Protein 8VVI (pdb70)

Secondary structure (DSSP, 8-state):
--S-THHHHHHHHHHHHHHHHHHHHHHHHHHSSHHHHHHHHHHHHHHHHHHHHHHHHGGGHHHH-EEE-SSS-EEE---SSSB-TTSSPBPHHHHHHHHHHHHHHHHHHTSTTTTTSEEEEEEEEE--SS-SS---SSHHHHHHHHHHHHHHHHHHHHHHH-SSS---HHHHHHHHHHEEEEE--TTS-BBTTSSB-SS---B-SSSSSEEEEEEEETHHHHHHHHHHHHHHHHHHT-/-THHHHHHHHHHHHHHHHHHHHHHHHHHTHHHHHHHHHHHHHHHHHHHHHHHHHTTTHHHH-EEE-SSSBEEE--TTSSB-TTS-PBPHHHHHHHHHHHHHHHHHHTSHHHHTTEEEEEEEEE--S--TT---TTHHHHHHHHHHHHHHHHHHHHHHT-SSS---TTHHHHHHHHEEEEE--S-S-B-TTSPBP-TT----STTTSEEEEEEEETHHHHHHHHHHHHHHHHHHT-/-HHHHHHHHHHHHHHHHHHHHHH---SSHHHHHHHHHHHHHHHHHHHHHHHHHHT--SS-HHHHHHHHHHHHHHHHHHHHHHHHHHHHHHHHHHHHHH-/--GGGHHHHHHHHHHHHHHHHHH-SSSSHHHHHHHHHHHHHHHHHHHHHHHHSTT--SS-TTTTHHHHHHHHHHHHHHHHHHHHHHHHHHHHHHHHHH-/-HHHHHHHHHHHHHHHHHHHHHH---SSHHHHHHHHHHHHHHHHHHHHHHHHTSS--SS-HHHHHHHHHHHHHHHHHHHHHHHHHHHHHHHHHHHHHT-/--TTHHHHHHHHHHHHHHHHHHTGGGSSSTTTHHHHHHHHHHHHHHHHHHHHHTT--SS--GGGHHHHHHHHHHHHHHHHHHHHHHHHHHHHHHHHHH-/-HHHHHHHHHHHHHHHHHHHHHH---SSHHHHHHHHHHHHHHHHHHHHHHHHHTT--SS-HHHHHHHHHHHSTTTHHHHHHHHHHHHHHHHHHHHHH--

Nearest PDB structures (foldseek):
  7a0g-assembly1_EEE  TM=3.380E-01  e=2.418E+00  Serratia marcescens
  8qyy-assembly1_E  TM=8.808E-01  e=2.901E-02  Escherichia coli
  8qyd-assembly1_F  TM=6.815E-01  e=8.538E-08  Escherichia coli
  7rro-assembly1_FI  TM=3.588E-01  e=9.524E-02  Bos taurus
  8qv2-assembly1_Ab  TM=3.812E-01  e=3.809E-01  Saccharomyces cerevisiae

Sequence (968 aa):
MIHNMAYFGVGLITLMFLIFVMNRRNKSIQELAPGILITTGIFFTFVGIAIGLVHFNADNVDDSLPTLLNGIKTAFWASATGVFFALIIKILDIFDLTRHHKEDYWISLSDMMTSLMMLFLLISVIYMIKVQDSVKVPQIYKETTQGLNHALKKEFDKDLMKWGAVIDKDLTVRFQQPDILFATGSSALTPRFKEILDDFFIRYLKIMMSKPFINNIEEIRIEGHTSSMWEGESDRGKAYFKNMTLSQERTRATLEYIMTSDKINLTGEQKEWLMRHFSAIGFSSGHPLTNKGTYLVDGESEDSQLSQRVEFRVRTNIERKVADIVEKENLYFQGQFMIHNMAYFGVGLITLMFLIFVMNRRNKSIQELAPGILITTGIFFTFVGIAIGLVHFNADNVDDSLPTLLNGIKTAFWASATGVFFALIIKILDIFDLTRMIHNMAYFGVGLITLMFLIFVMNRRNKSIQELAPGILITTGIFFTFVGIAIGLVHFNADNVDDSLPTLLNGIKTAFWASATGVFFALIIKILDIFDLTRMIHNMAYFGVGLITLMFLIFVMNRRNKSIQELAPGILITTGIFFTFVGIAIGLVHFNADNVDDSLPTLLNGIKTAFWASATGVFFALIIKILDIFDLTRMIHNMAYFGVGLITLMFLIFVMNRRNKSIQELAPGILITTGIFFTFVGIAIGLVHFNADNVDDSLPTLLNGIKTAFWASATGVFFALIIKILDIFDLTREDYWISLSDMMTSLMMLFLLISVIYMIKVQDSVKVPQIYKETTQGLNHALKKEFDKDLMKWGAVIDKDLTVRFQQPDILFATGSSALTPRFKEILDDFFIRYLKIMMSKPFINNIEEIRIEGHTSSMWEGESDRGKAYFKNMTLSQERTRATLEYIMTSDKINLTGEQKEWLMRHFSAIGFSSGHPLTNKGTYLVDGESEDSQLSQRVEFRVRTNIERKVADIVEKENLYFQGQF

Foldseek 3Di:
DQLCLLVVLLVVLVVVLVVCVVVVVVCVSQVVLLVVLLVSLVVLLVVLCVQLCVPQDPVDNPVSVVRNVSSVSSNVSNNCSSNVSSVVSVVVVVVVVVD/DVDDCVVVVVVVVVVVVVVVVVVVVVVVCVVPVLVVVLVVLVVCQLVVLVVLCCVPPVVPCVVQVWDDDSQQKTKGFDPCQQAPDLALHGHPSVLVVLLPVLLSVVPSCPDDSHVVFFQAWEWEFEAFQDDPDDNDRPVVQVVQQVRQLSNLVSSVVCNDPPPSNPADPVRVVSCVRHYDRGYHYNVFFACPVLDTDDPDHDGPRRSRGIIMTGTHTPSVVSVVVVVVVVVVVVVVVD/DLLVLLVVLLVVLVVVLCVLVVCVPPVVSLVCQLVVLLVSLVVSLVVQLVVLVVPQDPVCNPPSVVSSVVSNVSSVSSNVSSNVSSVVSVVVVVVVVVD/DQLCLLVVLLVVLVVVLVVLVVCVPPVVSLVCQLVVLQVSLVVLLVVLCVQLCVPDDPVCNVVSPVSVVSSVSSSVSSNCSSNVSSVVSVVVVVVVVVD/DLLVLLVCLLVVLVVVLVVLVVCVPPVVVLVCQLVVLLVSLVVSLVVSQVVLCPPCDPVCPVPSVVSNVVSVVRSVVSNVSSNVSSVVSVVVVVVVVVD/DLVVVLCVLLVVLVVLLVVLVVCVDPVVSLVCQLVVLLVSLVVQLVVQLVVLVVQADPPDNVVSVVSSCVRSVSSNSSNVSSNVSSVVSVVVVVVVVVD/DCVVVVVVVVVVVVVVVVVVVVVVVVVLCVLVVCLVVLVVCQLVVLLVLCCVPPVVPCVVQVWDDDSQQKTKGFFPCQQAPDLALHGHVNVLVVCLVPVLSVVDSCPDDSHVQFFQAKEKEFEAAQDDPPDDDSVVSWVSQLVRQLSNLVNSVCPQVPDDRHPQDPVNVVVCVRHYDSHYGTNPQFAAPVRDTDDPPGDGDGRGRGIIMTGIDTPSVVSVVVSVVVVVVVVVVVD

InterPro domains:
  IPR025713 Motility protein B-like, N-terminal domain [PF13677] (6-51)
  IPR036737 OmpA-like domain superfamily [G3DSA:3.30.1330.60] (42-236)
  IPR036737 OmpA-like domain superfamily [SSF103088] (85-224)
  IPR050330 Bacterial Outer Membrane Structural/Functional [PTHR30329] (54-225)

Solvent-accessible surface area: 39889 Å² total; per-residue (Å²): 140,83,116,69,37,0,126,118,0,39,32,56,0,42,98,20,24,104,63,6,53,142,43,25,173,58,115,51,2,5,77,61,0,6,12,5,0,0,0,3,0,3,30,2,0,2,13,0,0,0,10,1,0,57,122,6,72,34,139,62,20,69,94,5,2,79,30,0,28,20,0,1,57,0,0,0,63,0,0,11,17,0,0,82,28,0,9,45,1,15,92,66,27,41,112,63,76,76,212,61,185,88,67,28,2,4,10,0,0,1,0,0,0,0,0,0,0,0,0,2,1,0,8,3,0,0,2,11,15,28,15,55,54,9,11,88,4,4,78,55,16,85,86,0,20,80,24,0,40,107,20,0,76,149,56,1,71,131,9,26,149,133,21,27,1,60,18,36,154,46,13,0,1,12,0,37,121,15,96,72,3,0,30,118,43,47,30,58,34,30,96,104,0,75,104,3,0,13,58,0,0,77,64,0,3,125,15,0,41,29,184,82,19,52,118,24,6,36,10,0,13,0,8,4,3,8,14,15,113,48,143,57,64,91,63,134,33,128,2,12,7,96,1,3,39,26,2,1,32,21,0,20,12,0,2,67,43,0,10,76,9,131,151,1,119,19,55,52,128,42,74,115,24,1,34,91,34,5,6,2,0,0,12,1,22,18,43,25,2,2,88,149,28,74,64,60,134,128,65,61,82,62,42,35,126,56,0,25,0,4,0,0,44,6,30,2,17,0,18,105,49,0,9,74,5,9,82,86,64,54,118,69,130,122,57,106,180,157,17,75,108,55,6,145,120,0,44,39,51,0,44,96,34,22,98,74,7,41,136,60,43,198,71,121,38,4,4,80,30,0,4,12,3,0,0,0,7,0,0,34,12,0,0,26,3,0,11,27,3,14,82,107,20,80,33,140,51,9,55,72,11,2,43,74,2,4,71,1,0,30,14,2,0,84,0,0,5,22,0,0,87,26,0,8,47,0,14,83,58,39,14,110,71,64,67,213,154,111,127,78,31,4,134,111,0,43,37,56,0,43,98,16,22,89,65,6,41,143,46,28,168,63,91,31,0,5,124,63,0,22,14,4,0,5,0,1,2,2,24,0,0,0,18,0,3,0,28,0,6,60,128,10,84,6,94,66,3,57,103,2,12,73,41,7,4,13,1,2,23,0,1,0,39,0,6,9,17,0,3,75,25,0,8,43,0,37,58,54,44,21,117,63,81,80,243,166,11,70,91,42,7,146,123,0,41,34,54,0,45,101,29,25,89,93,11,39,141,64,30,183,70,101,34,15,2,121,59,0,13,26,4,0,8,3,2,0,2,24,9,1,0,22,4,0,8,69,3,0,67,132,0,61,42,130,55,30,100,102,8,1,38,53,0,9,50,0,0,58,17,2,1,83,0,2,4,21,0,0,92,30,0,7,48,0,33,77,63,33,19,114,46,62,70,184,168,16,82,118,24,5,169,128,0,41,36,56,0,46,95,18,24,86,75,4,42,137,28,50,173,53,122,27,0,5,106,72,0,3,5,2,0,2,1,4,0,4,25,14,0,0,22,0,0,1,19,6,1,54,129,1,56,5,29,59,7,34,75,15,0,5,82,6,0,44,13,0,26,23,2,0,84,2,1,5,20,0,1,87,30,0,9,48,0,18,77,56,44,17,109,69,61,62,199,110,112,24,10,36,12,2,0,5,0,4,1,2,0,0,1,0,2,8,0,1,4,2,0,7,6,16,46,4,12,30,8,11,78,3,5,73,54,20,65,116,10,19,92,26,0,27,118,26,0,66,152,48,0,67,130,10,29,141,113,9,23,2,63,8,48,151,58,12,0,0,11,1,29,100,16,95,44,6,12,40,112,51,46,28,60,21,29,107,90,0,66,109,4,0,18,66,0,0,66,36,0,5,134,18,0,40,31,181,78,20,62,106,27,5,53,10,0,9,0,7,0,5,10,9,17,135,65,122,87,64,122,66,192,40,97,9,16,7,68,1,4,36,26,0,0,52,7,0,24,17,0,2,67,28,1,15,70,36,129,133,15,119,20,70,59,133,42,66,98,21,1,43,154,18,3,2,0,1,2,18,0,17,13,33,15,0,3,112,167,26,86,75,40,97,164,77,70,84,66,33,35,120,47,5,43,4,3,0,0,31,6,19,5,23,3,21,105,51,0,3,91,9,11,86,106,61,60,122,36,102,115,59,84,181

Organism: Sulfuricurvum kujiense (strain ATCC BAA-921 / DSM 16994 / JCM 11577 / YK-1) (NCBI:txid709032)

Radius of gyration: 36.76 Å; Cα contacts (8 Å, |Δi|>4): 1527; chains: 7; bounding box: 51×56×112 Å

B-factor: mean 43.19, std 20.97, range [12.17, 103.36]

Structure (mmCIF, N/CA/C/O backbone):
data_8VVI
#
_entry.id   8VVI
#
_cell.length_a   1.00
_cell.length_b   1.00
_cell.length_c   1.00
_cell.angle_alpha   90.00
_cell.angle_beta   90.00
_cell.angle_gamma   90.00
#
_symmetry.space_group_name_H-M   'P 1'
#
loop_
_entity.id
_entity.type
_entity.pdbx_description
1 polymer 'MotA/TolQ/ExbB proton channel domain-containing protein'
2 polymer 'Motility protein B-like N-terminal domain-containing protein'
#
loop_
_atom_site.group_PDB
_atom_site.id
_atom_site.type_symbol
_atom_site.label_atom_id
_atom_site.label_alt_id
_atom_site.label_comp_id
_atom_site.label_asym_id
_atom_site.label_entity_id
_atom_site.label_seq_id
_atom_site.pdbx_PDB_ins_code
_atom_site.Cartn_x
_atom_site.Cartn_y
_atom_site.Cartn_z
_atom_site.occupancy
_atom_site.B_iso_or_equiv
_atom_site.auth_seq_id
_atom_site.auth_comp_id
_atom_site.auth_asym_id
_atom_site.auth_atom_id
_atom_site.pdbx_PDB_model_num
ATOM 1 N N . MET A 1 1 ? 199.335 167.357 174.616 1.00 47.97 1 MET F N 1
ATOM 2 C CA . MET A 1 1 ? 199.298 168.191 173.420 1.00 47.97 1 MET F CA 1
ATOM 3 C C . MET A 1 1 ? 197.988 168.017 172.645 1.00 47.97 1 MET F C 1
ATOM 4 O O . MET A 1 1 ? 196.961 167.689 173.238 1.00 47.97 1 MET F O 1
ATOM 9 N N . ILE A 1 2 ? 198.018 168.243 171.330 1.00 43.13 2 ILE F N 1
ATOM 10 C CA . ILE A 1 2 ? 196.776 168.418 170.577 1.00 43.13 2 ILE F CA 1
ATOM 11 C C . ILE A 1 2 ? 196.033 167.094 170.434 1.00 43.13 2 ILE F C 1
ATOM 12 O O . ILE A 1 2 ? 194.907 166.941 170.921 1.00 43.13 2 ILE F O 1
ATOM 17 N N . HIS A 1 3 ? 196.643 166.119 169.764 1.00 41.12 3 HIS F N 1
ATOM 18 C CA . HIS A 1 3 ? 195.973 164.849 169.514 1.00 41.12 3 HIS F CA 1
ATOM 19 C C . HIS A 1 3 ? 196.137 163.850 170.652 1.00 41.12 3 HIS F C 1
ATOM 20 O O . HIS A 1 3 ? 195.542 162.769 170.597 1.00 41.12 3 HIS F O 1
ATOM 27 N N . ASN A 1 4 ? 196.919 164.183 171.676 1.00 35.81 4 ASN F N 1
ATOM 28 C CA . ASN A 1 4 ? 197.011 163.379 172.886 1.00 35.81 4 ASN F CA 1
ATOM 29 C C . ASN A 1 4 ? 196.194 163.963 174.031 1.00 35.81 4 ASN F C 1
ATOM 30 O O . ASN A 1 4 ? 196.316 163.498 175.167 1.00 35.81 4 ASN F O 1
ATOM 35 N N . MET A 1 5 ? 195.366 164.974 173.755 1.00 29.54 5 MET F N 1
ATOM 36 C CA . MET A 1 5 ? 194.596 165.618 174.813 1.00 29.54 5 MET F CA 1
ATOM 37 C C . MET A 1 5 ? 193.453 164.734 175.297 1.00 29.54 5 MET F C 1
ATOM 38 O O . MET A 1 5 ? 193.092 164.784 176.478 1.00 29.54 5 MET F O 1
ATOM 43 N N . ALA A 1 6 ? 192.868 163.931 174.405 1.00 24.30 6 ALA F N 1
ATOM 44 C CA . ALA A 1 6 ? 191.790 163.036 174.814 1.00 24.30 6 ALA F CA 1
ATOM 45 C C . ALA A 1 6 ? 192.287 161.994 175.807 1.00 24.30 6 ALA F C 1
ATOM 46 O O . ALA A 1 6 ? 191.603 161.686 176.790 1.00 24.30 6 ALA F O 1
ATOM 48 N N . TYR A 1 7 ? 193.476 161.438 175.567 1.00 23.07 7 TYR F N 1
ATOM 49 C CA . TYR A 1 7 ? 194.046 160.481 176.508 1.00 23.07 7 TYR F CA 1
ATOM 50 C C . TYR A 1 7 ? 194.511 161.172 177.782 1.00 23.07 7 TYR F C 1
ATOM 51 O O . TYR A 1 7 ? 194.397 160.610 178.877 1.00 23.07 7 TYR F O 1
ATOM 60 N N . PHE A 1 8 ? 195.048 162.388 177.658 1.00 21.72 8 PHE F N 1
ATOM 61 C CA . PHE A 1 8 ? 195.425 163.154 178.841 1.00 21.72 8 PHE F CA 1
ATOM 62 C C . PHE A 1 8 ? 194.203 163.513 179.676 1.00 21.72 8 PHE F C 1
ATOM 63 O O . PHE A 1 8 ? 194.245 163.452 180.910 1.00 21.72 8 PHE F O 1
ATOM 71 N N . GLY A 1 9 ? 193.107 163.899 179.020 1.00 17.72 9 GLY F N 1
ATOM 72 C CA . GLY A 1 9 ? 191.885 164.188 179.751 1.00 17.72 9 GLY F CA 1
ATOM 73 C C . GLY A 1 9 ? 191.330 162.969 180.460 1.00 17.72 9 GLY F C 1
ATOM 74 O O . GLY A 1 9 ? 190.885 163.054 181.607 1.00 17.72 9 GLY F O 1
ATOM 75 N N . VAL A 1 10 ? 191.342 161.819 179.785 1.00 15.64 10 VAL F N 1
ATOM 76 C CA . VAL A 1 10 ? 190.900 160.580 180.416 1.00 15.64 10 VAL F CA 1
ATOM 77 C C . VAL A 1 10 ? 191.857 160.182 181.533 1.00 15.64 10 VAL F C 1
ATOM 78 O O . VAL A 1 10 ? 191.433 159.850 182.645 1.00 15.64 10 VAL F O 1
ATOM 82 N N . GLY A 1 11 ? 193.163 160.231 181.260 1.00 15.32 11 GLY F N 1
ATOM 83 C CA . GLY A 1 11 ? 194.140 159.802 182.247 1.00 15.32 11 GLY F CA 1
ATOM 84 C C . GLY A 1 11 ? 194.163 160.662 183.494 1.00 15.32 11 GLY F C 1
ATOM 85 O O . GLY A 1 11 ? 194.413 160.160 184.593 1.00 15.32 11 GLY F O 1
ATOM 86 N N . LEU A 1 12 ? 193.923 161.966 183.346 1.00 16.12 12 LEU F N 1
ATOM 87 C CA . LEU A 1 12 ? 193.896 162.850 184.507 1.00 16.12 12 LEU F CA 1
ATOM 88 C C . LEU A 1 12 ? 192.731 162.517 185.431 1.00 16.12 12 LEU F C 1
ATOM 89 O O . LEU A 1 12 ? 192.879 162.541 186.658 1.00 16.12 12 LEU F O 1
ATOM 94 N N . ILE A 1 13 ? 191.563 162.213 184.862 1.00 14.48 13 ILE F N 1
ATOM 95 C CA . ILE A 1 13 ? 190.395 161.902 185.680 1.00 14.48 13 ILE F CA 1
ATOM 96 C C . ILE A 1 13 ? 190.566 160.559 186.381 1.00 14.48 13 ILE F C 1
ATOM 97 O O . ILE A 1 13 ? 190.143 160.389 187.531 1.00 14.48 13 ILE F O 1
ATOM 102 N N . THR A 1 14 ? 191.178 159.583 185.706 1.00 15.89 14 THR F N 1
ATOM 103 C CA . THR A 1 14 ? 191.480 158.318 186.370 1.00 15.89 14 THR F CA 1
ATOM 104 C C . THR A 1 14 ? 192.458 158.513 187.520 1.00 15.89 14 THR F C 1
ATOM 105 O O . THR A 1 14 ? 192.330 157.858 188.560 1.00 15.89 14 THR F O 1
ATOM 109 N N . LEU A 1 15 ? 193.443 159.398 187.350 1.00 16.59 15 LEU F N 1
ATOM 110 C CA . LEU A 1 15 ? 194.398 159.659 188.423 1.00 16.59 15 LEU F CA 1
ATOM 111 C C . LEU A 1 15 ? 193.722 160.310 189.624 1.00 16.59 15 LEU F C 1
ATOM 112 O O . LEU A 1 15 ? 194.011 159.954 190.772 1.00 16.59 15 LEU F O 1
ATOM 117 N N . MET A 1 16 ? 192.824 161.268 189.383 1.00 16.84 16 MET F N 1
ATOM 118 C CA . MET A 1 16 ? 192.104 161.893 190.488 1.00 16.84 16 MET F CA 1
ATOM 119 C C . MET A 1 16 ? 191.162 160.905 191.161 1.00 16.84 16 MET F C 1
ATOM 120 O O . MET A 1 16 ? 190.996 160.934 192.386 1.00 16.84 16 MET F O 1
ATOM 125 N N . PHE A 1 17 ? 190.532 160.028 190.377 1.00 16.28 17 PHE F N 1
ATOM 126 C CA . PHE A 1 17 ? 189.671 159.002 190.955 1.00 16.28 17 PHE F CA 1
ATOM 127 C C . PHE A 1 17 ? 190.466 158.062 191.852 1.00 16.28 17 PHE F C 1
ATOM 128 O O . PHE A 1 17 ? 189.995 157.671 192.926 1.00 16.28 17 PHE F O 1
ATOM 136 N N . LEU A 1 18 ? 191.674 157.687 191.426 1.00 17.39 18 LEU F N 1
ATOM 137 C CA . LEU A 1 18 ? 192.525 156.848 192.263 1.00 17.39 18 LEU F CA 1
ATOM 138 C C . LEU A 1 18 ? 192.938 157.570 193.538 1.00 17.39 18 LEU F C 1
ATOM 139 O O . LEU A 1 18 ? 193.143 156.931 194.575 1.00 17.39 18 LEU F O 1
ATOM 144 N N . ILE A 1 19 ? 193.079 158.894 193.478 1.00 19.14 19 ILE F N 1
ATOM 145 C CA . ILE A 1 19 ? 193.344 159.668 194.686 1.00 19.14 19 ILE F CA 1
ATOM 146 C C . ILE A 1 19 ? 192.118 159.678 195.590 1.00 19.14 19 ILE F C 1
ATOM 147 O O . ILE A 1 19 ? 192.232 159.605 196.819 1.00 19.14 19 ILE F O 1
ATOM 152 N N . PHE A 1 20 ? 190.925 159.767 194.998 1.00 20.26 20 PHE F N 1
ATOM 153 C CA . PHE A 1 20 ? 189.701 159.816 195.790 1.00 20.26 20 PHE F CA 1
ATOM 154 C C . PHE A 1 20 ? 189.447 158.501 196.518 1.00 20.26 20 PHE F C 1
ATOM 155 O O . PHE A 1 20 ? 189.010 158.502 197.674 1.00 20.26 20 PHE F O 1
ATOM 163 N N . VAL A 1 21 ? 189.709 157.368 195.860 1.00 22.54 21 VAL F N 1
ATOM 164 C CA . VAL A 1 21 ? 189.421 156.077 196.476 1.00 22.54 21 VAL F CA 1
ATOM 165 C C . VAL A 1 21 ? 190.408 155.737 197.585 1.00 22.54 21 VAL F C 1
ATOM 166 O O . VAL A 1 21 ? 190.053 155.006 198.517 1.00 22.54 21 VAL F O 1
ATOM 170 N N . MET A 1 22 ? 191.641 156.241 197.518 1.00 28.27 22 MET F N 1
ATOM 171 C CA . MET A 1 22 ? 192.579 156.034 198.613 1.00 28.27 22 MET F CA 1
ATOM 172 C C . MET A 1 22 ? 192.333 156.986 199.775 1.00 28.27 22 MET F C 1
ATOM 173 O O . MET A 1 22 ? 192.955 156.828 200.830 1.00 28.27 22 MET F O 1
ATOM 178 N N . ASN A 1 23 ? 191.443 157.963 199.602 1.00 28.83 23 ASN F N 1
ATOM 179 C CA . ASN A 1 23 ? 190.983 158.837 200.674 1.00 28.83 23 ASN F CA 1
ATOM 180 C C . ASN A 1 23 ? 189.508 158.590 200.971 1.00 28.83 23 ASN F C 1
ATOM 181 O O . ASN A 1 23 ? 188.774 159.513 201.329 1.00 28.83 23 ASN F O 1
ATOM 186 N N . ARG A 1 24 ? 189.065 157.340 200.816 1.00 30.32 24 ARG F N 1
ATOM 187 C CA . ARG A 1 24 ? 187.644 157.026 200.921 1.00 30.32 24 ARG F CA 1
ATOM 188 C C . ARG A 1 24 ? 187.131 157.152 202.350 1.00 30.32 24 ARG F C 1
ATOM 189 O O . ARG A 1 24 ? 185.969 157.522 202.558 1.00 30.32 24 ARG F O 1
ATOM 197 N N . ARG A 1 25 ? 187.971 156.862 203.342 1.00 36.56 25 ARG F N 1
ATOM 198 C CA . ARG A 1 25 ? 187.534 156.882 204.732 1.00 36.56 25 ARG F CA 1
ATOM 199 C C . ARG A 1 25 ? 187.368 158.290 205.288 1.00 36.56 25 ARG F C 1
ATOM 200 O O . ARG A 1 25 ? 186.843 158.438 206.397 1.00 36.56 25 ARG F O 1
ATOM 208 N N . ASN A 1 26 ? 187.802 159.320 204.557 1.00 36.33 26 ASN F N 1
ATOM 209 C CA . ASN A 1 26 ? 187.661 160.687 205.048 1.00 36.33 26 ASN F CA 1
ATOM 210 C C . ASN A 1 26 ? 186.195 161.092 205.150 1.00 36.33 26 ASN F C 1
ATOM 211 O O . ASN A 1 26 ? 185.780 161.690 206.150 1.00 36.33 26 ASN F O 1
ATOM 216 N N . LYS A 1 27 ? 185.402 160.786 204.122 1.00 35.32 27 LYS F N 1
ATOM 217 C CA . LYS A 1 27 ? 183.983 161.113 203.995 1.00 35.32 27 LYS F CA 1
ATOM 218 C C . LYS A 1 27 ? 183.731 162.612 203.884 1.00 35.32 27 LYS F C 1
ATOM 219 O O . LYS A 1 27 ? 182.574 163.020 203.728 1.00 35.32 27 LYS F O 1
ATOM 225 N N . SER A 1 28 ? 184.767 163.444 203.957 1.00 33.47 28 SER F N 1
ATOM 226 C CA . SER A 1 28 ? 184.671 164.867 203.656 1.00 33.47 28 SER F CA 1
ATOM 227 C C . SER A 1 28 ? 185.245 165.201 202.288 1.00 33.47 28 SER F C 1
ATOM 228 O O . SER A 1 28 ? 184.691 166.041 201.574 1.00 33.47 28 SER F O 1
ATOM 231 N N . ILE A 1 29 ? 186.354 164.557 201.916 1.00 30.07 29 ILE F N 1
ATOM 232 C CA . ILE A 1 29 ? 186.815 164.602 200.532 1.00 30.07 29 ILE F CA 1
ATOM 233 C C . ILE A 1 29 ? 185.764 163.987 199.619 1.00 30.07 29 ILE F C 1
ATOM 234 O O . ILE A 1 29 ? 185.481 164.504 198.531 1.00 30.07 29 ILE F O 1
ATOM 239 N N . GLN A 1 30 ? 185.162 162.883 200.054 1.00 30.24 30 GLN F N 1
ATOM 240 C CA . GLN A 1 30 ? 184.002 162.335 199.373 1.00 30.24 30 GLN F CA 1
ATOM 241 C C . GLN A 1 30 ? 182.836 163.314 199.474 1.00 30.24 30 GLN F C 1
ATOM 242 O O . GLN A 1 30 ? 182.837 164.238 200.293 1.00 30.24 30 GLN F O 1
ATOM 248 N N . GLU A 1 31 ? 181.847 163.118 198.596 1.00 35.52 31 GLU F N 1
ATOM 249 C CA . GLU A 1 31 ? 180.682 163.991 198.452 1.00 35.52 31 GLU F CA 1
ATOM 250 C C . GLU A 1 31 ? 181.084 165.315 197.810 1.00 35.52 31 GLU F C 1
ATOM 251 O O . GLU A 1 31 ? 180.228 166.143 197.482 1.00 35.52 31 GLU F O 1
ATOM 257 N N . LEU A 1 32 ? 182.391 165.515 197.626 1.00 26.98 32 LEU F N 1
ATOM 258 C CA . LEU A 1 32 ? 182.927 166.568 196.778 1.00 26.98 32 LEU F CA 1
ATOM 259 C C . LEU A 1 32 ? 183.631 166.020 195.549 1.00 26.98 32 LEU F C 1
ATOM 260 O O . LEU A 1 32 ? 183.779 166.748 194.563 1.00 26.98 32 LEU F O 1
ATOM 265 N N . ALA A 1 33 ? 184.069 164.763 195.595 1.00 20.33 33 ALA F N 1
ATOM 266 C CA . ALA A 1 33 ? 184.701 164.135 194.437 1.00 20.33 33 ALA F CA 1
ATOM 267 C C . ALA A 1 33 ? 183.779 164.037 193.227 1.00 20.33 33 ALA F C 1
ATOM 268 O O . ALA A 1 33 ? 184.229 164.366 192.115 1.00 20.33 33 ALA F O 1
ATOM 270 N N . PRO A 1 34 ? 182.521 163.586 193.341 1.00 19.76 34 PRO F N 1
ATOM 271 C CA . PRO A 1 34 ? 181.670 163.531 192.140 1.00 19.76 34 PRO F CA 1
ATOM 272 C C . PRO A 1 34 ? 181.482 164.878 191.468 1.00 19.76 34 PRO F C 1
ATOM 273 O O . PRO A 1 34 ? 181.430 164.942 190.235 1.00 19.76 34 PRO F O 1
ATOM 277 N N . GLY A 1 35 ? 181.386 165.960 192.241 1.00 17.58 35 GLY F N 1
ATOM 278 C CA . GLY A 1 35 ? 181.239 167.277 191.650 1.00 17.58 35 GLY F CA 1
ATOM 279 C C . GLY A 1 35 ? 182.502 167.808 191.010 1.00 17.58 35 GLY F C 1
ATOM 280 O O . GLY A 1 35 ? 182.430 168.738 190.201 1.00 17.58 35 GLY F O 1
ATOM 281 N N . ILE A 1 36 ? 183.654 167.242 191.354 1.00 16.98 36 ILE F N 1
ATOM 282 C CA . ILE A 1 36 ? 184.934 167.686 190.822 1.00 16.98 36 ILE F CA 1
ATOM 283 C C . ILE A 1 36 ? 185.387 166.823 189.651 1.00 16.98 36 ILE F C 1
ATOM 284 O O . ILE A 1 36 ? 185.989 167.327 188.702 1.00 16.98 36 ILE F O 1
ATOM 289 N N . LEU A 1 37 ? 185.087 165.522 189.693 1.00 14.40 37 LEU F N 1
ATOM 290 C CA . LEU A 1 37 ? 185.385 164.661 188.553 1.00 14.40 37 LEU F CA 1
ATOM 291 C C . LEU A 1 37 ? 184.599 165.089 187.320 1.00 14.40 37 LEU F C 1
ATOM 292 O O . LEU A 1 37 ? 185.135 165.102 186.206 1.00 14.40 37 LEU F O 1
ATOM 297 N N . ILE A 1 38 ? 183.323 165.436 187.499 1.00 13.80 38 ILE F N 1
ATOM 298 C CA . ILE A 1 38 ? 182.524 165.925 186.380 1.00 13.80 38 ILE F CA 1
ATOM 299 C C . ILE A 1 38 ? 182.998 167.307 185.948 1.00 13.80 38 ILE F C 1
ATOM 300 O O . ILE A 1 38 ? 183.017 167.625 184.754 1.00 13.80 38 ILE F O 1
ATOM 305 N N . THR A 1 39 ? 183.388 168.149 186.910 1.00 14.34 39 THR F N 1
ATOM 306 C CA . THR A 1 39 ? 183.849 169.494 186.578 1.00 14.34 39 THR F CA 1
ATOM 307 C C . THR A 1 39 ? 185.104 169.452 185.715 1.00 14.34 39 THR F C 1
ATOM 308 O O . THR A 1 39 ? 185.257 170.259 184.791 1.00 14.34 39 THR F O 1
ATOM 312 N N . THR A 1 40 ? 186.016 168.521 186.002 1.00 12.17 40 THR F N 1
ATOM 313 C CA . THR A 1 40 ? 187.185 168.354 185.145 1.00 12.17 40 THR F CA 1
ATOM 314 C C . THR A 1 40 ? 186.777 167.891 183.753 1.00 12.17 40 THR F C 1
ATOM 315 O O . THR A 1 40 ? 187.398 168.275 182.755 1.00 12.17 40 THR F O 1
ATOM 319 N N . GLY A 1 41 ? 185.738 167.059 183.667 1.00 12.56 41 GLY F N 1
ATOM 320 C CA . GLY A 1 41 ? 185.194 166.710 182.366 1.00 12.56 41 GLY F CA 1
ATOM 321 C C . GLY A 1 41 ? 184.640 167.914 181.631 1.00 12.56 41 GLY F C 1
ATOM 322 O O . GLY A 1 41 ? 184.809 168.043 180.418 1.00 12.56 41 GLY F O 1
ATOM 323 N N . ILE A 1 42 ? 183.973 168.814 182.359 1.00 13.32 42 ILE F N 1
ATOM 324 C CA . ILE A 1 42 ? 183.497 170.058 181.759 1.00 13.32 42 ILE F CA 1
ATOM 325 C C . ILE A 1 42 ? 184.672 170.902 181.286 1.00 13.32 42 ILE F C 1
ATOM 326 O O . ILE A 1 42 ? 184.600 171.568 180.245 1.00 13.32 42 ILE F O 1
ATOM 331 N N . PHE A 1 43 ? 185.769 170.894 182.045 1.00 13.18 43 PHE F N 1
ATOM 332 C CA . PHE A 1 43 ? 186.953 171.648 181.647 1.00 13.18 43 PHE F CA 1
ATOM 333 C C . PHE A 1 43 ? 187.514 171.138 180.327 1.00 13.18 43 PHE F C 1
ATOM 334 O O . PHE A 1 43 ? 187.915 171.930 179.467 1.00 13.18 43 PHE F O 1
ATOM 342 N N . PHE A 1 44 ? 187.546 169.817 180.144 1.00 14.55 44 PHE F N 1
ATOM 343 C CA . PHE A 1 44 ? 188.080 169.246 178.916 1.00 14.55 44 PHE F CA 1
ATOM 344 C C . PHE A 1 44 ? 187.101 169.322 177.753 1.00 14.55 44 PHE F C 1
ATOM 345 O O . PHE A 1 44 ? 187.522 169.182 176.600 1.00 14.55 44 PHE F O 1
ATOM 353 N N . THR A 1 45 ? 185.810 169.533 178.019 1.00 15.67 45 THR F N 1
ATOM 354 C CA . THR A 1 45 ? 184.884 169.836 176.933 1.00 15.67 45 THR F CA 1
ATOM 355 C C . THR A 1 45 ? 185.147 171.228 176.376 1.00 15.67 45 THR F C 1
ATOM 356 O O . THR A 1 45 ? 185.198 171.420 175.157 1.00 15.67 45 THR F O 1
ATOM 360 N N . PHE A 1 46 ? 185.327 172.212 177.260 1.00 16.08 46 PHE F N 1
ATOM 361 C CA . PHE A 1 46 ? 185.655 173.561 176.814 1.00 16.08 46 PHE F CA 1
ATOM 362 C C . PHE A 1 46 ? 187.001 173.591 176.102 1.00 16.08 46 PHE F C 1
ATOM 363 O O . PHE A 1 46 ? 187.174 174.315 175.115 1.00 16.08 46 PHE F O 1
ATOM 371 N N . VAL A 1 47 ? 187.969 172.818 176.597 1.00 16.25 47 VAL F N 1
ATOM 372 C CA . VAL A 1 47 ? 189.248 172.693 175.904 1.00 16.25 47 VAL F CA 1
ATOM 373 C C . VAL A 1 47 ? 189.045 172.063 174.532 1.00 16.25 47 VAL F C 1
ATOM 374 O O . VAL A 1 47 ? 189.671 172.472 173.547 1.00 16.25 47 VAL F O 1
ATOM 378 N N . GLY A 1 48 ? 188.159 171.068 174.444 1.00 17.50 48 GLY F N 1
ATOM 379 C CA . GLY A 1 48 ? 187.893 170.437 173.162 1.00 17.50 48 GLY F CA 1
ATOM 380 C C . GLY A 1 48 ? 187.346 171.404 172.129 1.00 17.50 48 GLY F C 1
ATOM 381 O O . GLY A 1 48 ? 187.778 171.402 170.975 1.00 17.50 48 GLY F O 1
ATOM 382 N N . ILE A 1 49 ? 186.386 172.242 172.527 1.00 20.69 49 ILE F N 1
ATOM 383 C CA . ILE A 1 49 ? 185.883 173.266 171.617 1.00 20.69 49 ILE F CA 1
ATOM 384 C C . ILE A 1 49 ? 186.978 174.273 171.294 1.00 20.69 49 ILE F C 1
ATOM 385 O O . ILE A 1 49 ? 187.107 174.726 170.151 1.00 20.69 49 ILE F O 1
ATOM 390 N N . ALA A 1 50 ? 187.776 174.647 172.297 1.00 21.23 50 ALA F N 1
ATOM 391 C CA . ALA A 1 50 ? 188.842 175.618 172.076 1.00 21.23 50 ALA F CA 1
ATOM 392 C C . ALA A 1 50 ? 189.894 175.083 171.111 1.00 21.23 50 ALA F C 1
ATOM 393 O O . ALA A 1 50 ? 190.333 175.799 170.204 1.00 21.23 50 ALA F O 1
ATOM 395 N N . ILE A 1 51 ? 190.310 173.827 171.286 1.00 21.93 51 ILE F N 1
ATOM 396 C CA . ILE A 1 51 ? 191.306 173.252 170.386 1.00 21.93 51 ILE F CA 1
ATOM 397 C C . ILE A 1 51 ? 190.680 172.710 169.109 1.00 21.93 51 ILE F C 1
ATOM 398 O O . ILE A 1 51 ? 191.391 172.517 168.115 1.00 21.93 51 ILE F O 1
ATOM 403 N N . GLY A 1 52 ? 189.370 172.452 169.105 1.00 26.16 52 GLY F N 1
ATOM 404 C CA . GLY A 1 52 ? 188.706 172.026 167.887 1.00 26.16 52 GLY F CA 1
ATOM 405 C C . GLY A 1 52 ? 188.390 173.148 166.924 1.00 26.16 52 GLY F C 1
ATOM 406 O O . GLY A 1 52 ? 188.148 172.886 165.742 1.00 26.16 52 GLY F O 1
ATOM 407 N N . LEU A 1 53 ? 188.390 174.391 167.401 1.00 28.93 53 LEU F N 1
ATOM 408 C CA . LEU A 1 53 ? 188.101 175.551 166.572 1.00 28.93 53 LEU F CA 1
ATOM 409 C C . LEU A 1 53 ? 189.298 176.475 166.402 1.00 28.93 53 LEU F C 1
ATOM 410 O O . LEU A 1 53 ? 189.191 177.474 165.684 1.00 28.93 53 LEU F O 1
ATOM 415 N N . VAL A 1 54 ? 190.432 176.169 167.036 1.00 31.32 54 VAL F N 1
ATOM 416 C CA . VAL A 1 54 ? 191.586 177.061 166.962 1.00 31.32 54 VAL F CA 1
ATOM 417 C C . VAL A 1 54 ? 192.141 177.119 165.544 1.00 31.32 54 VAL F C 1
ATOM 418 O O . VAL A 1 54 ? 192.606 178.174 165.095 1.00 31.32 54 VAL F O 1
ATOM 422 N N . HIS A 1 55 ? 192.097 176.006 164.811 1.00 38.73 55 HIS F N 1
ATOM 423 C CA . HIS A 1 55 ? 192.605 175.943 163.447 1.00 38.73 55 HIS F CA 1
ATOM 424 C C . HIS A 1 55 ? 191.484 175.928 162.415 1.00 38.73 55 HIS F C 1
ATOM 425 O O . HIS A 1 55 ? 191.702 175.512 161.273 1.00 38.73 55 HIS F O 1
ATOM 432 N N . PHE A 1 56 ? 190.288 176.370 162.794 1.00 43.74 56 PHE F N 1
ATOM 433 C CA . PHE A 1 56 ? 189.177 176.419 161.855 1.00 43.74 56 PHE F CA 1
ATOM 434 C C . PHE A 1 56 ? 189.387 177.549 160.855 1.00 43.74 56 PHE F C 1
ATOM 435 O O . PHE A 1 56 ? 189.716 178.677 161.234 1.00 43.74 56 PHE F O 1
ATOM 443 N N . ASN A 1 57 ? 189.195 177.243 159.575 1.00 52.31 57 ASN F N 1
ATOM 444 C CA . ASN A 1 57 ? 189.326 178.215 158.500 1.00 52.31 57 ASN F CA 1
ATOM 445 C C . ASN A 1 57 ? 187.993 178.336 157.777 1.00 52.31 57 ASN F C 1
ATOM 446 O O . ASN A 1 57 ? 187.417 177.327 157.358 1.00 52.31 57 ASN F O 1
ATOM 451 N N . ALA A 1 58 ? 187.504 179.571 157.642 1.00 51.99 58 ALA F N 1
ATOM 452 C CA . ALA A 1 58 ? 186.245 179.791 156.937 1.00 51.99 58 ALA F CA 1
ATOM 453 C C . ALA A 1 58 ? 186.363 179.410 155.467 1.00 51.99 58 ALA F C 1
ATOM 454 O O . ALA A 1 58 ? 185.444 178.812 154.896 1.00 51.99 58 ALA F O 1
ATOM 456 N N . ASP A 1 59 ? 187.487 179.756 154.836 1.00 56.34 59 ASP F N 1
ATOM 457 C CA . ASP A 1 59 ? 187.686 179.417 153.430 1.00 56.34 59 ASP F CA 1
ATOM 458 C C . ASP A 1 59 ? 187.777 177.909 153.227 1.00 56.34 59 ASP F C 1
ATOM 459 O O . ASP A 1 59 ? 187.226 177.374 152.259 1.00 56.34 59 ASP F O 1
ATOM 464 N N . ASN A 1 60 ? 188.467 177.209 154.125 1.00 55.64 60 ASN F N 1
ATOM 465 C CA . ASN A 1 60 ? 188.679 175.767 154.014 1.00 55.64 60 ASN F CA 1
ATOM 466 C C . ASN A 1 60 ? 188.056 175.084 155.227 1.00 55.64 60 ASN F C 1
ATOM 467 O O . ASN A 1 60 ? 188.689 174.977 156.282 1.00 55.64 60 ASN F O 1
ATOM 472 N N . VAL A 1 61 ? 186.816 174.620 155.073 1.00 50.51 61 VAL F N 1
ATOM 473 C CA . VAL A 1 61 ? 186.157 173.859 156.129 1.00 50.51 61 VAL F CA 1
ATOM 474 C C . VAL A 1 61 ? 186.431 172.363 156.011 1.00 50.51 61 VAL F C 1
ATOM 475 O O . VAL A 1 61 ? 186.322 171.640 157.012 1.00 50.51 61 VAL F O 1
ATOM 479 N N . ASP A 1 62 ? 186.796 171.881 154.820 1.00 51.45 62 ASP F N 1
ATOM 480 C CA . ASP A 1 62 ? 187.081 170.461 154.641 1.00 51.45 62 ASP F CA 1
ATOM 481 C C . ASP A 1 62 ? 188.282 170.022 155.469 1.00 51.45 62 ASP F C 1
ATOM 482 O O . ASP A 1 62 ? 188.273 168.937 156.064 1.00 51.45 62 ASP F O 1
ATOM 487 N N . ASP A 1 63 ? 189.327 170.848 155.520 1.00 51.40 63 ASP F N 1
ATOM 488 C CA . ASP A 1 63 ? 190.545 170.487 156.232 1.00 51.40 63 ASP F CA 1
ATOM 489 C C . ASP A 1 63 ? 190.452 170.718 157.734 1.00 51.40 63 ASP F C 1
ATOM 490 O O . ASP A 1 63 ? 191.353 170.291 158.465 1.00 51.40 63 ASP F O 1
ATOM 495 N N . SER A 1 64 ? 189.398 171.373 158.212 1.00 43.62 64 SER F N 1
ATOM 496 C CA . SER A 1 64 ? 189.221 171.624 159.635 1.00 43.62 64 SER F CA 1
ATOM 497 C C . SER A 1 64 ? 188.488 170.497 160.351 1.00 43.62 64 SER F C 1
ATOM 498 O O . SER A 1 64 ? 188.395 170.525 161.582 1.00 43.62 64 SER F O 1
ATOM 501 N N . LEU A 1 65 ? 187.959 169.515 159.612 1.00 37.16 65 LEU F N 1
ATOM 502 C CA . LEU A 1 65 ? 187.247 168.414 160.261 1.00 37.16 65 LEU F CA 1
ATOM 503 C C . LEU A 1 65 ? 188.150 167.574 161.156 1.00 37.16 65 LEU F C 1
ATOM 504 O O . LEU A 1 65 ? 187.752 167.292 162.300 1.00 37.16 65 LEU F O 1
ATOM 509 N N . PRO A 1 66 ? 189.340 167.125 160.723 1.00 34.57 66 PRO F N 1
ATOM 510 C CA . PRO A 1 66 ? 190.175 166.326 161.639 1.00 34.57 66 PRO F CA 1
ATOM 511 C C . PRO A 1 66 ? 190.542 167.053 162.921 1.00 34.57 66 PRO F C 1
ATOM 512 O O . PRO A 1 66 ? 190.604 166.428 163.986 1.00 34.57 66 PRO F O 1
ATOM 516 N N . THR A 1 67 ? 190.792 168.362 162.848 1.00 31.56 67 THR F N 1
ATOM 517 C CA . THR A 1 67 ? 191.083 169.123 164.058 1.00 31.56 67 THR F CA 1
ATOM 518 C C . THR A 1 67 ? 189.841 169.266 164.929 1.00 31.56 67 THR F C 1
ATOM 519 O O . THR A 1 67 ? 189.925 169.182 166.159 1.00 31.56 67 THR F O 1
ATOM 523 N N . LEU A 1 68 ? 188.680 169.483 164.307 1.00 29.01 68 LEU F N 1
ATOM 524 C CA . LEU A 1 68 ? 187.443 169.602 165.069 1.00 29.01 68 LEU F CA 1
ATOM 525 C C . LEU A 1 68 ? 186.988 168.251 165.608 1.00 29.01 68 LEU F C 1
ATOM 526 O O . LEU A 1 68 ? 186.375 168.188 166.679 1.00 29.01 68 LEU F O 1
ATOM 531 N N . LEU A 1 69 ? 187.273 167.166 164.883 1.00 28.37 69 LEU F N 1
ATOM 532 C CA . LEU A 1 69 ? 186.985 165.833 165.403 1.00 28.37 69 LEU F CA 1
ATOM 533 C C . LEU A 1 69 ? 187.874 165.492 166.591 1.00 28.37 69 LEU F C 1
ATOM 534 O O . LEU A 1 69 ? 187.492 164.676 167.437 1.00 28.37 69 LEU F O 1
ATOM 539 N N . ASN A 1 70 ? 189.065 166.086 166.660 1.00 27.18 70 ASN F N 1
ATOM 540 C CA . ASN A 1 70 ? 189.914 165.909 167.832 1.00 27.18 70 ASN F CA 1
ATOM 541 C C . ASN A 1 70 ? 189.269 166.522 169.069 1.00 27.18 70 ASN F C 1
ATOM 542 O O . ASN A 1 70 ? 189.308 165.933 170.155 1.00 27.18 70 ASN F O 1
ATOM 547 N N . GLY A 1 71 ? 188.670 167.705 168.922 1.00 21.58 71 GLY F N 1
ATOM 548 C CA . GLY A 1 71 ? 188.029 168.349 170.056 1.00 21.58 71 GLY F CA 1
ATOM 549 C C . GLY A 1 71 ? 186.803 167.604 170.549 1.00 21.58 71 GLY F C 1
ATOM 550 O O . GLY A 1 71 ? 186.583 167.488 171.757 1.00 21.58 71 GLY F O 1
ATOM 551 N N . ILE A 1 72 ? 185.981 167.100 169.625 1.00 21.41 72 ILE F N 1
ATOM 552 C CA . ILE A 1 72 ? 184.800 166.343 170.031 1.00 21.41 72 ILE F CA 1
ATOM 553 C C . ILE A 1 72 ? 185.205 165.034 170.699 1.00 21.41 72 ILE F C 1
ATOM 554 O O . ILE A 1 72 ? 184.531 164.569 171.625 1.00 21.41 72 ILE F O 1
ATOM 559 N N . LYS A 1 73 ? 186.300 164.418 170.246 1.00 18.12 73 LYS F N 1
ATOM 560 C CA . LYS A 1 73 ? 186.809 163.225 170.914 1.00 18.12 73 LYS F CA 1
ATOM 561 C C . LYS A 1 73 ? 187.294 163.547 172.321 1.00 18.12 73 LYS F C 1
ATOM 562 O O . LYS A 1 73 ? 187.015 162.801 173.266 1.00 18.12 73 LYS F O 1
ATOM 568 N N . THR A 1 74 ? 188.023 164.654 172.477 1.00 19.03 74 THR F N 1
ATOM 569 C CA . THR A 1 74 ? 188.481 165.064 173.800 1.00 19.03 74 THR F CA 1
ATOM 570 C C . THR A 1 74 ? 187.307 165.401 174.710 1.00 19.03 74 THR F C 1
ATOM 571 O O . THR A 1 74 ? 187.294 165.024 175.887 1.00 19.03 74 THR F O 1
ATOM 575 N N . ALA A 1 75 ? 186.312 166.114 174.180 1.00 16.40 75 ALA F N 1
ATOM 576 C CA . ALA A 1 75 ? 185.173 166.522 174.993 1.00 16.40 75 ALA F CA 1
ATOM 577 C C . ALA A 1 75 ? 184.364 165.323 175.468 1.00 16.40 75 ALA F C 1
ATOM 578 O O . ALA A 1 75 ? 183.929 165.283 176.623 1.00 16.40 75 ALA F O 1
ATOM 580 N N . PHE A 1 76 ? 184.154 164.336 174.597 1.00 15.99 76 PHE F N 1
ATOM 581 C CA . PHE A 1 76 ? 183.257 163.237 174.937 1.00 15.99 76 PHE F CA 1
ATOM 582 C C . PHE A 1 76 ? 183.959 162.150 175.742 1.00 15.99 76 PHE F C 1
ATOM 583 O O . PHE A 1 76 ? 183.348 161.546 176.629 1.00 15.99 76 PHE F O 1
ATOM 591 N N . TRP A 1 77 ? 185.234 161.879 175.450 1.00 14.76 77 TRP F N 1
ATOM 592 C CA . TRP A 1 77 ? 185.957 160.862 176.208 1.00 14.76 77 TRP F CA 1
ATOM 593 C C . TRP A 1 77 ? 186.203 161.305 177.644 1.00 14.76 77 TRP F C 1
ATOM 594 O O . TRP A 1 77 ? 186.070 160.505 178.577 1.00 14.76 77 TRP F O 1
ATOM 605 N N . ALA A 1 78 ? 186.572 162.572 177.841 1.00 13.24 78 ALA F N 1
ATOM 606 C CA . ALA A 1 78 ? 186.856 163.053 179.189 1.00 13.24 78 ALA F CA 1
ATOM 607 C C . ALA A 1 78 ? 185.576 163.248 179.991 1.00 13.24 78 ALA F C 1
ATOM 608 O O . ALA A 1 78 ? 185.527 162.915 181.180 1.00 13.24 78 ALA F O 1
ATOM 610 N N . SER A 1 79 ? 184.531 163.788 179.360 1.00 14.08 79 SER F N 1
ATOM 611 C CA . SER A 1 79 ? 183.265 163.974 180.060 1.00 14.08 79 SER F CA 1
ATOM 612 C C . SER A 1 79 ? 182.651 162.638 180.458 1.00 14.08 79 SER F C 1
ATOM 613 O O . SER A 1 79 ? 182.085 162.510 181.549 1.00 14.08 79 SER F O 1
ATOM 616 N N . ALA A 1 80 ? 182.744 161.633 179.584 1.00 13.42 80 ALA F N 1
ATOM 617 C CA . ALA A 1 80 ? 182.281 160.298 179.949 1.00 13.42 80 ALA F CA 1
ATOM 618 C C . ALA A 1 80 ? 183.117 159.717 181.081 1.00 13.42 80 ALA F C 1
ATOM 619 O O . ALA A 1 80 ? 182.583 159.052 181.975 1.00 13.42 80 ALA F O 1
ATOM 621 N N . THR A 1 81 ? 184.431 159.952 181.055 1.00 12.94 81 THR F N 1
ATOM 622 C CA . THR A 1 81 ? 185.298 159.457 182.118 1.00 12.94 81 THR F CA 1
ATOM 623 C C . THR A 1 81 ? 184.959 160.100 183.457 1.00 12.94 81 THR F C 1
ATOM 624 O O . THR A 1 81 ? 184.916 159.419 184.488 1.00 12.94 81 THR F O 1
ATOM 628 N N . GLY A 1 82 ? 184.722 161.413 183.464 1.00 12.22 82 GLY F N 1
ATOM 629 C CA . GLY A 1 82 ? 184.365 162.081 184.704 1.00 12.22 82 GLY F CA 1
ATOM 630 C C . GLY A 1 82 ? 183.011 161.653 185.231 1.00 12.22 82 GLY F C 1
ATOM 631 O O . GLY A 1 82 ? 182.824 161.503 186.442 1.00 12.22 82 GLY F O 1
ATOM 632 N N . VAL A 1 83 ? 182.045 161.458 184.333 1.00 13.11 83 VAL F N 1
ATOM 633 C CA . VAL A 1 83 ? 180.716 161.018 184.745 1.00 13.11 83 VAL F CA 1
ATOM 634 C C . VAL A 1 83 ? 180.754 159.572 185.227 1.00 13.11 83 VAL F C 1
ATOM 635 O O . VAL A 1 83 ? 180.090 159.213 186.207 1.00 13.11 83 VAL F O 1
ATOM 639 N N . PHE A 1 84 ? 181.533 158.722 184.554 1.00 13.48 84 PHE F N 1
ATOM 640 C CA . PHE A 1 84 ? 181.619 157.317 184.945 1.00 13.48 84 PHE F CA 1
ATOM 641 C C . PHE A 1 84 ? 182.209 157.164 186.341 1.00 13.48 84 PHE F C 1
ATOM 642 O O . PHE A 1 84 ? 181.699 156.394 187.162 1.00 13.48 84 PHE F O 1
ATOM 650 N N . PHE A 1 85 ? 183.293 157.885 186.625 1.00 13.23 85 PHE F N 1
ATOM 651 C CA . PHE A 1 85 ? 183.943 157.758 187.923 1.00 13.23 85 PHE F CA 1
ATOM 652 C C . PHE A 1 85 ? 183.166 158.465 189.024 1.00 13.23 85 PHE F C 1
ATOM 653 O O . PHE A 1 85 ? 183.258 158.070 190.191 1.00 13.23 85 PHE F O 1
ATOM 661 N N . ALA A 1 86 ? 182.407 159.507 188.680 1.00 14.39 86 ALA F N 1
ATOM 662 C CA . ALA A 1 86 ? 181.469 160.074 189.640 1.00 14.39 86 ALA F CA 1
ATOM 663 C C . ALA A 1 86 ? 180.351 159.093 189.959 1.00 14.39 86 ALA F C 1
ATOM 664 O O . ALA A 1 86 ? 179.864 159.055 191.095 1.00 14.39 86 ALA F O 1
ATOM 666 N N . LEU A 1 87 ? 179.932 158.298 188.971 1.00 15.87 87 LEU F N 1
ATOM 667 C CA . LEU A 1 87 ? 178.934 157.262 189.214 1.00 15.87 87 LEU F CA 1
ATOM 668 C C . LEU A 1 87 ? 179.452 156.214 190.189 1.00 15.87 87 LEU F C 1
ATOM 669 O O . LEU A 1 87 ? 178.719 155.767 191.078 1.00 15.87 87 LEU F O 1
ATOM 674 N N . ILE A 1 88 ? 180.714 155.805 190.033 1.00 17.08 88 ILE F N 1
ATOM 675 C CA . ILE A 1 88 ? 181.282 154.776 190.901 1.00 17.08 88 ILE F CA 1
ATOM 676 C C . ILE A 1 88 ? 181.303 155.250 192.348 1.00 17.08 88 ILE F C 1
ATOM 677 O O . ILE A 1 88 ? 180.954 154.501 193.268 1.00 17.08 88 ILE F O 1
ATOM 682 N N . ILE A 1 89 ? 181.709 156.500 192.572 1.00 19.24 89 ILE F N 1
ATOM 683 C CA . ILE A 1 89 ? 181.725 157.042 193.927 1.00 19.24 89 ILE F CA 1
ATOM 684 C C . ILE A 1 89 ? 180.306 157.167 194.468 1.00 19.24 89 ILE F C 1
ATOM 685 O O . ILE A 1 89 ? 180.050 156.890 195.646 1.00 19.24 89 ILE F O 1
ATOM 690 N N . LYS A 1 90 ? 179.361 157.578 193.619 1.00 19.18 90 LYS F N 1
ATOM 691 C CA . LYS A 1 90 ? 177.960 157.612 194.030 1.00 19.18 90 LYS F CA 1
ATOM 692 C C . LYS A 1 90 ? 177.447 156.213 194.350 1.00 19.18 90 LYS F C 1
ATOM 693 O O . LYS A 1 90 ? 176.704 156.023 195.320 1.00 19.18 90 LYS F O 1
ATOM 699 N N . ILE A 1 91 ? 177.825 155.223 193.538 1.00 21.82 91 ILE F N 1
ATOM 700 C CA . ILE A 1 91 ? 177.417 153.845 193.797 1.00 21.82 91 ILE F CA 1
ATOM 701 C C . ILE A 1 91 ? 178.026 153.344 195.100 1.00 21.82 91 ILE F C 1
ATOM 702 O O . ILE A 1 91 ? 177.360 152.672 195.897 1.00 21.82 91 ILE F O 1
ATOM 707 N N . LEU A 1 92 ? 179.301 153.664 195.340 1.00 24.01 92 LEU F N 1
ATOM 708 C CA . LEU A 1 92 ? 179.937 153.263 196.591 1.00 24.01 92 LEU F CA 1
ATOM 709 C C . LEU A 1 92 ? 179.296 153.948 197.791 1.00 24.01 92 LEU F C 1
ATOM 710 O O . LEU A 1 92 ? 179.324 153.405 198.901 1.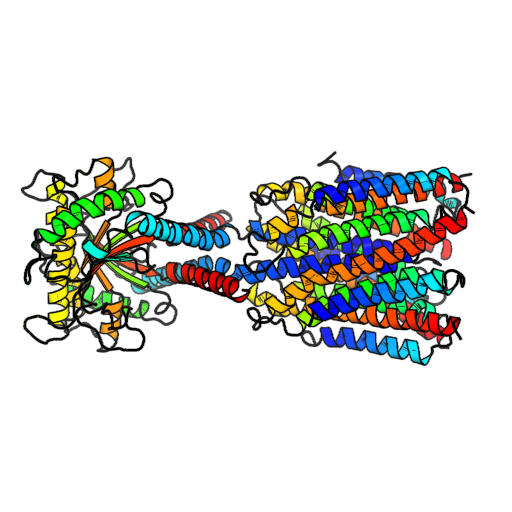00 24.01 92 LEU F O 1
ATOM 715 N N . ASP A 1 93 ? 178.724 155.138 197.595 1.00 27.95 93 ASP F N 1
ATOM 716 C CA . ASP A 1 93 ? 177.985 155.785 198.674 1.00 27.95 93 ASP F CA 1
ATOM 717 C C . ASP A 1 93 ? 176.724 155.009 199.027 1.00 27.95 93 ASP F C 1
ATOM 718 O O . ASP A 1 93 ? 176.319 154.985 200.195 1.00 27.95 93 ASP F O 1
ATOM 723 N N . ILE A 1 94 ? 176.086 154.382 198.035 1.00 30.34 94 ILE F N 1
ATOM 724 C CA . ILE A 1 94 ? 174.937 153.524 198.310 1.00 30.34 94 ILE F CA 1
ATOM 725 C C . ILE A 1 94 ? 175.357 152.334 199.163 1.00 30.34 94 ILE F C 1
ATOM 726 O O . ILE A 1 94 ? 174.662 151.957 200.114 1.00 30.34 94 ILE F O 1
ATOM 731 N N . PHE A 1 95 ? 176.504 151.731 198.841 1.00 35.64 95 PHE F N 1
ATOM 732 C CA . PHE A 1 95 ? 176.967 150.566 199.587 1.00 35.64 95 PHE F CA 1
ATOM 733 C C . PHE A 1 95 ? 177.196 150.903 201.055 1.00 35.64 95 PHE F C 1
ATOM 734 O O . PHE A 1 95 ? 176.893 150.094 201.938 1.00 35.64 95 PHE F O 1
ATOM 742 N N . ASP A 1 96 ? 177.733 152.092 201.335 1.00 36.72 96 ASP F N 1
ATOM 743 C CA . ASP A 1 96 ? 177.906 152.515 202.721 1.00 36.72 96 ASP F CA 1
ATOM 744 C C . ASP A 1 96 ? 176.562 152.662 203.423 1.00 36.72 96 ASP F C 1
ATOM 745 O O . ASP A 1 96 ? 176.419 152.286 204.593 1.00 36.72 96 ASP F O 1
ATOM 750 N N . LEU A 1 97 ? 175.566 153.214 202.727 1.00 35.59 97 LEU F N 1
ATOM 751 C CA . LEU A 1 97 ? 174.247 153.385 203.330 1.00 35.59 97 LEU F CA 1
ATOM 752 C C . LEU A 1 97 ? 173.560 152.043 203.559 1.00 35.59 97 LEU F C 1
ATOM 753 O O . LEU A 1 97 ? 172.903 151.845 204.587 1.00 35.59 97 LEU F O 1
ATOM 758 N N . THR A 1 98 ? 173.698 151.111 202.616 1.00 37.52 98 THR F N 1
ATOM 759 C CA . THR A 1 98 ? 173.061 149.806 202.742 1.00 37.52 98 THR F CA 1
ATOM 760 C C . THR A 1 98 ? 173.840 148.841 203.627 1.00 37.52 98 THR F C 1
ATOM 761 O O . THR A 1 98 ? 173.306 147.782 203.975 1.00 37.52 98 THR F O 1
ATOM 765 N N . ARG A 1 99 ? 175.073 149.170 203.995 1.00 41.98 99 ARG F N 1
ATOM 766 C CA . ARG A 1 99 ? 175.861 148.313 204.873 1.00 41.98 99 ARG F CA 1
ATOM 767 C C . ARG A 1 99 ? 176.244 149.052 206.151 1.00 41.98 99 ARG F C 1
ATOM 768 O O . ARG A 1 99 ? 175.514 149.929 206.614 1.00 41.98 99 ARG F O 1
ATOM 776 N N . HIS B 2 10 ? 173.100 164.442 197.779 1.00 52.00 10 HIS A N 1
ATOM 777 C CA . HIS B 2 10 ? 172.641 164.658 199.146 1.00 52.00 10 HIS A CA 1
ATOM 778 C C . HIS B 2 10 ? 172.064 166.062 199.326 1.00 52.00 10 HIS A C 1
ATOM 779 O O . HIS B 2 10 ? 171.081 166.420 198.676 1.00 52.00 10 HIS A O 1
ATOM 786 N N . HIS B 2 11 ? 172.670 166.847 200.220 1.00 56.24 11 HIS A N 1
ATOM 787 C CA . HIS B 2 11 ? 172.217 168.218 200.429 1.00 56.24 11 HIS A CA 1
ATOM 788 C C . HIS B 2 11 ? 172.358 169.044 199.157 1.00 56.24 11 HIS A C 1
ATOM 789 O O . HIS B 2 11 ? 171.460 169.820 198.809 1.00 56.24 11 HIS A O 1
ATOM 796 N N . LYS B 2 12 ? 173.473 168.890 198.452 1.00 48.14 12 LYS A N 1
ATOM 797 C CA . LYS B 2 12 ? 173.703 169.556 197.178 1.00 48.14 12 LYS A CA 1
ATOM 798 C C . LYS B 2 12 ? 173.551 168.542 196.053 1.00 48.14 12 LYS A C 1
ATOM 799 O O . LYS B 2 12 ? 174.144 167.459 196.103 1.00 48.14 12 LYS A O 1
ATOM 805 N N . GLU B 2 13 ? 172.752 168.890 195.050 1.00 33.62 13 GLU A N 1
ATOM 806 C CA . GLU B 2 13 ? 172.520 168.020 193.903 1.00 33.62 13 GLU A CA 1
ATOM 807 C C . GLU B 2 13 ? 173.568 168.333 192.842 1.00 33.62 13 GLU A C 1
ATOM 808 O O . GLU B 2 13 ? 173.508 169.379 192.188 1.00 33.62 13 GLU A O 1
ATOM 814 N N . ASP B 2 14 ? 174.527 167.427 192.671 1.00 25.84 14 ASP A N 1
ATOM 815 C CA . ASP B 2 14 ? 175.619 167.620 191.729 1.00 25.84 14 ASP A CA 1
ATOM 816 C C . ASP B 2 14 ? 175.304 167.076 190.341 1.00 25.84 14 ASP A C 1
ATOM 817 O O . ASP B 2 14 ? 176.183 167.085 189.474 1.00 25.84 14 ASP A O 1
ATOM 822 N N . TYR B 2 15 ? 174.079 166.599 190.111 1.00 20.36 15 TYR A N 1
ATOM 823 C CA . TYR B 2 15 ? 173.694 166.187 188.767 1.00 20.36 15 TYR A CA 1
ATOM 824 C C . TYR B 2 15 ? 173.508 167.372 187.831 1.00 20.36 15 TYR A C 1
ATOM 825 O O . TYR B 2 15 ? 173.466 167.176 186.612 1.00 20.36 15 TYR A O 1
ATOM 834 N N . TRP B 2 16 ? 173.387 168.589 188.368 1.00 18.64 16 TRP A N 1
ATOM 835 C CA . TRP B 2 16 ? 173.378 169.774 187.520 1.00 18.64 16 TRP A CA 1
ATOM 836 C C . TRP B 2 16 ? 174.732 169.992 186.861 1.00 18.64 16 TRP A C 1
ATOM 837 O O . TRP B 2 16 ? 174.804 170.560 185.765 1.00 18.64 16 TRP A O 1
ATOM 848 N N . ILE B 2 17 ? 175.810 169.562 187.518 1.00 18.38 17 ILE A N 1
ATOM 849 C CA . ILE B 2 17 ? 177.131 169.619 186.905 1.00 18.38 17 ILE A CA 1
ATOM 850 C C . ILE B 2 17 ? 177.203 168.672 185.714 1.00 18.38 17 ILE A C 1
ATOM 851 O O . ILE B 2 17 ? 177.762 169.012 184.665 1.00 18.38 17 ILE A O 1
ATOM 856 N N . SER B 2 18 ? 176.639 167.470 185.855 1.00 17.55 18 SER A N 1
ATOM 857 C CA . SER B 2 18 ? 176.599 166.537 184.734 1.00 17.55 18 SER A CA 1
ATOM 858 C C . SER B 2 18 ? 175.635 167.004 183.651 1.00 17.55 18 SER A C 1
ATOM 859 O O . SER B 2 18 ? 175.878 166.762 182.464 1.00 17.55 18 SER A O 1
ATOM 862 N N . LEU B 2 19 ? 174.538 167.661 184.036 1.00 19.00 19 LEU A N 1
ATOM 863 C CA . LEU B 2 19 ? 173.629 168.225 183.044 1.00 19.00 19 LEU A CA 1
ATOM 864 C C . LEU B 2 19 ? 174.312 169.322 182.238 1.00 19.00 19 LEU A C 1
ATOM 865 O O . LEU B 2 19 ? 174.140 169.403 181.017 1.00 19.00 19 LEU A O 1
ATOM 870 N N . SER B 2 20 ? 175.088 170.178 182.906 1.00 19.35 20 SER A N 1
ATOM 871 C CA . SER B 2 20 ? 175.860 171.189 182.192 1.00 19.35 20 SER A CA 1
ATOM 872 C C . SER B 2 20 ? 176.916 170.543 181.305 1.00 19.35 20 SER A C 1
ATOM 873 O O . SER B 2 20 ? 177.192 171.026 180.201 1.00 19.35 20 SER A O 1
ATOM 876 N N . ASP B 2 21 ? 177.526 169.455 181.780 1.00 16.91 21 ASP A N 1
ATOM 877 C CA . ASP B 2 21 ? 178.492 168.724 180.967 1.00 16.91 21 ASP A CA 1
ATOM 878 C C . ASP B 2 21 ? 177.837 168.146 179.719 1.00 16.91 21 ASP A C 1
ATOM 879 O O . ASP B 2 21 ? 178.397 168.228 178.620 1.00 16.91 21 ASP A O 1
ATOM 884 N N . MET B 2 22 ? 176.652 167.549 179.871 1.00 20.44 22 MET A N 1
ATOM 885 C CA . MET B 2 22 ? 175.947 166.997 178.720 1.00 20.44 22 MET A CA 1
ATOM 886 C C . MET B 2 22 ? 175.534 168.091 177.746 1.00 20.44 22 MET A C 1
ATOM 887 O O . MET B 2 22 ? 175.679 167.935 176.528 1.00 20.44 22 MET A O 1
ATOM 892 N N . MET B 2 23 ? 175.016 169.207 178.264 1.00 21.89 23 MET A N 1
ATOM 893 C CA . MET B 2 23 ? 174.565 170.288 177.394 1.00 21.89 23 MET A CA 1
ATOM 894 C C . MET B 2 23 ? 175.729 170.896 176.620 1.00 21.89 23 MET A C 1
ATOM 895 O O . MET B 2 23 ? 175.596 171.217 175.434 1.00 21.89 23 MET A O 1
ATOM 900 N N . THR B 2 24 ? 176.875 171.073 177.281 1.00 19.82 24 THR A N 1
ATOM 901 C CA . THR B 2 24 ? 178.045 171.630 176.609 1.00 19.82 24 THR A CA 1
ATOM 902 C C . THR B 2 24 ? 178.574 170.688 175.535 1.00 19.82 24 THR A C 1
ATOM 903 O O . THR B 2 24 ? 178.946 171.131 174.442 1.00 19.82 24 THR A O 1
ATOM 907 N N . SER B 2 25 ? 178.629 169.387 175.830 1.00 20.61 25 SER A N 1
ATOM 908 C CA . SER B 2 25 ? 179.124 168.427 174.849 1.00 20.61 25 SER A CA 1
ATOM 909 C C . SER B 2 25 ? 178.193 168.329 173.648 1.00 20.61 25 SER A C 1
ATOM 910 O O . SER B 2 25 ? 178.654 168.253 172.504 1.00 20.61 25 SER A O 1
ATOM 913 N N . LEU B 2 26 ? 176.881 168.318 173.886 1.00 20.64 26 LEU A N 1
ATOM 914 C CA . LEU B 2 26 ? 175.929 168.323 172.783 1.00 20.64 26 LEU A CA 1
ATOM 915 C C . LEU B 2 26 ? 175.927 169.650 172.038 1.00 20.64 26 LEU A C 1
ATOM 916 O O . LEU B 2 26 ? 175.544 169.687 170.865 1.00 20.64 26 LEU A O 1
ATOM 921 N N . MET B 2 27 ? 176.341 170.734 172.696 1.00 25.22 27 MET A N 1
ATOM 922 C CA . MET B 2 27 ? 176.409 172.031 172.030 1.00 25.22 27 MET A CA 1
ATOM 923 C C . MET B 2 27 ? 177.407 172.006 170.880 1.00 25.22 27 MET A C 1
ATOM 924 O O . MET B 2 27 ? 177.140 172.557 169.806 1.00 25.22 27 MET A O 1
ATOM 929 N N . MET B 2 28 ? 178.562 171.374 171.084 1.00 23.35 28 MET A N 1
ATOM 930 C CA . MET B 2 28 ? 179.544 171.244 170.016 1.00 23.35 28 MET A CA 1
ATOM 931 C C . MET B 2 28 ? 179.300 170.031 169.132 1.00 23.35 28 MET A C 1
ATOM 932 O O . MET B 2 28 ? 179.846 169.971 168.024 1.00 23.35 28 MET A O 1
ATOM 937 N N . LEU B 2 29 ? 178.509 169.060 169.594 1.00 23.91 29 LEU A N 1
ATOM 938 C CA . LEU B 2 29 ? 178.128 167.949 168.729 1.00 23.91 29 LEU A CA 1
ATOM 939 C C . LEU B 2 29 ? 177.257 168.430 167.575 1.00 23.91 29 LEU A C 1
ATOM 940 O O . LEU B 2 29 ? 177.446 168.008 166.429 1.00 23.91 29 LEU A O 1
ATOM 945 N N . PHE B 2 30 ? 176.296 169.311 167.861 1.00 25.74 30 PHE A N 1
ATOM 946 C CA . PHE B 2 30 ? 175.503 169.907 166.793 1.00 25.74 30 PHE A CA 1
ATOM 947 C C . PHE B 2 30 ? 176.330 170.886 165.973 1.00 25.74 30 PHE A C 1
ATOM 948 O O . PHE B 2 30 ? 176.089 171.046 164.771 1.00 25.74 30 PHE A O 1
ATOM 956 N N . LEU B 2 31 ? 177.300 171.552 166.603 1.00 27.16 31 LEU A N 1
ATOM 957 C CA . LEU B 2 31 ? 178.258 172.355 165.851 1.00 27.16 31 LEU A CA 1
ATOM 958 C C . LEU B 2 31 ? 179.081 171.478 164.917 1.00 27.16 31 LEU A C 1
ATOM 959 O O . LEU B 2 31 ? 179.352 171.857 163.772 1.00 27.16 31 LEU A O 1
ATOM 964 N N . LEU B 2 32 ? 179.494 170.301 165.395 1.00 28.39 32 LEU A N 1
ATOM 965 C CA . LEU B 2 32 ? 180.183 169.345 164.533 1.00 28.39 32 LEU A CA 1
ATOM 966 C C . LEU B 2 32 ? 179.280 168.871 163.402 1.00 28.39 32 LEU A C 1
ATOM 967 O O . LEU B 2 32 ? 179.724 168.745 162.256 1.00 28.39 32 LEU A O 1
ATOM 972 N N . ILE B 2 33 ? 178.009 168.603 163.708 1.00 29.69 33 ILE A N 1
ATOM 973 C CA . ILE B 2 33 ? 177.081 168.102 162.696 1.00 29.69 33 ILE A CA 1
ATOM 974 C C . ILE B 2 33 ? 176.897 169.128 161.586 1.00 29.69 33 ILE A C 1
ATOM 975 O O . ILE B 2 33 ? 176.858 168.780 160.399 1.00 29.69 33 ILE A O 1
ATOM 980 N N . SER B 2 34 ? 176.785 170.407 161.950 1.00 31.90 34 SER A N 1
ATOM 981 C CA . SER B 2 34 ? 176.673 171.456 160.942 1.00 31.90 34 SER A CA 1
ATOM 982 C C . SER B 2 34 ? 177.922 171.520 160.072 1.00 31.90 34 SER A C 1
ATOM 983 O O . SER B 2 34 ? 177.829 171.690 158.851 1.00 31.90 34 SER A O 1
ATOM 986 N N . VAL B 2 35 ? 179.102 171.391 160.684 1.00 32.65 35 VAL A N 1
ATOM 987 C CA . VAL B 2 35 ? 180.346 171.394 159.919 1.00 32.65 35 VAL A CA 1
ATOM 988 C C . VAL B 2 35 ? 180.412 170.180 159.001 1.00 32.65 35 VAL A C 1
ATOM 989 O O . VAL B 2 35 ? 180.810 170.286 157.834 1.00 32.65 35 VAL A O 1
ATOM 993 N N . ILE B 2 36 ? 180.024 169.009 159.511 1.00 34.73 36 ILE A N 1
ATOM 994 C CA . ILE B 2 36 ? 180.033 167.799 158.692 1.00 34.73 36 ILE A CA 1
ATOM 995 C C . ILE B 2 36 ? 179.051 167.932 157.535 1.00 34.73 36 ILE A C 1
ATOM 996 O O . ILE B 2 36 ? 179.320 167.474 156.417 1.00 34.73 36 ILE A O 1
ATOM 1001 N N . TYR B 2 37 ? 177.900 168.564 157.780 1.00 38.29 37 TYR A N 1
ATOM 1002 C CA . TYR B 2 37 ? 176.912 168.729 156.719 1.00 38.29 37 TYR A CA 1
ATOM 1003 C C . TYR B 2 37 ? 177.441 169.622 155.604 1.00 38.29 37 TYR A C 1
ATOM 1004 O O . TYR B 2 37 ? 177.093 169.433 154.433 1.00 38.29 37 TYR A O 1
ATOM 1013 N N . MET B 2 38 ? 178.276 170.608 155.946 1.00 39.44 38 MET A N 1
ATOM 1014 C CA . MET B 2 38 ? 178.908 171.423 154.913 1.00 39.44 38 MET A CA 1
ATOM 1015 C C . MET B 2 38 ? 179.760 170.567 153.988 1.00 39.44 38 MET A C 1
ATOM 1016 O O . MET B 2 38 ? 179.694 170.706 152.763 1.00 39.44 38 MET A O 1
ATOM 1021 N N . ILE B 2 39 ? 180.565 169.671 154.560 1.00 41.71 39 ILE A N 1
ATOM 1022 C CA . ILE B 2 39 ? 181.436 168.825 153.753 1.00 41.71 39 ILE A CA 1
ATOM 1023 C C . ILE B 2 39 ? 180.615 167.828 152.945 1.00 41.71 39 ILE A C 1
ATOM 1024 O O . ILE B 2 39 ? 180.949 167.517 151.795 1.00 41.71 39 ILE A O 1
ATOM 1029 N N . LYS B 2 40 ? 179.532 167.311 153.529 1.00 43.56 40 LYS A N 1
ATOM 1030 C CA . LYS B 2 40 ? 178.698 166.347 152.819 1.00 43.56 40 LYS A CA 1
ATOM 1031 C C . LYS B 2 40 ? 178.082 166.963 151.570 1.00 43.56 40 LYS A C 1
ATOM 1032 O O . LYS B 2 40 ? 178.060 166.335 150.505 1.00 43.56 40 LYS A O 1
ATOM 1038 N N . VAL B 2 41 ? 177.581 168.187 151.677 1.00 41.87 41 VAL A N 1
ATOM 1039 C CA . VAL B 2 41 ? 177.005 168.907 150.542 1.00 41.87 41 VAL A CA 1
ATOM 1040 C C . VAL B 2 41 ? 177.743 170.239 150.424 1.00 41.87 41 VAL A C 1
ATOM 1041 O O . VAL B 2 41 ? 177.386 171.253 151.032 1.00 41.87 41 VAL A O 1
ATOM 1045 N N . GLN B 2 42 ? 178.806 170.244 149.638 1.00 44.17 42 GLN A N 1
ATOM 1046 C CA . GLN B 2 42 ? 179.538 171.469 149.338 1.00 44.17 42 GLN A CA 1
ATOM 1047 C C . GLN B 2 42 ? 179.682 171.710 147.845 1.00 44.17 42 GLN A C 1
ATOM 1048 O O . GLN B 2 42 ? 179.605 172.859 147.406 1.00 44.17 42 GLN A O 1
ATOM 1054 N N . ASP B 2 43 ? 179.886 170.655 147.053 1.00 47.20 43 ASP A N 1
ATOM 1055 C CA . ASP B 2 43 ? 179.895 170.813 145.603 1.00 47.20 43 ASP A CA 1
ATOM 1056 C C . ASP B 2 43 ? 178.521 171.221 145.089 1.00 47.20 43 ASP A C 1
ATOM 1057 O O . ASP B 2 43 ? 178.415 172.034 144.164 1.00 47.20 43 ASP A O 1
ATOM 1062 N N . SER B 2 44 ? 177.459 170.662 145.674 1.00 46.06 44 SER A N 1
ATOM 1063 C CA . SER B 2 44 ? 176.108 171.074 145.310 1.00 46.06 44 SER A CA 1
ATOM 1064 C C . SER B 2 44 ? 175.869 172.538 145.653 1.00 46.06 44 SER A C 1
ATOM 1065 O O . SER B 2 44 ? 175.238 173.270 144.883 1.00 46.06 44 SER A O 1
ATOM 1068 N N . VAL B 2 45 ? 176.359 172.980 146.813 1.00 45.74 45 VAL A N 1
ATOM 1069 C CA . VAL B 2 45 ? 176.211 174.378 147.205 1.00 45.74 45 VAL A CA 1
ATOM 1070 C C . VAL B 2 45 ? 177.068 175.283 146.327 1.00 45.74 45 VAL A C 1
ATOM 1071 O O . VAL B 2 45 ? 176.696 176.431 146.056 1.00 45.74 45 VAL A O 1
ATOM 1075 N N . LYS B 2 46 ? 178.222 174.793 145.869 1.00 46.86 46 LYS A N 1
ATOM 1076 C CA . LYS B 2 46 ? 179.110 175.614 145.053 1.00 46.86 46 LYS A CA 1
ATOM 1077 C C . LYS B 2 46 ? 178.567 175.864 143.651 1.00 46.86 46 LYS A C 1
ATOM 1078 O O . LYS B 2 46 ? 179.005 176.815 142.996 1.00 46.86 46 LYS A O 1
ATOM 1084 N N . VAL B 2 47 ? 177.645 175.029 143.167 1.00 46.13 47 VAL A N 1
ATOM 1085 C CA . VAL B 2 47 ? 177.121 175.216 141.812 1.00 46.13 47 VAL A CA 1
ATOM 1086 C C . VAL B 2 47 ? 176.370 176.536 141.656 1.00 46.13 47 VAL A C 1
ATOM 1087 O O . VAL B 2 47 ? 176.658 177.273 140.699 1.00 46.13 47 VAL A O 1
ATOM 1091 N N . PRO B 2 48 ? 175.411 176.895 142.524 1.00 47.32 48 PRO A N 1
ATOM 1092 C CA . PRO B 2 48 ? 174.731 178.190 142.337 1.00 47.32 48 PRO A CA 1
ATOM 1093 C C . PRO B 2 48 ? 175.652 179.396 142.410 1.00 47.32 48 PRO A C 1
ATOM 1094 O O . PRO B 2 48 ? 175.437 180.366 141.673 1.00 47.32 48 PRO A O 1
ATOM 1098 N N . GLN B 2 49 ? 176.671 179.376 143.273 1.00 48.69 49 GLN A N 1
ATOM 1099 C CA . GLN B 2 49 ? 177.564 180.528 143.356 1.00 48.69 49 GLN A CA 1
ATOM 1100 C C . GLN B 2 49 ? 178.528 180.581 142.180 1.00 48.69 49 GLN A C 1
ATOM 1101 O O . GLN B 2 49 ? 178.893 181.675 141.735 1.00 48.69 49 GLN A O 1
ATOM 1107 N N . ILE B 2 50 ? 178.956 179.422 141.672 1.00 48.31 50 ILE A N 1
ATOM 1108 C CA . ILE B 2 50 ? 179.789 179.400 140.473 1.00 48.31 50 ILE A CA 1
ATOM 1109 C C . ILE B 2 50 ? 179.019 179.969 139.290 1.00 48.31 50 ILE A C 1
ATOM 1110 O O . ILE B 2 50 ? 179.545 180.777 138.516 1.00 48.31 50 ILE A O 1
ATOM 1115 N N . TYR B 2 51 ? 177.756 179.564 139.139 1.00 48.88 51 TYR A N 1
ATOM 1116 C CA . TYR B 2 51 ? 176.903 180.155 138.114 1.00 48.88 51 TYR A CA 1
ATOM 1117 C C . TYR B 2 51 ? 176.678 181.638 138.378 1.00 48.88 51 TYR A C 1
ATOM 1118 O O . TYR B 2 51 ? 176.671 182.449 137.445 1.00 48.88 51 TYR A O 1
ATOM 1127 N N . LYS B 2 52 ? 176.489 182.009 139.647 1.00 49.86 52 LYS A N 1
ATOM 1128 C CA . LYS B 2 52 ? 176.220 183.404 139.980 1.00 49.86 52 LYS A CA 1
ATOM 1129 C C . LYS B 2 52 ? 177.400 184.299 139.620 1.00 49.86 52 LYS A C 1
ATOM 1130 O O . LYS B 2 52 ? 177.213 185.392 139.074 1.00 49.86 52 LYS A O 1
ATOM 1136 N N . GLU B 2 53 ? 178.624 183.856 139.914 1.00 50.36 53 GLU A N 1
ATOM 1137 C CA . GLU B 2 53 ? 179.785 184.704 139.671 1.00 50.36 53 GLU A CA 1
ATOM 1138 C C . GLU B 2 53 ? 180.147 184.785 138.192 1.00 50.36 53 GLU A C 1
ATOM 1139 O O . GLU B 2 53 ? 180.602 185.838 137.731 1.00 50.36 53 GLU A O 1
ATOM 1145 N N . THR B 2 54 ? 179.959 183.702 137.434 1.00 50.48 54 THR A N 1
ATOM 1146 C CA . THR B 2 54 ? 180.332 183.723 136.023 1.00 50.48 54 THR A CA 1
ATOM 1147 C C . THR B 2 54 ? 179.315 184.469 135.165 1.00 50.48 54 THR A C 1
ATOM 1148 O O . THR B 2 54 ? 179.697 185.092 134.169 1.00 50.48 54 THR A O 1
ATOM 1152 N N . THR B 2 55 ? 178.029 184.422 135.523 1.00 50.51 55 THR A N 1
ATOM 1153 C CA . THR B 2 55 ? 177.025 185.129 134.733 1.00 50.51 55 THR A CA 1
ATOM 1154 C C . THR B 2 55 ? 177.121 186.634 134.938 1.00 50.51 55 THR A C 1
ATOM 1155 O O . THR B 2 55 ? 177.069 187.401 133.970 1.00 50.51 55 THR A O 1
ATOM 1159 N N . GLN B 2 56 ? 177.260 187.079 136.190 1.00 53.90 56 GLN A N 1
ATOM 1160 C CA . GLN B 2 56 ? 177.469 188.500 136.438 1.00 53.90 56 GLN A CA 1
ATOM 1161 C C . GLN B 2 56 ? 178.856 188.945 135.996 1.00 53.90 56 GLN A C 1
ATOM 1162 O O . GLN B 2 56 ? 179.036 190.103 135.603 1.00 53.90 56 GLN A O 1
ATOM 1168 N N . GLY B 2 57 ? 179.844 188.050 136.057 1.00 52.59 57 GLY A N 1
ATOM 1169 C CA . GLY B 2 57 ? 181.168 188.394 135.564 1.00 52.59 57 GLY A CA 1
ATOM 1170 C C . GLY B 2 57 ? 181.169 188.691 134.077 1.00 52.59 57 GLY A C 1
ATOM 1171 O O . GLY B 2 57 ? 181.753 189.679 133.627 1.00 52.59 57 GLY A O 1
ATOM 1172 N N . LEU B 2 58 ? 180.513 187.833 133.291 1.00 52.40 58 LEU A N 1
ATOM 1173 C CA . LEU B 2 58 ? 180.340 188.119 131.871 1.00 52.40 58 LEU A CA 1
ATOM 1174 C C . LEU B 2 58 ? 179.434 189.324 131.656 1.00 52.40 58 LEU A C 1
ATOM 1175 O O . LEU B 2 58 ? 179.687 190.144 130.766 1.00 52.40 58 LEU A O 1
ATOM 1180 N N . ASN B 2 59 ? 178.371 189.445 132.455 1.00 56.55 59 ASN A N 1
ATOM 1181 C CA . ASN B 2 59 ? 177.482 190.595 132.325 1.00 56.55 59 ASN A CA 1
ATOM 1182 C C . ASN B 2 59 ? 178.212 191.894 132.638 1.00 56.55 59 ASN A C 1
ATOM 1183 O O . ASN B 2 59 ? 178.072 192.884 131.911 1.00 56.55 59 ASN A O 1
ATOM 1188 N N . HIS B 2 60 ? 178.997 191.910 133.718 1.00 61.13 60 HIS A N 1
ATOM 1189 C CA . HIS B 2 60 ? 179.772 193.101 134.049 1.00 61.13 60 HIS A CA 1
ATOM 1190 C C . HIS B 2 60 ? 180.834 193.380 132.994 1.00 61.13 60 HIS A C 1
ATOM 1191 O O . HIS B 2 60 ? 181.034 194.535 132.599 1.00 61.13 60 HIS A O 1
ATOM 1198 N N . ALA B 2 61 ? 181.524 192.337 132.526 1.00 57.42 61 ALA A N 1
ATOM 1199 C CA . ALA B 2 61 ? 182.552 192.526 131.507 1.00 57.42 61 ALA A CA 1
ATOM 1200 C C . ALA B 2 61 ? 181.952 193.021 130.197 1.00 57.42 61 ALA A C 1
ATOM 1201 O O . ALA B 2 61 ? 182.537 193.880 129.527 1.00 57.42 61 ALA A O 1
ATOM 1203 N N . LEU B 2 62 ? 180.793 192.482 129.809 1.00 58.21 62 LEU A N 1
ATOM 1204 C CA . LEU B 2 62 ? 180.126 192.960 128.602 1.00 58.21 62 LEU A CA 1
ATOM 1205 C C . LEU B 2 62 ? 179.719 194.421 128.743 1.00 58.21 62 LEU A C 1
ATOM 1206 O O . LEU B 2 62 ? 179.873 195.210 127.803 1.00 58.21 62 LEU A O 1
ATOM 1211 N N . LYS B 2 63 ? 179.190 194.799 129.908 1.00 61.73 63 LYS A N 1
ATOM 1212 C CA . LYS B 2 63 ? 178.868 196.200 130.153 1.00 61.73 63 LYS A CA 1
ATOM 1213 C C . LYS B 2 63 ? 180.133 197.050 130.207 1.00 61.73 63 LYS A C 1
ATOM 1214 O O . LYS B 2 63 ? 180.191 198.134 129.616 1.00 61.73 63 LYS A O 1
ATOM 1220 N N . LYS B 2 64 ? 181.170 196.560 130.891 1.00 64.24 64 LYS A N 1
ATOM 1221 C CA . LYS B 2 64 ? 182.414 197.313 131.000 1.00 64.24 64 LYS A CA 1
ATOM 1222 C C . LYS B 2 64 ? 183.077 197.542 129.649 1.00 64.24 64 LYS A C 1
ATOM 1223 O O . LYS B 2 64 ? 183.937 198.422 129.535 1.00 64.24 64 LYS A O 1
ATOM 1229 N N . GLU B 2 65 ? 182.700 196.773 128.626 1.00 61.15 65 GLU A N 1
ATOM 1230 C CA . GLU B 2 65 ? 183.363 196.835 127.334 1.00 61.15 65 GLU A CA 1
ATOM 1231 C C . GLU B 2 65 ? 182.506 197.409 126.216 1.00 61.15 65 GLU A C 1
ATOM 1232 O O . GLU B 2 65 ? 183.062 197.833 125.199 1.00 61.15 65 GLU A O 1
ATOM 1238 N N . PHE B 2 66 ? 181.178 197.442 126.365 1.00 60.81 66 PHE A N 1
ATOM 1239 C CA . PHE B 2 66 ? 180.316 197.757 125.232 1.00 60.81 66 PHE A CA 1
ATOM 1240 C C . PHE B 2 66 ? 179.236 198.796 125.521 1.00 60.81 66 PHE A C 1
ATOM 1241 O O . PHE B 2 66 ? 178.376 199.014 124.662 1.00 60.81 66 PHE A O 1
ATOM 1249 N N . ASP B 2 67 ? 179.250 199.450 126.686 1.00 66.13 67 ASP A N 1
ATOM 1250 C CA . ASP B 2 67 ? 178.240 200.475 126.949 1.00 66.13 67 ASP A CA 1
ATOM 1251 C C . ASP B 2 67 ? 178.347 201.630 125.961 1.00 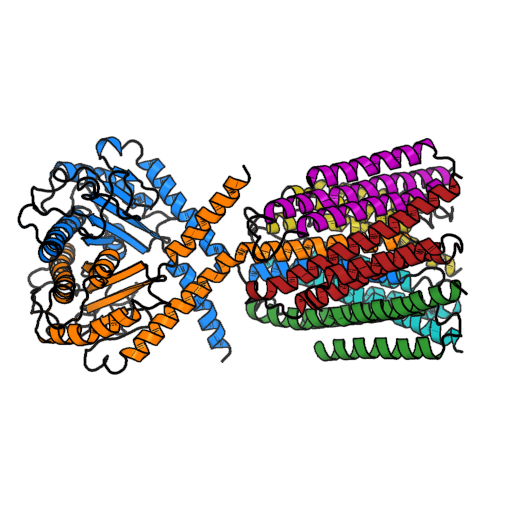66.13 67 ASP A C 1
ATOM 1252 O O . ASP B 2 67 ? 177.329 202.150 125.489 1.00 66.13 67 ASP A O 1
ATOM 1257 N N . LYS B 2 68 ? 179.571 202.047 125.637 1.00 68.70 68 LYS A N 1
ATOM 1258 C CA . LYS B 2 68 ? 179.771 203.178 124.741 1.00 68.70 68 LYS A CA 1
ATOM 1259 C C . LYS B 2 68 ? 179.496 202.843 123.282 1.00 68.70 68 LYS A C 1
ATOM 1260 O O . LYS B 2 68 ? 179.448 203.761 122.456 1.00 68.70 68 LYS A O 1
ATOM 1266 N N . ASP B 2 69 ? 179.314 201.568 122.942 1.00 66.56 69 ASP A N 1
ATOM 1267 C CA . ASP B 2 69 ? 179.172 201.148 121.555 1.00 66.56 69 ASP A CA 1
ATOM 1268 C C . ASP B 2 69 ? 177.790 200.604 121.217 1.00 66.56 69 ASP A C 1
ATOM 1269 O O . ASP B 2 69 ? 177.532 200.305 120.047 1.00 66.56 69 ASP A O 1
ATOM 1274 N N . LEU B 2 70 ? 176.898 200.462 122.200 1.00 64.39 70 LEU A N 1
ATOM 1275 C CA . LEU B 2 70 ? 175.568 199.933 121.907 1.00 64.39 70 LEU A CA 1
ATOM 1276 C C . LEU B 2 70 ? 174.764 200.896 121.043 1.00 64.39 70 LEU A C 1
ATOM 1277 O O . LEU B 2 70 ? 174.000 200.464 120.173 1.00 64.39 70 LEU A O 1
ATOM 1282 N N . MET B 2 71 ? 174.913 202.203 121.275 1.00 71.74 71 MET A N 1
ATOM 1283 C CA . MET B 2 71 ? 174.138 203.181 120.518 1.00 71.74 71 MET A CA 1
ATOM 1284 C C . MET B 2 71 ? 174.475 203.131 119.032 1.00 71.74 71 MET A C 1
ATOM 1285 O O . MET B 2 71 ? 173.578 203.196 118.183 1.00 71.74 71 MET A O 1
ATOM 1290 N N . LYS B 2 72 ? 175.762 203.018 118.698 1.00 70.59 72 LYS A N 1
ATOM 1291 C CA . LYS B 2 72 ? 176.159 202.962 117.295 1.00 70.59 72 LYS A CA 1
ATOM 1292 C C . LYS B 2 72 ? 175.699 201.663 116.644 1.00 70.59 72 LYS A C 1
ATOM 1293 O O . LYS B 2 72 ? 175.156 201.671 115.533 1.00 70.59 72 LYS A O 1
ATOM 1299 N N . TRP B 2 73 ? 175.910 200.535 117.323 1.00 63.77 73 TRP A N 1
ATOM 1300 C CA . TRP B 2 73 ? 175.546 199.240 116.759 1.00 63.77 73 TRP A CA 1
ATOM 1301 C C . TRP B 2 73 ? 174.049 198.975 116.835 1.00 63.77 73 TRP A C 1
ATOM 1302 O O . TRP B 2 73 ? 173.505 198.275 115.973 1.00 63.77 73 TRP A O 1
ATOM 1313 N N . GLY B 2 74 ? 173.371 199.516 117.844 1.00 61.35 74 GLY A N 1
ATOM 1314 C CA . GLY B 2 74 ? 171.986 199.187 118.097 1.00 61.35 74 GLY A CA 1
ATOM 1315 C C . GLY B 2 74 ? 171.779 197.966 118.964 1.00 61.35 74 GLY A C 1
ATOM 1316 O O . GLY B 2 74 ? 170.626 197.616 119.249 1.00 61.35 74 GLY A O 1
ATOM 1317 N N . ALA B 2 75 ? 172.853 197.308 119.391 1.00 58.96 75 ALA A N 1
ATOM 1318 C CA . ALA B 2 75 ? 172.743 196.115 120.211 1.00 58.96 75 ALA A CA 1
ATOM 1319 C C . ALA B 2 75 ? 172.381 196.474 121.649 1.00 58.96 75 ALA A C 1
ATOM 1320 O O . ALA B 2 75 ? 172.548 197.611 122.098 1.00 58.96 75 ALA A O 1
ATOM 1322 N N . VAL B 2 76 ? 171.862 195.482 122.370 1.00 56.25 76 VAL A N 1
ATOM 1323 C CA . VAL B 2 76 ? 171.560 195.607 123.792 1.00 56.25 76 VAL A CA 1
ATOM 1324 C C . VAL B 2 76 ? 171.907 194.295 124.481 1.00 56.25 76 VAL A C 1
ATOM 1325 O O . VAL B 2 76 ? 171.636 193.212 123.952 1.00 56.25 76 VAL A O 1
ATOM 1329 N N . ILE B 2 77 ? 172.515 194.391 125.659 1.00 54.46 77 ILE A N 1
ATOM 1330 C CA . ILE B 2 77 ? 172.710 193.234 126.525 1.00 54.46 77 ILE A CA 1
ATOM 1331 C C . ILE B 2 77 ? 171.456 193.060 127.369 1.00 54.46 77 ILE A C 1
ATOM 1332 O O . ILE B 2 77 ? 171.012 194.001 128.039 1.00 54.46 77 ILE A O 1
ATOM 1337 N N . ASP B 2 78 ? 170.882 191.860 127.340 1.00 55.16 78 ASP A N 1
ATOM 1338 C CA . ASP B 2 78 ? 169.593 191.583 127.964 1.00 55.16 78 ASP A CA 1
ATOM 1339 C C . ASP B 2 78 ? 169.727 190.621 129.140 1.00 55.16 78 ASP A C 1
ATOM 1340 O O . ASP B 2 78 ? 168.942 189.681 129.280 1.00 55.16 78 ASP A O 1
ATOM 1345 N N . LYS B 2 79 ? 170.756 190.827 129.968 1.00 57.25 79 LYS A N 1
ATOM 1346 C CA . LYS B 2 79 ? 170.996 190.101 131.226 1.00 57.25 79 LYS A CA 1
ATOM 1347 C C . LYS B 2 79 ? 170.944 188.582 131.050 1.00 57.25 79 LYS A C 1
ATOM 1348 O O . LYS B 2 79 ? 170.861 187.838 132.033 1.00 57.25 79 LYS A O 1
ATOM 1354 N N . ASP B 2 80 ? 171.022 188.105 129.809 1.00 53.57 80 ASP A N 1
ATOM 1355 C CA . ASP B 2 80 ? 171.026 186.681 129.499 1.00 53.57 80 ASP A CA 1
ATOM 1356 C C . ASP B 2 80 ? 172.312 186.284 128.784 1.00 53.57 80 ASP A C 1
ATOM 1357 O O . ASP B 2 80 ? 172.337 185.307 128.031 1.00 53.57 80 ASP A O 1
ATOM 1362 N N . LEU B 2 81 ? 173.382 187.049 129.007 1.00 47.50 81 LEU A N 1
ATOM 1363 C CA . LEU B 2 81 ? 174.684 186.834 128.380 1.00 47.50 81 LEU A CA 1
ATOM 1364 C C . LEU B 2 81 ? 174.613 186.931 126.861 1.00 47.50 81 LEU A C 1
ATOM 1365 O O . LEU B 2 81 ? 175.437 186.338 126.158 1.00 47.50 81 LEU A O 1
ATOM 1370 N N . THR B 2 82 ? 173.643 187.678 126.341 1.00 45.83 82 THR A N 1
ATOM 1371 C CA . THR B 2 82 ? 173.424 187.802 124.910 1.00 45.83 82 THR A CA 1
ATOM 1372 C C . THR B 2 82 ? 173.611 189.247 124.469 1.00 45.83 82 THR A C 1
ATOM 1373 O O . THR B 2 82 ? 173.356 190.186 125.230 1.00 45.83 82 THR A O 1
ATOM 1377 N N . VAL B 2 83 ? 174.073 189.413 123.236 1.00 46.31 83 VAL A N 1
ATOM 1378 C CA . VAL B 2 83 ? 174.215 190.718 122.603 1.00 46.31 83 VAL A CA 1
ATOM 1379 C C . VAL B 2 83 ? 173.246 190.735 121.429 1.00 46.31 83 VAL A C 1
ATOM 1380 O O . VAL B 2 83 ? 173.548 190.216 120.348 1.00 46.31 83 VAL A O 1
ATOM 1384 N N . ARG B 2 84 ? 172.076 191.333 121.636 1.00 51.42 84 ARG A N 1
ATOM 1385 C CA . ARG B 2 84 ? 170.981 191.293 120.673 1.00 51.42 84 ARG A CA 1
ATOM 1386 C C . ARG B 2 84 ? 171.071 192.513 119.764 1.00 51.42 84 ARG A C 1
ATOM 1387 O O . ARG B 2 84 ? 170.830 193.641 120.204 1.00 51.42 84 ARG A O 1
ATOM 1395 N N . PHE B 2 85 ? 171.400 192.284 118.495 1.00 51.60 85 PHE A N 1
ATOM 1396 C CA . PHE B 2 85 ? 171.548 193.358 117.518 1.00 51.60 85 PHE A CA 1
ATOM 1397 C C . PHE B 2 85 ? 170.192 193.649 116.884 1.00 51.60 85 PHE A C 1
ATOM 1398 O O . PHE B 2 85 ? 169.652 192.818 116.147 1.00 51.60 85 PHE A O 1
ATOM 1406 N N . GLN B 2 86 ? 169.644 194.829 117.167 1.00 60.38 86 GLN A N 1
ATOM 1407 C CA . GLN B 2 86 ? 168.379 195.243 116.582 1.00 60.38 86 GLN A CA 1
ATOM 1408 C C . GLN B 2 86 ? 168.589 195.770 115.164 1.00 60.38 86 GLN A C 1
ATOM 1409 O O . GLN B 2 86 ? 169.707 195.816 114.642 1.00 60.38 86 GLN A O 1
ATOM 1415 N N . GLN B 2 87 ? 167.484 196.175 114.539 1.00 69.17 87 GLN A N 1
ATOM 1416 C CA . GLN B 2 87 ? 167.440 196.811 113.226 1.00 69.17 87 GLN A CA 1
ATOM 1417 C C . GLN B 2 87 ? 168.135 195.984 112.150 1.00 69.17 87 GLN A C 1
ATOM 1418 O O . GLN B 2 87 ? 169.191 196.388 111.646 1.00 69.17 87 GLN A O 1
ATOM 1424 N N . PRO B 2 88 ? 167.587 194.825 111.770 1.00 71.00 88 PRO A N 1
ATOM 1425 C CA . PRO B 2 88 ? 168.124 194.105 110.608 1.00 71.00 88 PRO A CA 1
ATOM 1426 C C . PRO B 2 88 ? 167.717 194.757 109.296 1.00 71.00 88 PRO A C 1
ATOM 1427 O O . PRO B 2 88 ? 167.179 195.869 109.294 1.00 71.00 88 PRO A O 1
ATOM 1431 N N . ASP B 2 89 ? 168.010 194.078 108.181 1.00 74.00 89 ASP A N 1
ATOM 1432 C CA . ASP B 2 89 ? 167.793 194.560 106.817 1.00 74.00 89 ASP A CA 1
ATOM 1433 C C . ASP B 2 89 ? 168.812 195.639 106.469 1.00 74.00 89 ASP A C 1
ATOM 1434 O O . ASP B 2 89 ? 168.888 196.091 105.322 1.00 74.00 89 ASP A O 1
ATOM 1439 N N . ILE B 2 90 ? 169.599 196.052 107.459 1.00 72.25 90 ILE A N 1
ATOM 1440 C CA . ILE B 2 90 ? 170.803 196.833 107.220 1.00 72.25 90 ILE A CA 1
ATOM 1441 C C . ILE B 2 90 ? 172.060 196.053 107.576 1.00 72.25 90 ILE A C 1
ATOM 1442 O O . ILE B 2 90 ? 173.159 196.463 107.172 1.00 72.25 90 ILE A O 1
ATOM 1447 N N . LEU B 2 91 ? 171.937 194.950 108.315 1.00 67.77 91 LEU A N 1
ATOM 1448 C CA . LEU B 2 91 ? 173.051 194.057 108.594 1.00 67.77 91 LEU A CA 1
ATOM 1449 C C . LEU B 2 91 ? 173.150 192.916 107.593 1.00 67.77 91 LEU A C 1
ATOM 1450 O O . LEU B 2 91 ? 174.222 192.315 107.460 1.00 67.77 91 LEU A O 1
ATOM 1455 N N . PHE B 2 92 ? 172.062 192.612 106.889 1.00 67.15 92 PHE A N 1
ATOM 1456 C CA . PHE B 2 92 ? 172.030 191.550 105.896 1.00 67.15 92 PHE A CA 1
ATOM 1457 C C . PHE B 2 92 ? 171.318 192.058 104.652 1.00 67.15 92 PHE A C 1
ATOM 1458 O O . PHE B 2 92 ? 170.564 193.034 104.698 1.00 67.15 92 PHE A O 1
ATOM 1466 N N . ALA B 2 93 ? 171.570 191.386 103.532 1.00 75.09 93 ALA A N 1
ATOM 1467 C CA . ALA B 2 93 ? 170.997 191.798 102.261 1.00 75.09 93 ALA A CA 1
ATOM 1468 C C . ALA B 2 93 ? 169.479 191.614 102.269 1.00 75.09 93 ALA A C 1
ATOM 1469 O O . ALA B 2 93 ? 168.906 190.942 103.131 1.00 75.09 93 ALA A O 1
ATOM 1471 N N . THR B 2 94 ? 168.828 192.226 101.284 1.00 78.87 94 THR A N 1
ATOM 1472 C CA . THR B 2 94 ? 167.371 192.186 101.170 1.00 78.87 94 THR A CA 1
ATOM 1473 C C . THR B 2 94 ? 166.944 190.783 100.762 1.00 78.87 94 THR A C 1
ATOM 1474 O O . THR B 2 94 ? 167.036 190.406 99.592 1.00 78.87 94 THR A O 1
ATOM 1478 N N . GLY B 2 95 ? 166.469 190.006 101.729 1.00 77.45 95 GLY A N 1
ATOM 1479 C CA . GLY B 2 95 ? 166.061 188.636 101.467 1.00 77.45 95 GLY A CA 1
ATOM 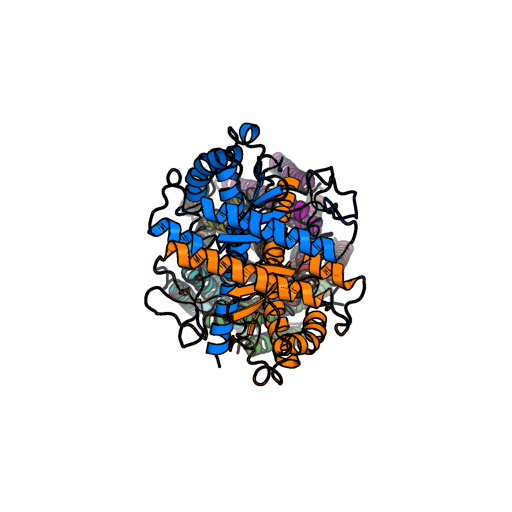1480 C C . GLY B 2 95 ? 167.196 187.732 101.040 1.00 77.45 95 GLY A C 1
ATOM 1481 O O . GLY B 2 95 ? 166.991 186.832 100.215 1.00 77.45 95 GLY A O 1
ATOM 1482 N N . SER B 2 96 ? 168.392 187.946 101.585 1.00 75.48 96 SER A N 1
ATOM 1483 C CA . SER B 2 96 ? 169.552 187.146 101.228 1.00 75.48 96 SER A CA 1
ATOM 1484 C C . SER B 2 96 ? 170.503 187.098 102.414 1.00 75.48 96 SER A C 1
ATOM 1485 O O . SER B 2 96 ? 170.451 187.940 103.313 1.00 75.48 96 SER A O 1
ATOM 1488 N N . SER B 2 97 ? 171.377 186.094 102.404 1.00 70.79 97 SER A N 1
ATOM 1489 C CA . SER B 2 97 ? 172.351 185.908 103.471 1.00 70.79 97 SER A CA 1
ATOM 1490 C C . SER B 2 97 ? 173.597 186.764 103.298 1.00 70.79 97 SER A C 1
ATOM 1491 O O . SER B 2 97 ? 174.447 186.774 104.196 1.00 70.79 97 SER A O 1
ATOM 1494 N N . ALA B 2 98 ? 173.730 187.472 102.178 1.00 74.90 98 ALA A N 1
ATOM 1495 C CA . ALA B 2 98 ? 174.911 188.292 101.944 1.00 74.90 98 ALA A CA 1
ATOM 1496 C C . ALA B 2 98 ? 175.017 189.392 102.993 1.00 74.90 98 ALA A C 1
ATOM 1497 O O . ALA B 2 98 ? 174.036 190.077 103.296 1.00 74.90 98 ALA A O 1
ATOM 1499 N N . LEU B 2 99 ? 176.215 189.557 103.546 1.00 70.89 99 LEU A N 1
ATOM 1500 C CA . LEU B 2 99 ? 176.443 190.550 104.586 1.00 70.89 99 LEU A CA 1
ATOM 1501 C C . LEU B 2 99 ? 176.585 191.935 103.971 1.00 70.89 99 LEU A C 1
ATOM 1502 O O . LEU B 2 99 ? 177.387 192.139 103.054 1.00 70.89 99 LEU A O 1
ATOM 1507 N N . THR B 2 100 ? 175.805 192.887 104.477 1.00 73.19 100 THR A N 1
ATOM 1508 C CA . THR B 2 100 ? 175.955 194.267 104.060 1.00 73.19 100 THR A CA 1
ATOM 1509 C C . THR B 2 100 ? 177.245 194.844 104.637 1.00 73.19 100 THR A C 1
ATOM 1510 O O . THR B 2 100 ? 177.760 194.352 105.644 1.00 73.19 100 THR A O 1
ATOM 1514 N N . PRO B 2 101 ? 177.797 195.882 104.001 1.00 73.97 101 PRO A N 1
ATOM 1515 C CA . PRO B 2 101 ? 179.016 196.499 104.552 1.00 73.97 101 PRO A CA 1
ATOM 1516 C C . PRO B 2 101 ? 178.855 196.983 105.983 1.00 73.97 101 PRO A C 1
ATOM 1517 O O . PRO B 2 101 ? 179.807 196.892 106.767 1.00 73.97 101 PRO A O 1
ATOM 1521 N N . ARG B 2 102 ? 177.669 197.479 106.349 1.00 71.93 102 ARG A N 1
ATOM 1522 C CA . ARG B 2 102 ? 177.488 198.109 107.654 1.00 71.93 102 ARG A CA 1
ATOM 1523 C C . ARG B 2 102 ? 177.751 197.126 108.790 1.00 71.93 102 ARG A C 1
ATOM 1524 O O . ARG B 2 102 ? 178.398 197.469 109.786 1.00 71.93 102 ARG A O 1
ATOM 1532 N N . PHE B 2 103 ? 177.251 195.894 108.660 1.00 67.07 103 PHE A N 1
ATOM 1533 C CA . PHE B 2 103 ? 177.469 194.895 109.699 1.00 67.07 103 PHE A CA 1
ATOM 1534 C C . PHE B 2 103 ? 178.912 194.417 109.751 1.00 67.07 103 PHE A C 1
ATOM 1535 O O . PHE B 2 103 ? 179.335 193.878 110.780 1.00 67.07 103 PHE A O 1
ATOM 1543 N N . LYS B 2 104 ? 179.673 194.591 108.670 1.00 69.19 104 LYS A N 1
ATOM 1544 C CA . LYS B 2 104 ? 181.058 194.137 108.670 1.00 69.19 104 LYS A CA 1
ATOM 1545 C C . LYS B 2 104 ? 181.903 194.943 109.651 1.00 69.19 104 LYS A C 1
ATOM 1546 O O . LYS B 2 104 ? 182.617 194.369 110.481 1.00 69.19 104 LYS A O 1
ATOM 1552 N N . GLU B 2 105 ? 181.819 196.278 109.590 1.00 70.35 105 GLU A N 1
ATOM 1553 C CA . GLU B 2 105 ? 182.581 197.096 110.530 1.00 70.35 105 GLU A CA 1
ATOM 1554 C C . GLU B 2 105 ? 182.138 196.854 111.967 1.00 70.35 105 GLU A C 1
ATOM 1555 O O . GLU B 2 105 ? 182.934 197.029 112.897 1.00 70.35 105 GLU A O 1
ATOM 1561 N N . ILE B 2 106 ? 180.878 196.465 112.169 1.00 66.71 106 ILE A N 1
ATOM 1562 C CA . ILE B 2 106 ? 180.452 195.997 113.483 1.00 66.71 106 ILE A CA 1
ATOM 1563 C C . ILE B 2 106 ? 181.206 194.726 113.851 1.00 66.71 106 ILE A C 1
ATOM 1564 O O . ILE B 2 106 ? 181.732 194.591 114.961 1.00 66.71 106 ILE A O 1
ATOM 1569 N N . LEU B 2 107 ? 181.281 193.780 112.912 1.00 63.99 107 LEU A N 1
ATOM 1570 C CA . LEU B 2 107 ? 181.948 192.511 113.182 1.00 63.99 107 LEU A CA 1
ATOM 1571 C C . LEU B 2 107 ? 183.443 192.691 113.408 1.00 63.99 107 LEU A C 1
ATOM 1572 O O . LEU B 2 107 ? 184.025 192.002 114.254 1.00 63.99 107 LEU A O 1
ATOM 1577 N N . ASP B 2 108 ? 184.083 193.595 112.661 1.00 66.97 108 ASP A N 1
ATOM 1578 C CA . ASP B 2 108 ? 185.506 193.846 112.873 1.00 66.97 108 ASP A CA 1
ATOM 1579 C C . ASP B 2 108 ? 185.762 194.447 114.248 1.00 66.97 108 ASP A C 1
ATOM 1580 O O . ASP B 2 108 ? 186.750 194.107 114.907 1.00 66.97 108 ASP A O 1
ATOM 1585 N N . ASP B 2 109 ? 184.885 195.345 114.697 1.00 63.10 109 ASP A N 1
ATOM 1586 C CA . ASP B 2 109 ? 185.112 196.050 115.953 1.00 63.10 109 ASP A CA 1
ATOM 1587 C C . ASP B 2 109 ? 184.621 195.223 117.138 1.00 63.10 109 ASP A C 1
ATOM 1588 O O . ASP B 2 109 ? 185.340 195.060 118.130 1.00 63.10 109 ASP A O 1
ATOM 1593 N N . PHE B 2 110 ? 183.405 194.684 117.045 1.00 55.09 110 PHE A N 1
ATOM 1594 C CA . PHE B 2 110 ? 182.781 194.050 118.203 1.00 55.09 110 PHE A CA 1
ATOM 1595 C C . PHE B 2 110 ? 183.466 192.736 118.566 1.00 55.09 110 PHE A C 1
ATOM 1596 O O . PHE B 2 110 ? 183.774 192.493 119.738 1.00 55.09 110 PHE A O 1
ATOM 1604 N N . PHE B 2 111 ? 183.728 191.881 117.572 1.00 54.52 111 PHE A N 1
ATOM 1605 C CA . PHE B 2 111 ? 184.113 190.503 117.871 1.00 54.52 111 PHE A CA 1
ATOM 1606 C C . PHE B 2 111 ? 185.504 190.406 118.489 1.00 54.52 111 PHE A C 1
ATOM 1607 O O . PHE B 2 111 ? 185.725 189.584 119.386 1.00 54.52 111 PHE A O 1
ATOM 1615 N N . ILE B 2 112 ? 186.458 191.212 118.015 1.00 59.29 112 ILE A N 1
ATOM 1616 C CA . ILE B 2 112 ? 187.833 191.081 118.494 1.00 59.29 112 ILE A CA 1
ATOM 1617 C C . ILE B 2 112 ? 187.898 191.328 119.995 1.00 59.29 112 ILE A C 1
ATOM 1618 O O . ILE B 2 112 ? 188.573 190.600 120.733 1.00 59.29 112 ILE A O 1
ATOM 1623 N N . ARG B 2 113 ? 187.195 192.353 120.468 1.00 58.83 113 ARG A N 1
ATOM 1624 C CA . ARG B 2 113 ? 187.102 192.650 121.889 1.00 58.83 113 ARG A CA 1
ATOM 1625 C C . ARG B 2 113 ? 185.995 191.865 122.580 1.00 58.83 113 ARG A C 1
ATOM 1626 O O . ARG B 2 113 ? 185.877 191.938 123.807 1.00 58.83 113 ARG A O 1
ATOM 1634 N N . TYR B 2 114 ? 185.186 191.120 121.821 1.00 52.36 114 TYR A N 1
ATOM 1635 C CA . TYR B 2 114 ? 184.208 190.210 122.408 1.00 52.36 114 TYR A CA 1
ATOM 1636 C C . TYR B 2 114 ? 184.829 188.856 122.726 1.00 52.36 114 TYR A C 1
ATOM 1637 O O . TYR B 2 114 ? 184.568 188.284 123.790 1.00 52.36 114 TYR A O 1
ATOM 1646 N N . LEU B 2 115 ? 185.647 188.330 121.812 1.00 51.26 115 LEU A N 1
ATOM 1647 C CA . LEU B 2 115 ? 186.300 187.046 122.045 1.00 51.26 115 LEU A CA 1
ATOM 1648 C C . LEU B 2 115 ? 187.316 187.127 123.176 1.00 51.26 115 LEU A C 1
ATOM 1649 O O . LEU B 2 115 ? 187.596 186.114 123.826 1.00 51.26 115 LEU A O 1
ATOM 1654 N N . LYS B 2 116 ? 187.881 188.312 123.419 1.00 52.99 116 LYS A N 1
ATOM 1655 C CA . LYS B 2 116 ? 188.846 188.464 124.503 1.00 52.99 116 LYS A CA 1
ATOM 1656 C C . LYS B 2 116 ? 188.205 188.172 125.853 1.00 52.99 116 LYS A C 1
ATOM 1657 O O . LYS B 2 116 ? 188.818 187.529 126.714 1.00 52.99 116 LYS A O 1
ATOM 1663 N N . ILE B 2 117 ? 186.974 188.644 126.061 1.00 49.30 117 ILE A N 1
ATOM 1664 C CA . ILE B 2 117 ? 186.250 188.315 127.284 1.00 49.30 117 ILE A CA 1
ATOM 1665 C C . ILE B 2 117 ? 185.955 186.822 127.344 1.00 49.30 117 ILE A C 1
ATOM 1666 O O . ILE B 2 117 ? 186.121 186.183 128.390 1.00 49.30 117 ILE A O 1
ATOM 1671 N N . MET B 2 118 ? 185.510 186.243 126.226 1.00 47.48 118 MET A N 1
ATOM 1672 C CA . MET B 2 118 ? 185.224 184.813 126.193 1.00 47.48 118 MET A CA 1
ATOM 1673 C C . MET B 2 118 ? 186.494 183.990 126.375 1.00 47.48 118 MET A C 1
ATOM 1674 O O . MET B 2 118 ? 186.500 183.005 127.122 1.00 47.48 118 MET A O 1
ATOM 1679 N N . MET B 2 119 ? 187.576 184.378 125.703 1.00 51.39 119 MET A N 1
ATOM 1680 C CA . MET B 2 119 ? 188.859 183.686 125.829 1.00 51.39 119 MET A CA 1
ATOM 1681 C C . MET B 2 119 ? 189.731 184.361 126.891 1.00 51.39 119 MET A C 1
ATOM 1682 O O . MET B 2 119 ? 190.817 184.874 126.624 1.00 51.39 119 MET A O 1
ATOM 1687 N N . SER B 2 120 ? 189.225 184.348 128.121 1.00 51.26 120 SER A N 1
ATOM 1688 C CA . SER B 2 120 ? 189.929 184.904 129.265 1.00 51.26 120 SER A CA 1
ATOM 1689 C C . SER B 2 120 ? 190.043 183.838 130.345 1.00 51.26 120 SER A C 1
ATOM 1690 O O . SER B 2 120 ? 189.272 182.877 130.380 1.00 51.26 120 SER A O 1
ATOM 1693 N N . LYS B 2 121 ? 191.024 184.021 131.228 1.00 54.19 121 LYS A N 1
ATOM 1694 C CA . LYS B 2 121 ? 191.299 183.039 132.277 1.00 54.19 121 LYS A CA 1
ATOM 1695 C C . LYS B 2 121 ? 190.084 182.697 133.134 1.00 54.19 121 LYS A C 1
ATOM 1696 O O . LYS B 2 121 ? 189.847 181.502 133.369 1.00 54.19 121 LYS A O 1
ATOM 1702 N N . PRO B 2 122 ? 189.284 183.652 133.627 1.00 51.36 122 PRO A N 1
ATOM 1703 C CA . PRO B 2 122 ? 188.106 183.269 134.418 1.00 51.36 122 PRO A CA 1
ATOM 1704 C C . PRO B 2 122 ? 186.921 182.797 133.591 1.00 51.36 122 PRO A C 1
ATOM 1705 O O . PRO B 2 122 ? 185.931 182.336 134.176 1.00 51.36 122 PRO A O 1
ATOM 1709 N N . PHE B 2 123 ? 186.982 182.889 132.261 1.00 50.26 123 PHE A N 1
ATOM 1710 C CA . PHE B 2 123 ? 185.837 182.565 131.421 1.00 50.26 123 PHE A CA 1
ATOM 1711 C C . PHE B 2 123 ? 186.107 181.520 130.348 1.00 50.26 123 PHE A C 1
ATOM 1712 O O . PHE B 2 123 ? 185.143 180.992 129.783 1.00 50.26 123 PHE A O 1
ATOM 1720 N N . ILE B 2 124 ? 187.368 181.205 130.041 1.00 50.12 124 ILE A N 1
ATOM 1721 C CA . ILE B 2 124 ? 187.642 180.245 128.976 1.00 50.12 124 ILE A CA 1
ATOM 1722 C C . ILE B 2 124 ? 187.164 178.848 129.359 1.00 50.12 124 ILE A C 1
ATOM 1723 O O . ILE B 2 124 ? 186.728 178.077 128.496 1.00 50.12 124 ILE A O 1
ATOM 1728 N N . ASN B 2 125 ? 187.228 178.497 130.644 1.00 52.20 125 ASN A N 1
ATOM 1729 C CA . ASN B 2 125 ? 186.837 177.175 131.117 1.00 52.20 125 ASN A CA 1
ATOM 1730 C C . ASN B 2 125 ? 185.441 177.167 131.731 1.00 52.20 125 ASN A C 1
ATOM 1731 O O . ASN B 2 125 ? 185.042 176.172 132.342 1.00 52.20 125 ASN A O 1
ATOM 1736 N N . ASN B 2 126 ? 184.692 178.260 131.582 1.00 47.27 126 ASN A N 1
ATOM 1737 C CA . ASN B 2 126 ? 183.346 178.364 132.132 1.00 47.27 126 ASN A CA 1
ATOM 1738 C C . ASN B 2 126 ? 182.275 178.445 131.050 1.00 47.27 126 ASN A C 1
ATOM 1739 O O . ASN B 2 126 ? 181.124 178.773 131.359 1.00 47.27 126 ASN A O 1
ATOM 1744 N N . ILE B 2 127 ? 182.618 178.158 129.797 1.00 44.85 127 ILE A N 1
ATOM 1745 C CA . ILE B 2 127 ? 181.712 178.323 128.668 1.00 44.85 127 ILE A CA 1
ATOM 1746 C C . ILE B 2 127 ? 181.671 177.026 127.872 1.00 44.85 127 ILE A C 1
ATOM 1747 O O . ILE B 2 127 ? 182.721 176.474 127.523 1.00 44.85 127 ILE A O 1
ATOM 1752 N N . GLU B 2 128 ? 180.461 176.541 127.592 1.00 45.26 128 GLU A N 1
ATOM 1753 C CA . GLU B 2 128 ? 180.256 175.432 126.667 1.00 45.26 128 GLU A CA 1
ATOM 1754 C C . GLU B 2 128 ? 180.008 175.888 125.239 1.00 45.26 128 GLU A C 1
ATOM 1755 O O . GLU B 2 128 ? 180.516 175.270 124.299 1.00 45.26 128 GLU A O 1
ATOM 1761 N N . GLU B 2 129 ? 179.238 176.957 125.056 1.00 39.13 129 GLU A N 1
ATOM 1762 C CA . GLU B 2 129 ? 178.716 177.286 123.740 1.00 39.13 129 GLU A CA 1
ATOM 1763 C C . GLU B 2 129 ? 178.531 178.790 123.625 1.00 39.13 129 GLU A C 1
ATOM 1764 O O . GLU B 2 129 ? 178.010 179.428 124.542 1.00 39.13 129 GLU A O 1
ATOM 1770 N N . ILE B 2 130 ? 178.964 179.345 122.497 1.00 37.08 130 ILE A N 1
ATOM 1771 C CA . ILE B 2 130 ? 178.600 180.695 122.087 1.00 37.08 130 ILE A CA 1
ATOM 1772 C C . ILE B 2 130 ? 177.610 180.549 120.944 1.00 37.08 130 ILE A C 1
ATOM 1773 O O . ILE B 2 130 ? 177.970 180.080 119.857 1.00 37.08 130 ILE A O 1
ATOM 1778 N N . ARG B 2 131 ? 176.366 180.942 121.185 1.00 38.17 131 ARG A N 1
ATOM 1779 C CA . ARG B 2 131 ? 175.270 180.684 120.260 1.00 38.17 131 ARG A CA 1
ATOM 1780 C C . ARG B 2 131 ? 174.998 181.939 119.441 1.00 38.17 131 ARG A C 1
ATOM 1781 O O . ARG B 2 131 ? 174.434 182.911 119.952 1.00 38.17 131 ARG A O 1
ATOM 1789 N N . ILE B 2 132 ? 175.402 181.917 118.176 1.00 37.69 132 ILE A N 1
ATOM 1790 C CA . ILE B 2 132 ? 174.954 182.922 117.219 1.00 37.69 132 ILE A CA 1
ATOM 1791 C C . ILE B 2 132 ? 173.572 182.503 116.736 1.00 37.69 132 ILE A C 1
ATOM 1792 O O . ILE B 2 132 ? 173.412 181.441 116.127 1.00 37.69 132 ILE A O 1
ATOM 1797 N N . GLU B 2 133 ? 172.568 183.324 117.026 1.00 38.67 133 GLU A N 1
ATOM 1798 C CA . GLU B 2 133 ? 171.176 182.969 116.797 1.00 38.67 133 GLU A CA 1
ATOM 1799 C C . GLU B 2 133 ? 170.532 183.985 115.868 1.00 38.67 133 GLU A C 1
ATOM 1800 O O . GLU B 2 133 ? 170.585 185.191 116.128 1.00 38.67 133 GLU A O 1
ATOM 1806 N N . GLY B 2 134 ? 169.926 183.494 114.792 1.00 41.12 134 GLY A N 1
ATOM 1807 C CA . GLY B 2 134 ? 169.218 184.351 113.864 1.00 41.12 134 GLY A CA 1
ATOM 1808 C C . GLY B 2 134 ? 167.720 184.149 113.927 1.00 41.12 134 GLY A C 1
ATOM 1809 O O . GLY B 2 134 ? 167.209 183.107 113.507 1.00 41.12 134 GLY A O 1
ATOM 1810 N N . HIS B 2 135 ? 167.005 185.138 114.451 1.00 44.99 135 HIS A N 1
ATOM 1811 C CA . HIS B 2 135 ? 165.561 185.066 114.598 1.00 44.99 135 HIS A CA 1
ATOM 1812 C C . HIS B 2 135 ? 164.880 185.895 113.516 1.00 44.99 135 HIS A C 1
ATOM 1813 O O . HIS B 2 135 ? 165.424 186.891 113.035 1.00 44.99 135 HIS A O 1
ATOM 1820 N N . THR B 2 136 ? 163.678 185.467 113.137 1.00 56.99 136 THR A N 1
ATOM 1821 C CA . THR B 2 136 ? 162.952 186.074 112.032 1.00 56.99 136 THR A CA 1
ATOM 1822 C C . THR B 2 136 ? 161.503 186.296 112.444 1.00 56.99 136 THR A C 1
ATOM 1823 O O . THR B 2 136 ? 160.931 185.509 113.202 1.00 56.99 136 THR A O 1
ATOM 1827 N N . SER B 2 137 ? 160.918 187.382 111.943 1.00 67.80 137 SER A N 1
ATOM 1828 C CA . SER B 2 137 ? 159.521 187.682 112.213 1.00 67.80 137 SER A CA 1
ATOM 1829 C C . SER B 2 137 ? 158.611 186.666 111.526 1.00 67.80 137 SER A C 1
ATOM 1830 O O . SER B 2 137 ? 158.997 185.986 110.571 1.00 67.80 137 SER A O 1
ATOM 1833 N N . SER B 2 138 ? 157.380 186.568 112.035 1.00 75.62 138 SER A N 1
ATOM 1834 C CA . SER B 2 138 ? 156.442 185.570 111.530 1.00 75.62 138 SER A CA 1
ATOM 1835 C C . SER B 2 138 ? 156.042 185.849 110.086 1.00 75.62 138 SER A C 1
ATOM 1836 O O . SER B 2 138 ? 155.910 184.918 109.283 1.00 75.62 138 SER A O 1
ATOM 1839 N N . MET B 2 139 ? 155.847 187.117 109.736 1.00 83.42 139 MET A N 1
ATOM 1840 C CA . MET B 2 139 ? 155.336 187.472 108.418 1.00 83.42 139 MET A CA 1
ATOM 1841 C C . MET B 2 139 ? 156.434 187.322 107.371 1.00 83.42 139 MET A C 1
ATOM 1842 O O . MET B 2 139 ? 157.375 188.122 107.328 1.00 83.42 139 MET A O 1
ATOM 1847 N N . TRP B 2 140 ? 156.312 186.299 106.529 1.00 82.78 140 TRP A N 1
ATOM 1848 C CA . TRP B 2 140 ? 157.214 186.141 105.401 1.00 82.78 140 TRP A CA 1
ATOM 1849 C C . TRP B 2 140 ? 156.889 187.173 104.323 1.00 82.78 140 TRP A C 1
ATOM 1850 O O . TRP B 2 140 ? 155.765 187.675 104.222 1.00 82.78 140 TRP A O 1
ATOM 1861 N N . GLU B 2 141 ? 157.902 187.498 103.516 1.00 88.46 141 GLU A N 1
ATOM 1862 C CA . GLU B 2 141 ? 157.739 188.510 102.479 1.00 88.46 141 GLU A CA 1
ATOM 1863 C C . GLU B 2 141 ? 156.708 188.110 101.432 1.00 88.46 141 GLU A C 1
ATOM 1864 O O . GLU B 2 141 ? 156.092 188.988 100.818 1.00 88.46 141 GLU A O 1
ATOM 1870 N N . GLY B 2 142 ? 156.505 186.814 101.215 1.00 88.10 142 GLY A N 1
ATOM 1871 C CA . GLY B 2 142 ? 155.577 186.350 100.203 1.00 88.10 142 GLY A CA 1
ATOM 1872 C C . GLY B 2 142 ? 154.345 185.665 100.759 1.00 88.10 142 GLY A C 1
ATOM 1873 O O . GLY B 2 142 ? 153.403 186.325 101.207 1.00 88.10 142 GLY A O 1
ATOM 1874 N N . GLU B 2 143 ? 154.349 184.335 100.733 1.00 88.60 143 GLU A N 1
ATOM 1875 C CA . GLU B 2 143 ? 153.186 183.554 101.132 1.00 88.60 143 GLU A CA 1
ATOM 1876 C C . GLU B 2 143 ? 152.876 183.736 102.614 1.00 88.60 143 GLU A C 1
ATOM 1877 O O . GLU B 2 143 ? 153.754 184.034 103.429 1.00 88.60 143 GLU A O 1
ATOM 1883 N N . SER B 2 144 ? 151.602 183.550 102.957 1.00 87.32 144 SER A N 1
ATOM 1884 C CA . SER B 2 144 ? 151.112 183.735 104.316 1.00 87.32 144 SER A CA 1
ATOM 1885 C C . SER B 2 144 ? 150.863 182.418 105.042 1.00 87.32 144 SER A C 1
ATOM 1886 O O . SER B 2 144 ? 150.080 182.389 105.997 1.00 87.32 144 SER A O 1
ATOM 1889 N N . ASP B 2 145 ? 151.502 181.333 104.613 1.00 87.33 145 ASP A N 1
ATOM 1890 C CA . ASP B 2 145 ? 151.323 180.052 105.278 1.00 87.33 145 ASP A CA 1
ATOM 1891 C C . ASP B 2 145 ? 151.985 180.063 106.655 1.00 87.33 145 ASP A C 1
ATOM 1892 O O . ASP B 2 145 ? 152.810 180.923 106.975 1.00 87.33 145 ASP A O 1
ATOM 1897 N N . ARG B 2 146 ? 151.599 179.091 107.482 1.00 83.94 146 ARG A N 1
ATOM 1898 C CA . ARG B 2 146 ? 152.112 178.991 108.841 1.00 83.94 146 ARG A CA 1
ATOM 1899 C C . ARG B 2 146 ? 153.185 177.925 109.013 1.00 83.94 146 ARG A C 1
ATOM 1900 O O . ARG B 2 146 ? 154.033 178.065 109.901 1.00 83.94 146 ARG A O 1
ATOM 1908 N N . GLY B 2 147 ? 153.174 176.875 108.195 1.00 74.77 147 GLY A N 1
ATOM 1909 C CA . GLY B 2 147 ? 154.144 175.808 108.342 1.00 74.77 147 GLY A CA 1
ATOM 1910 C C . GLY B 2 147 ? 155.274 175.859 107.335 1.00 74.77 147 GLY A C 1
ATOM 1911 O O . GLY B 2 147 ? 156.445 175.723 107.702 1.00 74.77 147 GLY A O 1
ATOM 1912 N N . LYS B 2 148 ? 154.938 176.061 106.060 1.00 75.65 148 LYS A N 1
ATOM 1913 C CA . LYS B 2 148 ? 155.958 176.125 105.022 1.00 75.65 148 LYS A CA 1
ATOM 1914 C C . LYS B 2 148 ? 156.726 177.440 105.045 1.00 75.65 148 LYS A C 1
ATOM 1915 O O . LYS B 2 148 ? 157.890 177.472 104.630 1.00 75.65 148 LYS A O 1
ATOM 1921 N N . ALA B 2 149 ? 156.109 178.518 105.530 1.00 72.00 149 ALA A N 1
ATOM 1922 C CA . ALA B 2 149 ? 156.819 179.775 105.726 1.00 72.00 149 ALA A CA 1
ATOM 1923 C C . ALA B 2 149 ? 157.718 179.746 106.952 1.00 72.00 149 ALA A C 1
ATOM 1924 O O . ALA B 2 149 ? 158.710 180.483 107.001 1.00 72.00 149 ALA A O 1
ATOM 1926 N N . TYR B 2 150 ? 157.387 178.917 107.947 1.00 63.17 150 TYR A N 1
ATOM 1927 C CA . TYR B 2 150 ? 158.264 178.754 109.102 1.00 63.17 150 TYR A CA 1
ATOM 1928 C C . TYR B 2 150 ? 159.609 178.171 108.692 1.00 63.17 150 TYR A C 1
ATOM 1929 O O . TYR B 2 150 ? 160.660 178.625 109.158 1.00 63.17 150 TYR A O 1
ATOM 1938 N N . PHE B 2 151 ? 159.597 177.164 107.818 1.00 65.29 151 PHE A N 1
ATOM 1939 C CA . PHE B 2 151 ? 160.838 176.556 107.358 1.00 65.29 151 PHE A CA 1
ATOM 1940 C C . PHE B 2 151 ? 161.495 177.347 106.238 1.00 65.29 151 PHE A C 1
ATOM 1941 O O . PHE B 2 151 ? 162.674 177.120 105.946 1.00 65.29 151 PHE A O 1
ATOM 1949 N N . LYS B 2 152 ? 160.763 178.264 105.603 1.00 67.00 152 LYS A N 1
ATOM 1950 C CA . LYS B 2 152 ? 161.395 179.183 104.665 1.00 67.00 152 LYS A CA 1
ATOM 1951 C C . LYS B 2 152 ? 162.199 180.241 105.408 1.00 67.00 152 LYS A C 1
ATOM 1952 O O . LYS B 2 152 ? 163.262 180.667 104.942 1.00 67.00 152 LYS A O 1
ATOM 1958 N N . ASN B 2 153 ? 161.702 180.676 106.569 1.00 63.78 153 ASN A N 1
ATOM 1959 C CA . ASN B 2 153 ? 162.480 181.564 107.425 1.00 63.78 153 ASN A CA 1
ATOM 1960 C C . ASN B 2 153 ? 163.712 180.855 107.972 1.00 63.78 153 ASN A C 1
ATOM 1961 O O . ASN B 2 153 ? 164.785 181.460 108.080 1.00 63.78 153 ASN A O 1
ATOM 1966 N N . MET B 2 154 ? 163.574 179.575 108.328 1.00 56.35 154 MET A N 1
ATOM 1967 C CA . MET B 2 154 ? 164.700 178.832 108.885 1.00 56.35 154 MET A CA 1
ATOM 1968 C C . MET B 2 154 ? 165.826 178.690 107.871 1.00 56.35 154 MET A C 1
ATOM 1969 O O . MET B 2 154 ? 167.005 178.814 108.222 1.00 56.35 154 MET A O 1
ATOM 1974 N N . THR B 2 155 ? 165.485 178.426 106.608 1.00 58.62 155 THR A N 1
ATOM 1975 C CA . THR B 2 155 ? 166.506 178.361 105.568 1.00 58.62 155 THR A CA 1
ATOM 1976 C C . THR B 2 155 ? 167.219 179.698 105.420 1.00 58.62 155 THR A C 1
ATOM 1977 O O . THR B 2 155 ? 168.445 179.745 105.274 1.00 58.62 155 THR A O 1
ATOM 1981 N N . LEU B 2 156 ? 166.464 180.797 105.453 1.00 57.95 156 LEU A N 1
ATOM 1982 C CA . LEU B 2 156 ? 167.072 182.119 105.357 1.00 57.95 156 LEU A CA 1
ATOM 1983 C C . LEU B 2 156 ? 167.876 182.446 106.609 1.00 57.95 156 LEU A C 1
ATOM 1984 O O . LEU B 2 156 ? 169.022 182.901 106.521 1.00 57.95 156 LEU A O 1
ATOM 1989 N N . SER B 2 157 ? 167.294 182.208 107.787 1.00 50.89 157 SER A N 1
ATOM 1990 C CA . SER B 2 157 ? 167.966 182.564 109.034 1.00 50.89 157 SER A CA 1
ATOM 1991 C C . SER B 2 157 ? 169.229 181.740 109.245 1.00 50.89 157 SER A C 1
ATOM 1992 O O . SER B 2 157 ? 170.235 182.253 109.749 1.00 50.89 157 SER A O 1
ATOM 1995 N N . GLN B 2 158 ? 169.193 180.455 108.881 1.00 53.84 158 GLN A N 1
ATOM 1996 C CA . GLN B 2 158 ? 170.378 179.615 109.021 1.00 53.84 158 GLN A CA 1
ATOM 1997 C C . GLN B 2 158 ? 171.519 180.126 108.152 1.00 53.84 158 GLN A C 1
ATOM 1998 O O . GLN B 2 158 ? 172.675 180.162 108.590 1.00 53.84 158 GLN A O 1
ATOM 2004 N N . GLU B 2 159 ? 171.215 180.521 106.914 1.00 58.33 159 GLU A N 1
ATOM 2005 C CA . GLU B 2 159 ? 172.246 181.059 106.035 1.00 58.33 159 GLU A CA 1
ATOM 2006 C C . GLU B 2 159 ? 172.732 182.421 106.518 1.00 58.33 159 GLU A C 1
ATOM 2007 O O . GLU B 2 159 ? 173.930 182.717 106.451 1.00 58.33 159 GLU A O 1
ATOM 2013 N N . ARG B 2 160 ? 171.815 183.263 107.004 1.00 58.63 160 ARG A N 1
ATOM 2014 C CA . ARG B 2 160 ? 172.204 184.564 107.541 1.00 58.63 160 ARG A CA 1
ATOM 2015 C C . ARG B 2 160 ? 173.085 184.413 108.775 1.00 58.63 160 ARG A C 1
ATOM 2016 O O . ARG B 2 160 ? 174.064 185.150 108.939 1.00 58.63 160 ARG A O 1
ATOM 2024 N N . THR B 2 161 ? 172.752 183.467 109.655 1.00 51.88 161 THR A N 1
ATOM 2025 C CA . THR B 2 161 ? 173.590 183.219 110.825 1.00 51.88 161 THR A CA 1
ATOM 2026 C C . THR B 2 161 ? 174.927 182.603 110.430 1.00 51.88 161 THR A C 1
ATOM 2027 O O . THR B 2 161 ? 175.969 182.953 110.996 1.00 51.88 161 THR A O 1
ATOM 2031 N N . ARG B 2 162 ? 174.917 181.681 109.466 1.00 58.26 162 ARG A N 1
ATOM 2032 C CA . ARG B 2 162 ? 176.161 181.059 109.024 1.00 58.26 162 ARG A CA 1
ATOM 2033 C C . ARG B 2 162 ? 177.048 182.055 108.287 1.00 58.26 162 ARG A C 1
ATOM 2034 O O . ARG B 2 162 ? 178.276 182.025 108.433 1.00 58.26 162 ARG A O 1
ATOM 2042 N N . ALA B 2 163 ? 176.448 182.938 107.485 1.00 58.60 163 ALA A N 1
ATOM 2043 C CA . ALA B 2 163 ? 177.229 183.959 106.796 1.00 58.60 163 ALA A CA 1
ATOM 2044 C C . ALA B 2 163 ? 177.912 184.888 107.789 1.00 58.60 163 ALA A C 1
ATOM 2045 O O . ALA B 2 163 ? 179.026 185.363 107.543 1.00 58.60 163 ALA A O 1
ATOM 2047 N N . THR B 2 164 ? 177.251 185.168 108.915 1.00 56.67 164 THR A N 1
ATOM 2048 C CA . THR B 2 164 ? 177.908 185.899 109.993 1.00 56.67 164 THR A CA 1
ATOM 2049 C C . THR B 2 164 ? 179.095 185.114 110.533 1.00 56.67 164 THR A C 1
ATOM 2050 O O . THR B 2 164 ? 180.165 185.681 110.781 1.00 56.67 164 THR A O 1
ATOM 2054 N N . LEU B 2 165 ? 178.926 183.801 110.710 1.00 57.37 165 LEU A N 1
ATOM 2055 C CA . LEU B 2 165 ? 180.020 182.962 111.186 1.00 57.37 165 LEU A CA 1
ATOM 2056 C C . LEU B 2 165 ? 181.108 182.805 110.131 1.00 57.37 165 LEU A C 1
ATOM 2057 O O . LEU B 2 165 ? 182.279 182.612 110.474 1.00 57.37 165 LEU A O 1
ATOM 2062 N N . GLU B 2 166 ? 180.744 182.869 108.849 1.00 63.48 166 GLU A N 1
ATOM 2063 C CA . GLU B 2 166 ? 181.745 182.760 107.793 1.00 63.48 166 GLU A CA 1
ATOM 2064 C C . GLU B 2 166 ? 182.709 183.939 107.825 1.00 63.48 166 GLU A C 1
ATOM 2065 O O . GLU B 2 166 ? 183.926 183.763 107.698 1.00 63.48 166 GLU A O 1
ATOM 2071 N N . TYR B 2 167 ? 182.183 185.151 108.000 1.00 64.67 167 TYR A N 1
ATOM 2072 C CA . TYR B 2 167 ? 183.018 186.345 108.012 1.00 64.67 167 TYR A CA 1
ATOM 2073 C C . TYR B 2 167 ? 183.623 186.629 109.381 1.00 64.67 167 TYR A C 1
ATOM 2074 O O . TYR B 2 167 ? 184.543 187.449 109.479 1.00 64.67 167 TYR A O 1
ATOM 2083 N N . ILE B 2 168 ? 183.151 185.959 110.435 1.00 60.33 168 ILE A N 1
ATOM 2084 C CA . ILE B 2 168 ? 183.557 186.330 111.785 1.00 60.33 168 ILE A CA 1
ATOM 2085 C C . ILE B 2 168 ? 184.996 185.920 112.075 1.00 60.33 168 ILE A C 1
ATOM 2086 O O . ILE B 2 168 ? 185.617 186.468 112.992 1.00 60.33 168 ILE A O 1
ATOM 2091 N N . MET B 2 169 ? 185.553 184.972 111.316 1.00 63.71 169 MET A N 1
ATOM 2092 C CA . MET B 2 169 ? 186.947 184.587 111.489 1.00 63.71 169 MET A CA 1
ATOM 2093 C C . MET B 2 169 ? 187.736 184.479 110.193 1.00 63.71 169 MET A C 1
ATOM 2094 O O . MET B 2 169 ? 188.966 184.374 110.256 1.00 63.71 169 MET A O 1
ATOM 2099 N N . THR B 2 170 ? 187.087 184.499 109.032 1.00 67.61 170 THR A N 1
ATOM 2100 C CA . THR B 2 170 ? 187.795 184.510 107.759 1.00 67.61 170 THR A CA 1
ATOM 2101 C C . THR B 2 170 ? 188.057 185.919 107.246 1.00 67.61 170 THR A C 1
ATOM 2102 O O . THR B 2 170 ? 188.612 186.072 106.153 1.00 67.61 170 THR A O 1
ATOM 2106 N N . SER B 2 171 ? 187.671 186.944 108.000 1.00 69.29 171 SER A N 1
ATOM 2107 C CA . SER B 2 171 ? 187.911 188.321 107.595 1.00 69.29 171 SER A CA 1
ATOM 2108 C C . SER B 2 171 ? 189.379 188.682 107.776 1.00 69.29 171 SER A C 1
ATOM 2109 O O . SER B 2 171 ? 190.020 188.272 108.747 1.00 69.29 171 SER A O 1
ATOM 2112 N N . ASP B 2 172 ? 189.911 189.452 106.824 1.00 72.76 172 ASP A N 1
ATOM 2113 C CA . ASP B 2 172 ? 191.289 189.917 106.937 1.00 72.76 172 ASP A CA 1
ATOM 2114 C C . ASP B 2 172 ? 191.459 190.851 108.128 1.00 72.76 172 ASP A C 1
ATOM 2115 O O . ASP B 2 172 ? 192.455 190.767 108.857 1.00 72.76 172 ASP A O 1
ATOM 2120 N N . LYS B 2 173 ? 190.498 191.754 108.339 1.00 71.96 173 LYS A N 1
ATOM 2121 C CA . LYS B 2 173 ? 190.584 192.681 109.463 1.00 71.96 173 LYS A CA 1
ATOM 2122 C C . LYS B 2 173 ? 190.465 191.951 110.796 1.00 71.96 173 LYS A C 1
ATOM 2123 O O . LYS B 2 173 ? 191.169 192.284 111.756 1.00 71.96 173 LYS A O 1
ATOM 2129 N N . ILE B 2 174 ? 189.581 190.958 110.877 1.00 70.29 174 ILE A N 1
ATOM 2130 C CA . ILE B 2 174 ? 189.412 190.164 112.096 1.00 70.29 174 ILE A CA 1
ATOM 2131 C C . ILE B 2 174 ? 190.426 189.027 112.001 1.00 70.29 174 ILE A C 1
ATOM 2132 O O . ILE B 2 174 ? 190.118 187.922 111.555 1.00 70.29 174 ILE A O 1
ATOM 2137 N N . ASN B 2 175 ? 191.653 189.305 112.433 1.00 69.95 175 ASN A N 1
ATOM 2138 C CA . ASN B 2 175 ? 192.758 188.360 112.292 1.00 69.95 175 ASN A CA 1
ATOM 2139 C C . ASN B 2 175 ? 192.705 187.359 113.439 1.00 69.95 175 ASN A C 1
ATOM 2140 O O . ASN B 2 175 ? 193.163 187.639 114.549 1.00 69.95 175 ASN A O 1
ATOM 2145 N N . LEU B 2 176 ? 192.143 186.184 113.171 1.00 66.19 176 LEU A N 1
ATOM 2146 C CA . LEU B 2 176 ? 192.099 185.119 114.163 1.00 66.19 176 LEU A CA 1
ATOM 2147 C C . LEU B 2 176 ? 193.352 184.258 114.073 1.00 66.19 176 LEU A C 1
ATOM 2148 O O . LEU B 2 176 ? 193.786 183.878 112.982 1.00 66.19 176 LEU A O 1
ATOM 2153 N N . THR B 2 177 ? 193.930 183.951 115.231 1.00 65.09 177 THR A N 1
ATOM 2154 C CA . THR B 2 177 ? 195.116 183.115 115.295 1.00 65.09 177 THR A CA 1
ATOM 2155 C C . THR B 2 177 ? 194.718 181.640 115.272 1.00 65.09 177 THR A C 1
ATOM 2156 O O . THR B 2 177 ? 193.537 181.285 115.288 1.00 65.09 177 THR A O 1
ATOM 2160 N N . GLY B 2 178 ? 195.724 180.765 115.226 1.00 63.76 178 GLY A N 1
ATOM 2161 C CA . GLY B 2 178 ? 195.448 179.338 115.218 1.00 63.76 178 GLY A CA 1
ATOM 2162 C C . GLY B 2 178 ? 194.796 178.859 116.501 1.00 63.76 178 GLY A C 1
ATOM 2163 O O . GLY B 2 178 ? 193.861 178.055 116.470 1.00 63.76 178 GLY A O 1
ATOM 2164 N N . GLU B 2 179 ? 195.278 179.346 117.647 1.00 65.54 179 GLU A N 1
ATOM 2165 C CA . GLU B 2 179 ? 194.704 178.959 118.929 1.00 65.54 179 GLU A CA 1
ATOM 2166 C C . GLU B 2 179 ? 193.336 179.579 119.173 1.00 65.54 179 GLU A C 1
ATOM 2167 O O . GLU B 2 179 ? 192.605 179.095 120.044 1.00 65.54 179 GLU A O 1
ATOM 2173 N N . GLN B 2 180 ? 192.974 180.626 118.435 1.00 60.62 180 GLN A N 1
ATOM 2174 C CA . GLN B 2 180 ? 191.675 181.272 118.574 1.00 60.62 180 GLN A CA 1
ATOM 2175 C C . GLN B 2 180 ? 190.621 180.691 117.643 1.00 60.62 180 GLN A C 1
ATOM 2176 O O . GLN B 2 180 ? 189.460 180.560 118.040 1.00 60.62 180 GLN A O 1
ATOM 2182 N N . LYS B 2 181 ? 190.996 180.346 116.409 1.00 59.31 181 LYS A N 1
ATOM 2183 C CA . LYS B 2 181 ? 190.039 179.741 115.490 1.00 59.31 181 LYS A CA 1
ATOM 2184 C C . LYS B 2 181 ? 189.553 178.395 116.012 1.00 59.31 181 LYS A C 1
ATOM 2185 O O . LYS B 2 181 ? 188.347 178.122 116.027 1.00 59.31 181 LYS A O 1
ATOM 2191 N N . GLU B 2 182 ? 190.479 177.545 116.464 1.00 57.12 182 GLU A N 1
ATOM 2192 C CA . GLU B 2 182 ? 190.104 176.221 116.949 1.00 57.12 182 GLU A CA 1
ATOM 2193 C C . GLU B 2 182 ? 189.186 176.294 118.161 1.00 57.12 182 GLU A C 1
ATOM 2194 O O . GLU B 2 182 ? 188.443 175.342 118.421 1.00 57.12 182 GLU A O 1
ATOM 2200 N N . TRP B 2 183 ? 189.224 177.399 118.906 1.00 49.54 183 TRP A N 1
ATOM 2201 C CA . TRP B 2 183 ? 188.262 177.598 119.982 1.00 49.54 183 TRP A CA 1
ATOM 2202 C C . TRP B 2 183 ? 186.874 177.898 119.433 1.00 49.54 183 TRP A C 1
ATOM 2203 O O . TRP B 2 183 ? 185.870 177.567 120.073 1.00 49.54 183 TRP A O 1
ATOM 2214 N N . LEU B 2 184 ? 186.796 178.521 118.254 1.00 49.78 184 LEU A N 1
ATOM 2215 C CA . LEU B 2 184 ? 185.498 178.823 117.662 1.00 49.78 184 LEU A CA 1
ATOM 2216 C C . LEU B 2 184 ? 184.824 177.570 117.117 1.00 49.78 184 LEU A C 1
ATOM 2217 O O . LEU B 2 184 ? 183.626 177.363 117.337 1.00 49.78 184 LEU A O 1
ATOM 2222 N N . MET B 2 185 ? 185.569 176.714 116.410 1.00 56.22 185 MET A N 1
ATOM 2223 C CA . MET B 2 185 ? 184.967 175.482 115.911 1.00 56.22 185 MET A CA 1
ATOM 2224 C C . MET B 2 185 ? 184.524 174.558 117.038 1.00 56.22 185 MET A C 1
ATOM 2225 O O . MET B 2 185 ? 183.717 173.654 116.802 1.00 56.22 185 MET A O 1
ATOM 2230 N N . ARG B 2 186 ? 185.029 174.764 118.252 1.00 53.73 186 ARG A N 1
ATOM 2231 C CA . ARG B 2 186 ? 184.662 173.943 119.397 1.00 53.73 186 ARG A CA 1
ATOM 2232 C C . ARG B 2 186 ? 183.563 174.559 120.253 1.00 53.73 186 ARG A C 1
ATOM 2233 O O . ARG B 2 186 ? 182.805 173.820 120.890 1.00 53.73 186 ARG A O 1
ATOM 2241 N N . HIS B 2 187 ? 183.433 175.887 120.265 1.00 44.42 187 HIS A N 1
ATOM 2242 C CA . HIS B 2 187 ? 182.529 176.563 121.186 1.00 44.42 187 HIS A CA 1
ATOM 2243 C C . HIS B 2 187 ? 181.499 177.462 120.516 1.00 44.42 187 HIS A C 1
ATOM 2244 O O . HIS B 2 187 ? 180.702 178.087 121.225 1.00 44.42 187 HIS A O 1
ATOM 2251 N N . PHE B 2 188 ? 181.481 177.552 119.190 1.00 41.37 188 PHE A N 1
ATOM 2252 C CA . PHE B 2 188 ? 180.561 178.435 118.485 1.00 41.37 188 PHE A CA 1
ATOM 2253 C C . PHE B 2 188 ? 179.559 177.615 117.686 1.00 41.37 188 PHE A C 1
ATOM 2254 O O . PHE B 2 188 ? 179.927 176.641 117.023 1.00 41.37 188 PHE A O 1
ATOM 2262 N N . SER B 2 189 ? 178.292 178.017 117.755 1.00 37.84 189 SER A N 1
ATOM 2263 C CA . SER B 2 189 ? 177.217 177.367 117.018 1.00 37.84 189 SER A CA 1
ATOM 2264 C C . SER B 2 189 ? 176.439 178.414 116.240 1.00 37.84 189 SER A C 1
ATOM 2265 O O . SER B 2 189 ? 176.056 179.448 116.796 1.00 37.84 189 SER A O 1
ATOM 2268 N N . ALA B 2 190 ? 176.205 178.145 114.960 1.00 40.70 190 ALA A N 1
ATOM 2269 C CA . ALA B 2 190 ? 175.380 178.998 114.109 1.00 40.70 190 ALA A CA 1
ATOM 2270 C C . ALA B 2 190 ? 173.987 178.382 114.058 1.00 40.70 190 ALA A C 1
ATOM 2271 O O . ALA B 2 190 ? 173.722 177.484 113.255 1.00 40.70 190 ALA A O 1
ATOM 2273 N N . ILE B 2 191 ? 173.098 178.865 114.920 1.00 37.59 191 ILE A N 1
ATOM 2274 C CA . ILE B 2 191 ? 171.750 178.324 115.050 1.00 37.59 191 ILE A CA 1
ATOM 2275 C C . ILE B 2 191 ? 170.779 179.284 114.381 1.00 37.59 191 ILE A C 1
ATOM 2276 O O . ILE B 2 191 ? 170.645 180.439 114.802 1.00 37.59 191 ILE A O 1
ATOM 2281 N N . GLY B 2 192 ? 170.101 178.810 113.341 1.00 41.73 192 GLY A N 1
ATOM 2282 C CA . GLY B 2 192 ? 169.109 179.616 112.663 1.00 41.73 192 GLY A CA 1
ATOM 2283 C C . GLY B 2 192 ? 167.709 179.374 113.183 1.00 41.73 192 GLY A C 1
ATOM 2284 O O . GLY B 2 192 ? 167.057 178.399 112.799 1.00 41.73 192 GLY A O 1
ATOM 2285 N N . PHE B 2 193 ? 167.236 180.254 114.062 1.00 42.87 193 PHE A N 1
ATOM 2286 C CA . PHE B 2 193 ? 165.891 180.141 114.599 1.00 42.87 193 PHE A CA 1
ATOM 2287 C C . PHE B 2 193 ? 164.882 180.718 113.609 1.00 42.87 193 PHE A C 1
ATOM 2288 O O . PHE B 2 193 ? 165.217 181.104 112.487 1.00 42.87 193 PHE A O 1
ATOM 2296 N N . SER B 2 194 ? 163.626 180.778 114.031 1.00 54.50 194 SER A N 1
ATOM 2297 C CA . SER B 2 194 ? 162.545 181.210 113.155 1.00 54.50 194 SER A CA 1
ATOM 2298 C C . SER B 2 194 ? 161.472 181.871 114.013 1.00 54.50 194 SER A C 1
ATOM 2299 O O . SER B 2 194 ? 161.744 182.332 115.126 1.00 54.50 194 SER A O 1
ATOM 2302 N N . SER B 2 195 ? 160.250 181.932 113.478 1.00 60.19 195 SER A N 1
ATOM 2303 C CA . SER B 2 195 ? 159.121 182.534 114.176 1.00 60.19 195 SER A CA 1
ATOM 2304 C C . SER B 2 195 ? 158.872 181.923 115.550 1.00 60.19 195 SER A C 1
ATOM 2305 O O . SER B 2 195 ? 158.136 182.508 116.352 1.00 60.19 195 SER A O 1
ATOM 2308 N N . GLY B 2 196 ? 159.459 180.759 115.840 1.00 56.73 196 GLY A N 1
ATOM 2309 C CA . GLY B 2 196 ? 159.215 180.085 117.104 1.00 56.73 196 GLY A CA 1
ATOM 2310 C C . GLY B 2 196 ? 159.688 180.848 118.323 1.00 56.73 196 GLY A C 1
ATOM 2311 O O . GLY B 2 196 ? 159.269 180.530 119.441 1.00 56.73 196 GLY A O 1
ATOM 2312 N N . HIS B 2 197 ? 160.550 181.847 118.141 1.00 56.85 197 HIS A N 1
ATOM 2313 C CA . HIS B 2 197 ? 161.074 182.660 119.239 1.00 56.85 197 HIS A CA 1
ATOM 2314 C C . HIS B 2 197 ? 160.862 184.131 118.910 1.00 56.85 197 HIS A C 1
ATOM 2315 O O . HIS B 2 197 ? 161.803 184.835 118.518 1.00 56.85 197 HIS A O 1
ATOM 2322 N N . PRO B 2 198 ? 159.638 184.631 119.055 1.00 63.05 198 PRO A N 1
ATOM 2323 C CA . PRO B 2 198 ? 159.365 186.040 118.767 1.00 63.05 198 PRO A CA 1
ATOM 2324 C C . PRO B 2 198 ? 159.505 186.920 120.002 1.00 63.05 198 PRO A C 1
ATOM 2325 O O . PRO B 2 198 ? 159.506 186.455 121.143 1.00 63.05 198 PRO A O 1
ATOM 2329 N N . LEU B 2 199 ? 159.625 188.220 119.745 1.00 68.07 199 LEU A N 1
ATOM 2330 C CA . LEU B 2 199 ? 159.711 189.229 120.790 1.00 68.07 199 LEU A CA 1
ATOM 2331 C C . LEU B 2 199 ? 158.501 190.149 120.714 1.00 68.07 199 LEU A C 1
ATOM 2332 O O . LEU B 2 199 ? 158.118 190.597 119.628 1.00 68.07 199 LEU A O 1
ATOM 2337 N N . THR B 2 200 ? 157.904 190.428 121.869 1.00 81.67 200 THR A N 1
ATOM 2338 C CA . THR B 2 200 ? 156.746 191.304 121.936 1.00 81.67 200 THR A CA 1
ATOM 2339 C C . THR B 2 200 ? 157.186 192.766 121.875 1.00 81.67 200 THR A C 1
ATOM 2340 O O . THR B 2 200 ? 158.372 193.086 121.761 1.00 81.67 200 THR A O 1
ATOM 2344 N N . ASN B 2 201 ? 156.206 193.671 121.950 1.00 84.33 201 ASN A N 1
ATOM 2345 C CA . ASN B 2 201 ? 156.510 195.098 121.917 1.00 84.33 201 ASN A CA 1
ATOM 2346 C C . ASN B 2 201 ? 157.309 195.531 123.138 1.00 84.33 201 ASN A C 1
ATOM 2347 O O . ASN B 2 201 ? 158.120 196.460 123.051 1.00 84.33 201 ASN A O 1
ATOM 2352 N N . LYS B 2 202 ? 157.093 194.877 124.283 1.00 87.38 202 LYS A N 1
ATOM 2353 C CA . LYS B 2 202 ? 157.820 195.240 125.495 1.00 87.38 202 LYS A CA 1
ATOM 2354 C C . LYS B 2 202 ? 159.305 194.916 125.383 1.00 87.38 202 LYS A C 1
ATOM 2355 O O . LYS B 2 202 ? 160.128 195.559 126.044 1.00 87.38 202 LYS A O 1
ATOM 2361 N N . GLY B 2 203 ? 159.663 193.938 124.565 1.00 81.70 203 GLY A N 1
ATOM 2362 C CA . GLY B 2 203 ? 161.038 193.535 124.392 1.00 81.70 203 GLY A CA 1
ATOM 2363 C C . GLY B 2 203 ? 161.433 192.221 125.044 1.00 81.70 203 GLY A C 1
ATOM 2364 O O . GLY B 2 203 ? 162.635 191.965 125.188 1.00 81.70 203 GLY A O 1
ATOM 2365 N N . THR B 2 204 ? 160.472 191.390 125.438 1.00 78.68 204 THR A N 1
ATOM 2366 C CA . THR B 2 204 ? 160.746 190.115 126.081 1.00 78.68 204 THR A CA 1
ATOM 2367 C C . THR B 2 204 ? 159.992 189.009 125.355 1.00 78.68 204 THR A C 1
ATOM 2368 O O . THR B 2 204 ? 159.111 189.262 124.530 1.00 78.68 204 THR A O 1
ATOM 2372 N N . TYR B 2 205 ? 160.358 187.769 125.667 1.00 73.46 205 TYR A N 1
ATOM 2373 C CA . TYR B 2 205 ? 159.729 186.619 125.035 1.00 73.46 205 TYR A CA 1
ATOM 2374 C C . TYR B 2 205 ? 158.267 186.504 125.454 1.00 73.46 205 TYR A C 1
ATOM 2375 O O . TYR B 2 205 ? 157.886 186.860 126.573 1.00 73.46 205 TYR A O 1
ATOM 2384 N N . LEU B 2 206 ? 157.445 186.005 124.533 1.00 83.36 206 LEU A N 1
ATOM 2385 C CA . LEU B 2 206 ? 156.017 185.873 124.787 1.00 83.36 206 LEU A CA 1
ATOM 2386 C C . LEU B 2 206 ? 155.766 184.865 125.903 1.00 83.36 206 LEU A C 1
ATOM 2387 O O . LEU B 2 206 ? 156.307 183.755 125.886 1.00 83.36 206 LEU A O 1
ATOM 2392 N N . VAL B 2 207 ? 154.940 185.255 126.876 1.00 89.64 207 VAL A N 1
ATOM 2393 C CA . VAL B 2 207 ? 154.581 184.397 127.994 1.00 89.64 207 VAL A CA 1
ATOM 2394 C C . VAL B 2 207 ? 153.072 184.220 128.116 1.00 89.64 207 VAL A C 1
ATOM 2395 O O . VAL B 2 207 ? 152.588 183.098 128.300 1.00 89.64 207 VAL A O 1
ATOM 2399 N N . ASP B 2 208 ? 152.310 185.308 128.018 1.00 93.45 208 ASP A N 1
ATOM 2400 C CA . ASP B 2 208 ? 150.860 185.266 128.141 1.00 93.45 208 ASP A CA 1
ATOM 2401 C C . ASP B 2 208 ? 150.149 185.265 126.794 1.00 93.45 208 ASP A C 1
ATOM 2402 O O . ASP B 2 208 ? 148.915 185.297 126.760 1.00 93.45 208 ASP A O 1
ATOM 2407 N N . GLY B 2 209 ? 150.890 185.228 125.690 1.00 92.68 209 GLY A N 1
ATOM 2408 C CA . GLY B 2 209 ? 150.281 185.281 124.376 1.00 92.68 209 GLY A CA 1
ATOM 2409 C C . GLY B 2 209 ? 150.067 186.701 123.896 1.00 92.68 209 GLY A C 1
ATOM 2410 O O . GLY B 2 209 ? 148.969 187.062 123.462 1.00 92.68 209 GLY A O 1
ATOM 2411 N N . GLU B 2 210 ? 151.115 187.517 123.971 1.00 91.73 210 GLU A N 1
ATOM 2412 C CA . GLU B 2 210 ? 151.035 188.917 123.577 1.00 91.73 210 GLU A CA 1
ATOM 2413 C C . GLU B 2 210 ? 151.136 189.028 122.056 1.00 91.73 210 GLU A C 1
ATOM 2414 O O . GLU B 2 210 ? 151.084 188.033 121.327 1.00 91.73 210 GLU A O 1
ATOM 2420 N N . SER B 2 211 ? 151.285 190.252 121.559 1.00 88.61 211 SER A N 1
ATOM 2421 C CA . SER B 2 211 ? 151.375 190.514 120.129 1.00 88.61 211 SER A CA 1
ATOM 2422 C C . SER B 2 211 ? 152.831 190.724 119.738 1.00 88.61 211 SER A C 1
ATOM 2423 O O . SER B 2 211 ? 153.523 191.562 120.326 1.00 88.61 211 SER A O 1
ATOM 2426 N N . GLU B 2 212 ? 153.290 189.959 118.752 1.00 85.66 212 GLU A N 1
ATOM 2427 C CA . GLU B 2 212 ? 154.658 190.091 118.272 1.00 85.66 212 GLU A CA 1
ATOM 2428 C C . GLU B 2 212 ? 154.855 191.430 117.572 1.00 85.66 212 GLU A C 1
ATOM 2429 O O . GLU B 2 212 ? 153.980 191.904 116.842 1.00 85.66 212 GLU A O 1
ATOM 2435 N N . ASP B 2 213 ? 156.016 192.043 117.803 1.00 79.80 213 ASP A N 1
ATOM 2436 C CA . ASP B 2 213 ? 156.325 193.326 117.185 1.00 79.80 213 ASP A CA 1
ATOM 2437 C C . ASP B 2 213 ? 156.701 193.198 115.716 1.00 79.80 213 ASP A C 1
ATOM 2438 O O . ASP B 2 213 ? 156.620 194.191 114.984 1.00 79.80 213 ASP A O 1
ATOM 2443 N N . SER B 2 214 ? 157.130 192.009 115.281 1.00 76.79 214 SER A N 1
ATOM 2444 C CA . SER B 2 214 ? 157.518 191.730 113.900 1.00 76.79 214 SER A CA 1
ATOM 2445 C C . SER B 2 214 ? 158.749 192.528 113.480 1.00 76.79 214 SER A C 1
ATOM 2446 O O . SER B 2 214 ? 159.211 192.408 112.340 1.00 76.79 214 SER A O 1
ATOM 2449 N N . GLN B 2 215 ? 159.284 193.335 114.383 1.00 75.25 215 GLN A N 1
ATOM 2450 C CA . GLN B 2 215 ? 160.527 194.067 114.169 1.00 75.25 215 GLN A CA 1
ATOM 2451 C C . GLN B 2 215 ? 161.531 193.838 115.286 1.00 75.25 215 GLN A C 1
ATOM 2452 O O . GLN B 2 215 ? 162.733 193.757 115.018 1.00 75.25 215 GLN A O 1
ATOM 2458 N N . LEU B 2 216 ? 161.070 193.735 116.534 1.00 69.95 216 LEU A N 1
ATOM 2459 C CA . LEU B 2 216 ? 161.952 193.341 117.624 1.00 69.95 216 LEU A CA 1
ATOM 2460 C C . LEU B 2 216 ? 162.256 191.851 117.587 1.00 69.95 216 LEU A C 1
ATOM 2461 O O . LEU B 2 216 ? 163.328 191.430 118.035 1.00 69.95 216 LEU A O 1
ATOM 2466 N N . SER B 2 217 ? 161.326 191.043 117.070 1.00 62.24 217 SER A N 1
ATOM 2467 C CA . SER B 2 217 ? 161.575 189.612 116.930 1.00 62.24 217 SER A CA 1
ATOM 2468 C C . SER B 2 217 ? 162.693 189.343 115.931 1.00 62.24 217 SER A C 1
ATOM 2469 O O . SER B 2 217 ? 163.548 188.481 116.165 1.00 62.24 217 SER A O 1
ATOM 2472 N N . GLN B 2 218 ? 162.701 190.066 114.814 1.00 58.51 218 GLN A N 1
ATOM 2473 C CA . GLN B 2 218 ? 163.759 189.941 113.817 1.00 58.51 218 GLN A CA 1
ATOM 2474 C C . GLN B 2 218 ? 165.055 190.489 114.402 1.00 58.51 218 GLN A C 1
ATOM 2475 O O . GLN B 2 218 ? 165.198 191.703 114.575 1.00 58.51 218 GLN A O 1
ATOM 2481 N N . ARG B 2 219 ? 165.995 189.602 114.720 1.00 51.43 219 ARG A N 1
ATOM 2482 C CA . ARG B 2 219 ? 167.207 190.007 115.419 1.00 51.43 219 ARG A CA 1
ATOM 2483 C C . ARG B 2 219 ? 168.288 188.956 115.214 1.00 51.43 219 ARG A C 1
ATOM 2484 O O . ARG B 2 219 ? 168.023 187.836 114.773 1.00 51.43 219 ARG A O 1
ATOM 2492 N N . VAL B 2 220 ? 169.519 189.343 115.542 1.00 46.55 220 VAL A N 1
ATOM 2493 C CA . VAL B 2 220 ? 170.661 188.438 115.588 1.00 46.55 220 VAL A CA 1
ATOM 2494 C C . VAL B 2 220 ? 171.318 188.587 116.953 1.00 46.55 220 VAL A C 1
ATOM 2495 O O . VAL B 2 220 ? 171.653 189.703 117.365 1.00 46.55 220 VAL A O 1
ATOM 2499 N N . GLU B 2 221 ? 171.502 187.469 117.650 1.00 44.24 221 GLU A N 1
ATOM 2500 C CA . GLU B 2 221 ? 171.996 187.474 119.017 1.00 44.24 221 GLU A CA 1
ATOM 2501 C C . GLU B 2 221 ? 173.287 186.675 119.124 1.00 44.24 221 GLU A C 1
ATOM 2502 O O . GLU B 2 221 ? 173.529 185.743 118.352 1.00 44.24 221 GLU A O 1
ATOM 2508 N N . PHE B 2 222 ? 174.116 187.057 120.093 1.00 41.25 222 PHE A N 1
ATOM 2509 C CA . PHE B 2 222 ? 175.351 186.355 120.433 1.00 41.25 222 PHE A CA 1
ATOM 2510 C C . PHE B 2 222 ? 175.212 185.894 121.880 1.00 41.25 222 PHE A C 1
ATOM 2511 O O . PHE B 2 222 ? 175.640 186.585 122.807 1.00 41.25 222 PHE A O 1
ATOM 2519 N N . ARG B 2 223 ? 174.617 184.721 122.071 1.00 39.76 223 ARG A N 1
ATOM 2520 C CA . ARG B 2 223 ? 174.324 184.214 123.403 1.00 39.76 223 ARG A CA 1
ATOM 2521 C C . ARG B 2 223 ? 175.456 183.327 123.903 1.00 39.76 223 ARG A C 1
ATOM 2522 O O . ARG B 2 223 ? 176.050 182.563 123.138 1.00 39.76 223 ARG A O 1
ATOM 2530 N N . VAL B 2 224 ? 175.750 183.436 125.196 1.00 41.10 224 VAL A N 1
ATOM 2531 C CA . VAL B 2 224 ? 176.801 182.663 125.847 1.00 41.10 224 VAL A CA 1
ATOM 2532 C C . VAL B 2 224 ? 176.148 181.636 126.758 1.00 41.10 224 VAL A C 1
ATOM 2533 O O . VAL B 2 224 ? 175.276 181.978 127.566 1.00 41.10 224 VAL A O 1
ATOM 2537 N N . ARG B 2 225 ? 176.564 180.381 126.625 1.00 41.88 225 ARG A N 1
ATOM 2538 C CA . ARG B 2 225 ? 176.104 179.314 127.498 1.00 41.88 225 ARG A CA 1
ATOM 2539 C C . ARG B 2 225 ? 177.206 178.933 128.479 1.00 41.88 225 ARG A C 1
ATOM 2540 O O . ARG B 2 225 ? 178.358 178.715 128.098 1.00 41.88 225 ARG A O 1
ATOM 2548 N N . THR B 2 226 ? 176.836 178.857 129.753 1.00 45.74 226 THR A N 1
ATOM 2549 C CA . THR B 2 226 ? 177.762 178.572 130.840 1.00 45.74 226 THR A CA 1
ATOM 2550 C C . THR B 2 226 ? 177.782 177.073 131.110 1.00 45.74 226 THR A C 1
ATOM 2551 O O . THR B 2 226 ? 176.750 176.403 131.012 1.00 45.74 226 THR A O 1
ATOM 2555 N N . ASN B 2 227 ? 178.962 176.546 131.444 1.00 45.93 227 ASN A N 1
ATOM 2556 C CA . ASN B 2 227 ? 179.098 175.122 131.724 1.00 45.93 227 ASN A CA 1
ATOM 2557 C C . ASN B 2 227 ? 178.655 174.756 133.137 1.00 45.93 227 ASN A C 1
ATOM 2558 O O . ASN B 2 227 ? 179.360 174.040 133.855 1.00 45.93 227 ASN A O 1
ATOM 2563 N N . ILE B 2 228 ? 177.457 175.196 133.525 1.00 46.20 228 ILE A N 1
ATOM 2564 C CA . ILE B 2 228 ? 176.931 174.830 134.833 1.00 46.20 228 ILE A CA 1
ATOM 2565 C C . ILE B 2 228 ? 176.257 173.466 134.808 1.00 46.20 228 ILE A C 1
ATOM 2566 O O . ILE B 2 228 ? 176.086 172.848 135.866 1.00 46.20 228 ILE A O 1
ATOM 2571 N N . GLU B 2 229 ? 175.872 172.973 133.628 1.00 47.72 229 GLU A N 1
ATOM 2572 C CA . GLU B 2 229 ? 175.329 171.622 133.536 1.00 47.72 229 GLU A CA 1
ATOM 2573 C C . GLU B 2 229 ? 176.420 170.583 133.755 1.00 47.72 229 GLU A C 1
ATOM 2574 O O . GLU B 2 229 ? 176.152 169.491 134.269 1.00 47.72 229 GLU A O 1
ATOM 2580 N N . ARG B 2 230 ? 177.656 170.902 133.364 1.00 49.41 230 ARG A N 1
ATOM 2581 C CA . ARG B 2 230 ? 178.765 169.984 133.596 1.00 49.41 230 ARG A CA 1
ATOM 2582 C C . ARG B 2 230 ? 179.114 169.904 135.077 1.00 49.41 230 ARG A C 1
ATOM 2583 O O . ARG B 2 230 ? 179.456 168.829 135.581 1.00 49.41 230 ARG A O 1
ATOM 2591 N N . LYS B 2 231 ? 179.037 171.031 135.790 1.00 46.91 231 LYS A N 1
ATOM 2592 C CA . LYS B 2 231 ? 179.313 171.019 137.223 1.00 46.91 231 LYS A CA 1
ATOM 2593 C C . LYS B 2 231 ? 178.308 170.151 137.969 1.00 46.91 231 LYS A C 1
ATOM 2594 O O . LYS B 2 231 ? 178.677 169.410 138.887 1.00 46.91 231 LYS A O 1
ATOM 2600 N N . VAL B 2 232 ? 177.031 170.234 137.592 1.00 48.11 232 VAL A N 1
ATOM 2601 C CA . VAL B 2 232 ? 176.023 169.368 138.194 1.00 48.11 232 VAL A CA 1
ATOM 2602 C C . VAL B 2 232 ? 176.267 167.916 137.803 1.00 48.11 232 VAL A C 1
ATOM 2603 O O . VAL B 2 232 ? 176.049 166.997 138.602 1.00 48.11 232 VAL A O 1
ATOM 2607 N N . ALA B 2 233 ? 176.725 167.684 136.570 1.00 51.69 233 ALA A N 1
ATOM 2608 C CA . ALA B 2 233 ? 177.017 166.325 136.129 1.00 51.69 233 ALA A CA 1
ATOM 2609 C C . ALA B 2 233 ? 178.180 165.717 136.902 1.00 51.69 233 ALA A C 1
ATOM 2610 O O . ALA B 2 233 ? 178.177 164.511 137.171 1.00 51.69 233 ALA A O 1
ATOM 2612 N N . ASP B 2 234 ? 179.182 166.526 137.260 1.00 55.32 234 ASP A N 1
ATOM 2613 C CA . ASP B 2 234 ? 180.301 166.016 138.047 1.00 55.32 234 ASP A CA 1
ATOM 2614 C C . ASP B 2 234 ? 179.838 165.521 139.412 1.00 55.32 234 ASP A C 1
ATOM 2615 O O . ASP B 2 234 ? 180.321 164.495 139.903 1.00 55.32 234 ASP A O 1
ATOM 2620 N N . ILE B 2 235 ? 178.910 166.243 140.043 1.00 54.90 235 ILE A N 1
ATOM 2621 C CA . ILE B 2 235 ? 178.368 165.798 141.325 1.00 54.90 235 ILE A CA 1
ATOM 2622 C C . ILE B 2 235 ? 177.644 164.469 141.162 1.00 54.90 235 ILE A C 1
ATOM 2623 O O . ILE B 2 235 ? 177.793 163.558 141.986 1.00 54.90 235 ILE A O 1
ATOM 2628 N N . VAL B 2 236 ? 176.843 164.338 140.104 1.00 58.47 236 VAL A N 1
ATOM 2629 C CA . VAL B 2 236 ? 176.156 163.077 139.841 1.00 58.47 236 VAL A CA 1
ATOM 2630 C C . VAL B 2 236 ? 177.161 161.981 139.508 1.00 58.47 236 VAL A C 1
ATOM 2631 O O . VAL B 2 236 ? 177.058 160.852 140.004 1.00 58.47 236 VAL A O 1
ATOM 2635 N N . GLU B 2 237 ? 178.147 162.294 138.662 1.00 61.86 237 GLU A N 1
ATOM 2636 C CA . GLU B 2 237 ? 179.131 161.292 138.264 1.00 61.86 237 GLU A CA 1
ATOM 2637 C C . GLU B 2 237 ? 179.985 160.843 139.444 1.00 61.86 237 GLU A C 1
ATOM 2638 O O . GLU B 2 237 ? 180.282 159.650 139.581 1.00 61.86 237 GLU A O 1
ATOM 2644 N N . LYS B 2 238 ? 180.394 161.780 140.304 1.00 62.89 238 LYS A N 1
ATOM 2645 C CA . LYS B 2 238 ? 181.223 161.409 141.447 1.00 62.89 238 LYS A CA 1
ATOM 2646 C C . LYS B 2 238 ? 180.455 160.545 142.439 1.00 62.89 238 LYS A C 1
ATOM 2647 O O . LYS B 2 238 ? 181.049 159.689 143.104 1.00 62.89 238 LYS A O 1
ATOM 2653 N N . GLU B 2 239 ? 179.141 160.750 142.555 1.00 68.90 239 GLU A N 1
ATOM 2654 C CA . GLU B 2 239 ? 178.333 159.900 143.422 1.00 68.90 239 GLU A CA 1
ATOM 2655 C C . GLU B 2 239 ? 178.101 158.529 142.799 1.00 68.90 239 GLU A C 1
ATOM 2656 O O . GLU B 2 239 ? 178.154 157.511 143.497 1.00 68.90 239 GLU A O 1
ATOM 2662 N N . ASN B 2 240 ? 177.840 158.486 141.489 1.00 70.49 240 ASN A N 1
ATOM 2663 C CA . ASN B 2 240 ? 177.620 157.209 140.818 1.00 70.49 240 ASN A CA 1
ATOM 2664 C C . ASN B 2 240 ? 178.876 156.347 140.837 1.00 70.49 240 ASN A C 1
ATOM 2665 O O . ASN B 2 240 ? 178.800 155.136 141.080 1.00 70.49 240 ASN A O 1
ATOM 2670 N N . LEU B 2 241 ? 180.039 156.949 140.575 1.00 72.98 241 LEU A N 1
ATOM 2671 C CA . LEU B 2 241 ? 181.288 156.197 140.633 1.00 72.98 241 LEU A CA 1
ATOM 2672 C C . LEU B 2 241 ? 181.580 155.724 142.051 1.00 72.98 241 LEU A C 1
ATOM 2673 O O . LEU B 2 241 ? 182.027 154.590 142.257 1.00 72.98 241 LEU A O 1
ATOM 2678 N N . TYR B 2 242 ? 181.340 156.585 143.044 1.00 76.40 242 TYR A N 1
ATOM 2679 C CA . TYR B 2 242 ? 181.531 156.181 144.433 1.00 76.40 242 TYR A CA 1
ATOM 2680 C C . TYR B 2 242 ? 180.545 155.088 144.829 1.00 76.40 242 TYR A C 1
ATOM 2681 O O . TYR B 2 242 ? 180.908 154.141 145.537 1.00 76.40 242 TYR A O 1
ATOM 2690 N N . PHE B 2 243 ? 179.291 155.207 144.387 1.00 82.81 243 PHE A N 1
ATOM 2691 C CA . PHE B 2 243 ? 178.296 154.183 144.691 1.00 82.81 243 PHE A CA 1
ATOM 2692 C C . PHE B 2 243 ? 178.674 152.845 144.067 1.00 82.81 243 PHE A C 1
ATOM 2693 O O . PHE B 2 243 ? 178.521 151.792 144.696 1.00 82.81 243 PHE A O 1
ATOM 2701 N N . GLN B 2 244 ? 179.170 152.867 142.827 1.00 83.13 244 GLN A N 1
ATOM 2702 C CA . GLN B 2 244 ? 179.613 151.640 142.178 1.00 83.13 244 GLN A CA 1
ATOM 2703 C C . GLN B 2 244 ? 180.889 151.087 142.800 1.00 83.13 244 GLN A C 1
ATOM 2704 O O . GLN B 2 244 ? 181.152 149.885 142.681 1.00 83.13 244 GLN A O 1
ATOM 2710 N N . GLY B 2 245 ? 181.684 151.934 143.458 1.00 85.14 245 GLY A N 1
ATOM 2711 C CA . GLY B 2 245 ? 182.904 151.460 144.088 1.00 85.14 245 GLY A CA 1
ATOM 2712 C C . GLY B 2 245 ? 182.658 150.497 145.231 1.00 85.14 245 GLY A C 1
ATOM 2713 O O . GLY B 2 245 ? 183.452 149.577 145.452 1.00 85.14 245 GLY A O 1
ATOM 2714 N N . GLN B 2 246 ? 181.565 150.687 145.970 1.00 87.55 246 GLN A N 1
ATOM 2715 C CA . GLN B 2 246 ? 181.231 149.840 147.108 1.00 87.55 246 GLN A CA 1
ATOM 2716 C C . GLN B 2 246 ? 180.504 148.560 146.706 1.00 87.55 246 GLN A C 1
ATOM 2717 O O . GLN B 2 246 ? 179.897 147.911 147.567 1.00 87.55 246 GLN A O 1
ATOM 2723 N N . PHE B 2 247 ? 180.549 148.184 145.432 1.00 90.70 247 PHE A N 1
ATOM 2724 C CA . PHE B 2 247 ? 179.900 146.963 144.970 1.00 90.70 247 PHE A CA 1
ATOM 2725 C C . PHE B 2 247 ? 180.933 145.925 144.543 1.00 90.70 247 PHE A C 1
ATOM 2726 O O . PHE B 2 247 ? 182.062 146.267 144.191 1.00 90.70 247 PHE A O 1
ATOM 2734 N N . MET C 1 1 ? 176.097 147.756 168.043 1.00 46.17 1 MET C N 1
ATOM 2735 C CA . MET C 1 1 ? 176.814 148.014 169.286 1.00 46.17 1 MET C CA 1
ATOM 2736 C C . MET C 1 1 ? 176.286 149.269 169.971 1.00 46.17 1 MET C C 1
ATOM 2737 O O . MET C 1 1 ? 176.037 149.270 171.177 1.00 46.17 1 MET C O 1
ATOM 2742 N N . ILE C 1 2 ? 176.123 150.341 169.194 1.00 42.57 2 ILE C N 1
ATOM 2743 C CA . ILE C 1 2 ? 175.599 151.585 169.749 1.00 42.57 2 ILE C CA 1
ATOM 2744 C C . ILE C 1 2 ? 174.138 151.419 170.149 1.00 42.57 2 ILE C C 1
ATOM 2745 O O . ILE C 1 2 ? 173.715 151.887 171.213 1.00 42.57 2 ILE C O 1
ATOM 2750 N N . HIS C 1 3 ? 173.344 150.760 169.302 1.00 43.69 3 HIS C N 1
ATOM 2751 C CA . HIS C 1 3 ? 171.934 150.548 169.617 1.00 43.69 3 HIS C CA 1
ATOM 2752 C C . HIS C 1 3 ? 171.768 149.653 170.839 1.00 43.69 3 HIS C C 1
ATOM 2753 O O . HIS C 1 3 ? 170.885 149.890 171.672 1.00 43.69 3 HIS C O 1
ATOM 2760 N N . ASN C 1 4 ? 172.601 148.617 170.959 1.00 41.70 4 ASN C N 1
ATOM 2761 C CA . ASN C 1 4 ? 172.537 147.750 172.131 1.00 41.70 4 ASN C CA 1
ATOM 2762 C C . ASN C 1 4 ? 172.931 148.493 173.400 1.00 41.70 4 ASN C C 1
ATOM 2763 O O . ASN C 1 4 ? 172.367 148.233 174.469 1.00 41.70 4 ASN C O 1
ATOM 2768 N N . MET C 1 5 ? 173.898 149.409 173.306 1.00 40.02 5 MET C N 1
ATOM 2769 C CA . MET C 1 5 ? 174.277 150.208 174.467 1.00 40.02 5 MET C CA 1
ATOM 2770 C C . MET C 1 5 ? 173.129 151.103 174.917 1.00 40.02 5 MET C C 1
ATOM 2771 O O . MET C 1 5 ? 172.889 151.261 176.120 1.00 40.02 5 MET C O 1
ATOM 2776 N N . ALA C 1 6 ? 172.414 151.705 173.964 1.00 37.30 6 ALA C N 1
ATOM 2777 C CA . ALA C 1 6 ? 171.276 152.551 174.311 1.00 37.30 6 ALA C CA 1
ATOM 2778 C C . ALA C 1 6 ? 170.162 151.743 174.964 1.00 37.30 6 ALA C C 1
ATOM 2779 O O . ALA C 1 6 ? 169.563 152.186 175.950 1.00 37.30 6 ALA C O 1
ATOM 2781 N N . TYR C 1 7 ? 169.864 150.559 174.424 1.00 35.13 7 TYR C N 1
ATOM 2782 C CA . TYR C 1 7 ? 168.834 149.714 175.020 1.00 35.13 7 TYR C CA 1
ATOM 2783 C C . TYR C 1 7 ? 169.255 149.221 176.399 1.00 35.13 7 TYR C C 1
ATOM 2784 O O . TYR C 1 7 ? 168.436 149.174 177.324 1.00 35.13 7 TYR C O 1
ATOM 2793 N N . PHE C 1 8 ? 170.526 148.843 176.553 1.00 31.69 8 PHE C N 1
ATOM 2794 C CA . PHE C 1 8 ? 171.019 148.430 177.863 1.00 31.69 8 PHE C CA 1
ATOM 2795 C C . PHE C 1 8 ? 170.980 149.588 178.851 1.00 31.69 8 PHE C C 1
ATOM 2796 O O . PHE C 1 8 ? 170.628 149.403 180.021 1.00 31.69 8 PHE C O 1
ATOM 2804 N N . GLY C 1 9 ? 171.346 150.789 178.400 1.00 25.68 9 GLY C N 1
ATOM 2805 C CA . GLY C 1 9 ? 171.304 151.942 179.285 1.00 25.68 9 GLY C CA 1
ATOM 2806 C C . GLY C 1 9 ? 169.895 152.281 179.731 1.00 25.68 9 GLY C C 1
ATOM 2807 O O . GLY C 1 9 ? 169.649 152.536 180.911 1.00 25.68 9 GLY C O 1
ATOM 2808 N N . VAL C 1 10 ? 168.949 152.284 178.789 1.00 23.98 10 VAL C N 1
ATOM 2809 C CA . VAL C 1 10 ? 167.554 152.552 179.131 1.00 23.98 10 VAL C CA 1
ATOM 2810 C C . VAL C 1 10 ? 167.015 151.468 180.055 1.00 23.98 10 VAL C C 1
ATOM 2811 O O . VAL C 1 10 ? 166.320 151.757 181.038 1.00 23.98 10 VAL C O 1
ATOM 2815 N N . GLY C 1 11 ? 167.324 150.206 179.757 1.00 24.58 11 GLY C N 1
ATOM 2816 C CA . GLY C 1 11 ? 166.896 149.125 180.628 1.00 24.58 11 GLY C CA 1
ATOM 2817 C C . GLY C 1 11 ? 167.546 149.182 181.997 1.00 24.58 11 GLY C C 1
ATOM 2818 O O . GLY C 1 11 ? 166.925 148.830 183.004 1.00 24.58 11 GLY C O 1
ATOM 2819 N N . LEU C 1 12 ? 168.807 149.615 182.055 1.00 22.61 12 LEU C N 1
ATOM 2820 C CA . LEU C 1 12 ? 169.493 149.721 183.339 1.00 22.61 12 LEU C CA 1
ATOM 2821 C C . LEU C 1 12 ? 168.867 150.797 184.217 1.00 22.61 12 LEU C C 1
ATOM 2822 O O . LEU C 1 12 ? 168.643 150.572 185.411 1.00 22.61 12 LEU C O 1
ATOM 2827 N N . ILE C 1 13 ? 168.567 151.965 183.644 1.00 20.99 13 ILE C N 1
ATOM 2828 C CA . ILE C 1 13 ? 167.996 153.059 184.427 1.00 20.99 13 ILE C CA 1
ATOM 2829 C C . ILE C 1 13 ? 166.645 152.655 185.002 1.00 20.99 13 ILE C C 1
ATOM 2830 O O . ILE C 1 13 ? 166.328 152.961 186.159 1.00 20.99 13 ILE C O 1
ATOM 2835 N N . THR C 1 14 ? 165.828 151.964 184.206 1.00 21.25 14 THR C N 1
ATOM 2836 C CA . THR C 1 14 ? 164.556 151.460 184.712 1.00 21.25 14 THR C CA 1
ATOM 2837 C C . THR C 1 14 ? 164.773 150.456 185.837 1.00 21.25 14 THR C C 1
ATOM 2838 O O . THR C 1 14 ? 164.012 150.431 186.811 1.00 21.25 14 THR C O 1
ATOM 2842 N N . LEU C 1 15 ? 165.806 149.618 185.718 1.00 22.43 15 LEU C N 1
ATOM 2843 C CA . LEU C 1 15 ? 166.082 148.627 186.754 1.00 22.43 15 LEU C CA 1
ATOM 2844 C C . LEU C 1 15 ? 166.464 149.286 188.074 1.00 22.43 15 LEU C C 1
ATOM 2845 O O . LEU C 1 15 ? 165.991 148.873 189.139 1.00 22.43 15 LEU C O 1
ATOM 2850 N N . MET C 1 16 ? 167.321 150.310 188.029 1.00 22.33 16 MET C N 1
ATOM 2851 C CA . MET C 1 16 ? 167.674 151.020 189.256 1.00 22.33 16 MET C CA 1
ATOM 2852 C C . MET C 1 16 ? 166.481 151.783 189.814 1.00 22.33 16 MET C C 1
ATOM 2853 O O . MET C 1 16 ? 166.315 151.874 191.036 1.00 22.33 16 MET C O 1
ATOM 2858 N N . PHE C 1 17 ? 165.647 152.346 188.937 1.00 20.53 17 PHE C N 1
ATOM 2859 C CA . PHE C 1 17 ? 164.449 153.039 189.399 1.00 20.53 17 PHE C CA 1
ATOM 2860 C C . PHE C 1 17 ? 163.522 152.090 190.146 1.00 20.53 17 PHE C C 1
ATOM 2861 O O . PHE C 1 17 ? 162.972 152.445 191.194 1.00 20.53 17 PHE C O 1
ATOM 2869 N N . LEU C 1 18 ? 163.341 150.875 189.623 1.00 23.15 18 LEU C N 1
ATOM 2870 C CA . LEU C 1 18 ? 162.543 149.877 190.328 1.00 23.15 18 LEU C CA 1
ATOM 2871 C C . LEU C 1 18 ? 163.177 149.516 191.665 1.00 23.15 18 LEU C C 1
ATOM 2872 O O . LEU C 1 18 ? 162.473 149.327 192.664 1.00 23.15 18 LEU C O 1
ATOM 2877 N N . ILE C 1 19 ? 164.505 149.405 191.701 1.00 24.53 19 ILE C N 1
ATOM 2878 C CA . ILE C 1 19 ? 165.199 149.188 192.966 1.00 24.53 19 ILE C CA 1
ATOM 2879 C C . ILE C 1 19 ? 165.045 150.404 193.870 1.00 24.53 19 ILE C C 1
ATOM 2880 O O . ILE C 1 19 ? 164.873 150.273 195.088 1.00 24.53 19 ILE C O 1
ATOM 2885 N N . PHE C 1 20 ? 165.099 151.605 193.292 1.00 24.61 20 PHE C N 1
ATOM 2886 C CA . PHE C 1 20 ? 164.964 152.818 194.090 1.00 24.61 20 PHE C CA 1
ATOM 2887 C C . PHE C 1 20 ? 163.567 152.955 194.684 1.00 24.61 20 PHE C C 1
ATOM 2888 O O . PHE C 1 20 ? 163.425 153.427 195.817 1.00 24.61 20 PHE C O 1
ATOM 2896 N N . VAL C 1 21 ? 162.530 152.547 193.952 1.00 27.16 21 VAL C N 1
ATOM 2897 C CA . VAL C 1 21 ? 161.162 152.707 194.435 1.00 27.16 21 VAL C CA 1
ATOM 2898 C C . VAL C 1 21 ? 160.669 151.525 195.263 1.00 27.16 21 VAL C C 1
ATOM 2899 O O . VAL C 1 21 ? 159.698 151.683 196.019 1.00 27.16 21 VAL C O 1
ATOM 2903 N N . MET C 1 22 ? 161.294 150.350 195.149 1.00 31.68 22 MET C N 1
ATOM 2904 C CA . MET C 1 22 ? 160.839 149.236 195.972 1.00 31.68 22 MET C CA 1
ATOM 2905 C C . MET C 1 22 ? 161.255 149.421 197.425 1.00 31.68 22 MET C C 1
ATOM 2906 O O . MET C 1 22 ? 160.602 148.887 198.328 1.00 31.68 22 MET C O 1
ATOM 2911 N N . ASN C 1 23 ? 162.333 150.168 197.671 1.00 32.37 23 ASN C N 1
ATOM 2912 C CA . ASN C 1 23 ? 162.701 150.503 199.045 1.00 32.37 23 ASN C CA 1
ATOM 2913 C C . ASN C 1 23 ? 161.881 151.693 199.534 1.00 32.37 23 ASN C C 1
ATOM 2914 O O . ASN C 1 23 ? 161.067 151.565 200.454 1.00 32.37 23 ASN C O 1
ATOM 2919 N N . ARG C 1 24 ? 162.095 152.864 198.926 1.00 33.30 24 ARG C N 1
ATOM 2920 C CA . ARG C 1 24 ? 161.230 154.032 199.077 1.00 33.30 24 ARG C CA 1
ATOM 2921 C C . ARG C 1 24 ? 161.172 154.511 200.530 1.00 33.30 24 ARG C C 1
ATOM 2922 O O . ARG C 1 24 ? 160.528 155.519 200.838 1.00 33.30 24 ARG C O 1
ATOM 2930 N N . ARG C 1 25 ? 161.890 153.829 201.425 1.00 38.14 25 ARG C N 1
ATOM 2931 C CA . ARG C 1 25 ? 161.802 154.094 202.854 1.00 38.14 25 ARG C CA 1
ATOM 2932 C C . ARG C 1 25 ? 163.138 154.398 203.513 1.00 38.14 25 ARG C C 1
ATOM 2933 O O . ARG C 1 25 ? 163.151 154.733 204.702 1.00 38.14 25 ARG C O 1
ATOM 2941 N N . ASN C 1 26 ? 164.256 154.286 202.791 1.00 38.57 26 ASN C N 1
ATOM 2942 C CA . ASN C 1 26 ? 165.558 154.548 203.395 1.00 38.57 26 ASN C CA 1
ATOM 2943 C C . ASN C 1 26 ? 165.705 156.013 203.784 1.00 38.57 26 ASN C C 1
ATOM 2944 O O . ASN C 1 26 ? 166.372 156.332 204.776 1.00 38.57 26 ASN C O 1
ATOM 2949 N N . LYS C 1 27 ? 165.110 156.916 203.003 1.00 36.61 27 LYS C N 1
ATOM 2950 C CA . LYS C 1 27 ? 165.137 158.367 203.175 1.00 36.61 27 LYS C CA 1
ATOM 2951 C C . LYS C 1 27 ? 166.520 158.956 202.932 1.00 36.61 27 LYS C C 1
ATOM 2952 O O . LYS C 1 27 ? 166.670 160.183 202.964 1.00 36.61 27 LYS C O 1
ATOM 2958 N N . SER C 1 28 ? 167.532 158.129 202.690 1.00 36.63 28 SER C N 1
ATOM 2959 C CA . SER C 1 28 ? 168.845 158.577 202.252 1.00 36.63 28 SER C CA 1
ATOM 2960 C C . SER C 1 28 ? 169.252 157.988 200.913 1.00 36.63 28 SER C C 1
ATOM 2961 O O . SER C 1 28 ? 169.962 158.650 200.154 1.00 36.63 28 SER C O 1
ATOM 2964 N N . ILE C 1 29 ? 168.822 156.763 200.608 1.00 32.51 29 ILE C N 1
ATOM 2965 C CA . ILE C 1 29 ? 168.980 156.227 199.261 1.00 32.51 29 ILE C CA 1
ATOM 2966 C C . ILE C 1 29 ? 168.127 157.016 198.277 1.00 32.51 29 ILE C C 1
ATOM 2967 O O . ILE C 1 29 ? 168.559 157.317 197.157 1.00 32.51 29 ILE C O 1
ATOM 2972 N N . GLN C 1 30 ? 166.905 157.373 198.682 1.00 31.24 30 GLN C N 1
ATOM 2973 C CA . GLN C 1 30 ? 166.018 158.133 197.808 1.00 31.24 30 GLN C CA 1
ATOM 2974 C C . GLN C 1 30 ? 166.532 159.545 197.571 1.00 31.24 30 GLN C C 1
ATOM 2975 O O . GLN C 1 30 ? 166.259 160.134 196.519 1.00 31.24 30 GLN C O 1
ATOM 2981 N N . GLU C 1 31 ? 167.264 160.107 198.533 1.00 36.14 31 GLU C N 1
ATOM 2982 C CA . GLU C 1 31 ? 167.796 161.454 198.373 1.00 36.14 31 GLU C CA 1
ATOM 2983 C C . GLU C 1 31 ? 168.900 161.510 197.325 1.00 36.14 31 GLU C C 1
ATOM 2984 O O . GLU C 1 31 ? 169.046 162.533 196.648 1.00 36.14 31 GLU C O 1
ATOM 2990 N N . LEU C 1 32 ? 169.664 160.431 197.164 1.00 30.23 32 LEU C N 1
ATOM 2991 C CA . LEU C 1 32 ? 170.687 160.344 196.131 1.00 30.23 32 LEU C CA 1
ATOM 2992 C C . LEU C 1 32 ? 170.168 159.764 194.822 1.00 30.23 32 LEU C C 1
ATOM 2993 O O . LEU C 1 32 ? 170.906 159.760 193.832 1.00 30.23 32 LEU C O 1
ATOM 2998 N N . ALA C 1 33 ? 168.932 159.268 194.797 1.00 21.20 33 ALA C N 1
ATOM 2999 C CA . ALA C 1 33 ? 168.419 158.609 193.597 1.00 21.20 33 ALA C CA 1
ATOM 3000 C C . ALA C 1 33 ? 168.297 159.544 192.397 1.00 21.20 33 ALA C C 1
ATOM 3001 O O . ALA C 1 33 ? 168.684 159.132 191.290 1.00 21.20 33 ALA C O 1
ATOM 3003 N N . PRO C 1 34 ? 167.757 160.769 192.513 1.00 19.16 34 PRO C N 1
ATOM 3004 C CA . PRO C 1 34 ? 167.710 161.637 191.321 1.00 19.16 34 PRO C CA 1
ATOM 3005 C C . PRO C 1 34 ? 169.070 161.880 190.693 1.00 19.16 34 PRO C C 1
ATOM 3006 O O . PRO C 1 34 ? 169.179 161.932 189.463 1.00 19.16 34 PRO C O 1
ATOM 3010 N N . GLY C 1 35 ? 170.113 162.038 191.508 1.00 17.14 35 GLY C N 1
ATOM 3011 C CA . GLY C 1 35 ? 171.437 162.271 190.959 1.00 17.14 35 GLY C CA 1
ATOM 3012 C C . GLY C 1 35 ? 171.988 161.066 190.221 1.00 17.14 35 GLY C C 1
ATOM 3013 O O . GLY C 1 35 ? 172.591 161.205 189.154 1.00 17.14 35 GLY C O 1
ATOM 3014 N N . ILE C 1 36 ? 171.790 159.870 190.776 1.00 16.18 36 ILE C N 1
ATOM 3015 C CA . ILE C 1 36 ? 172.337 158.663 190.165 1.00 16.18 36 ILE C CA 1
ATOM 3016 C C . ILE C 1 36 ? 171.604 158.331 188.872 1.00 16.18 36 ILE C C 1
ATOM 3017 O O . ILE C 1 36 ? 172.223 157.936 187.877 1.00 16.18 36 ILE C O 1
ATOM 3022 N N . LEU C 1 37 ? 170.277 158.484 188.862 1.00 14.53 37 LEU C N 1
ATOM 3023 C CA . LEU C 1 37 ? 169.502 158.159 187.668 1.00 14.53 37 LEU C CA 1
ATOM 3024 C C . LEU C 1 37 ? 169.865 159.070 186.502 1.00 14.53 37 LEU C C 1
ATOM 3025 O O . LEU C 1 37 ? 170.031 158.604 185.369 1.00 14.53 37 LEU C O 1
ATOM 3030 N N . ILE C 1 38 ? 169.987 160.374 186.758 1.00 14.15 38 ILE C N 1
ATOM 3031 C CA . ILE C 1 38 ? 170.328 161.313 185.692 1.00 14.15 38 ILE C CA 1
ATOM 3032 C C . ILE C 1 38 ? 171.776 161.133 185.256 1.00 14.15 38 ILE C C 1
ATOM 3033 O O . ILE C 1 38 ? 172.087 161.178 184.060 1.00 14.15 38 ILE C O 1
ATOM 3038 N N . THR C 1 39 ? 172.684 160.926 186.213 1.00 14.03 39 THR C N 1
ATOM 3039 C CA . THR C 1 39 ? 174.091 160.742 185.871 1.00 14.03 39 THR C CA 1
ATOM 3040 C C . THR C 1 39 ? 174.301 159.473 185.055 1.00 14.03 39 THR C C 1
ATOM 3041 O O . THR C 1 39 ? 175.108 159.453 184.119 1.00 14.03 39 THR C O 1
ATOM 3045 N N . THR C 1 40 ? 173.586 158.399 185.399 1.00 13.58 40 THR C N 1
ATOM 3046 C CA . THR C 1 40 ? 173.705 157.157 184.642 1.00 13.58 40 THR C CA 1
ATOM 3047 C C . THR C 1 40 ? 173.213 157.330 183.211 1.00 13.58 40 THR C C 1
ATOM 3048 O O . THR C 1 40 ? 173.842 156.839 182.267 1.00 13.58 40 THR C O 1
ATOM 3052 N N . GLY C 1 41 ? 172.086 158.021 183.030 1.00 13.15 41 GLY C N 1
ATOM 3053 C CA . GLY C 1 41 ? 171.598 158.278 181.686 1.00 13.15 41 GLY C CA 1
ATOM 3054 C C . GLY C 1 41 ? 172.520 159.187 180.900 1.00 13.15 41 GLY C C 1
ATOM 3055 O O . GLY C 1 41 ? 172.699 159.013 179.692 1.00 13.15 41 GLY C O 1
ATOM 3056 N N . ILE C 1 42 ? 173.113 160.174 181.573 1.00 14.27 42 ILE C N 1
ATOM 3057 C CA . ILE C 1 42 ? 174.092 161.040 180.926 1.00 14.27 42 ILE C CA 1
ATOM 3058 C C . ILE C 1 42 ? 175.327 160.241 180.525 1.00 14.27 42 ILE C C 1
ATOM 3059 O O . ILE C 1 42 ? 175.916 160.474 179.462 1.00 14.27 42 ILE C O 1
ATOM 3064 N N . PHE C 1 43 ? 175.728 159.278 181.358 1.00 13.59 43 PHE C N 1
ATOM 3065 C CA . PHE C 1 43 ? 176.881 158.443 181.034 1.00 13.59 43 PHE C CA 1
ATOM 3066 C C . PHE C 1 43 ? 176.639 157.620 179.775 1.00 13.59 43 PHE C C 1
ATOM 3067 O O . PHE C 1 43 ? 177.521 157.516 178.915 1.00 13.59 43 PHE C O 1
ATOM 3075 N N . PHE C 1 44 ? 175.452 157.024 179.649 1.00 16.18 44 PHE C N 1
ATOM 3076 C CA . PHE C 1 44 ? 175.171 156.190 178.485 1.00 16.18 44 PHE C CA 1
ATOM 3077 C C . PHE C 1 44 ? 174.980 157.025 177.226 1.00 16.18 44 PHE C C 1
ATOM 3078 O O . PHE C 1 44 ? 175.291 156.559 176.124 1.00 16.18 44 PHE C O 1
ATOM 3086 N N . THR C 1 45 ? 174.463 158.246 177.364 1.00 17.29 45 THR C N 1
ATOM 3087 C CA . THR C 1 45 ? 174.427 159.161 176.228 1.00 17.29 45 THR C CA 1
ATOM 3088 C C . THR C 1 45 ? 175.835 159.542 175.789 1.00 17.29 45 THR C C 1
ATOM 3089 O O . THR C 1 45 ? 176.113 159.635 174.588 1.00 17.29 45 THR C O 1
ATOM 3093 N N . PHE C 1 46 ? 176.733 159.771 176.750 1.00 16.21 46 PHE C N 1
ATOM 3094 C CA . PHE C 1 46 ? 178.120 160.083 176.419 1.00 16.21 46 PHE C CA 1
ATOM 3095 C C . PHE C 1 46 ? 178.788 158.917 175.702 1.00 16.21 46 PHE C C 1
ATOM 3096 O O . PHE C 1 46 ? 179.480 159.106 174.695 1.00 16.21 46 PHE C O 1
ATOM 3104 N N . VAL C 1 47 ? 178.590 157.699 176.209 1.00 17.05 47 VAL C N 1
ATOM 3105 C CA . VAL C 1 47 ? 179.245 156.532 175.628 1.00 17.05 47 VAL C CA 1
ATOM 3106 C C . VAL C 1 47 ? 178.676 156.225 174.249 1.00 17.05 47 VAL C C 1
ATOM 3107 O O . VAL C 1 47 ? 179.419 155.901 173.315 1.00 17.05 47 VAL C O 1
ATOM 3111 N N . GLY C 1 48 ? 177.354 156.325 174.095 1.00 17.89 48 GLY C N 1
ATOM 3112 C CA . GLY C 1 48 ? 176.745 156.023 172.809 1.00 17.89 48 GLY C CA 1
ATOM 3113 C C . GLY C 1 48 ? 177.225 156.938 171.699 1.00 17.89 48 GLY C C 1
ATOM 3114 O O . GLY C 1 48 ? 177.511 156.484 170.589 1.00 17.89 48 GLY C O 1
ATOM 3115 N N . ILE C 1 49 ? 177.318 158.238 171.981 1.00 19.19 49 ILE C N 1
ATOM 3116 C CA . ILE C 1 49 ? 177.828 159.174 170.985 1.00 19.19 49 ILE C CA 1
ATOM 3117 C C . ILE C 1 49 ? 179.323 158.972 170.774 1.00 19.19 49 ILE C C 1
ATOM 3118 O O . ILE C 1 49 ? 179.819 159.044 169.644 1.00 19.19 49 ILE C O 1
ATOM 3123 N N . ALA C 1 50 ? 180.066 158.716 171.855 1.00 19.02 50 ALA C N 1
ATOM 3124 C CA . ALA C 1 50 ? 181.505 158.503 171.733 1.00 19.02 50 ALA C CA 1
ATOM 3125 C C . ALA C 1 50 ? 181.815 157.271 170.893 1.00 19.02 50 ALA C C 1
ATOM 3126 O O . ALA C 1 50 ? 182.753 157.281 170.087 1.00 19.02 50 ALA C O 1
ATOM 3128 N N . ILE C 1 51 ? 181.044 156.196 171.074 1.00 22.10 51 ILE C N 1
ATOM 3129 C CA . ILE C 1 51 ? 181.226 155.006 170.247 1.00 22.10 51 ILE C CA 1
ATOM 3130 C C . ILE C 1 51 ? 180.882 155.314 168.795 1.00 22.10 51 ILE C C 1
ATOM 3131 O O . ILE C 1 51 ? 181.516 154.799 167.866 1.00 22.10 51 ILE C O 1
ATOM 3136 N N . GLY C 1 52 ? 179.879 156.165 168.573 1.00 23.48 52 GLY C N 1
ATOM 3137 C CA . GLY C 1 52 ? 179.569 156.596 167.223 1.00 23.48 52 GLY C CA 1
ATOM 3138 C C . GLY C 1 52 ? 180.594 157.539 166.630 1.00 23.48 52 GLY C C 1
ATOM 3139 O O . GLY C 1 52 ? 180.696 157.634 165.403 1.00 23.48 52 GLY C O 1
ATOM 3140 N N . LEU C 1 53 ? 181.354 158.239 167.474 1.00 23.30 53 LEU C N 1
ATOM 3141 C CA . LEU C 1 53 ? 182.376 159.156 166.979 1.00 23.30 53 LEU C CA 1
ATOM 3142 C C . LEU C 1 53 ? 183.618 158.415 166.498 1.00 23.30 53 LEU C C 1
ATOM 3143 O O . LEU C 1 53 ? 184.241 158.825 165.513 1.00 23.30 53 LEU C O 1
ATOM 3148 N N . VAL C 1 54 ? 183.999 157.330 167.178 1.00 26.24 54 VAL C N 1
ATOM 3149 C CA . VAL C 1 54 ? 185.191 156.594 166.776 1.00 26.24 54 VAL C CA 1
ATOM 3150 C C . VAL C 1 54 ? 184.961 155.817 165.489 1.00 26.24 54 VAL C C 1
ATOM 3151 O O . VAL C 1 54 ? 185.923 155.499 164.781 1.00 26.24 54 VAL C O 1
ATOM 3155 N N . HIS C 1 55 ? 183.709 155.499 165.165 1.00 31.49 55 HIS C N 1
ATOM 3156 C CA . HIS C 1 55 ? 183.380 154.852 163.904 1.00 31.49 55 HIS C CA 1
ATOM 3157 C C . HIS C 1 55 ? 183.200 155.843 162.762 1.00 31.49 55 HIS C C 1
ATOM 3158 O O . HIS C 1 55 ? 183.080 155.420 161.608 1.00 31.49 55 HIS C O 1
ATOM 3165 N N . PHE C 1 56 ? 183.178 157.141 163.056 1.00 36.89 56 PHE C N 1
ATOM 3166 C CA . PHE C 1 56 ? 183.046 158.148 162.013 1.00 36.89 56 PHE C CA 1
ATOM 3167 C C . PHE C 1 56 ? 184.339 158.244 161.214 1.00 36.89 56 PHE C C 1
ATOM 3168 O O . PHE C 1 56 ? 185.430 158.332 161.786 1.00 36.89 56 PHE C O 1
ATOM 3176 N N . ASN C 1 57 ? 184.216 158.227 159.890 1.00 44.95 57 ASN C N 1
ATOM 3177 C CA . ASN C 1 57 ? 185.358 158.337 158.990 1.00 44.95 57 ASN C CA 1
ATOM 3178 C C . ASN C 1 57 ? 185.371 159.742 158.400 1.00 44.95 57 ASN C C 1
ATOM 3179 O O . ASN C 1 57 ? 184.456 160.121 157.661 1.00 44.95 57 ASN C O 1
ATOM 3184 N N . ALA C 1 58 ? 186.408 160.515 158.732 1.00 48.55 58 ALA C N 1
ATOM 3185 C CA . ALA C 1 58 ? 186.512 161.875 158.214 1.00 48.55 58 ALA C CA 1
ATOM 3186 C C . ALA C 1 58 ? 186.710 161.890 156.705 1.00 48.55 58 ALA C C 1
ATOM 3187 O O . ALA C 1 58 ? 186.335 162.864 156.043 1.00 48.55 58 ALA C O 1
ATOM 3189 N N . ASP C 1 59 ? 187.303 160.834 156.146 1.00 54.91 59 ASP C N 1
ATOM 3190 C CA . ASP C 1 59 ? 187.500 160.774 154.702 1.00 54.91 59 ASP C CA 1
ATOM 3191 C C . ASP C 1 59 ? 186.178 160.564 153.974 1.00 54.91 59 ASP C C 1
ATOM 3192 O O . ASP C 1 59 ? 185.882 161.254 152.991 1.00 54.91 59 ASP C O 1
ATOM 3197 N N . ASN C 1 60 ? 185.367 159.616 154.444 1.00 55.99 60 ASN C N 1
ATOM 3198 C CA . ASN C 1 60 ? 184.089 159.290 153.813 1.00 55.99 60 ASN C CA 1
ATOM 3199 C C . ASN C 1 60 ? 182.967 159.967 154.597 1.00 55.99 60 ASN C C 1
ATOM 3200 O O . ASN C 1 60 ? 182.239 159.342 155.367 1.00 55.99 60 ASN C O 1
ATOM 3205 N N . VAL C 1 61 ? 182.832 161.277 154.382 1.00 51.26 61 VAL C N 1
ATOM 3206 C CA . VAL C 1 61 ? 181.803 162.048 155.075 1.00 51.26 61 VAL C CA 1
ATOM 3207 C C . VAL C 1 61 ? 180.407 161.634 154.624 1.00 51.26 61 VAL C C 1
ATOM 3208 O O . VAL C 1 61 ? 179.467 161.620 155.429 1.00 51.26 61 VAL C O 1
ATOM 3212 N N . ASP C 1 62 ? 180.247 161.284 153.345 1.00 52.94 62 ASP C N 1
ATOM 3213 C CA . ASP C 1 62 ? 178.915 161.051 152.792 1.00 52.94 62 ASP C CA 1
ATOM 3214 C C . ASP C 1 62 ? 178.209 159.887 153.480 1.00 52.94 62 ASP C C 1
ATOM 3215 O O . ASP C 1 62 ? 177.013 159.970 153.778 1.00 52.94 62 ASP C O 1
ATOM 3220 N N . ASP C 1 63 ? 178.927 158.793 153.737 1.00 55.21 63 ASP C N 1
ATOM 3221 C CA . ASP C 1 63 ? 178.319 157.620 154.351 1.00 55.21 63 ASP C CA 1
ATOM 3222 C C . ASP C 1 63 ? 178.510 157.550 155.860 1.00 55.21 63 ASP C C 1
ATOM 3223 O O . ASP C 1 63 ? 177.763 156.826 156.527 1.00 55.21 63 ASP C O 1
ATOM 3228 N N . SER C 1 64 ? 179.485 158.273 156.414 1.00 47.35 64 SER C N 1
ATOM 3229 C CA . SER C 1 64 ? 179.674 158.256 157.861 1.00 47.35 64 SER C CA 1
ATOM 3230 C C . SER C 1 64 ? 178.616 159.084 158.578 1.00 47.35 64 SER C C 1
ATOM 3231 O O . SER C 1 64 ? 178.254 158.768 159.716 1.00 47.35 64 SER C O 1
ATOM 3234 N N . LEU C 1 65 ? 178.122 160.144 157.939 1.00 44.93 65 LEU C N 1
ATOM 3235 C CA . LEU C 1 65 ? 177.107 160.985 158.572 1.00 44.93 65 LEU C CA 1
ATOM 3236 C C . LEU C 1 65 ? 175.821 160.230 158.888 1.00 44.93 65 LEU C C 1
ATOM 3237 O O . LEU C 1 65 ? 175.317 160.369 160.016 1.00 44.93 65 LEU C O 1
ATOM 3242 N N . PRO C 1 66 ? 175.229 159.447 157.974 1.00 46.93 66 PRO C N 1
ATOM 3243 C CA . PRO C 1 66 ? 174.048 158.660 158.373 1.00 46.93 66 PRO C CA 1
ATOM 3244 C C . PRO C 1 66 ? 174.333 157.672 159.489 1.00 46.93 66 PRO C C 1
ATOM 3245 O O . PRO C 1 66 ? 173.475 157.455 160.353 1.00 46.93 66 PRO C O 1
ATOM 3249 N N . THR C 1 67 ? 175.522 157.065 159.496 1.00 43.26 67 THR C N 1
ATOM 3250 C CA . THR C 1 67 ? 175.863 156.120 160.555 1.00 43.26 67 THR C CA 1
ATOM 3251 C C . THR C 1 67 ? 176.063 156.835 161.886 1.00 43.26 67 THR C C 1
ATOM 3252 O O . THR C 1 67 ? 175.664 156.324 162.939 1.00 43.26 67 THR C O 1
ATOM 3256 N N . LEU C 1 68 ? 176.680 158.019 161.858 1.00 37.76 68 LEU C N 1
ATOM 3257 C CA . LEU C 1 68 ? 176.879 158.781 163.086 1.00 37.76 68 LEU C CA 1
ATOM 3258 C C . LEU C 1 68 ? 175.548 159.213 163.690 1.00 37.76 68 LEU C C 1
ATOM 3259 O O . LEU C 1 68 ? 175.356 159.132 164.909 1.00 37.76 68 LEU C O 1
ATOM 3264 N N . LEU C 1 69 ? 174.613 159.670 162.853 1.00 37.31 69 LEU C N 1
ATOM 3265 C CA . LEU C 1 69 ? 173.310 160.093 163.358 1.00 37.31 69 LEU C CA 1
ATOM 3266 C C . LEU C 1 69 ? 172.468 158.913 163.821 1.00 37.31 69 LEU C C 1
ATOM 3267 O O . LEU C 1 69 ? 171.603 159.077 164.689 1.00 37.31 69 LEU C O 1
ATOM 3272 N N . ASN C 1 70 ? 172.692 157.725 163.254 1.00 38.26 70 ASN C N 1
ATOM 3273 C CA . ASN C 1 70 ? 171.945 156.550 163.689 1.00 38.26 70 ASN C CA 1
ATOM 3274 C C . ASN C 1 70 ? 172.245 156.214 165.144 1.00 38.26 70 ASN C C 1
ATOM 3275 O O . ASN C 1 70 ? 171.337 155.866 165.909 1.00 38.26 70 ASN C O 1
ATOM 3280 N N . GLY C 1 71 ? 173.514 156.308 165.546 1.00 34.85 71 GLY C N 1
ATOM 3281 C CA . GLY C 1 71 ? 173.859 156.086 166.938 1.00 34.85 71 GLY C CA 1
ATOM 3282 C C . GLY C 1 71 ? 173.606 157.285 167.823 1.00 34.85 71 GLY C C 1
ATOM 3283 O O . GLY C 1 71 ? 173.419 157.134 169.034 1.00 34.85 71 GLY C O 1
ATOM 3284 N N . ILE C 1 72 ? 173.602 158.487 167.244 1.00 32.99 72 ILE C N 1
ATOM 3285 C CA . ILE C 1 72 ? 173.324 159.689 168.022 1.00 32.99 72 ILE C CA 1
ATOM 3286 C C . ILE C 1 72 ? 171.859 159.734 168.436 1.00 32.99 72 ILE C C 1
ATOM 3287 O O . ILE C 1 72 ? 171.533 160.067 169.582 1.00 32.99 72 ILE C O 1
ATOM 3292 N N . LYS C 1 73 ? 170.952 159.390 167.516 1.00 31.78 73 LYS C N 1
ATOM 3293 C CA . LYS C 1 73 ? 169.525 159.537 167.787 1.00 31.78 73 LYS C CA 1
ATOM 3294 C C . LYS C 1 73 ? 169.058 158.618 168.909 1.00 31.78 73 LYS C C 1
ATOM 3295 O O . LYS C 1 73 ? 168.147 158.978 169.663 1.00 31.78 73 LYS C O 1
ATOM 3301 N N . THR C 1 74 ? 169.662 157.437 169.042 1.00 28.89 74 THR C N 1
ATOM 3302 C CA . THR C 1 74 ? 169.298 156.523 170.116 1.00 28.89 74 THR C CA 1
ATOM 3303 C C . THR C 1 74 ? 169.998 156.840 171.430 1.00 28.89 74 THR C C 1
ATOM 3304 O O . THR C 1 74 ? 169.599 156.305 172.469 1.00 28.89 74 THR C O 1
ATOM 3308 N N . ALA C 1 75 ? 171.025 157.692 171.411 1.00 24.58 75 ALA C N 1
ATOM 3309 C CA . ALA C 1 75 ? 171.737 158.032 172.636 1.00 24.58 75 ALA C CA 1
ATOM 3310 C C . ALA C 1 75 ? 170.943 158.986 173.517 1.00 24.58 75 ALA C C 1
ATOM 3311 O O . ALA C 1 75 ? 171.090 158.955 174.744 1.00 24.58 75 ALA C O 1
ATOM 3313 N N . PHE C 1 76 ? 170.104 159.835 172.919 1.00 21.72 76 PHE C N 1
ATOM 3314 C CA . PHE C 1 76 ? 169.312 160.779 173.697 1.00 21.72 76 PHE C CA 1
ATOM 3315 C C . PHE C 1 76 ? 168.236 160.093 174.526 1.00 21.72 76 PHE C C 1
ATOM 3316 O O . PHE C 1 76 ? 167.748 160.685 175.495 1.00 21.72 76 PHE C O 1
ATOM 3324 N N . TRP C 1 77 ? 167.851 158.867 174.168 1.00 20.05 77 TRP C N 1
ATOM 3325 C CA . TRP C 1 77 ? 166.814 158.172 174.923 1.00 20.05 77 TRP C CA 1
ATOM 3326 C C . TRP C 1 77 ? 167.304 157.760 176.305 1.00 20.05 77 TRP C C 1
ATOM 3327 O O . TRP C 1 77 ? 166.495 157.613 177.227 1.00 20.05 77 TRP C O 1
ATOM 3338 N N . ALA C 1 78 ? 168.615 157.566 176.467 1.00 17.29 78 ALA C N 1
ATOM 3339 C CA . ALA C 1 78 ? 169.149 157.213 177.778 1.00 17.29 78 ALA C CA 1
ATOM 3340 C C . ALA C 1 78 ? 169.112 158.402 178.729 1.00 17.29 78 ALA C C 1
ATOM 3341 O O . ALA C 1 78 ? 168.741 158.257 179.899 1.00 17.29 78 ALA C O 1
ATOM 3343 N N . SER C 1 79 ? 169.500 159.586 178.247 1.00 17.54 79 SER C N 1
ATOM 3344 C CA . SER C 1 79 ? 169.449 160.778 179.089 1.00 17.54 79 SER C CA 1
ATOM 3345 C C . SER C 1 79 ? 168.013 161.149 179.434 1.00 17.54 79 SER C C 1
ATOM 3346 O O . SER C 1 79 ? 167.721 161.522 180.575 1.00 17.54 79 SER C O 1
ATOM 3349 N N . ALA C 1 80 ? 167.105 161.057 178.460 1.00 16.10 80 ALA C N 1
ATOM 3350 C CA . ALA C 1 80 ? 165.702 161.358 178.723 1.00 16.10 80 ALA C CA 1
ATOM 3351 C C . ALA C 1 80 ? 165.108 160.384 179.731 1.00 16.10 80 ALA C C 1
ATOM 3352 O O . ALA C 1 80 ? 164.326 160.780 180.602 1.00 16.10 80 ALA C O 1
ATOM 3354 N N . THR C 1 81 ? 165.462 159.101 179.622 1.00 15.90 81 THR C N 1
ATOM 3355 C CA . THR C 1 81 ? 164.952 158.106 180.559 1.00 15.90 81 THR C CA 1
ATOM 3356 C C . THR C 1 81 ? 165.440 158.378 181.976 1.00 15.90 81 THR C C 1
ATOM 3357 O O . THR C 1 81 ? 164.684 158.221 182.942 1.00 15.90 81 THR C O 1
ATOM 3361 N N . GLY C 1 82 ? 166.703 158.783 182.122 1.00 13.87 82 GLY C N 1
ATOM 3362 C CA . GLY C 1 82 ? 167.227 159.073 183.447 1.00 13.87 82 GLY C CA 1
ATOM 3363 C C . GLY C 1 82 ? 166.567 160.276 184.092 1.00 13.87 82 GLY C C 1
ATOM 3364 O O . GLY C 1 82 ? 166.266 160.262 185.288 1.00 13.87 82 GLY C O 1
ATOM 3365 N N . VAL C 1 83 ? 166.340 161.337 183.314 1.00 14.75 83 VAL C N 1
ATOM 3366 C CA . VAL C 1 83 ? 165.670 162.518 183.848 1.00 14.75 83 VAL C CA 1
ATOM 3367 C C . VAL C 1 83 ? 164.207 162.215 184.148 1.00 14.75 83 VAL C C 1
ATOM 3368 O O . VAL C 1 83 ? 163.649 162.705 185.137 1.00 14.75 83 VAL C O 1
ATOM 3372 N N . PHE C 1 84 ? 163.562 161.410 183.302 1.00 14.26 84 PHE C N 1
ATOM 3373 C CA . PHE C 1 84 ? 162.156 161.079 183.513 1.00 14.26 84 PHE C CA 1
ATOM 3374 C C . PHE C 1 84 ? 161.957 160.316 184.816 1.00 14.26 84 PHE C C 1
ATOM 3375 O O . PHE C 1 84 ? 161.061 160.636 185.605 1.00 14.26 84 PHE C O 1
ATOM 3383 N N . PHE C 1 85 ? 162.786 159.299 185.059 1.00 15.35 85 PHE C N 1
ATOM 3384 C CA . PHE C 1 85 ? 162.642 158.508 186.275 1.00 15.35 85 PHE C CA 1
ATOM 3385 C C . PHE C 1 85 ? 163.075 159.286 187.509 1.00 15.35 85 PHE C C 1
ATOM 3386 O O . PHE C 1 85 ? 162.505 159.098 188.589 1.00 15.35 85 PHE C O 1
ATOM 3394 N N . ALA C 1 86 ? 164.078 160.156 187.375 1.00 15.62 86 ALA C N 1
ATOM 3395 C CA . ALA C 1 86 ? 164.466 161.009 188.492 1.00 15.62 86 ALA C CA 1
ATOM 3396 C C . ALA C 1 86 ? 163.396 162.045 188.801 1.00 15.62 86 ALA C C 1
ATOM 3397 O O . ALA C 1 86 ? 163.230 162.435 189.962 1.00 15.62 86 ALA C O 1
ATOM 3399 N N . LEU C 1 87 ? 162.673 162.510 187.780 1.00 14.77 87 LEU C N 1
ATOM 3400 C CA . LEU C 1 87 ? 161.555 163.417 188.017 1.00 14.77 87 LEU C CA 1
ATOM 3401 C C . LEU C 1 87 ? 160.455 162.732 188.817 1.00 14.77 87 LEU C C 1
ATOM 3402 O O . LEU C 1 87 ? 159.833 163.351 189.687 1.00 14.77 87 LEU C O 1
ATOM 3407 N N . ILE C 1 88 ? 160.200 161.452 188.534 1.00 15.83 88 ILE C N 1
ATOM 3408 C CA . ILE C 1 88 ? 159.207 160.699 189.295 1.00 15.83 88 ILE C CA 1
ATOM 3409 C C . ILE C 1 88 ? 159.625 160.592 190.756 1.00 15.83 88 ILE C C 1
ATOM 3410 O O . ILE C 1 88 ? 158.793 160.693 191.665 1.00 15.83 88 ILE C O 1
ATOM 3415 N N . ILE C 1 89 ? 160.919 160.378 191.004 1.00 18.87 89 ILE C N 1
ATOM 3416 C CA . ILE C 1 89 ? 161.412 160.311 192.377 1.00 18.87 89 ILE C CA 1
ATOM 3417 C C . ILE C 1 89 ? 161.205 161.646 193.081 1.00 18.87 89 ILE C C 1
ATOM 3418 O O . ILE C 1 89 ? 160.773 161.694 194.239 1.00 18.87 89 ILE C O 1
ATOM 3423 N N . LYS C 1 90 ? 161.507 162.750 192.394 1.00 19.96 90 LYS C N 1
ATOM 3424 C CA . LYS C 1 90 ? 161.295 164.067 192.985 1.00 19.96 90 LYS C CA 1
ATOM 3425 C C . LYS C 1 90 ? 159.814 164.413 193.074 1.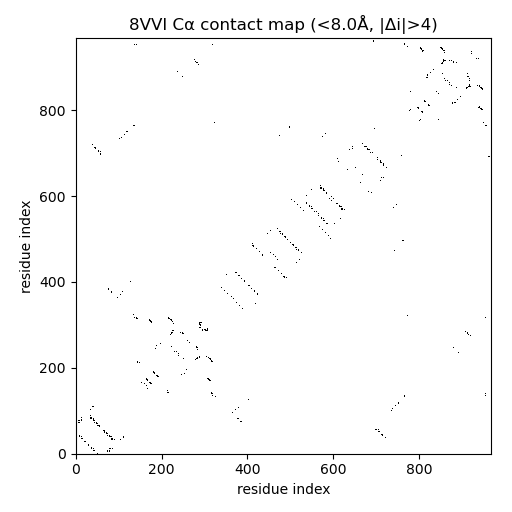00 19.96 90 LYS C C 1
ATOM 3426 O O . LYS C 1 90 ? 159.400 165.114 194.003 1.00 19.96 90 LYS C O 1
ATOM 3432 N N . ILE C 1 91 ? 159.007 163.944 192.120 1.00 20.16 91 ILE C N 1
ATOM 3433 C CA . ILE C 1 91 ? 157.560 164.118 192.216 1.00 20.16 91 ILE C CA 1
ATOM 3434 C C . ILE C 1 91 ? 157.018 163.361 193.421 1.00 20.16 91 ILE C C 1
ATOM 3435 O O . ILE C 1 91 ? 156.170 163.869 194.165 1.00 20.16 91 ILE C O 1
ATOM 3440 N N . LEU C 1 92 ? 157.503 162.135 193.636 1.00 21.86 92 LEU C N 1
ATOM 3441 C CA . LEU C 1 92 ? 157.090 161.368 194.806 1.00 21.86 92 LEU C CA 1
ATOM 3442 C C . LEU C 1 92 ? 157.548 162.040 196.094 1.00 21.86 92 LEU C C 1
ATOM 3443 O O . LEU C 1 92 ? 156.848 161.991 197.112 1.00 21.86 92 LEU C O 1
ATOM 3448 N N . ASP C 1 93 ? 158.729 162.663 196.073 1.00 23.93 93 ASP C N 1
ATOM 3449 C CA . ASP C 1 93 ? 159.198 163.397 197.243 1.00 23.93 93 ASP C CA 1
ATOM 3450 C C . ASP C 1 93 ? 158.294 164.584 197.545 1.00 23.93 93 ASP C C 1
ATOM 3451 O O . ASP C 1 93 ? 158.041 164.902 198.713 1.00 23.93 93 ASP C O 1
ATOM 3456 N N . ILE C 1 94 ? 157.805 165.260 196.502 1.00 24.80 94 ILE C N 1
ATOM 3457 C CA . ILE C 1 94 ? 156.858 166.355 196.698 1.00 24.80 94 ILE C CA 1
ATOM 3458 C C . ILE C 1 94 ? 155.555 165.831 197.288 1.00 24.80 94 ILE C C 1
ATOM 3459 O O . ILE C 1 94 ? 154.977 166.442 198.195 1.00 24.80 94 ILE C O 1
ATOM 3464 N N . PHE C 1 95 ? 155.075 164.690 196.786 1.00 26.89 95 PHE C N 1
ATOM 3465 C CA . PHE C 1 95 ? 153.833 164.116 197.294 1.00 26.89 95 PHE C CA 1
ATOM 3466 C C . PHE C 1 95 ? 153.944 163.784 198.777 1.00 26.89 95 PHE C C 1
ATOM 3467 O O . PHE C 1 95 ? 152.978 163.946 199.531 1.00 26.89 95 PHE C O 1
ATOM 3475 N N . ASP C 1 96 ? 155.113 163.309 199.212 1.00 28.87 96 ASP C N 1
ATOM 3476 C CA . ASP C 1 96 ? 155.325 163.052 200.632 1.00 28.87 96 ASP C CA 1
ATOM 3477 C C . ASP C 1 96 ? 155.275 164.336 201.449 1.00 28.87 96 ASP C C 1
ATOM 3478 O O . ASP C 1 96 ? 154.773 164.331 202.578 1.00 28.87 96 ASP C O 1
ATOM 3483 N N . LEU C 1 97 ? 155.792 165.439 200.901 1.00 26.98 97 LEU C N 1
ATOM 3484 C CA . LEU C 1 97 ? 155.793 166.702 201.630 1.00 26.98 97 LEU C CA 1
ATOM 3485 C C . LEU C 1 97 ? 154.386 167.261 201.804 1.00 26.98 97 LEU C C 1
ATOM 3486 O O . LEU C 1 97 ? 154.114 167.944 202.797 1.00 26.98 97 LEU C O 1
ATOM 3491 N N . THR C 1 98 ? 153.485 166.992 200.856 1.00 29.51 98 THR C N 1
ATOM 3492 C CA . THR C 1 98 ? 152.115 167.480 200.973 1.00 29.51 98 THR C CA 1
ATOM 3493 C C . THR C 1 98 ? 151.367 166.839 202.134 1.00 29.51 98 THR C C 1
ATOM 3494 O O . THR C 1 98 ? 150.421 167.442 202.653 1.00 29.51 98 THR C O 1
ATOM 3498 N N . ARG C 1 99 ? 151.761 165.640 202.549 1.00 32.88 99 ARG C N 1
ATOM 3499 C CA . ARG C 1 99 ? 151.123 164.971 203.676 1.00 32.88 99 ARG C CA 1
ATOM 3500 C C . ARG C 1 99 ? 151.472 165.660 204.991 1.00 32.88 99 ARG C C 1
ATOM 3501 O O . ARG C 1 99 ? 152.630 165.675 205.408 1.00 32.88 99 ARG C O 1
ATOM 3509 N N . MET D 1 1 ? 149.987 162.642 171.438 1.00 58.87 1 MET D N 1
ATOM 3510 C CA . MET D 1 1 ? 150.567 162.224 170.167 1.00 58.87 1 MET D CA 1
ATOM 3511 C C . MET D 1 1 ? 151.714 163.149 169.750 1.00 58.87 1 MET D C 1
ATOM 3512 O O . MET D 1 1 ? 151.976 164.156 170.406 1.00 58.87 1 MET D O 1
ATOM 3517 N N . ILE D 1 2 ? 152.396 162.786 168.659 1.00 55.29 2 ILE D N 1
ATOM 3518 C CA . ILE D 1 2 ? 153.683 163.399 168.333 1.00 55.29 2 ILE D CA 1
ATOM 3519 C C . ILE D 1 2 ? 153.533 164.889 168.044 1.00 55.29 2 ILE D C 1
ATOM 3520 O O . ILE D 1 2 ? 154.311 165.711 168.544 1.00 55.29 2 ILE D O 1
ATOM 3525 N N . HIS D 1 3 ? 152.545 165.265 167.227 1.00 52.35 3 HIS D N 1
ATOM 3526 C CA . HIS D 1 3 ? 152.404 166.671 166.858 1.00 52.35 3 HIS D CA 1
ATOM 3527 C C . HIS D 1 3 ? 152.048 167.529 168.067 1.00 52.35 3 HIS D C 1
ATOM 3528 O O . HIS D 1 3 ? 152.532 168.659 168.199 1.00 52.35 3 HIS D O 1
ATOM 3535 N N . ASN D 1 4 ? 151.205 167.013 168.956 1.00 48.77 4 ASN D N 1
ATOM 3536 C CA . ASN D 1 4 ? 150.847 167.722 170.184 1.00 48.77 4 ASN D CA 1
ATOM 3537 C C . ASN D 1 4 ? 151.819 167.401 171.316 1.00 48.77 4 ASN D C 1
ATOM 3538 O O . ASN D 1 4 ? 151.426 167.013 172.414 1.00 48.77 4 ASN D O 1
ATOM 3543 N N . MET D 1 5 ? 153.113 167.566 171.044 1.00 38.67 5 MET D N 1
ATOM 3544 C CA . MET D 1 5 ? 154.154 167.329 172.034 1.00 38.67 5 MET D CA 1
ATOM 3545 C C . MET D 1 5 ? 154.673 168.612 172.664 1.00 38.67 5 MET D C 1
ATOM 3546 O O . MET D 1 5 ? 155.017 168.611 173.851 1.00 38.67 5 MET D O 1
ATOM 3551 N N . ALA D 1 6 ? 154.739 169.702 171.897 1.00 30.27 6 ALA D N 1
ATOM 3552 C CA . ALA D 1 6 ? 155.140 170.985 172.464 1.00 30.27 6 ALA D CA 1
ATOM 3553 C C . ALA D 1 6 ? 154.124 171.478 173.485 1.00 30.27 6 ALA D C 1
ATOM 3554 O O . ALA D 1 6 ? 154.498 172.009 174.537 1.00 30.27 6 ALA D O 1
ATOM 3556 N N . TYR D 1 7 ? 152.833 171.311 173.192 1.00 29.75 7 TYR D N 1
ATOM 3557 C CA . TYR D 1 7 ? 151.799 171.746 174.123 1.00 29.75 7 TYR D CA 1
ATOM 3558 C C . TYR D 1 7 ? 151.743 170.855 175.355 1.00 29.75 7 TYR D C 1
ATOM 3559 O O . TYR D 1 7 ? 151.424 171.334 176.449 1.00 29.75 7 TYR D O 1
ATOM 3568 N N . PHE D 1 8 ? 152.037 169.562 175.201 1.00 28.21 8 PHE D N 1
ATOM 3569 C CA . PHE D 1 8 ? 152.094 168.677 176.360 1.00 28.21 8 PHE D CA 1
ATOM 3570 C C . PHE D 1 8 ? 153.218 169.081 177.305 1.00 28.21 8 PHE D C 1
ATOM 3571 O O . PHE D 1 8 ? 153.050 169.054 178.530 1.00 28.21 8 PHE D O 1
ATOM 3579 N N . GLY D 1 9 ? 154.376 169.450 176.755 1.00 23.46 9 GLY D N 1
ATOM 3580 C CA . GLY D 1 9 ? 155.466 169.912 177.598 1.00 23.46 9 GLY D CA 1
ATOM 3581 C C . GLY D 1 9 ? 155.137 171.203 178.320 1.00 23.46 9 GLY D C 1
ATOM 3582 O O . GLY D 1 9 ? 155.403 171.342 179.516 1.00 23.46 9 GLY D O 1
ATOM 3583 N N . VAL D 1 10 ? 154.555 172.166 177.604 1.00 22.76 10 VAL D N 1
ATOM 3584 C CA . VAL D 1 10 ? 154.138 173.416 178.232 1.00 22.76 10 VAL D CA 1
ATOM 3585 C C . VAL D 1 10 ? 153.022 173.163 179.238 1.00 22.76 10 VAL D C 1
ATOM 3586 O O . VAL D 1 10 ? 153.017 173.732 180.336 1.00 22.76 10 VAL D O 1
ATOM 3590 N N . GLY D 1 11 ? 152.063 172.307 178.882 1.00 20.05 11 GLY D N 1
ATOM 3591 C CA . GLY D 1 11 ? 150.942 172.051 179.772 1.00 20.05 11 GLY D CA 1
ATOM 3592 C C . GLY D 1 11 ? 151.344 171.350 181.056 1.00 20.05 11 GLY D C 1
ATOM 3593 O O . GLY D 1 11 ? 150.769 171.606 182.117 1.00 20.05 11 GLY D O 1
ATOM 3594 N N . LEU D 1 12 ? 152.326 170.449 180.980 1.00 20.89 12 LEU D N 1
ATOM 3595 C CA . LEU D 1 12 ? 152.751 169.727 182.176 1.00 20.89 12 LEU D CA 1
ATOM 3596 C C . LEU D 1 12 ? 153.519 170.634 183.130 1.00 20.89 12 LEU D C 1
ATOM 3597 O O . LEU D 1 12 ? 153.307 170.584 184.346 1.00 20.89 12 LEU D O 1
ATOM 3602 N N . ILE D 1 13 ? 154.420 171.464 182.600 1.00 18.31 13 ILE D N 1
ATOM 3603 C CA . ILE D 1 13 ? 155.151 172.399 183.450 1.00 18.31 13 ILE D CA 1
ATOM 3604 C C . ILE D 1 13 ? 154.205 173.441 184.031 1.00 18.31 13 ILE D C 1
ATOM 3605 O O . ILE D 1 13 ? 154.359 173.867 185.181 1.00 18.31 13 ILE D O 1
ATOM 3610 N N . THR D 1 14 ? 153.214 173.871 183.247 1.00 18.70 14 THR D N 1
ATOM 3611 C CA . THR D 1 14 ? 152.203 174.783 183.771 1.00 18.70 14 THR D CA 1
ATOM 3612 C C . THR D 1 14 ? 151.383 174.118 184.869 1.00 18.70 14 THR D C 1
ATOM 3613 O O . THR D 1 14 ? 151.035 174.758 185.868 1.00 18.70 14 THR D O 1
ATOM 3617 N N . LEU D 1 15 ? 151.059 172.834 184.699 1.00 19.36 15 LEU D N 1
ATOM 3618 C CA . LEU D 1 15 ? 150.286 172.122 185.711 1.00 19.36 15 LEU D CA 1
ATOM 3619 C C . LEU D 1 15 ? 151.070 171.969 187.008 1.00 19.36 15 LEU D C 1
ATOM 3620 O O . LEU D 1 15 ? 150.517 172.153 188.098 1.00 19.36 15 LEU D O 1
ATOM 3625 N N . MET D 1 16 ? 152.357 171.623 186.915 1.00 20.93 16 MET D N 1
ATOM 3626 C CA . MET D 1 16 ? 153.167 171.482 188.121 1.00 20.93 16 MET D CA 1
ATOM 3627 C C . MET D 1 16 ? 153.344 172.818 188.828 1.00 20.93 16 MET D C 1
ATOM 3628 O O . MET D 1 16 ? 153.362 172.874 190.063 1.00 20.93 16 MET D O 1
ATOM 3633 N N . PHE D 1 17 ? 153.488 173.903 188.064 1.00 18.14 17 PHE D N 1
ATOM 3634 C CA . PHE D 1 17 ? 153.560 175.226 188.674 1.00 18.14 17 PHE D CA 1
ATOM 3635 C C . PHE D 1 17 ? 152.279 175.545 189.432 1.00 18.14 17 PHE D C 1
ATOM 3636 O O . PHE D 1 17 ? 152.321 176.138 190.515 1.00 18.14 17 PHE D O 1
ATOM 3644 N N . LEU D 1 18 ? 151.129 175.160 188.874 1.00 18.04 18 LEU D N 1
ATOM 3645 C CA . LEU D 1 18 ? 149.867 175.337 189.584 1.00 18.04 18 LEU D CA 1
ATOM 3646 C C . LEU D 1 18 ? 149.845 174.519 190.868 1.00 18.04 18 LEU D C 1
ATOM 3647 O O . LEU D 1 18 ? 149.329 174.974 191.895 1.00 18.04 18 LEU D O 1
ATOM 3652 N N . ILE D 1 19 ? 150.394 173.304 190.829 1.00 19.29 19 ILE D N 1
ATOM 3653 C CA . ILE D 1 19 ? 150.523 172.509 192.045 1.00 19.29 19 ILE D CA 1
ATOM 3654 C C . ILE D 1 19 ? 151.516 173.158 193.001 1.00 19.29 19 ILE D C 1
ATOM 3655 O O . ILE D 1 19 ? 151.325 173.142 194.223 1.00 19.29 19 ILE D O 1
ATOM 3660 N N . PHE D 1 20 ? 152.585 173.746 192.462 1.00 19.47 20 PHE D N 1
ATOM 3661 C CA . PHE D 1 20 ? 153.597 174.369 193.308 1.00 19.47 20 PHE D CA 1
ATOM 3662 C C . PHE D 1 20 ? 153.062 175.602 194.026 1.00 19.47 20 PHE D C 1
ATOM 3663 O O . PHE D 1 20 ? 153.570 175.960 195.094 1.00 19.47 20 PHE D O 1
ATOM 3671 N N . VAL D 1 21 ? 152.046 176.265 193.465 1.00 21.70 21 VAL D N 1
ATOM 3672 C CA . VAL D 1 21 ? 151.525 177.494 194.056 1.00 21.70 21 VAL D CA 1
ATOM 3673 C C . VAL D 1 21 ? 150.268 177.277 194.888 1.00 21.70 21 VAL D C 1
ATOM 3674 O O . VAL D 1 21 ? 149.882 178.184 195.643 1.00 21.70 21 VAL D O 1
ATOM 3678 N N . MET D 1 22 ? 149.612 176.118 194.779 1.00 25.33 22 MET D N 1
ATOM 3679 C CA . MET D 1 22 ? 148.495 175.853 195.681 1.00 25.33 22 MET D CA 1
ATOM 3680 C C . MET D 1 22 ? 148.976 175.597 197.101 1.00 25.33 22 MET D C 1
ATOM 3681 O O . MET D 1 22 ? 148.225 175.823 198.056 1.00 25.33 22 MET D O 1
ATOM 3686 N N . ASN D 1 23 ? 150.212 175.124 197.267 1.00 26.91 23 ASN D N 1
ATOM 3687 C CA . ASN D 1 23 ? 150.762 174.974 198.613 1.00 26.91 23 ASN D CA 1
ATOM 3688 C C . ASN D 1 23 ? 151.298 176.311 199.118 1.00 26.91 23 ASN D C 1
ATOM 3689 O O . ASN D 1 23 ? 150.761 176.889 200.068 1.00 26.91 23 ASN D O 1
ATOM 3694 N N . ARG D 1 24 ? 152.364 176.811 198.488 1.00 27.97 24 ARG D N 1
ATOM 3695 C CA . ARG D 1 24 ? 152.852 178.176 198.668 1.00 27.97 24 ARG D CA 1
ATOM 3696 C C . ARG D 1 24 ? 153.251 178.477 200.112 1.00 27.97 24 ARG D C 1
ATOM 3697 O O . ARG D 1 24 ? 153.687 179.591 200.422 1.00 27.97 24 ARG D O 1
ATOM 3705 N N . ARG D 1 25 ? 153.134 177.490 201.002 1.00 32.92 25 ARG D N 1
ATOM 3706 C CA . ARG D 1 25 ? 153.381 177.701 202.421 1.00 32.92 25 ARG D CA 1
ATOM 3707 C C . ARG D 1 25 ? 154.240 176.626 203.067 1.00 32.92 25 ARG D C 1
ATOM 3708 O O . ARG D 1 25 ? 154.707 176.836 204.192 1.00 32.92 25 ARG D O 1
ATOM 3716 N N . ASN D 1 26 ? 154.459 175.488 202.405 1.00 33.18 26 ASN D N 1
ATOM 3717 C CA . ASN D 1 26 ? 155.275 174.434 202.996 1.00 33.18 26 ASN D CA 1
ATOM 3718 C C . ASN D 1 26 ? 156.725 174.881 203.148 1.00 33.18 26 ASN D C 1
ATOM 3719 O O . ASN D 1 26 ? 157.382 174.527 204.134 1.00 33.18 26 ASN D O 1
ATOM 3724 N N . LYS D 1 27 ? 157.232 175.655 202.188 1.00 33.52 27 LYS D N 1
ATOM 3725 C CA . LYS D 1 27 ? 158.584 176.207 202.130 1.00 33.52 27 LYS D CA 1
ATOM 3726 C C . LYS D 1 27 ? 159.645 175.142 201.891 1.00 33.52 27 LYS D C 1
ATOM 3727 O O . LYS D 1 27 ? 160.820 175.487 201.719 1.00 33.52 27 LYS D O 1
ATOM 3733 N N . SER D 1 28 ? 159.277 173.862 201.875 1.00 32.10 28 SER D N 1
ATOM 3734 C CA . SER D 1 28 ? 160.152 172.801 201.400 1.00 32.10 28 SER D CA 1
ATOM 3735 C C . SER D 1 28 ? 159.785 172.319 200.008 1.00 32.10 28 SER D C 1
ATOM 3736 O O . SER D 1 28 ? 160.662 171.870 199.269 1.00 32.10 28 SER D O 1
ATOM 3739 N N . ILE D 1 29 ? 158.504 172.395 199.644 1.00 27.08 29 ILE D N 1
ATOM 3740 C CA . ILE D 1 29 ? 158.108 172.197 198.255 1.00 27.08 29 ILE D CA 1
ATOM 3741 C C . ILE D 1 29 ? 158.562 173.377 197.406 1.00 27.08 29 ILE D C 1
ATOM 3742 O O . ILE D 1 29 ? 159.022 173.205 196.271 1.00 27.08 29 ILE D O 1
ATOM 3747 N N . GLN D 1 30 ? 158.449 174.594 197.947 1.00 26.67 30 GLN D N 1
ATOM 3748 C CA . GLN D 1 30 ? 158.819 175.786 197.193 1.00 26.67 30 GLN D CA 1
ATOM 3749 C C . GLN D 1 30 ? 160.321 175.868 196.957 1.00 26.67 30 GLN D C 1
ATOM 3750 O O . GLN D 1 30 ? 160.754 176.379 195.919 1.00 26.67 30 GLN D O 1
ATOM 3756 N N . GLU D 1 31 ? 161.129 175.386 197.903 1.00 31.16 31 GLU D N 1
ATOM 3757 C CA . GLU D 1 31 ? 162.572 175.378 197.698 1.00 31.16 31 GLU D CA 1
ATOM 3758 C C . GLU D 1 31 ? 162.994 174.364 196.644 1.00 31.16 31 GLU D C 1
ATOM 3759 O O . GLU D 1 31 ? 164.063 174.519 196.044 1.00 31.16 31 GLU D O 1
ATOM 3765 N N . LEU D 1 32 ? 162.181 173.335 196.406 1.00 25.01 32 LEU D N 1
ATOM 3766 C CA . LEU D 1 32 ? 162.435 172.361 195.355 1.00 25.01 32 LEU D CA 1
ATOM 3767 C C . LEU D 1 32 ? 161.706 172.681 194.058 1.00 25.01 32 LEU D C 1
ATOM 3768 O O . LEU D 1 32 ? 161.959 172.020 193.046 1.00 25.01 32 LEU D O 1
ATOM 3773 N N . ALA D 1 33 ? 160.809 173.668 194.066 1.00 20.61 33 ALA D N 1
ATOM 3774 C CA . ALA D 1 33 ? 160.026 173.974 192.870 1.00 20.61 33 ALA D CA 1
ATOM 3775 C C . ALA D 1 33 ? 160.873 174.459 191.699 1.00 20.61 33 ALA D C 1
ATOM 3776 O O . ALA D 1 33 ? 160.710 173.918 190.591 1.00 20.61 33 ALA D O 1
ATOM 3778 N N . PRO D 1 34 ? 161.763 175.451 191.842 1.00 18.79 34 PRO D N 1
ATOM 3779 C CA . PRO D 1 34 ? 162.540 175.888 190.668 1.00 18.79 34 PRO D CA 1
ATOM 3780 C C . PRO D 1 34 ? 163.415 174.798 190.078 1.00 18.79 34 PRO D C 1
ATOM 3781 O O . PRO D 1 34 ? 163.595 174.757 188.855 1.00 18.79 34 PRO D O 1
ATOM 3785 N N . GLY D 1 35 ? 163.971 173.915 190.908 1.00 17.65 35 GLY D N 1
ATOM 3786 C CA . GLY D 1 35 ? 164.773 172.825 190.380 1.00 17.65 35 GLY D CA 1
ATOM 3787 C C . GLY D 1 35 ? 163.951 171.814 189.603 1.00 17.65 35 GLY D C 1
ATOM 3788 O O . GLY D 1 35 ? 164.383 171.322 188.558 1.00 17.65 35 GLY D O 1
ATOM 3789 N N . ILE D 1 36 ? 162.758 171.488 190.104 1.00 16.04 36 ILE D N 1
ATOM 3790 C CA . ILE D 1 36 ? 161.907 170.512 189.431 1.00 16.04 36 ILE D CA 1
ATOM 3791 C C . ILE D 1 36 ? 161.355 171.085 188.131 1.00 16.04 36 ILE D C 1
ATOM 3792 O O . ILE D 1 36 ? 161.289 170.390 187.110 1.00 16.04 36 ILE D O 1
ATOM 3797 N N . LEU D 1 37 ? 160.948 172.356 188.146 1.00 16.06 37 LEU D N 1
ATOM 3798 C CA . LEU D 1 37 ? 160.430 172.982 186.932 1.00 16.06 37 LEU D CA 1
ATOM 3799 C C . LEU D 1 37 ? 161.505 173.075 185.857 1.00 16.06 37 LEU D C 1
ATOM 3800 O O . LEU D 1 37 ? 161.235 172.832 184.675 1.00 16.06 37 LEU D O 1
ATOM 3805 N N . ILE D 1 38 ? 162.730 173.432 186.247 1.00 15.21 38 ILE D N 1
ATOM 3806 C CA . ILE D 1 38 ? 163.823 173.525 185.286 1.00 15.21 38 ILE D CA 1
ATOM 3807 C C . ILE D 1 38 ? 164.216 172.140 184.784 1.00 15.21 38 ILE D C 1
ATOM 3808 O O . ILE D 1 38 ? 164.537 171.960 183.603 1.00 15.21 38 ILE D O 1
ATOM 3813 N N . THR D 1 39 ? 164.191 171.139 185.667 1.00 15.60 39 THR D N 1
ATOM 3814 C CA . THR D 1 39 ? 164.539 169.781 185.258 1.00 15.60 39 THR D CA 1
ATOM 3815 C C . THR D 1 39 ? 163.557 169.243 184.225 1.00 15.60 39 THR D C 1
ATOM 3816 O O . THR D 1 39 ? 163.955 168.555 183.279 1.00 15.60 39 THR D O 1
ATOM 3820 N N . THR D 1 40 ? 162.265 169.537 184.394 1.00 15.22 40 THR D N 1
ATOM 3821 C CA . THR D 1 40 ? 161.276 169.077 183.426 1.00 15.22 40 THR D CA 1
ATOM 3822 C C . THR D 1 40 ? 161.470 169.749 182.073 1.00 15.22 40 THR D C 1
ATOM 3823 O O . THR D 1 40 ? 161.277 169.118 181.027 1.00 15.22 40 THR D O 1
ATOM 3827 N N . GLY D 1 41 ? 161.837 171.032 182.070 1.00 14.07 41 GLY D N 1
ATOM 3828 C CA . GLY D 1 41 ? 162.185 171.683 180.818 1.00 14.07 41 GLY D CA 1
ATOM 3829 C C . GLY D 1 41 ? 163.390 171.044 180.158 1.00 14.07 41 GLY D C 1
ATOM 3830 O O . GLY D 1 41 ? 163.461 170.944 178.931 1.00 14.07 41 GLY D O 1
ATOM 3831 N N . ILE D 1 42 ? 164.359 170.608 180.966 1.00 15.84 42 ILE D N 1
ATOM 3832 C CA . ILE D 1 42 ? 165.480 169.836 180.442 1.00 15.84 42 ILE D CA 1
ATOM 3833 C C . ILE D 1 42 ? 165.007 168.468 179.967 1.00 15.84 42 ILE D C 1
ATOM 3834 O O . ILE D 1 42 ? 165.492 167.944 178.956 1.00 15.84 42 ILE D O 1
ATOM 3839 N N . PHE D 1 43 ? 164.053 167.869 180.683 1.00 15.88 43 PHE D N 1
ATOM 3840 C CA . PHE D 1 43 ? 163.508 166.580 180.268 1.00 15.88 43 PHE D CA 1
ATOM 3841 C C . PHE D 1 43 ? 162.840 166.677 178.903 1.00 15.88 43 PHE D C 1
ATOM 3842 O O . PHE D 1 43 ? 163.070 165.837 178.026 1.00 15.88 43 PHE D O 1
ATOM 3850 N N . PHE D 1 44 ? 162.008 167.700 178.702 1.00 16.99 44 PHE D N 1
ATOM 3851 C CA . PHE D 1 44 ? 161.354 167.871 177.411 1.00 16.99 44 PHE D CA 1
ATOM 3852 C C . PHE D 1 44 ? 162.315 168.368 176.343 1.00 16.99 44 PHE D C 1
ATOM 3853 O O . PHE D 1 44 ? 162.024 168.230 175.151 1.00 16.99 44 PHE D O 1
ATOM 3861 N N . THR D 1 45 ? 163.446 168.950 176.742 1.00 17.89 45 THR D N 1
ATOM 3862 C CA . THR D 1 45 ? 164.500 169.247 175.780 1.00 17.89 45 THR D CA 1
ATOM 3863 C C . THR D 1 45 ? 165.170 167.966 175.297 1.00 17.89 45 THR D C 1
ATOM 3864 O O . THR D 1 45 ? 165.471 167.826 174.106 1.00 17.89 45 THR D O 1
ATOM 3868 N N . PHE D 1 46 ? 165.405 167.019 176.207 1.00 19.24 46 PHE D N 1
ATOM 3869 C CA . PHE D 1 46 ? 166.030 165.756 175.826 1.00 19.24 46 PHE D CA 1
ATOM 3870 C C . PHE D 1 46 ? 165.098 164.918 174.960 1.00 19.24 46 PHE D C 1
ATOM 3871 O O . PHE D 1 46 ? 165.502 164.410 173.907 1.00 19.24 46 PHE D O 1
ATOM 3879 N N . VAL D 1 47 ? 163.844 164.755 175.389 1.00 19.44 47 VAL D N 1
ATOM 3880 C CA . VAL D 1 47 ? 162.919 163.925 174.625 1.00 19.44 47 VAL D CA 1
ATOM 3881 C C . VAL D 1 47 ? 162.480 164.643 173.356 1.00 19.44 47 VAL D C 1
ATOM 3882 O O . VAL D 1 47 ? 162.137 163.999 172.358 1.00 19.44 47 VAL D O 1
ATOM 3886 N N . GLY D 1 48 ? 162.493 165.978 173.360 1.00 19.21 48 GLY D N 1
ATOM 3887 C CA . GLY D 1 48 ? 162.166 166.713 172.150 1.00 19.21 48 GLY D CA 1
ATOM 3888 C C . GLY D 1 48 ? 163.186 166.504 171.048 1.00 19.21 48 GLY D C 1
ATOM 3889 O O . GLY D 1 48 ? 162.825 166.305 169.886 1.00 19.21 48 GLY D O 1
ATOM 3890 N N . ILE D 1 49 ? 164.473 166.552 171.395 1.00 21.10 49 ILE D N 1
ATOM 3891 C CA . ILE D 1 49 ? 165.512 166.226 170.425 1.00 21.10 49 ILE D CA 1
ATOM 3892 C C . ILE D 1 49 ? 165.446 164.752 170.049 1.00 21.10 49 ILE D C 1
ATOM 3893 O O . ILE D 1 49 ? 165.728 164.382 168.903 1.00 21.10 49 ILE D O 1
ATOM 3898 N N . ALA D 1 50 ? 165.071 163.890 170.998 1.00 20.47 50 ALA D N 1
ATOM 3899 C CA . ALA D 1 50 ? 164.975 162.463 170.712 1.00 20.47 50 ALA D CA 1
ATOM 3900 C C . ALA D 1 50 ? 163.927 162.176 169.643 1.00 20.47 50 ALA D C 1
ATOM 3901 O O . ALA D 1 50 ? 164.159 161.360 168.743 1.00 20.47 50 ALA D O 1
ATOM 3903 N N . ILE D 1 51 ? 162.767 162.833 169.721 1.00 22.26 51 ILE D N 1
ATOM 3904 C CA . ILE D 1 51 ? 161.751 162.642 168.690 1.00 22.26 51 ILE D CA 1
ATOM 3905 C C . ILE D 1 51 ? 162.049 163.462 167.443 1.00 22.26 51 ILE D C 1
ATOM 3906 O O . ILE D 1 51 ? 161.552 163.132 166.360 1.00 22.26 51 ILE D O 1
ATOM 3911 N N . GLY D 1 52 ? 162.836 164.531 167.565 1.00 25.10 52 GLY D N 1
ATOM 3912 C CA . GLY D 1 52 ? 163.222 165.289 166.387 1.00 25.10 52 GLY D CA 1
ATOM 3913 C C . GLY D 1 52 ? 164.148 164.512 165.472 1.00 25.10 52 GLY D C 1
ATOM 3914 O O . GLY D 1 52 ? 164.036 164.594 164.246 1.00 25.10 52 GLY D O 1
ATOM 3915 N N . LEU D 1 53 ? 165.075 163.752 166.050 1.00 27.20 53 LEU D N 1
ATOM 3916 C CA . LEU D 1 53 ? 166.052 162.989 165.286 1.00 27.20 53 LEU D CA 1
ATOM 3917 C C . LEU D 1 53 ? 165.658 161.532 165.088 1.00 27.20 53 LEU D C 1
ATOM 3918 O O . LEU D 1 53 ? 166.440 160.772 164.510 1.00 27.20 53 LEU D O 1
ATOM 3923 N N . VAL D 1 54 ? 164.476 161.119 165.552 1.00 28.78 54 VAL D N 1
ATOM 3924 C CA . VAL D 1 54 ? 164.088 159.718 165.414 1.00 28.78 54 VAL D CA 1
ATOM 3925 C C . VAL D 1 54 ? 163.840 159.363 163.952 1.00 28.78 54 VAL D C 1
ATOM 3926 O O . VAL D 1 54 ? 164.054 158.217 163.540 1.00 28.78 54 VAL D O 1
ATOM 3930 N N . HIS D 1 55 ? 163.397 160.325 163.147 1.00 35.76 55 HIS D N 1
ATOM 3931 C CA . HIS D 1 55 ? 163.129 160.121 161.729 1.00 35.76 55 HIS D CA 1
ATOM 3932 C C . HIS D 1 55 ? 163.931 161.102 160.884 1.00 35.76 55 HIS D C 1
ATOM 3933 O O . HIS D 1 55 ? 163.447 161.630 159.881 1.00 35.76 55 HIS D O 1
ATOM 3940 N N . PHE D 1 56 ? 165.174 161.353 161.282 1.00 38.61 56 PHE D N 1
ATOM 3941 C CA . PHE D 1 56 ? 166.033 162.322 160.617 1.00 38.61 56 PHE D CA 1
ATOM 3942 C C . PHE D 1 56 ? 166.983 161.596 159.674 1.00 38.61 56 PHE D C 1
ATOM 3943 O O . PHE D 1 56 ? 167.726 160.704 160.098 1.00 38.61 56 PHE D O 1
ATOM 3951 N N . ASN D 1 57 ? 166.957 161.979 158.400 1.00 45.17 57 ASN D N 1
ATOM 3952 C CA . ASN D 1 57 ? 167.851 161.438 157.388 1.00 45.17 57 ASN D CA 1
ATOM 3953 C C . ASN D 1 57 ? 168.695 162.568 156.820 1.00 45.17 57 ASN D C 1
ATOM 3954 O O . ASN D 1 57 ? 168.164 163.625 156.463 1.00 45.17 57 ASN D O 1
ATOM 3959 N N . ALA D 1 58 ? 170.009 162.346 156.742 1.00 48.41 58 ALA D N 1
ATOM 3960 C CA . ALA D 1 58 ? 170.903 163.356 156.190 1.00 48.41 58 ALA D CA 1
ATOM 3961 C C . ALA D 1 58 ? 170.669 163.585 154.703 1.00 48.41 58 ALA D C 1
ATOM 3962 O O . ALA D 1 58 ? 171.010 164.657 154.194 1.00 48.41 58 ALA D O 1
ATOM 3964 N N . ASP D 1 59 ? 170.099 162.606 153.999 1.00 50.24 59 ASP D N 1
ATOM 3965 C CA . ASP D 1 59 ? 169.827 162.771 152.575 1.00 50.24 59 ASP D CA 1
ATOM 3966 C C . ASP D 1 59 ? 168.494 163.473 152.344 1.00 50.24 59 ASP D C 1
ATOM 3967 O O . ASP D 1 59 ? 168.419 164.446 151.585 1.00 50.24 59 ASP D O 1
ATOM 3972 N N . ASN D 1 60 ? 167.431 162.993 152.991 1.00 48.40 60 ASN D N 1
ATOM 3973 C CA . ASN D 1 60 ? 166.093 163.562 152.833 1.00 48.40 60 ASN D CA 1
ATOM 3974 C C . ASN D 1 60 ? 165.827 164.511 153.999 1.00 48.40 60 ASN D C 1
ATOM 3975 O O . ASN D 1 60 ? 165.108 164.197 154.947 1.00 48.40 60 ASN D O 1
ATOM 3980 N N . VAL D 1 61 ? 166.430 165.697 153.916 1.00 47.19 61 VAL D N 1
ATOM 3981 C CA . VAL D 1 61 ? 166.234 166.706 154.953 1.00 47.19 61 VAL D CA 1
ATOM 3982 C C . VAL D 1 61 ? 164.808 167.244 154.917 1.00 47.19 61 VAL D C 1
ATOM 3983 O O . VAL D 1 61 ? 164.201 167.504 155.963 1.00 47.19 61 VAL D O 1
ATOM 3987 N N . ASP D 1 62 ? 164.247 167.408 153.716 1.00 50.04 62 ASP D N 1
ATOM 3988 C CA . ASP D 1 62 ? 162.918 168.000 153.588 1.00 50.04 62 ASP D CA 1
ATOM 3989 C C . ASP D 1 62 ? 161.853 167.143 154.262 1.00 50.04 62 ASP D C 1
ATOM 3990 O O . ASP D 1 62 ? 160.968 167.668 154.948 1.00 50.04 62 ASP D O 1
ATOM 3995 N N . ASP D 1 63 ? 161.917 165.824 154.080 1.00 48.83 63 ASP D N 1
ATOM 3996 C CA . ASP D 1 63 ? 160.942 164.938 154.704 1.00 48.83 63 ASP D CA 1
ATOM 3997 C C . ASP D 1 63 ? 161.207 164.724 156.188 1.00 48.83 63 ASP D C 1
ATOM 3998 O O . ASP D 1 63 ? 160.306 164.276 156.906 1.00 48.83 63 ASP D O 1
ATOM 4003 N N . SER D 1 64 ? 162.412 165.029 156.661 1.00 43.43 64 SER D N 1
ATOM 4004 C CA . SER D 1 64 ? 162.749 164.931 158.074 1.00 43.43 64 SER D CA 1
ATOM 4005 C C . SER D 1 64 ? 162.595 166.254 158.810 1.00 43.43 64 SER D C 1
ATOM 4006 O O . SER D 1 64 ? 162.901 166.323 160.004 1.00 43.43 64 SER D O 1
ATOM 4009 N N . LEU D 1 65 ? 162.130 167.298 158.130 1.00 40.38 65 LEU D N 1
ATOM 4010 C CA . LEU D 1 65 ? 162.036 168.638 158.696 1.00 40.38 65 LEU D CA 1
ATOM 4011 C C . LEU D 1 65 ? 160.820 168.826 159.605 1.00 40.38 65 LEU D C 1
ATOM 4012 O O . LEU D 1 65 ? 160.968 169.409 160.687 1.00 40.38 65 LEU D O 1
ATOM 4017 N N . PRO D 1 66 ? 159.607 168.387 159.221 1.00 38.43 66 PRO D N 1
ATOM 4018 C CA . PRO D 1 66 ? 158.455 168.616 160.116 1.00 38.43 66 PRO D CA 1
ATOM 4019 C C . PRO D 1 66 ? 158.633 168.035 161.509 1.00 38.43 66 PRO D C 1
ATOM 4020 O O . PRO D 1 66 ? 158.226 168.665 162.493 1.00 38.43 66 PRO D O 1
ATOM 4024 N N . THR D 1 67 ? 159.230 166.848 161.624 1.00 34.69 67 THR D N 1
ATOM 4025 C CA . THR D 1 67 ? 159.444 166.257 162.941 1.00 34.69 67 THR D CA 1
ATOM 4026 C C . THR D 1 67 ? 160.603 166.924 163.670 1.00 34.69 67 THR D C 1
ATOM 4027 O O . THR D 1 67 ? 160.557 167.092 164.893 1.00 34.69 67 THR D O 1
ATOM 4031 N N . LEU D 1 68 ? 161.652 167.301 162.936 1.00 31.78 68 LEU D N 1
ATOM 4032 C CA . LEU D 1 68 ? 162.801 167.951 163.557 1.00 31.78 68 LEU D CA 1
ATOM 4033 C C . LEU D 1 68 ? 162.437 169.329 164.095 1.00 31.78 68 LEU D C 1
ATOM 4034 O O . LEU D 1 68 ? 162.856 169.701 165.197 1.00 31.78 68 LEU D O 1
ATOM 4039 N N . LEU D 1 69 ? 161.663 170.104 163.331 1.00 32.83 69 LEU D N 1
ATOM 4040 C CA . LEU D 1 69 ? 161.240 171.419 163.802 1.00 32.83 69 LEU D CA 1
ATOM 4041 C C . LEU D 1 69 ? 160.292 171.303 164.989 1.00 32.83 69 LEU D C 1
ATOM 4042 O O . LEU D 1 69 ? 160.327 172.137 165.901 1.00 32.83 69 LEU D O 1
ATOM 4047 N N . ASN D 1 70 ? 159.432 170.283 164.988 1.00 32.07 70 ASN D N 1
ATOM 4048 C CA . ASN D 1 70 ? 158.544 170.062 166.124 1.00 32.07 70 ASN D CA 1
ATOM 4049 C C . ASN D 1 70 ? 159.343 169.735 167.380 1.00 32.07 70 ASN D C 1
ATOM 4050 O O . ASN D 1 70 ? 159.020 170.213 168.474 1.00 32.07 70 ASN D O 1
ATOM 4055 N N . GLY D 1 71 ? 160.393 168.924 167.240 1.00 26.61 71 GLY D N 1
ATOM 4056 C CA . GLY D 1 71 ? 161.254 168.635 168.374 1.00 26.61 71 GLY D CA 1
ATOM 4057 C C . GLY D 1 71 ? 161.993 169.854 168.888 1.00 26.61 71 GLY D C 1
ATOM 4058 O O . GLY D 1 71 ? 162.242 169.972 170.090 1.00 26.61 71 GLY D O 1
ATOM 4059 N N . ILE D 1 72 ? 162.372 170.764 167.990 1.00 25.53 72 ILE D N 1
ATOM 4060 C CA . ILE D 1 72 ? 162.993 172.011 168.421 1.00 25.53 72 ILE D CA 1
ATOM 4061 C C . ILE D 1 72 ? 161.978 172.889 169.143 1.00 25.53 72 ILE D C 1
ATOM 4062 O O . ILE D 1 72 ? 162.309 173.567 170.123 1.00 25.53 72 ILE D O 1
ATOM 4067 N N . LYS D 1 73 ? 160.728 172.889 168.674 1.00 26.12 73 LYS D N 1
ATOM 4068 C CA . LYS D 1 73 ? 159.692 173.699 169.309 1.00 26.12 73 LYS D CA 1
ATOM 4069 C C . LYS D 1 73 ? 159.436 173.247 170.742 1.00 26.12 73 LYS D C 1
ATOM 4070 O O . LYS D 1 73 ? 159.399 174.068 171.665 1.00 26.12 73 LYS D O 1
ATOM 4076 N N . THR D 1 74 ? 159.257 171.940 170.949 1.00 25.55 74 THR D N 1
ATOM 4077 C CA . THR D 1 74 ? 158.995 171.443 172.296 1.00 25.55 74 THR D CA 1
ATOM 4078 C C . THR D 1 74 ? 160.205 171.611 173.206 1.00 25.55 74 THR D C 1
ATOM 4079 O O . THR D 1 74 ? 160.050 171.696 174.429 1.00 25.55 74 THR D O 1
ATOM 4083 N N . ALA D 1 75 ? 161.409 171.659 172.636 1.00 21.91 75 ALA D N 1
ATOM 4084 C CA . ALA D 1 75 ? 162.594 171.911 173.447 1.00 21.91 75 ALA D CA 1
ATOM 4085 C C . ALA D 1 75 ? 162.653 173.365 173.899 1.00 21.91 75 ALA D C 1
ATOM 4086 O O . ALA D 1 75 ? 162.960 173.647 175.062 1.00 21.91 75 ALA D O 1
ATOM 4088 N N . PHE D 1 76 ? 162.361 174.301 172.993 1.00 21.41 76 PHE D N 1
ATOM 4089 C CA . PHE D 1 76 ? 162.407 175.718 173.338 1.00 21.41 76 PHE D CA 1
ATOM 4090 C C . PHE D 1 76 ? 161.205 176.141 174.173 1.00 21.41 76 PHE D C 1
ATOM 4091 O O . PHE D 1 76 ? 161.347 176.934 175.109 1.00 21.41 76 PHE D O 1
ATOM 4099 N N . TRP D 1 77 ? 160.015 175.634 173.841 1.00 21.58 77 TRP D N 1
ATOM 4100 C CA . TRP D 1 77 ? 158.812 176.038 174.564 1.00 21.58 77 TRP D CA 1
ATOM 4101 C C . TRP D 1 77 ? 158.842 175.557 176.008 1.00 21.58 77 TRP D C 1
ATOM 4102 O O . TRP D 1 77 ? 158.455 176.294 176.921 1.00 21.58 77 TRP D O 1
ATOM 4113 N N . ALA D 1 78 ? 159.293 174.321 176.236 1.00 18.73 78 ALA D N 1
ATOM 4114 C CA . ALA D 1 78 ? 159.354 173.798 177.596 1.00 18.73 78 ALA D CA 1
ATOM 4115 C C . ALA D 1 78 ? 160.478 174.450 178.390 1.00 18.73 78 ALA D C 1
ATOM 4116 O O . ALA D 1 78 ? 160.329 174.706 179.591 1.00 18.73 78 ALA D O 1
ATOM 4118 N N . SER D 1 79 ? 161.615 174.714 177.743 1.00 18.70 79 SER D N 1
ATOM 4119 C CA . SER D 1 79 ? 162.692 175.432 178.414 1.00 18.70 79 SER D CA 1
ATOM 4120 C C . SER D 1 79 ? 162.254 176.839 178.795 1.00 18.70 79 SER D C 1
ATOM 4121 O O . SER D 1 79 ? 162.545 177.310 179.900 1.00 18.70 79 SER D O 1
ATOM 4124 N N . ALA D 1 80 ? 161.555 177.527 177.891 1.00 17.98 80 ALA D N 1
ATOM 4125 C CA . ALA D 1 80 ? 161.011 178.839 178.224 1.00 17.98 80 ALA D CA 1
ATOM 4126 C C . ALA D 1 80 ? 159.962 178.735 179.323 1.00 17.98 80 ALA D C 1
ATOM 4127 O O . ALA D 1 80 ? 159.936 179.556 180.246 1.00 17.98 80 ALA D O 1
ATOM 4129 N N . THR D 1 81 ? 159.087 177.730 179.240 1.00 17.85 81 THR D N 1
ATOM 4130 C CA . THR D 1 81 ? 158.055 177.555 180.258 1.00 17.85 81 THR D CA 1
ATOM 4131 C C . THR D 1 81 ? 158.660 177.193 181.609 1.00 17.85 81 THR D C 1
ATOM 4132 O O . THR D 1 81 ? 158.216 177.696 182.647 1.00 17.85 81 THR D O 1
ATOM 4136 N N . GLY D 1 82 ? 159.666 176.317 181.616 1.00 15.80 82 GLY D N 1
ATOM 4137 C CA . GLY D 1 82 ? 160.278 175.921 182.873 1.00 15.80 82 GLY D CA 1
ATOM 4138 C C . GLY D 1 82 ? 161.015 177.056 183.556 1.00 15.80 82 GLY D C 1
ATOM 4139 O O . GLY D 1 82 ? 160.909 177.233 184.772 1.00 15.80 82 GLY D O 1
ATOM 4140 N N . VAL D 1 83 ? 161.775 177.839 182.787 1.00 17.17 83 VAL D N 1
ATOM 4141 C CA . VAL D 1 83 ? 162.518 178.954 183.365 1.00 17.17 83 VAL D CA 1
ATOM 4142 C C . VAL D 1 83 ? 161.570 180.065 183.800 1.00 17.17 83 VAL D C 1
ATOM 4143 O O . VAL D 1 83 ? 161.771 180.697 184.844 1.00 17.17 83 VAL D O 1
ATOM 4147 N N . PHE D 1 84 ? 160.525 180.325 183.010 1.00 15.97 84 PHE D N 1
ATOM 4148 C CA . PHE D 1 84 ? 159.582 181.386 183.352 1.00 15.97 84 PHE D CA 1
ATOM 4149 C C . PHE D 1 84 ? 158.872 181.094 184.667 1.00 15.97 84 PHE D C 1
ATOM 4150 O O . PHE D 1 84 ? 158.742 181.974 185.525 1.00 15.97 84 PHE D O 1
ATOM 4158 N N . PHE D 1 85 ? 158.406 179.857 184.845 1.00 16.46 85 PHE D N 1
ATOM 4159 C CA . PHE D 1 85 ? 157.687 179.507 186.064 1.00 16.46 85 PHE D CA 1
ATOM 4160 C C . PHE D 1 85 ? 158.626 179.318 187.247 1.00 16.46 85 PHE D C 1
ATOM 4161 O O . PHE D 1 85 ? 158.226 179.558 188.391 1.00 16.46 85 PHE D O 1
ATOM 4169 N N . ALA D 1 86 ? 159.864 178.888 187.000 1.00 17.06 86 ALA D N 1
ATOM 4170 C CA . ALA D 1 86 ? 160.858 178.869 188.067 1.00 17.06 86 ALA D CA 1
ATOM 4171 C C . ALA D 1 86 ? 161.212 180.284 188.503 1.00 17.06 86 ALA D C 1
ATOM 4172 O O . ALA D 1 86 ? 161.470 180.530 189.687 1.00 17.06 86 ALA D O 1
ATOM 4174 N N . LEU D 1 87 ? 161.229 181.225 187.558 1.00 17.39 87 LEU D N 1
ATOM 4175 C CA . LEU D 1 87 ? 161.486 182.621 187.893 1.00 17.39 87 LEU D CA 1
ATOM 4176 C C . LEU D 1 87 ? 160.347 183.224 188.704 1.00 17.39 87 LEU D C 1
ATOM 4177 O O . LEU D 1 87 ? 160.590 184.052 189.588 1.00 17.39 87 LEU D O 1
ATOM 4182 N N . ILE D 1 88 ? 159.103 182.827 188.421 1.00 17.44 88 ILE D N 1
ATOM 4183 C CA . ILE D 1 88 ? 157.967 183.320 189.197 1.00 17.44 88 ILE D CA 1
ATOM 4184 C C . ILE D 1 88 ? 158.078 182.868 190.647 1.00 17.44 88 ILE D C 1
ATOM 4185 O O . ILE D 1 88 ? 157.803 183.638 191.576 1.00 17.44 88 ILE D O 1
ATOM 4190 N N . ILE D 1 89 ? 158.478 181.613 190.864 1.00 20.17 89 ILE D N 1
ATOM 4191 C CA . ILE D 1 89 ? 158.697 181.125 192.222 1.00 20.17 89 ILE D CA 1
ATOM 4192 C C . ILE D 1 89 ? 159.798 181.929 192.902 1.00 20.17 89 ILE D C 1
ATOM 4193 O O . ILE D 1 89 ? 159.685 182.294 194.079 1.00 20.17 89 ILE D O 1
ATOM 4198 N N . LYS D 1 90 ? 160.880 182.214 192.174 1.00 20.64 90 LYS D N 1
ATOM 4199 C CA . LYS D 1 90 ? 161.960 183.024 192.728 1.00 20.64 90 LYS D CA 1
ATOM 4200 C C . LYS D 1 90 ? 161.492 184.443 193.032 1.00 20.64 90 LYS D C 1
ATOM 4201 O O . LYS D 1 90 ? 161.860 185.018 194.062 1.00 20.64 90 LYS D O 1
ATOM 4207 N N . ILE D 1 91 ? 160.692 185.029 192.138 1.00 22.74 91 ILE D N 1
ATOM 4208 C CA . ILE D 1 91 ? 160.172 186.374 192.373 1.00 22.74 91 ILE D CA 1
ATOM 4209 C C . ILE D 1 91 ? 159.267 186.389 193.598 1.00 22.74 91 ILE D C 1
ATOM 4210 O O . ILE D 1 91 ? 159.340 187.300 194.432 1.00 22.74 91 ILE D O 1
ATOM 4215 N N . LEU D 1 92 ? 158.403 185.379 193.729 1.00 25.82 92 LEU D N 1
ATOM 4216 C CA . LEU D 1 92 ? 157.546 185.278 194.903 1.00 25.82 92 LEU D CA 1
ATOM 4217 C C . LEU D 1 92 ? 158.344 185.086 196.185 1.00 25.82 92 LEU D C 1
ATOM 4218 O O . LEU D 1 92 ? 157.840 185.397 197.269 1.00 25.82 92 LEU D O 1
ATOM 4223 N N . ASP D 1 93 ? 159.574 184.574 196.088 1.00 29.92 93 ASP D N 1
ATOM 4224 C CA . ASP D 1 93 ? 160.404 184.411 197.276 1.00 29.92 93 ASP D CA 1
ATOM 4225 C C . ASP D 1 93 ? 160.819 185.759 197.853 1.00 29.92 93 ASP D C 1
ATOM 4226 O O . ASP D 1 93 ? 160.872 185.925 199.077 1.00 29.92 93 ASP D O 1
ATOM 4231 N N . ILE D 1 94 ? 161.129 186.731 196.990 1.00 33.13 94 ILE D N 1
ATOM 4232 C CA . ILE D 1 94 ? 161.445 188.073 197.474 1.00 33.13 94 ILE D CA 1
ATOM 4233 C C . ILE D 1 94 ? 160.231 188.698 198.146 1.00 33.13 94 ILE D C 1
ATOM 4234 O O . ILE D 1 94 ? 160.340 189.292 199.225 1.00 33.13 94 ILE D O 1
ATOM 4239 N N . PHE D 1 95 ? 159.056 188.570 197.525 1.00 35.60 95 PHE D N 1
ATOM 4240 C CA . PHE D 1 95 ? 157.856 189.213 198.047 1.00 35.60 95 PHE D CA 1
ATOM 4241 C C . PHE D 1 95 ? 157.506 188.729 199.446 1.00 35.60 95 PHE D C 1
ATOM 4242 O O . PHE D 1 95 ? 156.823 189.445 200.186 1.00 35.60 95 PHE D O 1
ATOM 4250 N N . ASP D 1 96 ? 157.956 187.531 199.825 1.00 37.49 96 ASP D N 1
ATOM 4251 C CA . ASP D 1 96 ? 157.808 187.091 201.206 1.00 37.49 96 ASP D CA 1
ATOM 4252 C C . ASP D 1 96 ? 158.805 187.790 202.122 1.00 37.49 96 ASP D C 1
ATOM 4253 O O . ASP D 1 96 ? 158.499 188.040 203.293 1.00 37.49 96 ASP D O 1
ATOM 4258 N N . LEU D 1 97 ? 159.996 188.110 201.610 1.00 38.45 97 LEU D N 1
ATOM 4259 C CA . LEU D 1 97 ? 161.004 188.774 202.431 1.00 38.45 97 LEU D CA 1
ATOM 4260 C C . LEU D 1 97 ? 160.659 190.240 202.662 1.00 38.45 97 LEU D C 1
ATOM 4261 O O . LEU D 1 97 ? 160.842 190.758 203.770 1.00 38.45 97 LEU D O 1
ATOM 4266 N N . THR D 1 98 ? 160.169 190.928 201.628 1.00 39.89 98 THR D N 1
ATOM 4267 C CA . THR D 1 98 ? 159.811 192.335 201.782 1.00 39.89 98 THR D CA 1
ATOM 4268 C C . THR D 1 98 ? 158.673 192.510 202.780 1.00 39.89 98 THR D C 1
ATOM 4269 O O . THR D 1 98 ? 158.695 193.433 203.602 1.00 39.89 98 THR D O 1
ATOM 4273 N N . ARG D 1 99 ? 157.674 191.635 202.726 1.00 43.71 99 ARG D N 1
ATOM 4274 C CA . ARG D 1 99 ? 156.560 191.691 203.664 1.00 43.71 99 ARG D CA 1
ATOM 4275 C C . ARG D 1 99 ? 155.881 190.331 203.785 1.00 43.71 99 ARG D C 1
ATOM 4276 O O . ARG D 1 99 ? 155.256 189.852 202.839 1.00 43.71 99 ARG D O 1
ATOM 4284 N N . MET E 1 1 ? 158.907 193.111 166.842 1.00 55.21 1 MET E N 1
ATOM 4285 C CA . MET E 1 1 ? 158.459 192.926 168.216 1.00 55.21 1 MET E CA 1
ATOM 4286 C C . MET E 1 1 ? 159.535 192.195 169.014 1.00 55.21 1 MET E C 1
ATOM 4287 O O . MET E 1 1 ? 159.786 192.515 170.174 1.00 55.21 1 MET E O 1
ATOM 4292 N N . ILE E 1 2 ? 160.181 191.218 168.376 1.00 50.92 2 ILE E N 1
ATOM 4293 C CA . ILE E 1 2 ? 161.202 190.436 169.065 1.00 50.92 2 ILE E CA 1
ATOM 4294 C C . ILE E 1 2 ? 162.404 191.306 169.412 1.00 50.92 2 ILE E C 1
ATOM 4295 O O . ILE E 1 2 ? 163.063 191.093 170.437 1.00 50.92 2 ILE E O 1
ATOM 4300 N N . HIS E 1 3 ? 162.721 192.288 168.565 1.00 50.61 3 HIS E N 1
ATOM 4301 C CA . HIS E 1 3 ? 163.732 193.269 168.948 1.00 50.61 3 HIS E CA 1
ATOM 4302 C C . HIS E 1 3 ? 163.317 194.010 170.210 1.00 50.61 3 HIS E C 1
ATOM 4303 O O . HIS E 1 3 ? 164.127 194.195 171.125 1.00 50.61 3 HIS E O 1
ATOM 4310 N N . ASN E 1 4 ? 162.051 194.428 170.284 1.00 49.11 4 ASN E N 1
ATOM 4311 C CA . ASN E 1 4 ? 161.563 195.094 171.485 1.00 49.11 4 ASN E CA 1
ATOM 4312 C C . ASN E 1 4 ? 161.464 194.129 172.657 1.00 49.11 4 ASN E C 1
ATOM 4313 O O . ASN E 1 4 ? 161.664 194.534 173.808 1.00 49.11 4 ASN E O 1
ATOM 4318 N N . MET E 1 5 ? 161.154 192.858 172.391 1.00 44.83 5 MET E N 1
ATOM 4319 C CA . MET E 1 5 ? 161.092 191.876 173.467 1.00 44.83 5 MET E CA 1
ATOM 4320 C C . MET E 1 5 ? 162.466 191.663 174.089 1.00 44.83 5 MET E C 1
ATOM 4321 O O . MET E 1 5 ? 162.596 191.573 175.315 1.00 44.83 5 MET E O 1
ATOM 4326 N N . ALA E 1 6 ? 163.506 191.583 173.255 1.00 40.94 6 ALA E N 1
ATOM 4327 C CA . ALA E 1 6 ? 164.866 191.482 173.774 1.00 40.94 6 ALA E CA 1
ATOM 4328 C C . ALA E 1 6 ? 165.297 192.779 174.447 1.00 40.94 6 ALA E C 1
ATOM 4329 O O . ALA E 1 6 ? 165.950 192.752 175.496 1.00 40.94 6 ALA E O 1
ATOM 4331 N N . TYR E 1 7 ? 164.947 193.925 173.855 1.00 39.93 7 TYR E N 1
ATOM 4332 C CA . TYR E 1 7 ? 165.259 195.205 174.484 1.00 39.93 7 TYR E CA 1
ATOM 4333 C C . TYR E 1 7 ? 164.535 195.349 175.815 1.00 39.93 7 TYR E C 1
ATOM 4334 O O . TYR E 1 7 ? 165.099 195.869 176.785 1.00 39.93 7 TYR E O 1
ATOM 4343 N N . PHE E 1 8 ? 163.277 194.905 175.877 1.00 34.41 8 PHE E N 1
ATOM 4344 C CA . PHE E 1 8 ? 162.563 194.887 177.148 1.00 34.41 8 PHE E CA 1
ATOM 4345 C C . PHE E 1 8 ? 163.243 193.958 178.143 1.00 34.41 8 PHE E C 1
ATOM 4346 O O . PHE E 1 8 ? 163.358 194.283 179.330 1.00 34.41 8 PHE E O 1
ATOM 4354 N N . GLY E 1 9 ? 163.700 192.793 177.678 1.00 28.76 9 GLY E N 1
ATOM 4355 C CA . GLY E 1 9 ? 164.394 191.877 178.567 1.00 28.76 9 GLY E CA 1
ATOM 4356 C C . GLY E 1 9 ? 165.698 192.450 179.086 1.00 28.76 9 GLY E C 1
ATOM 4357 O O . GLY E 1 9 ? 166.004 192.355 180.276 1.00 28.76 9 GLY E O 1
ATOM 4358 N N . VAL E 1 10 ? 166.488 193.052 178.194 1.00 25.74 10 VAL E N 1
ATOM 4359 C CA . VAL E 1 10 ? 167.720 193.711 178.617 1.00 25.74 10 VAL E CA 1
ATOM 4360 C C . VAL E 1 10 ? 167.404 194.903 179.510 1.00 25.74 10 VAL E C 1
ATOM 4361 O O . VAL E 1 10 ? 168.049 195.111 180.545 1.00 25.74 10 VAL E O 1
ATOM 4365 N N . GLY E 1 11 ? 166.404 195.700 179.130 1.00 24.27 11 GLY E N 1
ATOM 4366 C CA . GLY E 1 11 ? 166.039 196.852 179.937 1.00 24.27 11 GLY E CA 1
ATOM 4367 C C . GLY E 1 11 ? 165.483 196.471 181.296 1.00 24.27 11 GLY E C 1
ATOM 4368 O O . GLY E 1 11 ? 165.708 197.172 182.286 1.00 24.27 11 GLY E O 1
ATOM 4369 N N . LEU E 1 12 ? 164.737 195.365 181.361 1.00 25.35 12 LEU E N 1
ATOM 4370 C CA . LEU E 1 12 ? 164.197 194.916 182.640 1.00 25.35 12 LEU E CA 1
ATOM 4371 C C . LEU E 1 12 ? 165.305 194.471 183.586 1.00 25.35 12 LEU E C 1
ATOM 4372 O O . LEU E 1 12 ? 165.252 194.758 184.787 1.00 25.35 12 LEU E O 1
ATOM 4377 N N . ILE E 1 13 ? 166.316 193.771 183.065 1.00 21.63 13 ILE E N 1
ATOM 4378 C CA . ILE E 1 13 ? 167.399 193.279 183.913 1.00 21.63 13 ILE E CA 1
ATOM 4379 C C . ILE E 1 13 ? 168.155 194.441 184.545 1.00 21.63 13 ILE E C 1
ATOM 4380 O O . ILE E 1 13 ? 168.510 194.399 185.729 1.00 21.63 13 ILE E O 1
ATOM 4385 N N . THR E 1 14 ? 168.411 195.499 183.771 1.00 23.37 14 THR E N 1
ATOM 4386 C CA . THR E 1 14 ? 169.040 196.685 184.342 1.00 23.37 14 THR E CA 1
ATOM 4387 C C . THR E 1 14 ? 168.140 197.350 185.375 1.00 23.37 14 THR E C 1
ATOM 4388 O O . THR E 1 14 ? 168.634 198.006 186.298 1.00 23.37 14 THR E O 1
ATOM 4392 N N . LEU E 1 15 ? 166.821 197.195 185.238 1.00 24.40 15 LEU E N 1
ATOM 4393 C CA . LEU E 1 15 ? 165.902 197.807 186.192 1.00 24.40 15 LEU E CA 1
ATOM 4394 C C . LEU E 1 15 ? 165.899 197.061 187.522 1.00 24.40 15 LEU E C 1
ATOM 4395 O O . LEU E 1 15 ? 165.878 197.686 188.588 1.00 24.40 15 LEU E O 1
ATOM 4400 N N . MET E 1 16 ? 165.910 195.726 187.483 1.00 24.27 16 MET E N 1
ATOM 4401 C CA . MET E 1 16 ? 165.979 194.958 188.722 1.00 24.27 16 MET E CA 1
ATOM 4402 C C . MET E 1 16 ? 167.335 195.116 189.395 1.00 24.27 16 MET E C 1
ATOM 4403 O O . MET E 1 16 ? 167.420 195.154 190.628 1.00 24.27 16 MET E O 1
ATOM 4408 N N . PHE E 1 17 ? 168.408 195.201 188.604 1.00 22.78 17 PHE E N 1
ATOM 4409 C CA . PHE E 1 17 ? 169.735 195.392 189.178 1.00 22.78 17 PHE E CA 1
ATOM 4410 C C . PHE E 1 17 ? 169.814 196.701 189.950 1.00 22.78 17 PHE E C 1
ATOM 4411 O O . PHE E 1 17 ? 170.422 196.760 191.025 1.00 22.78 17 PHE E O 1
ATOM 4419 N N . LEU E 1 18 ? 169.209 197.764 189.415 1.00 25.20 18 LEU E N 1
ATOM 4420 C CA . LEU E 1 18 ? 169.161 199.029 190.140 1.00 25.20 18 LEU E CA 1
ATOM 4421 C C . LEU E 1 18 ? 168.411 198.875 191.457 1.00 25.20 18 LEU E C 1
ATOM 4422 O O . LEU E 1 18 ? 168.839 199.403 192.489 1.00 25.20 18 LEU E O 1
ATOM 4427 N N . ILE E 1 19 ? 167.292 198.149 191.442 1.00 28.08 19 ILE E N 1
ATOM 4428 C CA . ILE E 1 19 ? 166.559 197.885 192.677 1.00 28.08 19 ILE E CA 1
ATOM 4429 C C . ILE E 1 19 ? 167.400 197.037 193.622 1.00 28.08 19 ILE E C 1
ATOM 4430 O O . ILE E 1 19 ? 167.361 197.215 194.846 1.00 28.08 19 ILE E O 1
ATOM 4435 N N . PHE E 1 20 ? 168.184 196.109 193.070 1.00 28.01 20 PHE E N 1
ATOM 4436 C CA . PHE E 1 20 ? 169.001 195.233 193.899 1.00 28.01 20 PHE E CA 1
ATOM 4437 C C . PHE E 1 20 ? 170.187 195.955 194.526 1.00 28.01 20 PHE E C 1
ATOM 4438 O O . PHE E 1 20 ? 170.683 195.510 195.566 1.00 28.01 20 PHE E O 1
ATOM 4446 N N . VAL E 1 21 ? 170.653 197.052 193.928 1.00 31.38 21 VAL E N 1
ATOM 4447 C CA . VAL E 1 21 ? 171.798 197.776 194.472 1.00 31.38 21 VAL E CA 1
ATOM 4448 C C . VAL E 1 21 ? 171.398 198.995 195.298 1.00 31.38 21 VAL E C 1
ATOM 4449 O O . VAL E 1 21 ? 172.206 199.460 196.116 1.00 31.38 21 VAL E O 1
ATOM 4453 N N . MET E 1 22 ? 170.190 199.533 195.109 1.00 37.46 22 MET E N 1
ATOM 4454 C CA . MET E 1 22 ? 169.746 200.615 195.981 1.00 37.46 22 MET E CA 1
ATOM 4455 C C . MET E 1 22 ? 169.484 200.119 197.397 1.00 37.46 22 MET E C 1
ATOM 4456 O O . MET E 1 22 ? 169.582 200.899 198.351 1.00 37.46 22 MET E O 1
ATOM 4461 N N . ASN E 1 23 ? 169.154 198.837 197.558 1.00 39.05 23 ASN E N 1
ATOM 4462 C CA . ASN E 1 23 ? 168.996 198.283 198.902 1.00 39.05 23 ASN E CA 1
ATOM 4463 C C . ASN E 1 23 ? 170.357 197.930 199.493 1.00 39.05 23 ASN E C 1
ATOM 4464 O O . ASN E 1 23 ? 170.796 198.535 200.475 1.00 39.05 23 ASN E O 1
ATOM 4469 N N . ARG E 1 24 ? 171.035 196.942 198.900 1.00 37.59 24 ARG E N 1
ATOM 4470 C CA . ARG E 1 24 ? 172.443 196.652 199.162 1.00 37.59 24 ARG E CA 1
ATOM 4471 C C . ARG E 1 24 ? 172.704 196.293 200.625 1.00 37.59 24 ARG E C 1
ATOM 4472 O O . ARG E 1 24 ? 173.848 196.038 201.014 1.00 37.59 24 ARG E O 1
ATOM 4480 N N . ARG E 1 25 ? 171.650 196.239 201.442 1.00 42.49 25 ARG E N 1
ATOM 4481 C CA . ARG E 1 25 ? 171.797 196.058 202.878 1.00 42.49 25 ARG E CA 1
ATOM 4482 C C . ARG E 1 25 ? 170.938 194.948 203.463 1.00 42.49 25 ARG E C 1
ATOM 4483 O O . ARG E 1 25 ? 171.197 194.533 204.598 1.00 42.49 25 ARG E O 1
ATOM 4491 N N . ASN E 1 26 ? 169.929 194.463 202.736 1.00 44.53 26 ASN E N 1
ATOM 4492 C CA . ASN E 1 26 ? 169.044 193.444 203.289 1.00 44.53 26 ASN E CA 1
ATOM 4493 C C . ASN E 1 26 ? 169.796 192.147 203.564 1.00 44.53 26 ASN E C 1
ATOM 4494 O O . ASN E 1 26 ? 169.552 191.482 204.578 1.00 44.53 26 ASN E O 1
ATOM 4499 N N . LYS E 1 27 ? 170.703 191.766 202.663 1.00 42.83 27 LYS E N 1
ATOM 4500 C CA . LYS E 1 27 ? 171.541 190.570 202.728 1.00 42.83 27 LYS E CA 1
ATOM 4501 C C . LYS E 1 27 ? 170.744 189.282 202.569 1.00 42.83 27 LYS E C 1
ATOM 4502 O O . LYS E 1 27 ? 171.345 188.202 202.522 1.00 42.83 27 LYS E O 1
ATOM 4508 N N . SER E 1 28 ? 169.419 189.354 202.482 1.00 41.09 28 SER E N 1
ATOM 4509 C CA . SER E 1 28 ? 168.577 188.220 202.123 1.00 41.09 28 SER E CA 1
ATOM 4510 C C . SER E 1 28 ? 167.986 188.355 200.732 1.00 41.09 28 SER E C 1
ATOM 4511 O O . SER E 1 28 ? 167.861 187.359 200.017 1.00 41.09 28 SER E O 1
ATOM 4514 N N . ILE E 1 29 ? 167.607 189.572 200.340 1.00 36.88 29 ILE E N 1
ATOM 4515 C CA . ILE E 1 29 ? 167.278 189.840 198.946 1.00 36.88 29 ILE E CA 1
ATOM 4516 C C . ILE E 1 29 ? 168.536 189.778 198.087 1.00 36.88 29 ILE E C 1
ATOM 4517 O O . ILE E 1 29 ? 168.509 189.287 196.952 1.00 36.88 29 ILE E O 1
ATOM 4522 N N . GLN E 1 30 ? 169.662 190.258 198.625 1.00 34.26 30 GLN E N 1
ATOM 4523 C CA . GLN E 1 30 ? 170.902 190.312 197.858 1.00 34.26 30 GLN E CA 1
ATOM 4524 C C . GLN E 1 30 ? 171.418 188.925 197.496 1.00 34.26 30 GLN E C 1
ATOM 4525 O O . GLN E 1 30 ? 171.974 188.742 196.408 1.00 34.26 30 GLN E O 1
ATOM 4531 N N . GLU E 1 31 ? 171.260 187.944 198.387 1.00 37.18 31 GLU E N 1
ATOM 4532 C CA . GLU E 1 31 ? 171.745 186.602 198.082 1.00 37.18 31 GLU E CA 1
ATOM 4533 C C . GLU E 1 31 ? 170.910 185.937 196.994 1.00 37.18 31 GLU E C 1
ATOM 4534 O O . GLU E 1 31 ? 171.415 185.072 196.270 1.00 37.18 31 GLU E O 1
ATOM 4540 N N . LEU E 1 32 ? 169.642 186.322 196.864 1.00 31.18 32 LEU E N 1
ATOM 4541 C CA . LEU E 1 32 ? 168.780 185.802 195.812 1.00 31.18 32 LEU E CA 1
ATOM 4542 C C . LEU E 1 32 ? 168.850 186.618 194.529 1.00 31.18 32 LEU E C 1
ATOM 4543 O O . LEU E 1 32 ? 168.292 186.192 193.512 1.00 31.18 32 LEU E O 1
ATOM 4548 N N . ALA E 1 33 ? 169.510 187.776 194.554 1.00 24.26 33 ALA E N 1
ATOM 4549 C CA . ALA E 1 33 ? 169.601 188.610 193.357 1.00 24.26 33 ALA E CA 1
ATOM 4550 C C . ALA E 1 33 ? 170.362 187.948 192.212 1.00 24.26 33 ALA E C 1
ATOM 4551 O O . ALA E 1 33 ? 169.851 187.963 191.079 1.00 24.26 33 ALA E O 1
ATOM 4553 N N . PRO E 1 34 ? 171.562 187.381 192.406 1.00 21.46 34 PRO E N 1
ATOM 4554 C CA . PRO E 1 34 ? 172.275 186.804 191.253 1.00 21.46 34 PRO E CA 1
ATOM 4555 C C . PRO E 1 34 ? 171.524 185.681 190.563 1.00 21.46 34 PRO E C 1
ATOM 4556 O O . PRO E 1 34 ? 171.590 185.572 189.333 1.00 21.46 34 PRO E O 1
ATOM 4560 N N . GLY E 1 35 ? 170.817 184.837 191.316 1.00 19.24 35 GLY E N 1
ATOM 4561 C CA . GLY E 1 35 ? 170.065 183.763 190.690 1.00 19.24 35 GLY E CA 1
ATOM 4562 C C . GLY E 1 35 ? 168.907 184.271 189.852 1.00 19.24 35 GLY E C 1
ATOM 4563 O O . GLY E 1 35 ? 168.664 183.776 188.749 1.00 19.24 35 GLY E O 1
ATOM 4564 N N . ILE E 1 36 ? 168.177 185.261 190.366 1.00 18.05 36 ILE E N 1
ATOM 4565 C CA . ILE E 1 36 ? 167.029 185.801 189.646 1.00 18.05 36 ILE E CA 1
ATOM 4566 C C . ILE E 1 36 ? 167.478 186.603 188.431 1.00 18.05 36 ILE E C 1
ATOM 4567 O O . ILE E 1 36 ? 166.848 186.548 187.368 1.00 18.05 36 ILE E O 1
ATOM 4572 N N . LEU E 1 37 ? 168.569 187.361 188.565 1.00 15.51 37 LEU E N 1
ATOM 4573 C CA . LEU E 1 37 ? 169.078 188.125 187.430 1.00 15.51 37 LEU E CA 1
ATOM 4574 C C . LEU E 1 37 ? 169.503 187.206 186.292 1.00 15.51 37 LEU E C 1
ATOM 4575 O O . LEU E 1 37 ? 169.239 187.496 185.119 1.00 15.51 37 LEU E O 1
ATOM 4580 N N . ILE E 1 38 ? 170.163 186.094 186.617 1.00 16.10 38 ILE E N 1
ATOM 4581 C CA . ILE E 1 38 ? 170.541 185.131 185.587 1.00 16.10 38 ILE E CA 1
ATOM 4582 C C . ILE E 1 38 ? 169.309 184.419 185.043 1.00 16.10 38 ILE E C 1
ATOM 4583 O O . ILE E 1 38 ? 169.186 184.202 183.832 1.00 16.10 38 ILE E O 1
ATOM 4588 N N . THR E 1 39 ? 168.375 184.051 185.925 1.00 16.05 39 THR E N 1
ATOM 4589 C CA . THR E 1 39 ? 167.171 183.351 185.488 1.00 16.05 39 THR E CA 1
ATOM 4590 C C . THR E 1 39 ? 166.331 184.219 184.560 1.00 16.05 39 THR E C 1
ATOM 4591 O O . THR E 1 39 ? 165.760 183.723 183.582 1.00 16.05 39 THR E O 1
ATOM 4595 N N . THR E 1 40 ? 166.233 185.517 184.857 1.00 15.75 40 THR E N 1
ATOM 4596 C CA . THR E 1 40 ? 165.489 186.420 183.984 1.00 15.75 40 THR E CA 1
ATOM 4597 C C . THR E 1 40 ? 166.143 186.523 182.612 1.00 15.75 40 THR E C 1
ATOM 4598 O O . THR E 1 40 ? 165.452 186.541 181.587 1.00 15.75 40 THR E O 1
ATOM 4602 N N . GLY E 1 41 ? 167.474 186.596 182.572 1.00 15.13 41 GLY E N 1
ATOM 4603 C CA . GLY E 1 41 ? 168.163 186.616 181.292 1.00 15.13 41 GLY E CA 1
ATOM 4604 C C . GLY E 1 41 ? 168.014 185.313 180.532 1.00 15.13 41 GLY E C 1
ATOM 4605 O O . GLY E 1 41 ? 167.900 185.310 179.303 1.00 15.13 41 GLY E O 1
ATOM 4606 N N . ILE E 1 42 ? 168.020 184.188 181.250 1.00 17.17 42 ILE E N 1
ATOM 4607 C CA . ILE E 1 42 ? 167.803 182.892 180.613 1.00 17.17 42 ILE E CA 1
ATOM 4608 C C . ILE E 1 42 ? 166.403 182.819 180.018 1.00 17.17 42 ILE E C 1
ATOM 4609 O O . ILE E 1 42 ? 166.210 182.310 178.907 1.00 17.17 42 ILE E O 1
ATOM 4614 N N . PHE E 1 43 ? 165.404 183.324 180.748 1.00 17.01 43 PHE E N 1
ATOM 4615 C CA . PHE E 1 43 ? 164.030 183.283 180.256 1.00 17.01 43 PHE E CA 1
ATOM 4616 C C . PHE E 1 43 ? 163.869 184.094 178.977 1.00 17.01 43 PHE E C 1
ATOM 4617 O O . PHE E 1 43 ? 163.244 183.630 178.017 1.00 17.01 43 PHE E O 1
ATOM 4625 N N . PHE E 1 44 ? 164.427 185.305 178.942 1.00 19.23 44 PHE E N 1
ATOM 4626 C CA . PHE E 1 44 ? 164.261 186.156 177.768 1.00 19.23 44 PHE E CA 1
ATOM 4627 C C . PHE E 1 44 ? 165.014 185.608 176.564 1.00 19.23 44 PHE E C 1
ATOM 4628 O O . PHE E 1 44 ? 164.592 185.822 175.422 1.00 19.23 44 PHE E O 1
ATOM 4636 N N . THR E 1 45 ? 166.130 184.915 176.793 1.00 20.47 45 THR E N 1
ATOM 4637 C CA . THR E 1 45 ? 166.802 184.220 175.701 1.00 20.47 45 THR E CA 1
ATOM 4638 C C . THR E 1 45 ? 165.927 183.103 175.143 1.00 20.47 45 THR E C 1
ATOM 4639 O O . THR E 1 45 ? 165.828 182.934 173.921 1.00 20.47 45 THR E O 1
ATOM 4643 N N . PHE E 1 46 ? 165.276 182.339 176.022 1.00 20.73 46 PHE E N 1
ATOM 4644 C CA . PHE E 1 46 ? 164.435 181.234 175.572 1.00 20.73 46 PHE E CA 1
ATOM 4645 C C . PHE E 1 46 ? 163.172 181.741 174.887 1.00 20.73 46 PHE E C 1
ATOM 4646 O O . PHE E 1 46 ? 162.811 181.269 173.803 1.00 20.73 46 PHE E O 1
ATOM 4654 N N . VAL E 1 47 ? 162.484 182.703 175.506 1.00 22.20 47 VAL E N 1
ATOM 4655 C CA . VAL E 1 47 ? 161.204 183.156 174.968 1.00 22.20 47 VAL E CA 1
ATOM 4656 C C . VAL E 1 47 ? 161.407 183.992 173.711 1.00 22.20 47 VAL E C 1
ATOM 4657 O O . VAL E 1 47 ? 160.504 184.088 172.871 1.00 22.20 47 VAL E O 1
ATOM 4661 N N . GLY E 1 48 ? 162.580 184.608 173.554 1.00 25.05 48 GLY E N 1
ATOM 4662 C CA . GLY E 1 48 ? 162.846 185.361 172.340 1.00 25.05 48 GLY E CA 1
ATOM 4663 C C . GLY E 1 48 ? 162.879 184.480 171.106 1.00 25.05 48 GLY E C 1
ATOM 4664 O O . GLY E 1 48 ? 162.361 184.854 170.050 1.00 25.05 48 GLY E O 1
ATOM 4665 N N . ILE E 1 49 ? 163.488 183.300 171.220 1.00 26.01 49 ILE E N 1
ATOM 4666 C CA . ILE E 1 49 ? 163.514 182.366 170.102 1.00 26.01 49 ILE E CA 1
ATOM 4667 C C . ILE E 1 49 ? 162.225 181.552 170.041 1.00 26.01 49 ILE E C 1
ATOM 4668 O O . ILE E 1 49 ? 161.761 181.200 168.950 1.00 26.01 49 ILE E O 1
ATOM 4673 N N . ALA E 1 50 ? 161.626 181.248 171.195 1.00 26.21 50 ALA E N 1
ATOM 4674 C CA . ALA E 1 50 ? 160.381 180.486 171.208 1.00 26.21 50 ALA E CA 1
ATOM 4675 C C . ALA E 1 50 ? 159.258 181.249 170.518 1.00 26.21 50 ALA E C 1
ATOM 4676 O O . ALA E 1 50 ? 158.418 180.649 169.837 1.00 26.21 50 ALA E O 1
ATOM 4678 N N . ILE E 1 51 ? 159.218 182.571 170.694 1.00 29.58 51 ILE E N 1
ATOM 4679 C CA . ILE E 1 51 ? 158.216 183.383 170.008 1.00 29.58 51 ILE E CA 1
ATOM 4680 C C . ILE E 1 51 ? 158.423 183.320 168.500 1.00 29.58 51 ILE E C 1
ATOM 4681 O O . ILE E 1 51 ? 157.463 183.180 167.731 1.00 29.58 51 ILE E O 1
ATOM 4686 N N . GLY E 1 52 ? 159.677 183.408 168.053 1.00 32.61 52 GLY E N 1
ATOM 4687 C CA . GLY E 1 52 ? 159.971 183.328 166.634 1.00 32.61 52 GLY E CA 1
ATOM 4688 C C . GLY E 1 52 ? 159.750 181.957 166.032 1.00 32.61 52 GLY E C 1
ATOM 4689 O O . GLY E 1 52 ? 159.676 181.836 164.805 1.00 32.61 52 GLY E O 1
ATOM 4690 N N . LEU E 1 53 ? 159.647 180.924 166.864 1.00 32.67 53 LEU E N 1
ATOM 4691 C CA . LEU E 1 53 ? 159.410 179.564 166.399 1.00 32.67 53 LEU E CA 1
ATOM 4692 C C . LEU E 1 53 ? 157.935 179.186 166.392 1.00 32.67 53 LEU E C 1
ATOM 4693 O O . LEU E 1 53 ? 157.605 178.052 166.032 1.00 32.67 53 LEU E O 1
ATOM 4698 N N . VAL E 1 54 ? 157.043 180.098 166.784 1.00 38.95 54 VAL E N 1
ATOM 4699 C CA . VAL E 1 54 ? 155.619 179.779 166.812 1.00 38.95 54 VAL E CA 1
ATOM 4700 C C . VAL E 1 54 ? 155.083 179.603 165.396 1.00 38.95 54 VAL E C 1
ATOM 4701 O O . VAL E 1 54 ? 154.374 178.634 165.098 1.00 38.95 54 VAL E O 1
ATOM 4705 N N . HIS E 1 55 ? 155.419 180.530 164.502 1.00 48.26 55 HIS E N 1
ATOM 4706 C CA . HIS E 1 55 ? 154.945 180.503 163.126 1.00 48.26 55 HIS E CA 1
ATOM 4707 C C . HIS E 1 55 ? 155.975 179.934 162.159 1.00 48.26 55 HIS E C 1
ATOM 4708 O O . HIS E 1 55 ? 155.770 180.001 160.943 1.00 48.26 55 HIS E O 1
ATOM 4715 N N . PHE E 1 56 ? 157.074 179.381 162.667 1.00 44.25 56 PHE E N 1
ATOM 4716 C CA . PHE E 1 56 ? 158.132 178.831 161.822 1.00 44.25 56 PHE E CA 1
ATOM 4717 C C . PHE E 1 56 ? 157.814 177.367 161.543 1.00 44.25 56 PHE E C 1
ATOM 4718 O O . PHE E 1 56 ? 158.114 176.488 162.353 1.00 44.25 56 PHE E O 1
ATOM 4726 N N . ASN E 1 57 ? 157.208 177.106 160.392 1.00 51.04 57 ASN E N 1
ATOM 4727 C CA . ASN E 1 57 ? 156.847 175.762 159.965 1.00 51.04 57 ASN E CA 1
ATOM 4728 C C . ASN E 1 57 ? 157.639 175.391 158.715 1.00 51.04 57 ASN E C 1
ATOM 4729 O O . ASN E 1 57 ? 158.461 176.165 158.218 1.00 51.04 57 ASN E O 1
ATOM 4734 N N . ALA E 1 58 ? 157.382 174.183 158.208 1.00 57.47 58 ALA E N 1
ATOM 4735 C CA . ALA E 1 58 ? 158.060 173.730 156.998 1.00 57.47 58 ALA E CA 1
ATOM 4736 C C . ALA E 1 58 ? 157.605 174.510 155.772 1.00 57.47 58 ALA E C 1
ATOM 4737 O O . ALA E 1 58 ? 158.378 174.674 154.821 1.00 57.47 58 ALA E O 1
ATOM 4739 N N . ASP E 1 59 ? 156.362 174.992 155.770 1.00 62.29 59 ASP E N 1
ATOM 4740 C CA . ASP E 1 59 ? 155.849 175.771 154.651 1.00 62.29 59 ASP E CA 1
ATOM 4741 C C . ASP E 1 59 ? 156.111 177.262 154.804 1.00 62.29 59 ASP E C 1
ATOM 4742 O O . ASP E 1 59 ? 156.281 177.959 153.797 1.00 62.29 59 ASP E O 1
ATOM 4747 N N . ASN E 1 60 ? 156.147 177.766 156.034 1.00 59.60 60 ASN E N 1
ATOM 4748 C CA . ASN E 1 60 ? 156.426 179.179 156.290 1.00 59.60 60 ASN E CA 1
ATOM 4749 C C . ASN E 1 60 ? 157.919 179.424 156.481 1.00 59.60 60 ASN E C 1
ATOM 4750 O O . ASN E 1 60 ? 158.353 180.013 157.470 1.00 59.60 60 ASN E O 1
ATOM 4755 N N . VAL E 1 61 ? 158.722 178.965 155.522 1.00 59.52 61 VAL E N 1
ATOM 4756 C CA . VAL E 1 61 ? 160.168 179.132 155.623 1.00 59.52 61 VAL E CA 1
ATOM 4757 C C . VAL E 1 61 ? 160.588 180.504 155.114 1.00 59.52 61 VAL E C 1
ATOM 4758 O O . VAL E 1 61 ? 161.328 181.230 155.784 1.00 59.52 61 VAL E O 1
ATOM 4762 N N . ASP E 1 62 ? 160.114 180.887 153.928 1.00 61.68 62 ASP E N 1
ATOM 4763 C CA . ASP E 1 62 ? 160.480 182.179 153.359 1.00 61.68 62 ASP E CA 1
ATOM 4764 C C . ASP E 1 62 ? 159.856 183.353 154.101 1.00 61.68 62 ASP E C 1
ATOM 4765 O O . ASP E 1 62 ? 160.252 184.497 153.856 1.00 61.68 62 ASP E O 1
ATOM 4770 N N . ASP E 1 63 ? 158.901 183.104 154.996 1.00 60.25 63 ASP E N 1
ATOM 4771 C CA . ASP E 1 63 ? 158.207 184.157 155.724 1.00 60.25 63 ASP E CA 1
ATOM 4772 C C . ASP E 1 63 ? 158.660 184.277 157.172 1.00 60.25 63 ASP E C 1
ATOM 4773 O O . ASP E 1 63 ? 158.933 185.385 157.643 1.00 60.25 63 ASP E O 1
ATOM 4778 N N . SER E 1 64 ? 158.740 183.162 157.895 1.00 54.67 64 SER E N 1
ATOM 4779 C CA . SER E 1 64 ? 159.085 183.184 159.310 1.00 54.67 64 SER E CA 1
ATOM 4780 C C . SER E 1 64 ? 160.584 183.129 159.573 1.00 54.67 64 SER E C 1
ATOM 4781 O O . SER E 1 64 ? 160.998 183.291 160.725 1.00 54.67 64 SER E O 1
ATOM 4784 N N . LEU E 1 65 ? 161.404 182.886 158.552 1.00 51.58 65 LEU E N 1
ATOM 4785 C CA . LEU E 1 65 ? 162.852 182.921 158.752 1.00 51.58 65 LEU E CA 1
ATOM 4786 C C . LEU E 1 65 ? 163.364 184.298 159.155 1.00 51.58 65 LEU E C 1
ATOM 4787 O O . LEU E 1 65 ? 164.192 184.373 160.080 1.00 51.58 65 LEU E O 1
ATOM 4792 N N . PRO E 1 66 ? 162.959 185.407 158.516 1.00 52.24 66 PRO E N 1
ATOM 4793 C CA . PRO E 1 66 ? 163.472 186.713 158.965 1.00 52.24 66 PRO E CA 1
ATOM 4794 C C . PRO E 1 66 ? 163.188 187.011 160.426 1.00 52.24 66 PRO E C 1
ATOM 4795 O O . PRO E 1 66 ? 164.048 187.576 161.111 1.00 52.24 66 PRO E O 1
ATOM 4799 N N . THR E 1 67 ? 162.009 186.642 160.932 1.00 46.77 67 THR E N 1
ATOM 4800 C CA . THR E 1 67 ? 161.697 186.905 162.331 1.00 46.77 67 THR E CA 1
ATOM 4801 C C . THR E 1 67 ? 162.330 185.891 163.275 1.00 46.77 67 THR E C 1
ATOM 4802 O O . THR E 1 67 ? 162.462 186.178 164.469 1.00 46.77 67 THR E O 1
ATOM 4806 N N . LEU E 1 68 ? 162.722 184.717 162.774 1.00 40.48 68 LEU E N 1
ATOM 4807 C CA . LEU E 1 68 ? 163.435 183.760 163.613 1.00 40.48 68 LEU E CA 1
ATOM 4808 C C . LEU E 1 68 ? 164.884 184.183 163.819 1.00 40.48 68 LEU E C 1
ATOM 4809 O O . LEU E 1 68 ? 165.434 184.020 164.914 1.00 40.48 68 LEU E O 1
ATOM 4814 N N . LEU E 1 69 ? 165.518 184.723 162.776 1.00 40.01 69 LEU E N 1
ATOM 4815 C CA . LEU E 1 69 ? 166.898 185.177 162.903 1.00 40.01 69 LEU E CA 1
ATOM 4816 C C . LEU E 1 69 ? 167.000 186.416 163.779 1.00 40.01 69 LEU E C 1
ATOM 4817 O O . LEU E 1 69 ? 168.008 186.604 164.468 1.00 40.01 69 LEU E O 1
ATOM 4822 N N . ASN E 1 70 ? 165.975 187.270 163.760 1.00 43.70 70 ASN E N 1
ATOM 4823 C CA . ASN E 1 70 ? 165.954 188.433 164.642 1.00 43.70 70 ASN E CA 1
ATOM 4824 C C . ASN E 1 70 ? 165.981 188.010 166.104 1.00 43.70 70 ASN E C 1
ATOM 4825 O O . ASN E 1 70 ? 166.664 188.631 166.927 1.00 43.70 70 ASN E O 1
ATOM 4830 N N . GLY E 1 71 ? 165.236 186.959 166.449 1.00 37.57 71 GLY E N 1
ATOM 4831 C CA . GLY E 1 71 ? 165.301 186.432 167.801 1.00 37.57 71 GLY E CA 1
ATOM 4832 C C . GLY E 1 71 ? 166.650 185.821 168.123 1.00 37.57 71 GLY E C 1
ATOM 4833 O O . GLY E 1 71 ? 167.170 185.990 169.226 1.00 37.57 71 GLY E O 1
ATOM 4834 N N . ILE E 1 72 ? 167.233 185.101 167.162 1.00 34.12 72 ILE E N 1
ATOM 4835 C CA . ILE E 1 72 ? 168.523 184.452 167.386 1.00 34.12 72 ILE E CA 1
ATOM 4836 C C . ILE E 1 72 ? 169.612 185.489 167.626 1.00 34.12 72 ILE E C 1
ATOM 4837 O O . ILE E 1 72 ? 170.450 185.336 168.524 1.00 34.12 72 ILE E O 1
ATOM 4842 N N . LYS E 1 73 ? 169.615 186.563 166.836 1.00 35.15 73 LYS E N 1
ATOM 4843 C CA . LYS E 1 73 ? 170.662 187.572 166.927 1.00 35.15 73 LYS E CA 1
ATOM 4844 C C . LYS E 1 73 ? 170.561 188.431 168.180 1.00 35.15 73 LYS E C 1
ATOM 4845 O O . LYS E 1 73 ? 171.520 189.143 168.494 1.00 35.15 73 LYS E O 1
ATOM 4851 N N . THR E 1 74 ? 169.437 188.388 168.902 1.00 31.13 74 THR E N 1
ATOM 4852 C CA . THR E 1 74 ? 169.253 189.230 170.076 1.00 31.13 74 THR E CA 1
ATOM 4853 C C . THR E 1 74 ? 168.922 188.462 171.350 1.00 31.13 74 THR E C 1
ATOM 4854 O O . THR E 1 74 ? 168.871 189.077 172.420 1.00 31.13 74 THR E O 1
ATOM 4858 N N . ALA E 1 75 ? 168.692 187.148 171.272 1.00 26.71 75 ALA E N 1
ATOM 4859 C CA . ALA E 1 75 ? 168.297 186.398 172.462 1.00 26.71 75 ALA E CA 1
ATOM 4860 C C . ALA E 1 75 ? 169.417 186.345 173.493 1.00 26.71 75 ALA E C 1
ATOM 4861 O O . ALA E 1 75 ? 169.167 186.491 174.695 1.00 26.71 75 ALA E O 1
ATOM 4863 N N . PHE E 1 76 ? 170.654 186.141 173.048 1.00 25.55 76 PHE E N 1
ATOM 4864 C CA . PHE E 1 76 ? 171.766 185.937 173.967 1.00 25.55 76 PHE E CA 1
ATOM 4865 C C . PHE E 1 76 ? 172.309 187.234 174.549 1.00 25.55 76 PHE E C 1
ATOM 4866 O O . PHE E 1 76 ? 173.195 187.183 175.408 1.00 25.55 76 PHE E O 1
ATOM 4874 N N . TRP E 1 77 ? 171.810 188.389 174.105 1.00 23.09 77 TRP E N 1
ATOM 4875 C CA . TRP E 1 77 ? 172.198 189.642 174.741 1.00 23.09 77 TRP E CA 1
ATOM 4876 C C . TRP E 1 77 ? 171.528 189.806 176.098 1.00 23.09 77 TRP E C 1
ATOM 4877 O O . TRP E 1 77 ? 172.086 190.457 176.987 1.00 23.09 77 TRP E O 1
ATOM 4888 N N . ALA E 1 78 ? 170.338 189.228 176.274 1.00 19.72 78 ALA E N 1
ATOM 4889 C CA . ALA E 1 78 ? 169.682 189.265 177.576 1.00 19.72 78 ALA E CA 1
ATOM 4890 C C . ALA E 1 78 ? 170.346 188.306 178.555 1.00 19.72 78 ALA E C 1
ATOM 4891 O O . ALA E 1 78 ? 170.484 188.620 179.743 1.00 19.72 78 ALA E O 1
ATOM 4893 N N . SER E 1 79 ? 170.755 187.128 178.078 1.00 17.39 79 SER E N 1
ATOM 4894 C CA . SER E 1 79 ? 171.434 186.173 178.947 1.00 17.39 79 SER E CA 1
ATOM 4895 C C . SER E 1 79 ? 172.771 186.720 179.428 1.00 17.39 79 SER E C 1
ATOM 4896 O O . SER E 1 79 ? 173.132 186.556 180.599 1.00 17.39 79 SER E O 1
ATOM 4899 N N . ALA E 1 80 ? 173.522 187.369 178.536 1.00 17.50 80 ALA E N 1
ATOM 4900 C CA . ALA E 1 80 ? 174.777 187.993 178.939 1.00 17.50 80 ALA E CA 1
ATOM 4901 C C . ALA E 1 80 ? 174.532 189.169 179.876 1.00 17.50 80 ALA E C 1
ATOM 4902 O O . ALA E 1 80 ? 175.315 189.405 180.803 1.00 17.50 80 ALA E O 1
ATOM 4904 N N . THR E 1 81 ? 173.456 189.924 179.642 1.00 17.94 81 THR E N 1
ATOM 4905 C CA . THR E 1 81 ? 173.142 191.061 180.502 1.00 17.94 81 THR E CA 1
ATOM 4906 C C . THR E 1 81 ? 172.824 190.611 181.923 1.00 17.94 81 THR E C 1
ATOM 4907 O O . THR E 1 81 ? 173.279 191.228 182.894 1.00 17.94 81 THR E O 1
ATOM 4911 N N . GLY E 1 82 ? 172.044 189.538 182.066 1.00 14.39 82 GLY E N 1
ATOM 4912 C CA . GLY E 1 82 ? 171.699 189.059 183.395 1.00 14.39 82 GLY E CA 1
ATOM 4913 C C . GLY E 1 82 ? 172.901 188.550 184.166 1.00 14.39 82 GLY E C 1
ATOM 4914 O O . GLY E 1 82 ? 173.027 188.796 185.369 1.00 14.39 82 GLY E O 1
ATOM 4915 N N . VAL E 1 83 ? 173.796 187.829 183.489 1.00 15.73 83 VAL E N 1
ATOM 4916 C CA . VAL E 1 83 ? 175.002 187.328 184.139 1.00 15.73 83 VAL E CA 1
ATOM 4917 C C . VAL E 1 83 ? 175.945 188.473 184.484 1.00 15.73 83 VAL E C 1
ATOM 4918 O O . VAL E 1 83 ? 176.608 188.454 185.528 1.00 15.73 83 VAL E O 1
ATOM 4922 N N . PHE E 1 84 ? 176.024 189.484 183.617 1.00 14.45 84 PHE E N 1
ATOM 4923 C CA . PHE E 1 84 ? 176.908 190.616 183.875 1.00 14.45 84 PHE E CA 1
ATOM 4924 C C . PHE E 1 84 ? 176.523 191.331 185.163 1.00 14.45 84 PHE E C 1
ATOM 4925 O O . PHE E 1 84 ? 177.384 191.659 185.986 1.00 14.45 84 PHE E O 1
ATOM 4933 N N . PHE E 1 85 ? 175.227 191.577 185.357 1.00 15.44 85 PHE E N 1
ATOM 4934 C CA . PHE E 1 85 ? 174.773 192.245 186.569 1.00 15.44 85 PHE E CA 1
ATOM 4935 C C . PHE E 1 85 ? 174.768 191.310 187.770 1.00 15.44 85 PHE E C 1
ATOM 4936 O O . PHE E 1 85 ? 174.979 191.761 188.901 1.00 15.44 85 PHE E O 1
ATOM 4944 N N . ALA E 1 86 ? 174.522 190.017 187.551 1.00 17.14 86 ALA E N 1
ATOM 4945 C CA . ALA E 1 86 ? 174.640 189.049 188.636 1.00 17.14 86 ALA E CA 1
ATOM 4946 C C . ALA E 1 86 ? 176.083 188.925 189.105 1.00 17.14 86 ALA E C 1
ATOM 4947 O O . ALA E 1 86 ? 176.341 188.764 190.303 1.00 17.14 86 ALA E O 1
ATOM 4949 N N . LEU E 1 87 ? 177.037 188.986 188.172 1.00 16.41 87 LEU E N 1
ATOM 4950 C CA . LEU E 1 87 ? 178.447 188.950 188.546 1.00 16.41 87 LEU E CA 1
ATOM 4951 C C . LEU E 1 87 ? 178.825 190.160 189.389 1.00 16.41 87 LEU E C 1
ATOM 4952 O O . LEU E 1 87 ? 179.610 190.044 190.336 1.00 16.41 87 LEU E O 1
ATOM 4957 N N . ILE E 1 88 ? 178.281 191.333 189.054 1.00 16.90 88 ILE E N 1
ATOM 4958 C CA . ILE E 1 88 ? 178.551 192.534 189.840 1.00 16.90 88 ILE E CA 1
ATOM 4959 C C . ILE E 1 88 ? 178.034 192.365 191.263 1.00 16.90 88 ILE E C 1
ATOM 4960 O O . ILE E 1 88 ? 178.709 192.734 192.231 1.00 16.90 88 ILE E O 1
ATOM 4965 N N . ILE E 1 89 ? 176.829 191.810 191.412 1.00 20.77 89 ILE E N 1
ATOM 4966 C CA . ILE E 1 89 ? 176.281 191.569 192.744 1.00 20.77 89 ILE E CA 1
ATOM 4967 C C . ILE E 1 89 ? 177.165 190.599 193.516 1.00 20.77 89 ILE E C 1
ATOM 4968 O O . ILE E 1 89 ? 177.468 190.815 194.695 1.00 20.77 89 ILE E O 1
ATOM 4973 N N . LYS E 1 90 ? 177.595 189.516 192.864 1.00 20.03 90 LYS E N 1
ATOM 4974 C CA . LYS E 1 90 ? 178.488 188.562 193.514 1.00 20.03 90 LYS E CA 1
ATOM 4975 C C . LYS E 1 90 ? 179.842 189.189 193.824 1.00 20.03 90 LYS E C 1
ATOM 4976 O O . LYS E 1 90 ? 180.417 188.941 194.890 1.00 20.03 90 LYS E O 1
ATOM 4982 N N . ILE E 1 91 ? 180.371 189.995 192.901 1.00 21.87 91 ILE E N 1
ATOM 4983 C CA . ILE E 1 91 ? 181.642 190.675 193.142 1.00 21.87 91 ILE E CA 1
ATOM 4984 C C . ILE E 1 91 ? 181.506 191.668 194.289 1.00 21.87 91 ILE E C 1
ATOM 4985 O O . ILE E 1 91 ? 182.386 191.767 195.153 1.00 21.87 91 ILE E O 1
ATOM 4990 N N . LEU E 1 92 ? 180.401 192.419 194.318 1.00 24.76 92 LEU E N 1
ATOM 4991 C CA . LEU E 1 92 ? 180.170 193.350 195.418 1.00 24.76 92 LEU E CA 1
ATOM 4992 C C . LEU E 1 92 ? 180.029 192.623 196.748 1.00 24.76 92 LEU E C 1
ATOM 4993 O O . LEU E 1 92 ? 180.286 193.209 197.806 1.00 24.76 92 LEU E O 1
ATOM 4998 N N . ASP E 1 93 ? 179.619 191.353 196.719 1.00 28.45 93 ASP E N 1
ATOM 4999 C CA . ASP E 1 93 ? 179.569 190.566 197.946 1.00 28.45 93 ASP E CA 1
ATOM 5000 C C . ASP E 1 93 ? 180.963 190.151 198.400 1.00 28.45 93 ASP E C 1
ATOM 5001 O O . ASP E 1 93 ? 181.192 189.972 199.602 1.00 28.45 93 ASP E O 1
ATOM 5006 N N . ILE E 1 94 ? 181.898 189.985 197.462 1.00 28.91 94 ILE E N 1
ATOM 5007 C CA . ILE E 1 94 ? 183.279 189.687 197.831 1.00 28.91 94 ILE E CA 1
ATOM 5008 C C . ILE E 1 94 ? 183.898 190.871 198.560 1.00 28.91 94 ILE E C 1
ATOM 5009 O O . ILE E 1 94 ? 184.542 190.712 199.604 1.00 28.91 94 ILE E O 1
ATOM 5014 N N . PHE E 1 95 ? 183.708 192.078 198.022 1.00 32.57 95 PHE E N 1
ATOM 5015 C CA . PHE E 1 95 ? 184.289 193.271 198.625 1.00 32.57 95 PHE E CA 1
ATOM 5016 C C . PHE E 1 95 ? 183.759 193.519 200.030 1.00 32.57 95 PHE E C 1
ATOM 5017 O O . PHE E 1 95 ? 184.443 194.160 200.835 1.00 32.57 95 PHE E O 1
ATOM 5025 N N . ASP E 1 96 ? 182.558 193.027 200.343 1.00 33.80 96 ASP E N 1
ATOM 5026 C CA . ASP E 1 96 ? 182.061 193.111 201.711 1.00 33.80 96 ASP E CA 1
ATOM 5027 C C . ASP E 1 96 ? 182.760 192.109 202.620 1.00 33.80 96 ASP E C 1
ATOM 5028 O O . ASP E 1 96 ? 182.958 192.385 203.808 1.00 33.80 96 ASP E O 1
ATOM 5033 N N . LEU E 1 97 ? 183.137 190.946 202.084 1.00 31.24 97 LEU E N 1
ATOM 5034 C CA . LEU E 1 97 ? 183.796 189.931 202.898 1.00 31.24 97 LEU E CA 1
ATOM 5035 C C . LEU E 1 97 ? 185.231 190.317 203.233 1.00 31.24 97 LEU E C 1
ATOM 5036 O O . LEU E 1 97 ? 185.748 189.919 204.283 1.00 31.24 97 LEU E O 1
ATOM 5041 N N . THR E 1 98 ? 185.890 191.081 202.360 1.00 34.41 98 THR E N 1
ATOM 5042 C CA . THR E 1 98 ? 187.257 191.515 202.621 1.00 34.41 98 THR E CA 1
ATOM 5043 C C . THR E 1 98 ? 187.346 192.547 203.737 1.00 34.41 98 THR E C 1
ATOM 5044 O O . THR E 1 98 ? 188.443 192.777 204.256 1.00 34.41 98 THR E O 1
ATOM 5048 N N . ARG E 1 99 ? 186.233 193.167 204.116 1.00 39.27 99 ARG E N 1
ATOM 5049 C CA . ARG E 1 99 ? 186.237 194.169 205.174 1.00 39.27 99 ARG E CA 1
ATOM 5050 C C . ARG E 1 99 ? 185.678 193.598 206.474 1.00 39.27 99 ARG E C 1
ATOM 5051 O O . ARG E 1 99 ? 185.514 192.386 206.611 1.00 39.27 99 ARG E O 1
ATOM 5059 N N . MET F 1 1 ? 186.763 192.048 167.161 1.00 50.75 1 MET G N 1
ATOM 5060 C CA . MET F 1 1 ? 186.487 192.428 168.541 1.00 50.75 1 MET G CA 1
ATOM 5061 C C . MET F 1 1 ? 186.408 191.200 169.442 1.00 50.75 1 MET G C 1
ATOM 5062 O O . MET F 1 1 ? 186.808 191.247 170.605 1.00 50.75 1 MET G O 1
ATOM 5067 N N . ILE F 1 2 ? 185.889 190.101 168.891 1.00 43.07 2 ILE G N 1
ATOM 5068 C CA . ILE F 1 2 ? 185.741 188.874 169.670 1.00 43.07 2 ILE G CA 1
ATOM 5069 C C . ILE F 1 2 ? 187.104 188.341 170.093 1.00 43.07 2 ILE G C 1
ATOM 5070 O O . ILE F 1 2 ? 187.278 187.865 171.222 1.00 43.07 2 ILE G O 1
ATOM 5075 N N . HIS F 1 3 ? 188.086 188.396 169.190 1.00 42.39 3 HIS G N 1
ATOM 5076 C CA . HIS F 1 3 ? 189.428 187.934 169.529 1.00 42.39 3 HIS G CA 1
ATOM 5077 C C . HIS F 1 3 ? 190.041 188.774 170.644 1.00 42.39 3 HIS G C 1
ATOM 5078 O O . HIS F 1 3 ? 190.669 188.233 171.561 1.00 42.39 3 HIS G O 1
ATOM 5085 N N . ASN F 1 4 ? 189.871 190.097 170.581 1.00 40.63 4 ASN G N 1
ATOM 5086 C CA . ASN F 1 4 ? 190.469 190.969 171.588 1.00 40.63 4 ASN G CA 1
ATOM 5087 C C . ASN F 1 4 ? 189.844 190.754 172.961 1.00 40.63 4 ASN G C 1
ATOM 5088 O O . ASN F 1 4 ? 190.553 190.733 173.973 1.00 40.63 4 ASN G O 1
ATOM 5093 N N . MET F 1 5 ? 188.519 190.596 173.021 1.00 36.35 5 MET G N 1
ATOM 5094 C CA . MET F 1 5 ? 187.864 190.393 174.308 1.00 36.35 5 MET G CA 1
ATOM 5095 C C . MET F 1 5 ? 188.124 189.005 174.875 1.00 36.35 5 MET G C 1
ATOM 5096 O O . MET F 1 5 ? 187.881 188.780 176.065 1.00 36.35 5 MET G O 1
ATOM 5101 N N . ALA F 1 6 ? 188.604 188.069 174.051 1.00 31.49 6 ALA G N 1
ATOM 5102 C CA . ALA F 1 6 ? 188.999 186.764 174.567 1.00 31.49 6 ALA G CA 1
ATOM 5103 C C . ALA F 1 6 ? 190.190 186.882 175.510 1.00 31.49 6 ALA G C 1
ATOM 5104 O O . ALA F 1 6 ? 190.206 186.261 176.578 1.00 31.49 6 ALA G O 1
ATOM 5106 N N . TYR F 1 7 ? 191.197 187.674 175.131 1.00 29.46 7 TYR G N 1
ATOM 5107 C CA . TYR F 1 7 ? 192.331 187.903 176.021 1.00 29.46 7 TYR G CA 1
ATOM 5108 C C . TYR F 1 7 ? 191.902 188.650 177.277 1.00 29.46 7 TYR G C 1
ATOM 5109 O O . TYR F 1 7 ? 192.373 188.346 178.379 1.00 29.46 7 TYR G O 1
ATOM 5118 N N . PHE F 1 8 ? 191.017 189.639 177.129 1.00 24.86 8 PHE G N 1
ATOM 5119 C CA . PHE F 1 8 ? 190.517 190.361 178.295 1.00 24.86 8 PHE G CA 1
ATOM 5120 C C . PHE F 1 8 ? 189.720 189.441 179.211 1.00 24.86 8 PHE G C 1
ATOM 5121 O O . PHE F 1 8 ? 189.848 189.513 180.438 1.00 24.86 8 PHE G O 1
ATOM 5129 N N . GLY F 1 9 ? 188.886 188.576 178.633 1.00 22.33 9 GLY G N 1
ATOM 5130 C CA . GLY F 1 9 ? 188.144 187.628 179.448 1.00 22.33 9 GLY G CA 1
ATOM 5131 C C . GLY F 1 9 ? 189.052 186.637 180.150 1.00 22.33 9 GLY G C 1
ATOM 5132 O O . GLY F 1 9 ? 188.895 186.367 181.343 1.00 22.33 9 GLY G O 1
ATOM 5133 N N . VAL F 1 10 ? 190.017 186.081 179.415 1.00 19.90 10 VAL G N 1
ATOM 5134 C CA . VAL F 1 10 ? 190.994 185.186 180.025 1.00 19.90 10 VAL G CA 1
ATOM 5135 C C . VAL F 1 10 ? 191.859 185.941 181.027 1.00 19.90 10 VAL G C 1
ATOM 5136 O O . VAL F 1 10 ? 192.108 185.461 182.138 1.00 19.90 10 VAL G O 1
ATOM 5140 N N . GLY F 1 11 ? 192.320 187.137 180.655 1.00 19.60 11 GLY G N 1
ATOM 5141 C CA . GLY F 1 11 ? 193.182 187.898 181.546 1.00 19.60 11 GLY G CA 1
ATOM 5142 C C . GLY F 1 11 ? 192.488 188.315 182.827 1.00 19.60 11 GLY G C 1
ATOM 5143 O O . GLY F 1 11 ? 193.110 188.371 183.891 1.00 19.60 11 GLY G O 1
ATOM 5144 N N . LEU F 1 12 ? 191.193 188.627 182.744 1.00 18.36 12 LEU G N 1
ATOM 5145 C CA . LEU F 1 12 ? 190.447 188.991 183.944 1.00 18.36 12 LEU G CA 1
ATOM 5146 C C . LEU F 1 12 ? 190.302 187.806 184.889 1.00 18.36 12 LEU G C 1
ATOM 5147 O O . LEU F 1 12 ? 190.464 187.955 186.104 1.00 18.36 12 LEU G O 1
ATOM 5152 N N . ILE F 1 13 ? 190.016 186.618 184.349 1.00 17.05 13 ILE G N 1
ATOM 5153 C CA . ILE F 1 13 ? 189.794 185.446 185.192 1.00 17.05 13 ILE G CA 1
ATOM 5154 C C . ILE F 1 13 ? 191.060 185.089 185.963 1.00 17.05 13 ILE G C 1
ATOM 5155 O O . ILE F 1 13 ? 190.997 184.687 187.131 1.00 17.05 13 ILE G O 1
ATOM 5160 N N . THR F 1 14 ? 192.227 185.229 185.330 1.00 16.74 14 THR G N 1
ATOM 5161 C CA . THR F 1 14 ? 193.477 185.037 186.056 1.00 16.74 14 THR G CA 1
ATOM 5162 C C . THR F 1 14 ? 193.642 186.073 187.160 1.00 16.74 14 THR G C 1
ATOM 5163 O O . THR F 1 14 ? 194.183 185.761 188.227 1.00 16.74 14 THR G O 1
ATOM 5167 N N . LEU F 1 15 ? 193.193 187.308 186.921 1.00 17.90 15 LEU G N 1
ATOM 5168 C CA . LEU F 1 15 ? 193.314 188.349 187.936 1.00 17.90 15 LEU G CA 1
ATOM 5169 C C . LEU F 1 15 ? 192.414 188.069 189.134 1.00 17.90 15 LEU G C 1
ATOM 5170 O O . LEU F 1 15 ? 192.838 188.235 190.284 1.00 17.90 15 LEU G O 1
ATOM 5175 N N . MET F 1 16 ? 191.168 187.651 188.891 1.00 19.03 16 MET G N 1
ATOM 5176 C CA . MET F 1 16 ? 190.285 187.303 190.000 1.00 19.03 16 MET G CA 1
ATOM 5177 C C . MET F 1 16 ? 190.783 186.068 190.738 1.00 19.03 16 MET G C 1
ATOM 5178 O O . MET F 1 16 ? 190.663 185.983 191.966 1.00 19.03 16 MET G O 1
ATOM 5183 N N . PHE F 1 17 ? 191.338 185.097 190.009 1.00 18.20 17 PHE G N 1
ATOM 5184 C CA . PHE F 1 17 ? 191.895 183.916 190.661 1.00 18.20 17 PHE G CA 1
ATOM 5185 C C . PHE F 1 17 ? 193.047 184.293 191.581 1.00 18.20 17 PHE G C 1
ATOM 5186 O O . PHE F 1 17 ? 193.188 183.731 192.674 1.00 18.20 17 PHE G O 1
ATOM 5194 N N . LEU F 1 18 ? 193.888 185.236 191.152 1.00 19.77 18 LEU G N 1
ATOM 5195 C CA . LEU F 1 18 ? 194.968 185.706 192.012 1.00 19.77 18 LEU G CA 1
ATOM 5196 C C . LEU F 1 18 ? 194.418 186.364 193.269 1.00 19.77 18 LEU G C 1
ATOM 5197 O O . LEU F 1 18 ? 194.929 186.138 194.370 1.00 19.77 18 LEU G O 1
ATOM 5202 N N . ILE F 1 19 ? 193.365 187.172 193.128 1.00 21.8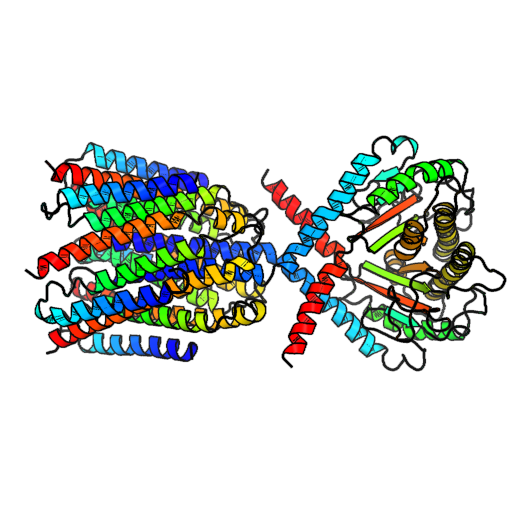4 19 ILE G N 1
ATOM 5203 C CA . ILE F 1 19 ? 192.736 187.784 194.295 1.00 21.84 19 ILE G CA 1
ATOM 5204 C C . ILE F 1 19 ? 192.140 186.712 195.199 1.00 21.84 19 ILE G C 1
ATOM 5205 O O . ILE F 1 19 ? 192.168 186.829 196.430 1.00 21.84 19 ILE G O 1
ATOM 5210 N N . PHE F 1 20 ? 191.601 185.646 194.604 1.00 21.50 20 PHE G N 1
ATOM 5211 C CA . PHE F 1 20 ? 191.024 184.566 195.397 1.00 21.50 20 PHE G CA 1
ATOM 5212 C C . PHE F 1 20 ? 192.084 183.812 196.190 1.00 21.50 20 PHE G C 1
ATOM 5213 O O . PHE F 1 20 ? 191.802 183.337 197.296 1.00 21.50 20 PHE G O 1
ATOM 5221 N N . VAL F 1 21 ? 193.302 183.685 195.652 1.00 24.28 21 VAL G N 1
ATOM 5222 C CA . VAL F 1 21 ? 194.360 182.967 196.360 1.00 24.28 21 VAL G CA 1
ATOM 5223 C C . VAL F 1 21 ? 195.201 183.873 197.248 1.00 24.28 21 VAL G C 1
ATOM 5224 O O . VAL F 1 21 ? 195.948 183.363 198.098 1.00 24.28 21 VAL G O 1
ATOM 5228 N N . MET F 1 22 ? 195.114 185.196 197.082 1.00 29.69 22 MET G N 1
ATOM 5229 C CA . MET F 1 22 ? 195.755 186.091 198.042 1.00 29.69 22 MET G CA 1
ATOM 5230 C C . MET F 1 22 ? 195.136 185.939 199.424 1.00 29.69 22 MET G C 1
ATOM 5231 O O . MET F 1 22 ? 195.840 186.007 200.439 1.00 29.69 22 MET G O 1
ATOM 5236 N N . ASN F 1 23 ? 193.821 185.733 199.488 1.00 31.89 23 ASN G N 1
ATOM 5237 C CA . ASN F 1 23 ? 193.172 185.534 200.782 1.00 31.89 23 ASN G CA 1
ATOM 5238 C C . ASN F 1 23 ? 193.364 184.096 201.256 1.00 31.89 23 ASN G C 1
ATOM 5239 O O . ASN F 1 23 ? 194.041 183.847 202.258 1.00 31.89 23 ASN G O 1
ATOM 5244 N N . ARG F 1 24 ? 192.770 183.138 200.540 1.00 29.73 24 ARG G N 1
ATOM 5245 C CA . ARG F 1 24 ? 193.032 181.711 200.715 1.00 29.73 24 ARG G CA 1
ATOM 5246 C C . ARG F 1 24 ? 192.702 181.229 202.129 1.00 29.73 24 ARG G C 1
ATOM 5247 O O . ARG F 1 24 ? 192.830 180.039 202.435 1.00 29.73 24 ARG G O 1
ATOM 5255 N N . ARG F 1 25 ? 192.236 182.135 202.989 1.00 36.31 25 ARG G N 1
ATOM 5256 C CA . ARG F 1 25 ? 191.983 181.817 204.386 1.00 36.31 25 ARG G CA 1
ATOM 5257 C C . ARG F 1 25 ? 190.654 182.339 204.906 1.00 36.31 25 ARG G C 1
ATOM 5258 O O . ARG F 1 25 ? 190.294 182.019 206.044 1.00 36.31 25 ARG G O 1
ATOM 5266 N N . ASN F 1 26 ? 189.921 183.132 204.122 1.00 34.63 26 ASN G N 1
ATOM 5267 C CA . ASN F 1 26 ? 188.650 183.669 204.593 1.00 34.63 26 ASN G CA 1
ATOM 5268 C C . ASN F 1 26 ? 187.611 182.573 204.789 1.00 34.63 26 ASN G C 1
ATOM 5269 O O . ASN F 1 26 ? 186.764 182.679 205.684 1.00 34.63 26 ASN G O 1
ATOM 5274 N N . LYS F 1 27 ? 187.652 181.528 203.960 1.00 34.42 27 LYS G N 1
ATOM 5275 C CA . LYS F 1 27 ? 186.731 180.393 203.950 1.00 34.42 27 LYS G CA 1
ATOM 5276 C C . LYS F 1 27 ? 185.324 180.787 203.520 1.00 34.42 27 LYS G C 1
ATOM 5277 O O . LYS F 1 27 ? 184.469 179.906 203.369 1.00 34.42 27 LYS G O 1
ATOM 5283 N N . SER F 1 28 ? 185.054 182.074 203.315 1.00 30.87 28 SER G N 1
ATOM 5284 C CA . SER F 1 28 ? 183.800 182.541 202.743 1.00 30.87 28 SER G CA 1
ATOM 5285 C C . SER F 1 28 ? 183.969 183.124 201.352 1.00 30.87 28 SER G C 1
ATOM 5286 O O . SER F 1 2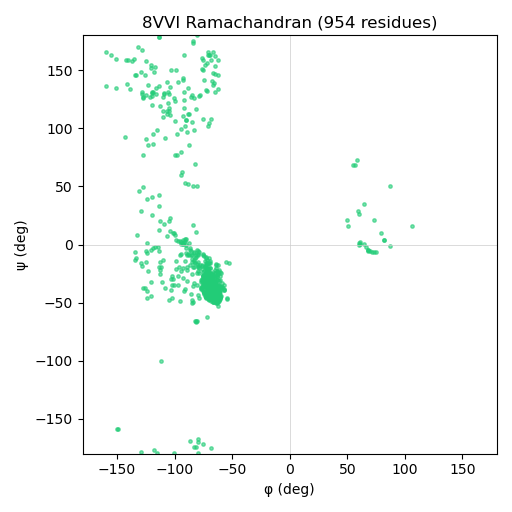8 ? 183.054 183.017 200.534 1.00 30.87 28 SER G O 1
ATOM 5289 N N . ILE F 1 29 ? 185.113 183.750 201.075 1.00 25.51 29 ILE G N 1
ATOM 5290 C CA . ILE F 1 29 ? 185.454 184.108 199.704 1.00 25.51 29 ILE G CA 1
ATOM 5291 C C . ILE F 1 29 ? 185.780 182.857 198.899 1.00 25.51 29 ILE G C 1
ATOM 5292 O O . ILE F 1 29 ? 185.404 182.737 197.727 1.00 25.51 29 ILE G O 1
ATOM 5297 N N . GLN F 1 30 ? 186.474 181.900 199.522 1.00 24.45 30 GLN G N 1
ATOM 5298 C CA . GLN F 1 30 ? 186.911 180.704 198.809 1.00 24.45 30 GLN G CA 1
ATOM 5299 C C . GLN F 1 30 ? 185.745 179.801 198.432 1.00 24.45 30 GLN G C 1
ATOM 5300 O O . GLN F 1 30 ? 185.817 179.094 197.422 1.00 24.45 30 GLN G O 1
ATOM 5306 N N . GLU F 1 31 ? 184.671 179.796 199.226 1.00 27.50 31 GLU G N 1
ATOM 5307 C CA . GLU F 1 31 ? 183.529 178.952 198.892 1.00 27.50 31 GLU G CA 1
ATOM 5308 C C . GLU F 1 31 ? 182.748 179.509 197.709 1.00 27.50 31 GLU G C 1
ATOM 5309 O O . GLU F 1 31 ? 182.106 178.746 196.978 1.00 27.50 31 GLU G O 1
ATOM 5315 N N . LEU F 1 32 ? 182.789 180.824 197.505 1.00 22.74 32 LEU G N 1
ATOM 5316 C CA . LEU F 1 32 ? 182.135 181.454 196.367 1.00 22.74 32 LEU G CA 1
ATOM 5317 C C . LEU F 1 32 ? 183.067 181.659 195.182 1.00 22.74 32 LEU G C 1
ATOM 5318 O O . LEU F 1 32 ? 182.599 182.052 194.108 1.00 22.74 32 LEU G O 1
ATOM 5323 N N . ALA F 1 33 ? 184.366 181.413 195.351 1.00 18.58 33 ALA G N 1
ATOM 5324 C CA . ALA F 1 33 ? 185.314 181.630 194.259 1.00 18.58 33 ALA G CA 1
ATOM 5325 C C . ALA F 1 33 ? 185.064 180.732 193.054 1.00 18.58 33 ALA G C 1
ATOM 5326 O O . ALA F 1 33 ? 185.030 181.254 191.926 1.00 18.58 33 ALA G O 1
ATOM 5328 N N . PRO F 1 34 ? 184.901 179.406 193.191 1.00 17.74 34 PRO G N 1
ATOM 5329 C CA . PRO F 1 34 ? 184.679 178.588 191.984 1.00 17.74 34 PRO G CA 1
ATOM 5330 C C . PRO F 1 34 ? 183.424 178.959 191.215 1.00 17.74 34 PRO G C 1
ATOM 5331 O O . PRO F 1 34 ? 183.423 178.905 189.979 1.00 17.74 34 PRO G O 1
ATOM 5335 N N . GLY F 1 35 ? 182.350 179.333 191.910 1.00 16.47 35 GLY G N 1
ATOM 5336 C CA . GLY F 1 35 ? 181.130 179.710 191.216 1.00 16.47 35 GLY G CA 1
ATOM 5337 C C . GLY F 1 35 ? 181.285 180.985 190.411 1.00 16.47 35 GLY G C 1
ATOM 5338 O O . GLY F 1 35 ? 180.807 181.077 189.278 1.00 16.47 35 GLY G O 1
ATOM 5339 N N . ILE F 1 36 ? 181.951 181.986 190.987 1.00 15.66 36 ILE G N 1
ATOM 5340 C CA . ILE F 1 36 ? 182.156 183.252 190.291 1.00 15.66 36 ILE G CA 1
ATOM 5341 C C . ILE F 1 36 ? 183.152 183.084 189.149 1.00 15.66 36 ILE G C 1
ATOM 5342 O O . ILE F 1 36 ? 182.994 183.682 188.078 1.00 15.66 36 ILE G O 1
ATOM 5347 N N . LEU F 1 37 ? 184.193 182.273 189.356 1.00 14.06 37 LEU G N 1
ATOM 5348 C CA . LEU F 1 37 ? 185.174 182.044 188.299 1.00 14.06 37 LEU G CA 1
ATOM 5349 C C . LEU F 1 37 ? 184.541 181.366 187.090 1.00 14.06 37 LEU G C 1
ATOM 5350 O O . LEU F 1 37 ? 184.810 181.747 185.945 1.00 14.06 37 LEU G O 1
ATOM 5355 N N . ILE F 1 38 ? 183.702 180.355 187.322 1.00 14.67 38 ILE G N 1
ATOM 5356 C CA . ILE F 1 38 ? 183.040 179.675 186.213 1.00 14.67 38 ILE G CA 1
ATOM 5357 C C . ILE F 1 38 ? 182.008 180.589 185.567 1.00 14.67 38 ILE G C 1
ATOM 5358 O O . ILE F 1 38 ? 181.890 180.643 184.337 1.00 14.67 38 ILE G O 1
ATOM 5363 N N . THR F 1 39 ? 181.250 181.327 186.382 1.00 15.45 39 THR G N 1
ATOM 5364 C CA . THR F 1 39 ? 180.227 182.220 185.845 1.00 15.45 39 THR G CA 1
ATOM 5365 C C . THR F 1 39 ? 180.846 183.315 184.985 1.00 15.45 39 THR G C 1
ATOM 5366 O O . THR F 1 39 ? 180.288 183.688 183.946 1.00 15.45 39 THR G O 1
ATOM 5370 N N . THR F 1 40 ? 181.996 183.846 185.405 1.00 14.22 40 THR G N 1
ATOM 5371 C CA . THR F 1 40 ? 182.686 184.851 184.603 1.00 14.22 40 THR G CA 1
ATOM 5372 C C . THR F 1 40 ? 183.131 184.280 183.262 1.00 14.22 40 THR G C 1
ATOM 5373 O O . THR F 1 40 ? 183.034 184.953 182.230 1.00 14.22 40 THR G O 1
ATOM 5377 N N . GLY F 1 41 ? 183.630 183.043 183.259 1.00 14.48 41 GLY G N 1
ATOM 5378 C CA . GLY F 1 41 ? 184.030 182.421 182.007 1.00 14.48 41 GLY G CA 1
ATOM 5379 C C . GLY F 1 41 ? 182.863 182.190 181.069 1.00 14.48 41 GLY G C 1
ATOM 5380 O O . GLY F 1 41 ? 182.974 182.402 179.859 1.00 14.48 41 GLY G O 1
ATOM 5381 N N . ILE F 1 42 ? 181.728 181.743 181.611 1.00 16.32 42 ILE G N 1
ATOM 5382 C CA . ILE F 1 42 ? 180.532 181.569 180.793 1.00 16.32 42 ILE G CA 1
ATOM 5383 C C . ILE F 1 42 ? 180.032 182.913 180.279 1.00 16.32 42 ILE G C 1
ATOM 5384 O O . ILE F 1 42 ? 179.522 183.006 179.156 1.00 16.32 42 ILE G O 1
ATOM 5389 N N . PHE F 1 43 ? 180.166 183.970 181.084 1.00 15.70 43 PHE G N 1
ATOM 5390 C CA . PHE F 1 43 ? 179.742 185.296 180.649 1.00 15.70 43 PHE G CA 1
ATOM 5391 C C . PHE F 1 43 ? 180.516 185.747 179.416 1.00 15.70 43 PHE G C 1
ATOM 5392 O O . PHE F 1 43 ? 179.925 186.206 178.432 1.00 15.70 43 PHE G O 1
ATOM 5400 N N . PHE F 1 44 ? 181.844 185.616 179.448 1.00 17.64 44 PHE G N 1
ATOM 5401 C CA . PHE F 1 44 ? 182.654 186.038 178.311 1.00 17.64 44 PHE G CA 1
ATOM 5402 C C . PHE F 1 44 ? 182.430 185.146 177.098 1.00 17.64 44 PHE G C 1
ATOM 5403 O O . PHE F 1 44 ? 182.515 185.619 175.959 1.00 17.64 44 PHE G O 1
ATOM 5411 N N . THR F 1 45 ? 182.159 183.859 177.317 1.00 19.69 45 THR G N 1
ATOM 5412 C CA . THR F 1 45 ? 181.808 182.980 176.207 1.00 19.69 45 THR G CA 1
ATOM 5413 C C . THR F 1 45 ? 180.496 183.411 175.562 1.00 19.69 45 THR G C 1
ATOM 5414 O O . THR F 1 45 ? 180.377 183.433 174.332 1.00 19.69 45 THR G O 1
ATOM 5418 N N . PHE F 1 46 ? 179.502 183.765 176.380 1.00 20.41 46 PHE G N 1
ATOM 5419 C CA . PHE F 1 46 ? 178.217 184.200 175.842 1.00 20.41 46 PHE G CA 1
ATOM 5420 C C . PHE F 1 46 ? 178.345 185.517 175.087 1.00 20.41 46 PHE G C 1
ATOM 5421 O O . PHE F 1 46 ? 177.720 185.696 174.036 1.00 20.41 46 PHE G O 1
ATOM 5429 N N . VAL F 1 47 ? 179.142 186.452 175.608 1.00 20.62 47 VAL G N 1
ATOM 5430 C CA . VAL F 1 47 ? 179.359 187.713 174.905 1.00 20.62 47 VAL G CA 1
ATOM 5431 C C . VAL F 1 47 ? 180.091 187.474 173.591 1.00 20.62 47 VAL G C 1
ATOM 5432 O O . VAL F 1 47 ? 179.775 188.092 172.568 1.00 20.62 47 VAL G O 1
ATOM 5436 N N . GLY F 1 48 ? 181.076 186.574 173.594 1.00 25.19 48 GLY G N 1
ATOM 5437 C CA . GLY F 1 48 ? 181.793 186.271 172.368 1.00 25.19 48 GLY G CA 1
ATOM 5438 C C . GLY F 1 48 ? 180.908 185.681 171.289 1.00 25.19 48 GLY G C 1
ATOM 5439 O O . GLY F 1 48 ? 181.108 185.947 170.102 1.00 25.19 48 GLY G O 1
ATOM 5440 N N . ILE F 1 49 ? 179.923 184.873 171.681 1.00 25.88 49 ILE G N 1
ATOM 5441 C CA . ILE F 1 49 ? 178.985 184.322 170.710 1.00 25.88 49 ILE G CA 1
ATOM 5442 C C . ILE F 1 49 ? 177.904 185.340 170.367 1.00 25.88 49 ILE G C 1
ATOM 5443 O O . ILE F 1 49 ? 177.442 185.408 169.223 1.00 25.88 49 ILE G O 1
ATOM 5448 N N . ALA F 1 50 ? 177.489 186.150 171.345 1.00 25.73 50 ALA G N 1
ATOM 5449 C CA . ALA F 1 50 ? 176.503 187.192 171.074 1.00 25.73 50 ALA G CA 1
ATOM 5450 C C . ALA F 1 50 ? 177.041 188.219 170.087 1.00 25.73 50 ALA G C 1
ATOM 5451 O O . ALA F 1 50 ? 176.314 188.676 169.198 1.00 25.73 50 ALA G O 1
ATOM 5453 N N . ILE F 1 51 ? 178.312 188.602 170.233 1.00 28.73 51 ILE G N 1
ATOM 5454 C CA . ILE F 1 51 ? 178.922 189.530 169.284 1.00 28.73 51 ILE G CA 1
ATOM 5455 C C . ILE F 1 51 ? 179.004 188.898 167.901 1.00 28.73 51 ILE G C 1
ATOM 5456 O O . ILE F 1 51 ? 178.743 189.552 166.885 1.00 28.73 51 ILE G O 1
ATOM 5461 N N . GLY F 1 52 ? 179.362 187.616 167.837 1.00 30.64 52 GLY G N 1
ATOM 5462 C CA . GLY F 1 52 ? 179.429 186.932 166.560 1.00 30.64 52 GLY G CA 1
ATOM 5463 C C . GLY F 1 52 ? 178.083 186.608 165.948 1.00 30.64 52 GLY G C 1
ATOM 5464 O O . GLY F 1 52 ? 178.030 186.276 164.759 1.00 30.64 52 GLY G O 1
ATOM 5465 N N . LEU F 1 53 ? 177.002 186.700 166.722 1.00 33.37 53 LEU G N 1
ATOM 5466 C CA . LEU F 1 53 ? 175.669 186.417 166.209 1.00 33.37 53 LEU G CA 1
ATOM 5467 C C . LEU F 1 53 ? 175.026 187.611 165.517 1.00 33.37 53 LEU G C 1
ATOM 5468 O O . LEU F 1 53 ? 174.158 187.414 164.659 1.00 33.37 53 LEU G O 1
ATOM 5473 N N . VAL F 1 54 ? 175.425 188.838 165.864 1.00 35.36 54 VAL G N 1
ATOM 5474 C CA . VAL F 1 54 ? 174.835 190.011 165.230 1.00 35.36 54 VAL G CA 1
ATOM 5475 C C . VAL F 1 54 ? 175.245 190.127 163.768 1.00 35.36 54 VAL G C 1
ATOM 5476 O O . VAL F 1 54 ? 174.569 190.811 162.991 1.00 35.36 54 VAL G O 1
ATOM 5480 N N . HIS F 1 55 ? 176.337 189.478 163.370 1.00 41.29 55 HIS G N 1
ATOM 5481 C CA . HIS F 1 55 ? 176.773 189.456 161.981 1.00 41.29 55 HIS G CA 1
ATOM 5482 C C . HIS F 1 55 ? 176.273 188.231 161.229 1.00 41.29 55 HIS G C 1
ATOM 5483 O O . HIS F 1 55 ? 176.607 188.064 160.052 1.00 41.29 55 HIS G O 1
ATOM 5490 N N . PHE F 1 56 ? 175.486 187.376 161.875 1.00 42.96 56 PHE G N 1
ATOM 5491 C CA . PHE F 1 56 ? 174.967 186.170 161.247 1.00 42.96 56 PHE G CA 1
ATOM 5492 C C . PHE F 1 56 ? 173.614 186.462 160.613 1.00 42.96 56 PHE G C 1
ATOM 5493 O O . PHE F 1 56 ? 172.732 187.043 161.253 1.00 42.96 56 PHE G O 1
ATOM 5501 N N . ASN F 1 57 ? 173.455 186.056 159.356 1.00 51.20 57 ASN G N 1
ATOM 5502 C CA . ASN F 1 57 ? 172.211 186.255 158.631 1.00 51.20 57 ASN G CA 1
ATOM 5503 C C . ASN F 1 57 ? 171.942 185.041 157.754 1.00 51.20 57 ASN G C 1
ATOM 5504 O O . ASN F 1 57 ? 172.850 184.276 157.419 1.00 51.20 57 ASN G O 1
ATOM 5509 N N . ALA F 1 58 ? 170.676 184.875 157.386 1.00 57.28 58 ALA G N 1
ATOM 5510 C CA . ALA F 1 58 ? 170.250 183.776 156.531 1.00 57.28 58 ALA G CA 1
ATOM 5511 C C . ALA F 1 58 ? 170.283 184.130 155.051 1.00 57.28 58 ALA G C 1
ATOM 5512 O O . ALA F 1 58 ? 169.880 183.305 154.224 1.00 57.28 58 ALA G O 1
ATOM 5514 N N . ASP F 1 59 ? 170.743 185.334 154.700 1.00 63.33 59 ASP G N 1
ATOM 5515 C CA . ASP F 1 59 ? 170.834 185.712 153.293 1.00 63.33 59 ASP G CA 1
ATOM 5516 C C . ASP F 1 59 ? 171.784 184.792 152.539 1.00 63.33 59 ASP G C 1
ATOM 5517 O O . ASP F 1 59 ? 171.494 184.372 151.413 1.00 63.33 59 ASP G O 1
ATOM 5522 N N . ASN F 1 60 ? 172.926 184.468 153.146 1.00 56.11 60 ASN G N 1
ATOM 5523 C CA . ASN F 1 60 ? 173.926 183.582 152.546 1.00 56.11 60 ASN G CA 1
ATOM 5524 C C . ASN F 1 60 ? 174.503 182.737 153.681 1.00 56.11 60 ASN G C 1
ATOM 5525 O O . ASN F 1 60 ? 175.461 183.142 154.343 1.00 56.11 60 ASN G O 1
ATOM 5530 N N . VAL F 1 61 ? 173.910 181.562 153.905 1.00 51.16 61 VAL G N 1
ATOM 5531 C CA . VAL F 1 61 ? 174.344 180.715 155.012 1.00 51.16 61 VAL G CA 1
ATOM 5532 C C . VAL F 1 61 ? 175.617 179.945 154.689 1.00 51.16 61 VAL G C 1
ATOM 5533 O O . VAL F 1 61 ? 176.304 179.486 155.609 1.00 51.16 61 VAL G O 1
ATOM 5537 N N . ASP F 1 62 ? 175.950 179.788 153.407 1.00 53.48 62 ASP G N 1
ATOM 5538 C CA . ASP F 1 62 ? 177.138 179.036 153.024 1.00 53.48 62 ASP G CA 1
ATOM 5539 C C . ASP F 1 62 ? 178.430 179.752 153.394 1.00 53.48 62 ASP G C 1
ATOM 5540 O O . ASP F 1 62 ? 179.496 179.127 153.368 1.00 53.48 62 ASP G O 1
ATOM 5545 N N . ASP F 1 63 ? 178.367 181.041 153.734 1.00 50.91 63 ASP G N 1
ATOM 5546 C CA . ASP F 1 63 ? 179.537 181.767 154.202 1.00 50.91 63 ASP G CA 1
ATOM 5547 C C . ASP F 1 63 ? 179.313 182.513 155.510 1.00 50.91 63 ASP G C 1
ATOM 5548 O O . ASP F 1 63 ? 180.297 182.871 156.167 1.00 50.91 63 ASP G O 1
ATOM 5553 N N . SER F 1 64 ? 178.063 182.759 155.907 1.00 46.62 64 SER G N 1
ATOM 5554 C CA . SER F 1 64 ? 177.810 183.401 157.193 1.00 46.62 64 SER G CA 1
ATOM 5555 C C . SER F 1 64 ? 178.089 182.457 158.355 1.00 46.62 64 SER G C 1
ATOM 5556 O O . SER F 1 64 ? 178.701 182.859 159.351 1.00 46.62 64 SER G O 1
ATOM 5559 N N . LEU F 1 65 ? 177.636 181.202 158.253 1.00 42.94 65 LEU G N 1
ATOM 5560 C CA . LEU F 1 65 ? 177.932 180.235 159.309 1.00 42.94 65 LEU G CA 1
ATOM 5561 C C . LEU F 1 65 ? 179.426 179.949 159.423 1.00 42.94 65 LEU G C 1
ATOM 5562 O O . LEU F 1 65 ? 179.942 179.936 160.554 1.00 42.94 65 LEU G O 1
ATOM 5567 N N . PRO F 1 66 ? 180.173 179.705 158.337 1.00 44.78 66 PRO G N 1
ATOM 5568 C CA . PRO F 1 66 ? 181.635 179.611 158.487 1.00 44.78 66 PRO G CA 1
ATOM 5569 C C . PRO F 1 66 ? 182.256 180.869 159.063 1.00 44.78 66 PRO G C 1
ATOM 5570 O O . PRO F 1 66 ? 183.258 180.782 159.783 1.00 44.78 66 PRO G O 1
ATOM 5574 N N . THR F 1 67 ? 181.694 182.042 158.763 1.00 43.98 67 THR G N 1
ATOM 5575 C CA . THR F 1 67 ? 182.149 183.266 159.413 1.00 43.98 67 THR G CA 1
ATOM 5576 C C . THR F 1 67 ? 181.787 183.267 160.892 1.00 43.98 67 THR G C 1
ATOM 5577 O O . THR F 1 67 ? 182.560 183.752 161.727 1.00 43.98 67 THR G O 1
ATOM 5581 N N . LEU F 1 68 ? 180.611 182.737 161.234 1.00 39.68 68 LEU G N 1
ATOM 5582 C CA . LEU F 1 68 ? 180.205 182.661 162.634 1.00 39.68 68 LEU G CA 1
ATOM 5583 C C . LEU F 1 68 ? 181.131 181.747 163.426 1.00 39.68 68 LEU G C 1
ATOM 5584 O O . LEU F 1 68 ? 181.544 182.080 164.542 1.00 39.68 68 LEU G O 1
ATOM 5589 N N . LEU F 1 69 ? 181.473 180.586 162.861 1.00 38.62 69 LEU G N 1
ATOM 5590 C CA . LEU F 1 69 ? 182.378 179.671 163.547 1.00 38.62 69 LEU G CA 1
ATOM 5591 C C . LEU F 1 69 ? 183.788 180.238 163.638 1.00 38.62 69 LEU G C 1
ATOM 5592 O O . LEU F 1 69 ? 184.484 180.005 164.632 1.00 38.62 69 LEU G O 1
ATOM 5597 N N . ASN F 1 70 ? 184.224 180.981 162.619 1.00 39.28 70 ASN G N 1
ATOM 5598 C CA . ASN F 1 70 ? 185.549 181.587 162.649 1.00 39.28 70 ASN G CA 1
ATOM 5599 C C . ASN F 1 70 ? 185.631 182.750 163.629 1.00 39.28 70 ASN G C 1
ATOM 5600 O O . ASN F 1 70 ? 186.738 183.156 163.998 1.00 39.28 70 ASN G O 1
ATOM 5605 N N . GLY F 1 71 ? 184.496 183.296 164.054 1.00 37.22 71 GLY G N 1
ATOM 5606 C CA . GLY F 1 71 ? 184.507 184.411 164.978 1.00 37.22 71 GLY G CA 1
ATOM 5607 C C . GLY F 1 71 ? 184.376 183.999 166.429 1.00 37.22 71 GLY G C 1
ATOM 5608 O O . GLY F 1 71 ? 184.790 184.735 167.328 1.00 37.22 71 GLY G O 1
ATOM 5609 N N . ILE F 1 72 ? 183.808 182.819 166.671 1.00 33.36 72 ILE G N 1
ATOM 5610 C CA . ILE F 1 72 ? 183.529 182.367 168.030 1.00 33.36 72 ILE G CA 1
ATOM 5611 C C . ILE F 1 72 ? 184.536 181.311 168.463 1.00 33.36 72 ILE G C 1
ATOM 5612 O O . ILE F 1 72 ? 184.349 180.652 169.492 1.00 33.36 72 ILE G O 1
ATOM 5617 N N . LYS F 1 73 ? 185.611 181.140 167.689 1.00 32.13 73 LYS G N 1
ATOM 5618 C CA . LYS F 1 73 ? 186.603 180.129 168.043 1.00 32.13 73 LYS G CA 1
ATOM 5619 C C . LYS F 1 73 ? 187.304 180.458 169.356 1.00 32.13 73 LYS G C 1
ATOM 5620 O O . LYS F 1 73 ? 187.659 179.546 170.111 1.00 32.13 73 LYS G O 1
ATOM 5626 N N . THR F 1 74 ? 187.511 181.740 169.646 1.00 28.43 74 THR G N 1
ATOM 5627 C CA . THR F 1 74 ? 188.190 182.164 170.862 1.00 28.43 74 THR G CA 1
ATOM 5628 C C . THR F 1 74 ? 187.231 182.454 172.008 1.00 28.43 74 THR G C 1
ATOM 5629 O O . THR F 1 74 ? 187.676 182.896 173.072 1.00 28.43 74 THR G O 1
ATOM 5633 N N . ALA F 1 75 ? 185.931 182.217 171.820 1.00 24.31 75 ALA G N 1
ATOM 5634 C CA . ALA F 1 75 ? 184.966 182.508 172.874 1.00 24.31 75 ALA G CA 1
ATOM 5635 C C . ALA F 1 75 ? 185.041 181.496 174.009 1.00 24.31 75 ALA G C 1
ATOM 5636 O O . ALA F 1 75 ? 184.683 181.817 175.148 1.00 24.31 75 ALA G O 1
ATOM 5638 N N . PHE F 1 76 ? 185.503 180.281 173.728 1.00 22.30 76 PHE G N 1
ATOM 5639 C CA . PHE F 1 76 ? 185.525 179.211 174.716 1.00 22.30 76 PHE G CA 1
ATOM 5640 C C . PHE F 1 76 ? 186.841 179.123 175.477 1.00 22.30 76 PHE G C 1
ATOM 5641 O O . PHE F 1 76 ? 186.987 178.240 176.329 1.00 22.30 76 PHE G O 1
ATOM 5649 N N . TRP F 1 77 ? 187.800 180.006 175.193 1.00 19.59 77 TRP G N 1
ATOM 5650 C CA . TRP F 1 77 ? 189.024 180.034 175.986 1.00 19.59 77 TRP G CA 1
ATOM 5651 C C . TRP F 1 77 ? 188.773 180.597 177.378 1.00 19.59 77 TRP G C 1
ATOM 5652 O O . TRP F 1 77 ? 189.416 180.170 178.343 1.00 19.59 77 TRP G O 1
ATOM 5663 N N . ALA F 1 78 ? 187.853 181.556 177.500 1.00 17.74 78 ALA G N 1
ATOM 5664 C CA . ALA F 1 78 ? 187.513 182.095 178.812 1.00 17.74 78 ALA G CA 1
ATOM 5665 C C . ALA F 1 78 ? 186.749 181.075 179.646 1.00 17.74 78 ALA G C 1
ATOM 5666 O O . ALA F 1 78 ? 186.941 180.992 180.864 1.00 17.74 78 ALA G O 1
ATOM 5668 N N . SER F 1 79 ? 185.868 180.298 179.009 1.00 16.42 79 SER G N 1
ATOM 5669 C CA . SER F 1 79 ? 185.160 179.244 179.727 1.00 16.42 79 SER G CA 1
ATOM 5670 C C . SER F 1 79 ? 186.126 178.190 180.248 1.00 16.42 79 SER G C 1
ATOM 5671 O O . SER F 1 79 ? 186.003 177.734 181.390 1.00 16.42 79 SER G O 1
ATOM 5674 N N . ALA F 1 80 ? 187.096 177.789 179.423 1.00 16.07 80 ALA G N 1
ATOM 5675 C CA . ALA F 1 80 ? 188.104 176.837 179.874 1.00 16.07 80 ALA G CA 1
ATOM 5676 C C . ALA F 1 80 ? 188.958 177.429 180.988 1.00 16.07 80 ALA G C 1
ATOM 5677 O O . ALA F 1 80 ? 189.319 176.730 181.941 1.00 16.07 80 ALA G O 1
ATOM 5679 N N . THR F 1 81 ? 189.295 178.716 180.879 1.00 15.15 81 THR G N 1
ATOM 5680 C CA . THR F 1 81 ? 190.078 179.373 181.921 1.00 15.15 81 THR G CA 1
ATOM 5681 C C . THR F 1 81 ? 189.311 179.435 183.236 1.00 15.15 81 THR G C 1
ATOM 5682 O O . THR F 1 81 ? 189.887 179.229 184.310 1.00 15.15 81 THR G O 1
ATOM 5686 N N . GLY F 1 82 ? 188.010 179.726 183.173 1.00 13.83 82 GLY G N 1
ATOM 5687 C CA . GLY F 1 82 ? 187.226 179.831 184.392 1.00 13.83 82 GLY G CA 1
ATOM 5688 C C . GLY F 1 82 ? 187.091 178.511 185.126 1.00 13.83 82 GLY G C 1
ATOM 5689 O O . GLY F 1 82 ? 187.228 178.456 186.350 1.00 13.83 82 GLY G O 1
ATOM 5690 N N . VAL F 1 83 ? 186.816 177.431 184.391 1.00 14.48 83 VAL G N 1
ATOM 5691 C CA . VAL F 1 83 ? 186.681 176.119 185.018 1.00 14.48 83 VAL G CA 1
ATOM 5692 C C . VAL F 1 83 ? 188.027 175.631 185.539 1.00 14.48 83 VAL G C 1
ATOM 5693 O O . VAL F 1 83 ? 188.104 174.995 186.597 1.00 14.48 83 VAL G O 1
ATOM 5697 N N . PHE F 1 84 ? 189.107 175.913 184.806 1.00 13.86 84 PHE G N 1
ATOM 5698 C CA . PHE F 1 84 ? 190.430 175.458 185.223 1.00 13.86 84 PHE G CA 1
ATOM 5699 C C . PHE F 1 84 ? 190.830 176.070 186.559 1.00 13.86 84 PHE G C 1
ATOM 5700 O O . PHE F 1 84 ? 191.313 175.371 187.457 1.00 13.86 84 PHE G O 1
ATOM 5708 N N . PHE F 1 85 ? 190.634 177.382 186.711 1.00 14.31 85 PHE G N 1
ATOM 5709 C CA . PHE F 1 85 ? 191.008 178.041 187.957 1.00 14.31 85 PHE G CA 1
ATOM 5710 C C . PHE F 1 85 ? 190.024 177.727 189.074 1.00 14.31 85 PHE G C 1
ATOM 5711 O O . PHE F 1 85 ? 190.406 177.719 190.249 1.00 14.31 85 PHE G O 1
ATOM 5719 N N . ALA F 1 86 ? 188.759 177.476 188.733 1.00 14.78 86 ALA G N 1
ATOM 5720 C CA . ALA F 1 86 ? 187.804 177.019 189.736 1.00 14.78 86 ALA G CA 1
ATOM 5721 C C . ALA F 1 86 ? 188.158 175.623 190.230 1.00 14.78 86 ALA G C 1
ATOM 5722 O O . ALA F 1 86 ? 187.959 175.306 191.408 1.00 14.78 86 ALA G O 1
ATOM 5724 N N . LEU F 1 87 ? 188.677 174.775 189.340 1.00 14.65 87 LEU G N 1
ATOM 5725 C CA . LEU F 1 87 ? 189.124 173.448 189.749 1.00 14.65 87 LEU G CA 1
ATOM 5726 C C . LEU F 1 87 ? 190.294 173.537 190.718 1.00 14.65 87 LEU G C 1
ATOM 5727 O O . LEU F 1 87 ? 190.377 172.759 191.675 1.00 14.65 87 LEU G O 1
ATOM 5732 N N . ILE F 1 88 ? 191.212 174.478 190.483 1.00 16.59 88 ILE G N 1
ATOM 5733 C CA . ILE F 1 88 ? 192.352 174.653 191.379 1.00 16.59 88 ILE G CA 1
ATOM 5734 C C . ILE F 1 88 ? 191.880 175.044 192.772 1.00 16.59 88 ILE G C 1
ATOM 5735 O O . ILE F 1 88 ? 192.383 174.533 193.781 1.00 16.59 88 ILE G O 1
ATOM 5740 N N . ILE F 1 89 ? 190.908 175.954 192.853 1.00 19.43 89 ILE G N 1
ATOM 5741 C CA . ILE F 1 89 ? 190.354 176.338 194.148 1.00 19.43 89 ILE G CA 1
ATOM 5742 C C . ILE F 1 89 ? 189.685 175.142 194.815 1.00 19.43 89 ILE G C 1
ATOM 5743 O O . ILE F 1 89 ? 189.852 174.908 196.018 1.00 19.43 89 ILE G O 1
ATOM 5748 N N . LYS F 1 90 ? 188.917 174.367 194.045 1.00 19.57 90 LYS G N 1
ATOM 5749 C CA . LYS F 1 90 ? 188.281 173.173 194.592 1.00 19.57 90 LYS G CA 1
ATOM 5750 C C . LYS F 1 90 ? 189.313 172.122 194.985 1.00 19.57 90 LYS G C 1
ATOM 5751 O O . LYS F 1 90 ? 189.170 171.462 196.020 1.00 19.57 90 LYS G O 1
ATOM 5757 N N . ILE F 1 91 ? 190.352 171.944 194.166 1.00 20.60 91 ILE G N 1
ATOM 5758 C CA . ILE F 1 91 ? 191.406 170.989 194.495 1.00 20.60 91 ILE G CA 1
ATOM 5759 C C . ILE F 1 91 ? 192.150 171.427 195.751 1.00 20.60 91 ILE G C 1
ATOM 5760 O O . ILE F 1 91 ? 192.481 170.603 196.612 1.00 20.60 91 ILE G O 1
ATOM 5765 N N . LEU F 1 92 ? 192.422 172.728 195.879 1.00 22.93 92 LEU G N 1
ATOM 5766 C CA . LEU F 1 92 ? 193.072 173.232 197.085 1.00 22.93 92 LEU G CA 1
ATOM 5767 C C . LEU F 1 92 ? 192.208 173.012 198.319 1.00 22.93 92 LEU G C 1
ATOM 5768 O O . LEU F 1 92 ? 192.737 172.834 199.422 1.00 22.93 92 LEU G O 1
ATOM 5773 N N . ASP F 1 93 ? 190.883 173.030 198.159 1.00 26.99 93 ASP G N 1
ATOM 5774 C CA . ASP F 1 93 ? 189.999 172.715 199.277 1.00 26.99 93 ASP G CA 1
ATOM 5775 C C . ASP F 1 93 ? 190.162 171.264 199.713 1.00 26.99 93 ASP G C 1
ATOM 5776 O O . ASP F 1 93 ? 190.141 170.963 200.912 1.00 26.99 93 ASP G O 1
ATOM 5781 N N . ILE F 1 94 ? 190.317 170.350 198.753 1.00 28.11 94 ILE G N 1
ATOM 5782 C CA . ILE F 1 94 ? 190.568 168.952 199.087 1.00 28.11 94 ILE G CA 1
ATOM 5783 C C . ILE F 1 94 ? 191.909 168.803 199.794 1.00 28.11 94 ILE G C 1
ATOM 5784 O O . ILE F 1 94 ? 192.027 168.066 200.780 1.00 28.11 94 ILE G O 1
ATOM 5789 N N . PHE F 1 95 ? 192.939 169.498 199.303 1.00 31.68 95 PHE G N 1
ATOM 5790 C CA . PHE F 1 95 ? 194.260 169.400 199.915 1.00 31.68 95 PHE G CA 1
ATOM 5791 C C . PHE F 1 95 ? 194.239 169.849 201.370 1.00 31.68 95 PHE G C 1
ATOM 5792 O O . PHE F 1 95 ? 195.017 169.342 202.186 1.00 31.68 95 PHE G O 1
ATOM 5800 N N . ASP F 1 96 ? 193.361 170.791 201.714 1.00 32.89 96 ASP G N 1
ATOM 5801 C CA . ASP F 1 96 ? 193.202 171.206 203.100 1.00 32.89 96 ASP G CA 1
ATOM 5802 C C . ASP F 1 96 ? 192.338 170.248 203.908 1.00 32.89 96 ASP G C 1
ATOM 5803 O O . ASP F 1 96 ? 192.347 170.322 205.141 1.00 32.89 96 ASP G O 1
ATOM 5808 N N . LEU F 1 97 ? 191.594 169.360 203.250 1.00 33.41 97 LEU G N 1
ATOM 5809 C CA . LEU F 1 97 ? 190.799 168.354 203.939 1.00 33.41 97 LEU G CA 1
ATOM 5810 C C . LEU F 1 97 ? 191.606 167.125 204.333 1.00 33.41 97 LEU G C 1
ATOM 5811 O O . LEU F 1 97 ? 191.135 166.332 205.155 1.00 33.41 97 LEU G O 1
ATOM 5816 N N . THR F 1 98 ? 192.802 166.946 203.771 1.00 35.92 98 THR G N 1
ATOM 5817 C CA . THR F 1 98 ? 193.653 165.821 204.135 1.00 35.92 98 THR G CA 1
ATOM 5818 C C . THR F 1 98 ? 194.407 166.049 205.438 1.00 35.92 98 THR G C 1
ATOM 5819 O O . THR F 1 98 ? 195.031 165.110 205.945 1.00 35.92 98 THR G O 1
ATOM 5823 N N . ARG F 1 99 ? 194.367 167.259 205.986 1.00 40.25 99 ARG G N 1
ATOM 5824 C CA . ARG F 1 99 ? 195.038 167.556 207.245 1.00 40.25 99 ARG G CA 1
ATOM 5825 C C . ARG F 1 99 ? 194.037 167.604 208.393 1.00 40.25 99 ARG G C 1
ATOM 5826 O O . ARG F 1 99 ? 193.072 168.366 208.356 1.00 40.25 99 ARG G O 1
ATOM 5834 N N . GLU G 2 13 ? 176.342 176.357 196.197 1.00 32.01 13 GLU B N 1
ATOM 5835 C CA . GLU G 2 13 ? 176.821 176.063 194.852 1.00 32.01 13 GLU B CA 1
ATOM 5836 C C . GLU G 2 13 ? 175.663 175.759 193.908 1.00 32.01 13 GLU B C 1
ATOM 5837 O O . GLU G 2 13 ? 175.767 174.890 193.042 1.00 32.01 13 GLU B O 1
ATOM 5843 N N . ASP G 2 14 ? 174.558 176.482 194.079 1.00 30.22 14 ASP B N 1
ATOM 5844 C CA . ASP G 2 14 ? 173.382 176.316 193.233 1.00 30.22 14 ASP B CA 1
ATOM 5845 C C . ASP G 2 14 ? 173.496 177.062 191.910 1.00 30.22 14 ASP B C 1
ATOM 5846 O O . ASP G 2 14 ? 172.499 177.173 191.189 1.00 30.22 14 ASP B O 1
ATOM 5851 N N . TYR G 2 15 ? 174.682 177.578 191.579 1.00 22.28 15 TYR B N 1
ATOM 5852 C CA . TYR G 2 15 ? 174.878 178.249 190.301 1.00 22.28 15 TYR B CA 1
ATOM 5853 C C . TYR G 2 15 ? 174.864 177.276 189.130 1.00 22.28 15 TYR B C 1
ATOM 5854 O O . TYR G 2 15 ? 174.700 177.708 187.985 1.00 22.28 15 TYR B O 1
ATOM 5863 N N . TRP G 2 16 ? 175.032 175.977 189.390 1.00 19.73 16 TRP B N 1
ATOM 5864 C CA . TRP G 2 16 ? 175.007 174.995 188.312 1.00 19.73 16 TRP B CA 1
ATOM 5865 C C . TRP G 2 16 ? 173.612 174.840 187.721 1.00 19.73 16 TRP B C 1
ATOM 5866 O O . TRP G 2 16 ? 173.475 174.441 186.560 1.00 19.73 16 TRP B O 1
ATOM 5877 N N . ILE G 2 17 ? 172.571 175.136 188.502 1.00 19.60 17 ILE B N 1
ATOM 5878 C CA . ILE G 2 17 ? 171.208 175.068 187.983 1.00 19.60 17 ILE B CA 1
ATOM 5879 C C . ILE G 2 17 ? 171.006 176.101 186.883 1.00 19.60 17 ILE B C 1
ATOM 5880 O O . ILE G 2 17 ? 170.411 175.811 185.838 1.00 19.60 17 ILE B O 1
ATOM 5885 N N . SER G 2 18 ? 171.496 177.323 187.101 1.00 21.66 18 SER B N 1
ATOM 5886 C CA . SER G 2 18 ? 171.382 178.359 186.081 1.00 21.66 18 SER B CA 1
ATOM 5887 C C . SER G 2 18 ? 172.332 178.100 184.918 1.00 21.66 18 SER B C 1
ATOM 5888 O O . SER G 2 18 ? 171.994 178.374 183.761 1.00 21.66 18 SER B O 1
ATOM 5891 N N . LEU G 2 19 ? 173.526 177.576 185.206 1.00 20.79 19 LEU B N 1
ATOM 5892 C CA . LEU G 2 19 ? 174.492 177.306 184.146 1.00 20.79 19 LEU B CA 1
ATOM 5893 C C . LEU G 2 19 ? 173.984 176.235 183.191 1.00 20.79 19 LEU B C 1
ATOM 5894 O O . LEU G 2 19 ? 174.199 176.325 181.978 1.00 20.79 19 LEU B O 1
ATOM 5899 N N . SER G 2 20 ? 173.312 175.210 183.720 1.00 21.05 20 SER B N 1
ATOM 5900 C CA . SER G 2 20 ? 172.778 174.155 182.864 1.00 21.05 20 SER B CA 1
ATOM 5901 C C . SER G 2 20 ? 171.741 174.695 181.887 1.00 21.05 20 SER B C 1
ATOM 5902 O O . SER G 2 20 ? 171.595 174.161 180.782 1.00 21.05 20 SER B O 1
ATOM 5905 N N . ASP G 2 21 ? 171.012 175.744 182.274 1.00 22.28 21 ASP B N 1
ATOM 5906 C CA . ASP G 2 21 ? 170.064 176.363 181.353 1.00 22.28 21 ASP B CA 1
ATOM 5907 C C . ASP G 2 21 ? 170.781 177.189 180.293 1.00 22.28 21 ASP B C 1
ATOM 5908 O O . ASP G 2 21 ? 170.336 177.251 179.142 1.00 22.28 21 ASP B O 1
ATOM 5913 N N . MET G 2 22 ? 171.885 177.842 180.666 1.00 21.67 22 MET B N 1
ATOM 5914 C CA . MET G 2 22 ? 172.664 178.592 179.686 1.00 21.67 22 MET B CA 1
ATOM 5915 C C . MET G 2 22 ? 173.269 177.673 178.633 1.00 21.67 22 MET B C 1
ATOM 5916 O O . MET G 2 22 ? 173.246 177.988 177.438 1.00 21.67 22 MET B O 1
ATOM 5921 N N . MET G 2 23 ? 173.826 176.537 179.056 1.00 23.13 23 MET B N 1
ATOM 5922 C CA . MET G 2 23 ? 174.362 175.588 178.088 1.00 23.13 23 MET B CA 1
ATOM 5923 C C . MET G 2 23 ? 173.252 174.914 177.295 1.00 23.13 23 MET B C 1
ATOM 5924 O O . MET G 2 23 ? 173.471 174.510 176.148 1.00 23.13 23 MET B O 1
ATOM 5929 N N . THR G 2 24 ? 172.063 174.773 177.887 1.00 23.61 24 THR B N 1
ATOM 5930 C CA . THR G 2 24 ? 170.915 174.284 177.132 1.00 23.61 24 THR B CA 1
ATOM 5931 C C . THR G 2 24 ? 170.529 175.262 176.029 1.00 23.61 24 THR B C 1
ATOM 5932 O O . THR G 2 24 ? 170.239 174.851 174.900 1.00 23.61 24 THR B O 1
ATOM 5936 N N . SER G 2 25 ? 170.516 176.560 176.340 1.00 23.56 25 SER B N 1
ATOM 5937 C CA . SER G 2 25 ? 170.253 177.564 175.315 1.00 23.56 25 SER B CA 1
ATOM 5938 C C . SER G 2 25 ? 171.354 177.573 174.265 1.00 23.56 25 SER B C 1
ATOM 5939 O O . SER G 2 25 ? 171.081 177.699 173.066 1.00 23.56 25 SER B O 1
ATOM 5942 N N . LEU G 2 26 ? 172.609 177.446 174.700 1.00 25.40 26 LEU B N 1
ATOM 5943 C CA . LEU G 2 26 ? 173.719 177.354 173.758 1.00 25.40 26 LEU B CA 1
ATOM 5944 C C . LEU G 2 26 ? 173.644 176.079 172.929 1.00 25.40 26 LEU B C 1
ATOM 5945 O O . LEU G 2 26 ? 174.049 176.077 171.762 1.00 25.40 26 LEU B O 1
ATOM 5950 N N . MET G 2 27 ? 173.136 174.992 173.513 1.00 25.89 27 MET B N 1
ATOM 5951 C CA . MET G 2 27 ? 173.008 173.736 172.779 1.00 25.89 27 MET B CA 1
ATOM 5952 C C . MET G 2 27 ? 172.060 173.877 171.596 1.00 25.89 27 MET B C 1
ATOM 5953 O O . MET G 2 27 ? 172.409 173.533 170.461 1.00 25.89 27 MET B O 1
ATOM 5958 N N . MET G 2 28 ? 170.850 174.378 171.843 1.00 27.96 28 MET B N 1
ATOM 5959 C CA . MET G 2 28 ? 169.849 174.467 170.790 1.00 27.96 28 MET B CA 1
ATOM 5960 C C . MET G 2 28 ? 170.012 175.701 169.916 1.00 27.96 28 MET B C 1
ATOM 5961 O O . MET G 2 28 ? 169.355 175.789 168.873 1.00 27.96 28 MET B O 1
ATOM 5966 N N . LEU G 2 29 ? 170.856 176.655 170.313 1.00 27.65 29 LEU B N 1
ATOM 5967 C CA . LEU G 2 29 ? 171.218 177.732 169.400 1.00 27.65 29 LEU B CA 1
ATOM 5968 C C . LEU G 2 29 ? 171.956 177.184 168.187 1.00 27.65 29 LEU B C 1
ATOM 5969 O O . LEU G 2 29 ? 171.682 177.582 167.049 1.00 27.65 29 LEU B O 1
ATOM 5974 N N . PHE G 2 30 ? 172.891 176.260 168.411 1.00 28.25 30 PHE B N 1
ATOM 5975 C CA . PHE G 2 30 ? 173.608 175.625 167.315 1.00 28.25 30 PHE B CA 1
ATOM 5976 C C . PHE G 2 30 ? 172.813 174.498 166.673 1.00 28.25 30 PHE B C 1
ATOM 5977 O O . PHE G 2 30 ? 173.152 174.074 165.563 1.00 28.25 30 PHE B O 1
ATOM 5985 N N . LEU G 2 31 ? 171.772 174.002 167.343 1.00 27.36 31 LEU B N 1
ATOM 5986 C CA . LEU G 2 31 ? 170.872 173.049 166.702 1.00 27.36 31 LEU B CA 1
ATOM 5987 C C . LEU G 2 31 ? 170.001 173.746 165.665 1.00 27.36 31 LEU B C 1
ATOM 5988 O O . LEU G 2 31 ? 169.834 173.249 164.546 1.00 27.36 31 LEU B O 1
ATOM 5993 N N . LEU G 2 32 ? 169.440 174.906 166.019 1.00 28.61 32 LEU B N 1
ATOM 5994 C CA . LEU G 2 32 ? 168.700 175.698 165.041 1.00 28.61 32 LEU B CA 1
ATOM 5995 C C . LEU G 2 32 ? 169.614 176.201 163.934 1.00 28.61 32 LEU B C 1
ATOM 5996 O O . LEU G 2 32 ? 169.228 176.218 162.760 1.00 28.61 32 LEU B O 1
ATOM 6001 N N . ILE G 2 33 ? 170.827 176.627 164.292 1.00 30.38 33 ILE B N 1
ATOM 6002 C CA . ILE G 2 33 ? 171.772 177.120 163.295 1.00 30.38 33 ILE B CA 1
ATOM 6003 C C . ILE G 2 33 ? 172.102 176.025 162.289 1.00 30.38 33 ILE B C 1
ATOM 6004 O O . ILE G 2 33 ? 172.154 176.268 161.077 1.00 30.38 33 ILE B O 1
ATOM 6009 N N . SER G 2 34 ? 172.322 174.800 162.772 1.00 31.61 34 SER B N 1
ATOM 6010 C CA . SER G 2 34 ? 172.528 173.676 161.866 1.00 31.61 34 SER B CA 1
ATOM 6011 C C . SER G 2 34 ? 171.276 173.397 161.044 1.00 31.61 34 SER B C 1
ATOM 6012 O O . SER G 2 34 ? 171.364 173.047 159.862 1.00 31.61 34 SER B O 1
ATOM 6015 N N . VAL G 2 35 ? 170.099 173.541 161.657 1.00 33.02 35 VAL B N 1
ATOM 6016 C CA . VAL G 2 35 ? 168.848 173.323 160.938 1.00 33.02 35 VAL B CA 1
ATOM 6017 C C . VAL G 2 35 ? 168.613 174.432 159.919 1.00 33.02 35 VAL B C 1
ATOM 6018 O O . VAL G 2 35 ? 168.179 174.174 158.790 1.00 33.02 35 VAL B O 1
ATOM 6022 N N . ILE G 2 36 ? 168.896 175.681 160.298 1.00 35.55 36 ILE B N 1
ATOM 6023 C CA . ILE G 2 36 ? 168.705 176.802 159.380 1.00 35.55 36 ILE B CA 1
ATOM 6024 C C . ILE G 2 36 ? 169.618 176.662 158.169 1.00 35.55 36 ILE B C 1
ATOM 6025 O O . ILE G 2 36 ? 169.200 176.891 157.027 1.00 35.55 36 ILE B O 1
ATOM 6030 N N . TYR G 2 37 ? 170.878 176.283 158.397 1.00 38.60 37 TYR B N 1
ATOM 6031 C CA . TYR G 2 37 ? 171.784 176.027 157.282 1.00 38.60 37 TYR B CA 1
ATOM 6032 C C . TYR G 2 37 ? 171.276 174.881 156.418 1.00 38.60 37 TYR B C 1
ATOM 6033 O O . TYR G 2 37 ? 171.364 174.934 155.186 1.00 38.60 37 TYR B O 1
ATOM 6042 N N . MET G 2 38 ? 170.744 173.832 157.049 1.00 40.58 38 MET B N 1
ATOM 6043 C CA . MET G 2 38 ? 170.217 172.698 156.297 1.00 40.58 38 MET B CA 1
ATOM 6044 C C . MET G 2 38 ? 169.040 173.112 155.424 1.00 40.58 38 MET B C 1
ATOM 6045 O O . MET G 2 38 ? 168.919 172.665 154.278 1.00 40.58 38 MET B O 1
ATOM 6050 N N . ILE G 2 39 ? 168.157 173.962 155.953 1.00 41.21 39 ILE B N 1
ATOM 6051 C CA . ILE G 2 39 ? 166.979 174.384 155.201 1.00 41.21 39 ILE B CA 1
ATOM 6052 C C . ILE G 2 39 ? 167.382 175.233 154.001 1.00 41.21 39 ILE B C 1
ATOM 6053 O O . ILE G 2 39 ? 166.899 175.026 152.882 1.00 41.21 39 ILE B O 1
ATOM 6058 N N . LYS G 2 40 ? 168.281 176.196 154.214 1.00 45.22 40 LYS B N 1
ATOM 6059 C CA . LYS G 2 40 ? 168.601 177.180 153.187 1.00 45.22 40 LYS B CA 1
ATOM 6060 C C . LYS G 2 40 ? 169.428 176.614 152.040 1.00 45.22 40 LYS B C 1
ATOM 6061 O O . LYS G 2 40 ? 169.570 177.290 151.016 1.00 45.22 40 LYS B O 1
ATOM 6067 N N . VAL G 2 41 ? 169.976 175.409 152.177 1.00 43.65 41 VAL B N 1
ATOM 6068 C CA . VAL G 2 41 ? 170.757 174.787 151.117 1.00 43.65 41 VAL B CA 1
ATOM 6069 C C . VAL G 2 41 ? 169.997 173.650 150.449 1.00 43.65 41 VAL B C 1
ATOM 6070 O O . VAL G 2 41 ? 170.565 172.933 149.619 1.00 43.65 41 VAL B O 1
ATOM 6074 N N . GLN G 2 42 ? 168.718 173.467 150.788 1.00 46.03 42 GLN B N 1
ATOM 6075 C CA . GLN G 2 42 ? 167.947 172.375 150.202 1.00 46.03 42 GLN B CA 1
ATOM 6076 C C . GLN G 2 42 ? 167.733 172.583 148.708 1.00 46.03 42 GLN B C 1
ATOM 6077 O O . GLN G 2 42 ? 167.745 171.618 147.935 1.00 46.03 42 GLN B O 1
ATOM 6083 N N . ASP G 2 43 ? 167.525 173.832 148.283 1.00 48.97 43 ASP B N 1
ATOM 6084 C CA . ASP G 2 43 ? 167.368 174.109 146.859 1.00 48.97 43 ASP B CA 1
ATOM 6085 C C . ASP G 2 43 ? 168.641 173.778 146.089 1.00 48.97 43 ASP B C 1
ATOM 6086 O O . ASP G 2 43 ? 168.584 173.199 144.998 1.00 48.97 43 ASP B O 1
ATOM 6091 N N . SER G 2 44 ? 169.800 174.143 146.641 1.00 46.19 44 SER B N 1
ATOM 6092 C CA . SER G 2 44 ? 171.067 173.809 146.000 1.00 46.19 44 SER B CA 1
ATOM 6093 C C . SER G 2 44 ? 171.316 172.305 146.015 1.00 46.19 44 SER B C 1
ATOM 6094 O O . SER G 2 44 ? 171.854 171.749 145.051 1.00 46.19 44 SER B O 1
ATOM 6097 N N . VAL G 2 45 ? 170.936 171.635 147.104 1.00 45.71 45 VAL B N 1
ATOM 6098 C CA . VAL G 2 45 ? 171.158 170.197 147.218 1.00 45.71 45 VAL B CA 1
ATOM 6099 C C . VAL G 2 45 ? 170.280 169.437 146.230 1.00 45.71 45 VAL B C 1
ATOM 6100 O O . VAL G 2 45 ? 170.701 168.428 145.650 1.00 45.71 45 VAL B O 1
ATOM 6104 N N . LYS G 2 46 ? 169.051 169.910 146.015 1.00 49.02 46 LYS B N 1
ATOM 6105 C CA . LYS G 2 46 ? 168.116 169.198 145.151 1.00 49.02 46 LYS B CA 1
ATOM 6106 C C . LYS G 2 46 ? 168.503 169.262 143.678 1.00 49.02 46 LYS B C 1
ATOM 6107 O O . LYS G 2 46 ? 168.047 168.419 142.899 1.00 49.02 46 LYS B O 1
ATOM 6113 N N . VAL G 2 47 ? 169.326 170.236 143.278 1.00 47.02 47 VAL B N 1
ATOM 6114 C CA . VAL G 2 47 ? 169.657 170.392 141.859 1.00 47.02 47 VAL B CA 1
ATOM 6115 C C . VAL G 2 47 ? 170.378 169.168 141.298 1.00 47.02 47 VAL B C 1
ATOM 6116 O O . VAL G 2 47 ? 169.970 168.675 140.234 1.00 47.02 47 VAL B O 1
ATOM 6120 N N . PRO G 2 48 ? 171.434 168.638 141.930 1.00 48.32 48 PRO B N 1
ATOM 6121 C CA . PRO G 2 48 ? 171.995 167.369 141.433 1.00 48.32 48 PRO B CA 1
ATOM 6122 C C . PRO G 2 48 ? 171.009 166.216 141.478 1.00 48.32 48 PRO B C 1
ATOM 6123 O O . PRO G 2 48 ? 171.084 165.316 140.632 1.00 48.32 48 PRO B O 1
ATOM 6127 N N . GLN G 2 49 ? 170.090 166.209 142.447 1.00 51.49 49 GLN B N 1
ATOM 6128 C CA . GLN G 2 49 ? 169.090 165.148 142.509 1.00 51.49 49 GLN B CA 1
ATOM 6129 C C . GLN G 2 49 ? 168.083 165.270 141.372 1.00 51.49 49 GLN B C 1
ATOM 6130 O O . GLN G 2 49 ? 167.682 164.261 140.780 1.00 51.49 49 GLN B O 1
ATOM 6136 N N . ILE G 2 50 ? 167.655 166.496 141.058 1.00 49.62 50 ILE B N 1
ATOM 6137 C CA . ILE G 2 50 ? 166.755 166.704 139.927 1.00 49.62 50 ILE B CA 1
ATOM 6138 C C . ILE G 2 50 ? 167.441 166.315 138.624 1.00 49.62 50 ILE B C 1
ATOM 6139 O O . ILE G 2 50 ? 166.842 165.665 137.758 1.00 49.62 50 ILE B O 1
ATOM 6144 N N . TYR G 2 51 ? 168.706 166.709 138.465 1.00 49.66 51 TYR B N 1
ATOM 6145 C CA . TYR G 2 51 ? 169.455 166.342 137.268 1.00 49.66 51 TYR B CA 1
ATOM 6146 C C . TYR G 2 51 ? 169.628 164.832 137.164 1.00 49.66 51 TYR B C 1
ATOM 6147 O O . TYR G 2 51 ? 169.478 164.257 136.080 1.00 49.66 51 TYR B O 1
ATOM 6156 N N . LYS G 2 52 ? 169.947 164.174 138.280 1.00 54.39 52 LYS B N 1
ATOM 6157 C CA . LYS G 2 52 ? 170.131 162.726 138.257 1.00 54.39 52 LYS B CA 1
ATOM 6158 C C . LYS G 2 52 ? 168.831 162.006 137.923 1.00 54.39 52 LYS B C 1
ATOM 6159 O O . LYS G 2 52 ? 168.826 161.056 137.132 1.00 54.39 52 LYS B O 1
ATOM 6165 N N . GLU G 2 53 ? 167.718 162.442 138.515 1.00 55.82 53 GLU B N 1
ATOM 6166 C CA . GLU G 2 53 ? 166.441 161.785 138.258 1.00 55.82 53 GLU B CA 1
ATOM 6167 C C . GLU G 2 53 ? 166.001 161.966 136.811 1.00 55.82 53 GLU B C 1
ATOM 6168 O O . GLU G 2 53 ? 165.516 161.019 136.181 1.00 55.82 53 GLU B O 1
ATOM 6174 N N . THR G 2 54 ? 166.159 163.174 136.267 1.00 51.96 54 THR B N 1
ATOM 6175 C CA . THR G 2 54 ? 165.692 163.440 134.910 1.00 51.96 54 THR B CA 1
ATOM 6176 C C . THR G 2 54 ? 166.582 162.772 133.867 1.00 51.96 54 THR B C 1
ATOM 6177 O O . THR G 2 54 ? 166.079 162.168 132.913 1.00 51.96 54 THR B O 1
ATOM 6181 N N . THR G 2 55 ? 167.903 162.873 134.027 1.00 53.86 55 THR B N 1
ATOM 6182 C CA . THR G 2 55 ? 168.813 162.324 133.026 1.00 53.86 55 THR B CA 1
ATOM 6183 C C . THR G 2 55 ? 168.734 160.803 132.979 1.00 53.86 55 THR B C 1
ATOM 6184 O O . THR G 2 55 ? 168.590 160.213 131.902 1.00 53.86 55 THR B O 1
ATOM 6188 N N . GLN G 2 56 ? 168.829 160.147 134.138 1.00 59.38 56 GLN B N 1
ATOM 6189 C CA . GLN G 2 56 ? 168.695 158.695 134.167 1.00 59.38 56 GLN B CA 1
ATOM 6190 C C . GLN G 2 56 ? 167.281 158.255 133.813 1.00 59.38 56 GLN B C 1
ATOM 6191 O O . GLN G 2 56 ? 167.101 157.218 133.166 1.00 59.38 56 GLN B O 1
ATOM 6197 N N . GLY G 2 57 ? 166.271 159.022 134.229 1.00 57.70 57 GLY B N 1
ATOM 6198 C CA . GLY G 2 57 ? 164.907 158.697 133.847 1.00 57.70 57 GLY B CA 1
ATOM 6199 C C . GLY G 2 57 ? 164.688 158.777 132.349 1.00 57.70 57 GLY B C 1
ATOM 6200 O O . GLY G 2 57 ? 164.040 157.909 131.759 1.00 57.70 57 GLY B O 1
ATOM 6201 N N . LEU G 2 58 ? 165.219 159.825 131.713 1.00 55.89 58 LEU B N 1
ATOM 6202 C CA . LEU G 2 58 ? 165.136 159.928 130.260 1.00 55.89 58 LEU B CA 1
ATOM 6203 C C . LEU G 2 58 ? 165.930 158.820 129.582 1.00 55.89 58 LEU B C 1
ATOM 6204 O O . LEU G 2 58 ? 165.471 158.231 128.597 1.00 55.89 58 LEU B O 1
ATOM 6209 N N . ASN G 2 59 ? 167.129 158.527 130.092 1.00 60.72 59 ASN B N 1
ATOM 6210 C CA . ASN G 2 59 ? 167.952 157.481 129.492 1.00 60.72 59 ASN B CA 1
ATOM 6211 C C . ASN G 2 59 ? 167.294 156.114 129.625 1.00 60.72 59 ASN B C 1
ATOM 6212 O O . ASN G 2 59 ? 167.294 155.322 128.675 1.00 60.72 59 ASN B O 1
ATOM 6217 N N . HIS G 2 60 ? 166.730 155.816 130.798 1.00 61.26 60 HIS B N 1
ATOM 6218 C CA . HIS G 2 60 ? 166.037 154.544 130.979 1.00 61.26 60 HIS B CA 1
ATOM 6219 C C . HIS G 2 60 ? 164.815 154.452 130.074 1.00 61.26 60 HIS B C 1
ATOM 6220 O O . HIS G 2 60 ? 164.546 153.397 129.487 1.00 61.26 60 HIS B O 1
ATOM 6227 N N . ALA G 2 61 ? 164.060 155.546 129.954 1.00 57.17 61 ALA B N 1
ATOM 6228 C CA . ALA G 2 61 ? 162.906 155.554 129.061 1.00 57.17 61 ALA B CA 1
ATOM 6229 C C . ALA G 2 61 ? 163.334 155.450 127.602 1.00 57.17 61 ALA B C 1
ATOM 6230 O O . ALA G 2 61 ? 162.669 154.783 126.801 1.00 57.17 61 ALA B O 1
ATOM 6232 N N . LEU G 2 62 ? 164.433 156.114 127.235 1.00 57.73 62 LEU B N 1
ATOM 6233 C CA . LEU G 2 62 ? 164.948 155.992 125.875 1.00 57.73 62 LEU B CA 1
ATOM 6234 C C . LEU G 2 62 ? 165.440 154.578 125.595 1.00 57.73 62 LEU B C 1
ATOM 6235 O O . LEU G 2 62 ? 165.218 154.042 124.503 1.00 57.73 62 LEU B O 1
ATOM 6240 N N . LYS G 2 63 ? 166.121 153.963 126.565 1.00 61.63 63 LYS B N 1
ATOM 6241 C CA . LYS G 2 63 ? 166.569 152.585 126.393 1.00 61.63 63 LYS B CA 1
ATOM 6242 C C . LYS G 2 63 ? 165.389 151.624 126.313 1.00 61.63 63 LYS B C 1
ATOM 6243 O O . LYS G 2 63 ? 165.384 150.709 125.484 1.00 61.63 63 LYS B O 1
ATOM 6249 N N . LYS G 2 64 ? 164.378 151.818 127.163 1.00 59.74 64 LYS B N 1
ATOM 6250 C CA . LYS G 2 64 ? 163.236 150.908 127.173 1.00 59.74 64 LYS B CA 1
ATOM 6251 C C . LYS G 2 64 ? 162.493 150.931 125.843 1.00 59.74 64 LYS B C 1
ATOM 6252 O O . LYS G 2 64 ? 162.095 149.880 125.327 1.00 59.74 64 LYS B O 1
ATOM 6258 N N . GLU G 2 65 ? 162.295 152.120 125.274 1.00 58.26 65 GLU B N 1
ATOM 6259 C CA . GLU G 2 65 ? 161.475 152.247 124.075 1.00 58.26 65 GLU B CA 1
ATOM 6260 C C . G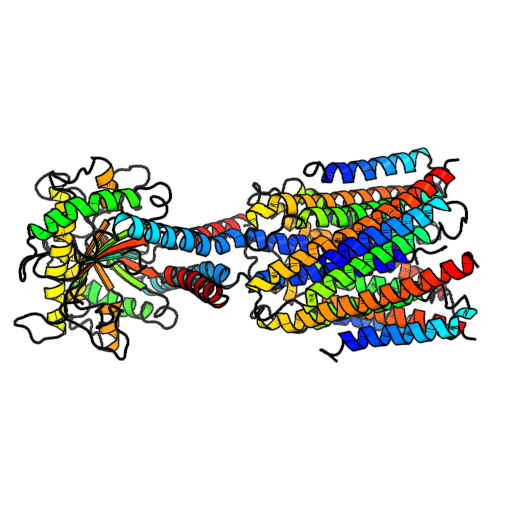LU G 2 65 ? 162.212 151.798 122.817 1.00 58.26 65 GLU B C 1
ATOM 6261 O O . GLU G 2 65 ? 161.605 151.192 121.927 1.00 58.26 65 GLU B O 1
ATOM 6267 N N . PHE G 2 66 ? 163.515 152.073 122.722 1.00 59.03 66 PHE B N 1
ATOM 6268 C CA . PHE G 2 66 ? 164.214 151.978 121.449 1.00 59.03 66 PHE B CA 1
ATOM 6269 C C . PHE G 2 66 ? 165.323 150.935 121.389 1.00 59.03 66 PHE B C 1
ATOM 6270 O O . PHE G 2 66 ? 165.922 150.774 120.320 1.00 59.03 66 PHE B O 1
ATOM 6278 N N . ASP G 2 67 ? 165.612 150.219 122.481 1.00 63.77 67 ASP B N 1
ATOM 6279 C CA . ASP G 2 67 ? 166.717 149.261 122.457 1.00 63.77 67 ASP B CA 1
ATOM 6280 C C . ASP G 2 67 ? 166.504 148.172 121.414 1.00 63.77 67 ASP B C 1
ATOM 6281 O O . ASP G 2 67 ? 167.477 147.600 120.908 1.00 63.77 67 ASP B O 1
ATOM 6286 N N . LYS G 2 68 ? 165.251 147.873 121.079 1.00 65.86 68 LYS B N 1
ATOM 6287 C CA . LYS G 2 68 ? 164.951 146.890 120.047 1.00 65.86 68 LYS B CA 1
ATOM 6288 C C . LYS G 2 68 ? 165.102 147.447 118.639 1.00 65.86 68 LYS B C 1
ATOM 6289 O O . LYS G 2 68 ? 164.966 146.688 117.674 1.00 65.86 68 LYS B O 1
ATOM 6295 N N . ASP G 2 69 ? 165.374 148.745 118.497 1.00 63.52 69 ASP B N 1
ATOM 6296 C CA . ASP G 2 69 ? 165.454 149.383 117.192 1.00 63.52 69 ASP B CA 1
ATOM 6297 C C . ASP G 2 69 ? 166.821 149.978 116.885 1.00 63.52 69 ASP B C 1
ATOM 6298 O O . ASP G 2 69 ? 167.013 150.506 115.783 1.00 63.52 69 ASP B O 1
ATOM 6303 N N . LEU G 2 70 ? 167.773 149.916 117.819 1.00 61.64 70 LEU B N 1
ATOM 6304 C CA . LEU G 2 70 ? 169.094 150.486 117.571 1.00 61.64 70 LEU B CA 1
ATOM 6305 C C . LEU G 2 70 ? 169.807 149.776 116.426 1.00 61.64 70 LEU B C 1
ATOM 6306 O O . LEU G 2 70 ? 170.431 150.423 115.577 1.00 61.64 70 LEU B O 1
ATOM 6311 N N . MET G 2 71 ? 169.729 148.444 116.384 1.00 68.01 71 MET B N 1
ATOM 6312 C CA . MET G 2 71 ? 170.494 147.694 115.392 1.00 68.01 71 MET B CA 1
ATOM 6313 C C . MET G 2 71 ? 169.906 147.843 113.992 1.00 68.01 71 MET B C 1
ATOM 6314 O O . MET G 2 71 ? 170.651 147.911 113.007 1.00 68.01 71 MET B O 1
ATOM 6319 N N . LYS G 2 72 ? 168.576 147.896 113.876 1.00 66.26 72 LYS B N 1
ATOM 6320 C CA . LYS G 2 72 ? 167.965 148.025 112.556 1.00 66.26 72 LYS B CA 1
ATOM 6321 C C . LYS G 2 72 ? 168.113 149.441 112.012 1.00 66.26 72 LYS B C 1
ATOM 6322 O O . LYS G 2 72 ? 168.414 149.628 110.828 1.00 66.26 72 LYS B O 1
ATOM 6328 N N . TRP G 2 73 ? 167.903 150.450 112.859 1.00 63.41 73 TRP B N 1
ATOM 6329 C CA . TRP G 2 73 ? 168.073 151.834 112.437 1.00 63.41 73 TRP B CA 1
ATOM 6330 C C . TRP G 2 73 ? 169.534 152.233 112.297 1.00 63.41 73 TRP B C 1
ATOM 6331 O O . TRP G 2 73 ? 169.836 153.183 111.567 1.00 63.41 73 TRP B O 1
ATOM 6342 N N . GLY G 2 74 ? 170.442 151.534 112.973 1.00 61.76 74 GLY B N 1
ATOM 6343 C CA . GLY G 2 74 ? 171.815 151.971 113.080 1.00 61.76 74 GLY B CA 1
ATOM 6344 C C . GLY G 2 74 ? 172.062 153.005 114.154 1.00 61.76 74 GLY B C 1
ATOM 6345 O O . GLY G 2 74 ? 173.191 153.499 114.269 1.00 61.76 74 GLY B O 1
ATOM 6346 N N . ALA G 2 75 ? 171.046 153.349 114.941 1.00 60.11 75 ALA B N 1
ATOM 6347 C CA . ALA G 2 75 ? 171.194 154.347 115.987 1.00 60.11 75 ALA B CA 1
ATOM 6348 C C . ALA G 2 75 ? 171.959 153.779 117.180 1.00 60.11 75 ALA B C 1
ATOM 6349 O O . ALA G 2 75 ? 172.057 152.564 117.372 1.00 60.11 75 ALA B O 1
ATOM 6351 N N . VAL G 2 76 ? 172.521 154.685 117.977 1.00 58.48 76 VAL B N 1
ATOM 6352 C CA . VAL G 2 76 ? 173.215 154.341 119.215 1.00 58.48 76 VAL B CA 1
ATOM 6353 C C . VAL G 2 76 ? 172.847 155.366 120.279 1.00 58.48 76 VAL B C 1
ATOM 6354 O O . VAL G 2 76 ? 172.858 156.572 120.016 1.00 58.48 76 VAL B O 1
ATOM 6358 N N . ILE G 2 77 ? 172.521 154.885 121.477 1.00 57.03 77 ILE B N 1
ATOM 6359 C CA . ILE G 2 77 ? 172.283 155.729 122.641 1.00 57.03 77 ILE B CA 1
ATOM 6360 C C . ILE G 2 77 ? 173.433 155.513 123.614 1.00 57.03 77 ILE B C 1
ATOM 6361 O O . ILE G 2 77 ? 173.741 154.371 123.976 1.00 57.03 77 ILE B O 1
ATOM 6366 N N . ASP G 2 78 ? 174.067 156.604 124.035 1.00 60.11 78 ASP B N 1
ATOM 6367 C CA . ASP G 2 78 ? 175.283 156.557 124.842 1.00 60.11 78 ASP B CA 1
ATOM 6368 C C . ASP G 2 78 ? 175.128 157.403 126.098 1.00 60.11 78 ASP B C 1
ATOM 6369 O O . ASP G 2 78 ? 175.961 158.257 126.409 1.00 60.11 78 ASP B O 1
ATOM 6374 N N . LYS G 2 79 ? 174.017 157.194 126.813 1.00 62.10 79 LYS B N 1
ATOM 6375 C CA . LYS G 2 79 ? 173.720 157.803 128.119 1.00 62.10 79 LYS B CA 1
ATOM 6376 C C . LYS G 2 79 ? 173.917 159.319 128.125 1.00 62.10 79 LYS B C 1
ATOM 6377 O O . LYS G 2 79 ? 174.072 159.929 129.187 1.00 62.10 79 LYS B O 1
ATOM 6383 N N . ASP G 2 80 ? 173.892 159.945 126.948 1.00 56.05 80 ASP B N 1
ATOM 6384 C CA . ASP G 2 80 ? 173.983 161.393 126.817 1.00 56.05 80 ASP B CA 1
ATOM 6385 C C . ASP G 2 80 ? 172.657 162.005 126.378 1.00 56.05 80 ASP B C 1
ATOM 6386 O O . ASP G 2 80 ? 172.630 163.143 125.896 1.00 56.05 80 ASP B O 1
ATOM 6391 N N . LEU G 2 81 ? 171.559 161.263 126.529 1.00 49.24 81 LEU B N 1
ATOM 6392 C CA . LEU G 2 81 ? 170.220 161.687 126.123 1.00 49.24 81 LEU B CA 1
ATOM 6393 C C . LEU G 2 81 ? 170.137 161.995 124.633 1.00 49.24 81 LEU B C 1
ATOM 6394 O O . LEU G 2 81 ? 169.318 162.817 124.211 1.00 49.24 81 LEU B O 1
ATOM 6399 N N . THR G 2 82 ? 170.967 161.344 123.822 1.00 47.97 82 THR B N 1
ATOM 6400 C CA . THR G 2 82 ? 171.003 161.574 122.387 1.00 47.97 82 THR B CA 1
ATOM 6401 C C . THR G 2 82 ? 170.828 160.261 121.635 1.00 47.97 82 THR B C 1
ATOM 6402 O O . THR G 2 82 ? 171.268 159.200 122.087 1.00 47.97 82 THR B O 1
ATOM 6406 N N . VAL G 2 83 ? 170.168 160.345 120.481 1.00 48.31 83 VAL B N 1
ATOM 6407 C CA . VAL G 2 83 ? 169.993 159.198 119.599 1.00 48.31 83 VAL B CA 1
ATOM 6408 C C . VAL G 2 83 ? 170.864 159.404 118.367 1.00 48.31 83 VAL B C 1
ATOM 6409 O O . VAL G 2 83 ? 170.434 160.010 117.379 1.00 48.31 83 VAL B O 1
ATOM 6413 N N . ARG G 2 84 ? 172.092 158.897 118.421 1.00 53.65 84 ARG B N 1
ATOM 6414 C CA . ARG G 2 84 ? 173.075 159.130 117.372 1.00 53.65 84 ARG B CA 1
ATOM 6415 C C . ARG G 2 84 ? 172.899 158.121 116.243 1.00 53.65 84 ARG B C 1
ATOM 6416 O O . ARG G 2 84 ? 172.867 156.911 116.484 1.00 53.65 84 ARG B O 1
ATOM 6424 N N . PHE G 2 85 ? 172.800 158.617 115.010 1.00 57.23 85 PHE B N 1
ATOM 6425 C CA . PHE G 2 85 ? 172.523 157.793 113.832 1.00 57.23 85 PHE B CA 1
ATOM 6426 C C . PHE G 2 85 ? 173.799 157.655 113.003 1.00 57.23 85 PHE B C 1
ATOM 6427 O O . PHE G 2 85 ? 174.306 158.641 112.461 1.00 57.23 85 PHE B O 1
ATOM 6435 N N . GLN G 2 86 ? 174.318 156.431 112.914 1.00 66.88 86 GLN B N 1
ATOM 6436 C CA . GLN G 2 86 ? 175.506 156.147 112.116 1.00 66.88 86 GLN B CA 1
ATOM 6437 C C . GLN G 2 86 ? 175.115 155.853 110.670 1.00 66.88 86 GLN B C 1
ATOM 6438 O O . GLN G 2 86 ? 173.973 156.054 110.247 1.00 66.88 86 GLN B O 1
ATOM 6444 N N . GLN G 2 87 ? 176.086 155.356 109.901 1.00 78.59 87 GLN B N 1
ATOM 6445 C CA . GLN G 2 87 ? 175.908 154.765 108.579 1.00 78.59 87 GLN B CA 1
ATOM 6446 C C . GLN G 2 87 ? 175.265 155.735 107.595 1.00 78.59 87 GLN B C 1
ATOM 6447 O O . GLN G 2 87 ? 174.090 155.576 107.240 1.00 78.59 87 GLN B O 1
ATOM 6453 N N . PRO G 2 88 ? 176.000 156.753 107.134 1.00 81.02 88 PRO B N 1
ATOM 6454 C CA . PRO G 2 88 ? 175.442 157.685 106.144 1.00 81.02 88 PRO B CA 1
ATOM 6455 C C . PRO G 2 88 ? 175.213 157.032 104.789 1.00 81.02 88 PRO B C 1
ATOM 6456 O O . PRO G 2 88 ? 175.390 155.819 104.636 1.00 81.02 88 PRO B O 1
ATOM 6460 N N . ASP G 2 89 ? 174.805 157.836 103.807 1.00 84.23 89 ASP B N 1
ATOM 6461 C CA . ASP G 2 89 ? 174.454 157.481 102.436 1.00 84.23 89 ASP B CA 1
ATOM 6462 C C . ASP G 2 89 ? 173.093 156.792 102.355 1.00 84.23 89 ASP B C 1
ATOM 6463 O O . ASP G 2 89 ? 172.612 156.549 101.248 1.00 84.23 89 ASP B O 1
ATOM 6468 N N . ILE G 2 90 ? 172.456 156.470 103.478 1.00 78.54 90 ILE B N 1
ATOM 6469 C CA . ILE G 2 90 ? 171.071 156.022 103.472 1.00 78.54 90 ILE B CA 1
ATOM 6470 C C . ILE G 2 90 ? 170.143 157.017 104.154 1.00 78.54 90 ILE B C 1
ATOM 6471 O O . ILE G 2 90 ? 168.925 156.959 103.925 1.00 78.54 90 ILE B O 1
ATOM 6476 N N . LEU G 2 91 ? 170.671 157.923 104.980 1.00 74.17 91 LEU B N 1
ATOM 6477 C CA . LEU G 2 91 ? 169.844 158.945 105.610 1.00 74.17 91 LEU B CA 1
ATOM 6478 C C . LEU G 2 91 ? 169.557 160.088 104.644 1.00 74.17 91 LEU B C 1
ATOM 6479 O O . LEU G 2 91 ? 168.421 160.564 104.551 1.00 74.17 91 LEU B O 1
ATOM 6484 N N . PHE G 2 92 ? 170.577 160.534 103.915 1.00 73.74 92 PHE B N 1
ATOM 6485 C CA . PHE G 2 92 ? 170.451 161.605 102.940 1.00 73.74 92 PHE B CA 1
ATOM 6486 C C . PHE G 2 92 ? 171.118 161.176 101.640 1.00 73.74 92 PHE B C 1
ATOM 6487 O O . PHE G 2 92 ? 171.806 160.153 101.575 1.00 73.74 92 PHE B O 1
ATOM 6495 N N . ALA G 2 93 ? 170.905 161.971 100.597 1.00 79.64 93 ALA B N 1
ATOM 6496 C CA . ALA G 2 93 ? 171.539 161.702 99.318 1.00 79.64 93 ALA B CA 1
ATOM 6497 C C . ALA G 2 93 ? 173.036 161.994 99.392 1.00 79.64 93 ALA B C 1
ATOM 6498 O O . ALA G 2 93 ? 173.521 162.681 100.296 1.00 79.64 93 ALA B O 1
ATOM 6500 N N . THR G 2 94 ? 173.771 161.457 98.422 1.00 83.44 94 THR B N 1
ATOM 6501 C CA . THR G 2 94 ? 175.222 161.623 98.368 1.00 83.44 94 THR B CA 1
ATOM 6502 C C . THR G 2 94 ? 175.543 163.072 98.025 1.00 83.44 94 THR B C 1
ATOM 6503 O O . THR G 2 94 ? 175.406 163.499 96.877 1.00 83.44 94 THR B O 1
ATOM 6507 N N . GLY G 2 95 ? 175.974 163.837 99.026 1.00 82.02 95 GLY B N 1
ATOM 6508 C CA . GLY G 2 95 ? 176.306 165.230 98.809 1.00 82.02 95 GLY B CA 1
ATOM 6509 C C . GLY G 2 95 ? 175.120 166.142 98.603 1.00 82.02 95 GLY B C 1
ATOM 6510 O O . GLY G 2 95 ? 175.278 167.230 98.045 1.00 82.02 95 GLY B O 1
ATOM 6511 N N . SER G 2 96 ? 173.931 165.730 99.039 1.00 80.12 96 SER B N 1
ATOM 6512 C CA . SER G 2 96 ? 172.726 166.529 98.877 1.00 80.12 96 SER B CA 1
ATOM 6513 C C . SER G 2 96 ? 171.917 166.487 100.164 1.00 80.12 96 SER B C 1
ATOM 6514 O O . SER G 2 96 ? 172.061 165.577 100.985 1.00 80.12 96 SER B O 1
ATOM 6517 N N . SER G 2 97 ? 171.060 167.490 100.331 1.00 76.14 97 SER B N 1
ATOM 6518 C CA . SER G 2 97 ? 170.213 167.606 101.509 1.00 76.14 97 SER B CA 1
ATOM 6519 C C . SER G 2 97 ? 168.867 166.913 101.347 1.00 76.14 97 SER B C 1
ATOM 6520 O O . SER G 2 97 ? 168.060 166.935 102.282 1.00 76.14 97 SER B O 1
ATOM 6523 N N . ALA G 2 98 ? 168.605 166.308 100.191 1.00 77.60 98 ALA B N 1
ATOM 6524 C CA . ALA G 2 98 ? 167.342 165.615 99.976 1.00 77.60 98 ALA B CA 1
ATOM 6525 C C . ALA G 2 98 ? 167.247 164.397 100.885 1.00 77.60 98 ALA B C 1
ATOM 6526 O O . ALA G 2 98 ? 168.220 163.655 101.051 1.00 77.60 98 ALA B O 1
ATOM 6528 N N . LEU G 2 99 ? 166.073 164.193 101.474 1.00 75.33 99 LEU B N 1
ATOM 6529 C CA . LEU G 2 99 ? 165.868 163.085 102.397 1.00 75.33 99 LEU B CA 1
ATOM 6530 C C . LEU G 2 99 ? 165.550 161.808 101.630 1.00 75.33 99 LEU B C 1
ATOM 6531 O O . LEU G 2 99 ? 164.629 161.779 100.807 1.00 75.33 99 LEU B O 1
ATOM 6536 N N . THR G 2 100 ? 166.313 160.755 101.903 1.00 76.17 100 THR B N 1
ATOM 6537 C CA . THR G 2 100 ? 166.062 159.466 101.283 1.00 76.17 100 THR B CA 1
ATOM 6538 C C . THR G 2 100 ? 164.854 158.791 101.931 1.00 76.17 100 THR B C 1
ATOM 6539 O O . THR G 2 100 ? 164.560 159.026 103.107 1.00 76.17 100 THR B O 1
ATOM 6543 N N . PRO G 2 101 ? 164.134 157.952 101.182 1.00 76.60 101 PRO B N 1
ATOM 6544 C CA . PRO G 2 101 ? 162.977 157.256 101.769 1.00 76.60 101 PRO B CA 1
ATOM 6545 C C . PRO G 2 101 ? 163.337 156.339 102.924 1.00 76.60 101 PRO B C 1
ATOM 6546 O O . PRO G 2 101 ? 162.459 156.021 103.735 1.00 76.60 101 PRO B O 1
ATOM 6550 N N . ARG G 2 102 ? 164.593 155.896 103.022 1.00 76.67 102 ARG B N 1
ATOM 6551 C CA . ARG G 2 102 ? 164.987 155.026 104.126 1.00 76.67 102 ARG B CA 1
ATOM 6552 C C . ARG G 2 102 ? 164.878 155.749 105.464 1.00 76.67 102 ARG B C 1
ATOM 6553 O O . ARG G 2 102 ? 164.312 155.216 106.424 1.00 76.67 102 ARG B O 1
ATOM 6561 N N . PHE G 2 103 ? 165.417 156.967 105.548 1.00 71.72 103 PHE B N 1
ATOM 6562 C CA . PHE G 2 103 ? 165.337 157.728 106.788 1.00 71.72 103 PHE B CA 1
ATOM 6563 C C . PHE G 2 103 ? 163.951 158.310 107.027 1.00 71.72 103 PHE B C 1
ATOM 6564 O O . PHE G 2 103 ? 163.603 158.588 108.180 1.00 71.72 103 PHE B O 1
ATOM 6572 N N . LYS G 2 104 ? 163.159 158.505 105.970 1.00 73.05 104 LYS B N 1
ATOM 6573 C CA . LYS G 2 104 ? 161.792 158.981 106.148 1.00 73.05 104 LYS B CA 1
ATOM 6574 C C . LYS G 2 104 ? 160.959 157.969 106.925 1.00 73.05 104 LYS B C 1
ATOM 6575 O O . LYS G 2 104 ? 160.201 158.335 107.830 1.00 73.05 104 LYS B O 1
ATOM 6581 N N . GLU G 2 105 ? 161.086 156.684 106.581 1.00 73.81 105 GLU B N 1
ATOM 6582 C CA . GLU G 2 105 ? 160.368 155.653 107.323 1.00 73.81 105 GLU B CA 1
ATOM 6583 C C . GLU G 2 105 ? 160.953 155.458 108.715 1.00 73.81 105 GLU B C 1
ATOM 6584 O O . GLU G 2 105 ? 160.241 155.027 109.630 1.00 73.81 105 GLU B O 1
ATOM 6590 N N . ILE G 2 106 ? 162.241 155.761 108.896 1.00 70.75 106 ILE B N 1
ATOM 6591 C CA . ILE G 2 106 ? 162.836 155.710 110.228 1.00 70.75 106 ILE B CA 1
ATOM 6592 C C . ILE G 2 106 ? 162.234 156.790 111.116 1.00 70.75 106 ILE B C 1
ATOM 6593 O O . ILE G 2 106 ? 161.876 156.537 112.273 1.00 70.75 106 ILE B O 1
ATOM 6598 N N . LEU G 2 107 ? 162.103 158.008 110.586 1.00 68.26 107 LEU B N 1
ATOM 6599 C CA . LEU G 2 107 ? 161.557 159.109 111.374 1.00 68.26 107 LEU B CA 1
ATOM 6600 C C . LEU G 2 107 ? 160.094 158.872 111.726 1.00 68.26 107 LEU B C 1
ATOM 6601 O O . LEU G 2 107 ? 159.629 159.303 112.787 1.00 68.26 107 LEU B O 1
ATOM 6606 N N . ASP G 2 108 ? 159.351 158.198 110.845 1.00 67.76 108 ASP B N 1
ATOM 6607 C CA . ASP G 2 108 ? 157.936 157.949 111.106 1.00 67.76 108 ASP B CA 1
ATOM 6608 C C . ASP G 2 108 ? 157.749 157.083 112.346 1.00 67.76 108 ASP B C 1
ATOM 6609 O O . ASP G 2 108 ? 156.934 157.397 113.221 1.00 67.76 108 ASP B O 1
ATOM 6614 N N . ASP G 2 109 ? 158.500 155.985 112.438 1.00 64.64 109 ASP B N 1
ATOM 6615 C CA . ASP G 2 109 ? 158.372 155.092 113.585 1.00 64.64 109 ASP B CA 1
ATOM 6616 C C . ASP G 2 109 ? 159.076 155.647 114.819 1.00 64.64 109 ASP B C 1
ATOM 6617 O O . ASP G 2 109 ? 158.569 155.510 115.938 1.00 64.64 109 ASP B O 1
ATOM 6622 N N . PHE G 2 110 ? 160.241 156.271 114.636 1.00 57.86 110 PHE B N 1
ATOM 6623 C CA . PHE G 2 110 ? 161.049 156.685 115.779 1.00 57.86 110 PHE B CA 1
ATOM 6624 C C . PHE G 2 110 ? 160.438 157.882 116.498 1.00 57.86 110 PHE B C 1
ATOM 6625 O O . PHE G 2 110 ? 160.338 157.890 117.730 1.00 57.86 110 PHE B O 1
ATOM 6633 N N . PHE G 2 111 ? 160.017 158.902 115.746 1.00 55.92 111 PHE B N 1
ATOM 6634 C CA . PHE G 2 111 ? 159.704 160.188 116.364 1.00 55.92 111 PHE B CA 1
ATOM 6635 C C . PHE G 2 111 ? 158.432 160.126 117.202 1.00 55.92 111 PHE B C 1
ATOM 6636 O O . PHE G 2 111 ? 158.353 160.765 118.257 1.00 55.92 111 PHE B O 1
ATOM 6644 N N . ILE G 2 112 ? 157.423 159.380 116.745 1.00 58.74 112 ILE B N 1
ATOM 6645 C CA . ILE G 2 112 ? 156.148 159.343 117.458 1.00 58.74 112 ILE B CA 1
ATOM 6646 C C . ILE G 2 112 ? 156.340 158.805 118.869 1.00 58.74 112 ILE B C 1
ATOM 6647 O O . ILE G 2 112 ? 155.808 159.358 119.839 1.00 58.74 112 ILE B O 1
ATOM 6652 N N . ARG G 2 113 ? 157.106 157.721 119.009 1.00 56.56 113 ARG B N 1
ATOM 6653 C CA . ARG G 2 113 ? 157.425 157.215 120.339 1.00 56.56 113 ARG B CA 1
ATOM 6654 C C . ARG G 2 113 ? 158.471 158.080 121.030 1.00 56.56 113 ARG B C 1
ATOM 6655 O O . ARG G 2 113 ? 158.507 158.139 122.264 1.00 56.56 113 ARG B O 1
ATOM 6663 N N . TYR G 2 114 ? 159.328 158.750 120.256 1.00 51.37 114 TYR B N 1
ATOM 6664 C CA . TYR G 2 114 ? 160.326 159.641 120.841 1.00 51.37 114 TYR B CA 1
ATOM 6665 C C . TYR G 2 114 ? 159.668 160.864 121.467 1.00 51.37 114 TYR B C 1
ATOM 6666 O O . TYR G 2 114 ? 160.001 161.254 122.592 1.00 51.37 114 TYR B O 1
ATOM 6675 N N . LEU G 2 115 ? 158.729 161.483 120.749 1.00 52.01 115 LEU B N 1
ATOM 6676 C CA . LEU G 2 115 ? 158.031 162.651 121.270 1.00 52.01 115 LEU B CA 1
ATOM 6677 C C . LEU G 2 115 ? 157.105 162.305 122.428 1.00 52.01 115 LEU B C 1
ATOM 6678 O O . LEU G 2 115 ? 156.835 163.170 123.267 1.00 52.01 115 LEU B O 1
ATOM 6683 N N . LYS G 2 116 ? 156.607 161.067 122.485 1.00 54.01 116 LYS B N 1
ATOM 6684 C CA . LYS G 2 116 ? 155.768 160.657 123.606 1.00 54.01 116 LYS B CA 1
ATOM 6685 C C . LYS G 2 116 ? 156.539 160.713 124.918 1.00 54.01 116 LYS B C 1
ATOM 6686 O O . LYS G 2 116 ? 156.013 161.171 125.939 1.00 54.01 116 LYS B O 1
ATOM 6692 N N . ILE G 2 117 ? 157.790 160.248 124.909 1.00 51.21 117 ILE B N 1
ATOM 6693 C CA . ILE G 2 117 ? 158.628 160.344 126.099 1.00 51.21 117 ILE B CA 1
ATOM 6694 C C . ILE G 2 117 ? 158.953 161.799 126.405 1.00 51.21 117 ILE B C 1
ATOM 6695 O O . ILE G 2 117 ? 159.011 162.206 127.572 1.00 51.21 117 ILE B O 1
ATOM 6700 N N . MET G 2 118 ? 159.175 162.604 125.365 1.00 49.14 118 MET B N 1
ATOM 6701 C CA . MET G 2 118 ? 159.567 163.993 125.577 1.00 49.14 118 MET B CA 1
ATOM 6702 C C . MET G 2 118 ? 158.402 164.817 126.110 1.00 49.14 118 MET B C 1
ATOM 6703 O O . MET G 2 118 ? 158.588 165.679 126.976 1.00 49.14 118 MET B O 1
ATOM 6708 N N . MET G 2 119 ? 157.198 164.565 125.607 1.00 52.09 119 MET B N 1
ATOM 6709 C CA . MET G 2 119 ? 155.992 165.240 126.086 1.00 52.09 119 MET B CA 1
ATOM 6710 C C . MET G 2 119 ? 155.299 164.398 127.157 1.00 52.09 119 MET B C 1
ATOM 6711 O O . MET G 2 119 ? 154.146 163.989 127.024 1.00 52.09 119 MET B O 1
ATOM 6716 N N . SER G 2 120 ? 156.031 164.142 128.235 1.00 50.64 120 SER B N 1
ATOM 6717 C CA . SER G 2 120 ? 155.531 163.369 129.360 1.00 50.64 120 SER B CA 1
ATOM 6718 C C . SER G 2 120 ? 155.574 164.220 130.621 1.00 50.64 120 SER B C 1
ATOM 6719 O O . SER G 2 120 ? 156.373 165.152 130.740 1.00 50.64 120 SER B O 1
ATOM 6722 N N . LYS G 2 121 ? 154.698 163.882 131.567 1.00 54.10 121 LYS B N 1
ATOM 6723 C CA . LYS G 2 121 ? 154.582 164.647 132.808 1.00 54.10 121 LYS B CA 1
ATOM 6724 C C . LYS G 2 121 ? 155.901 164.805 133.559 1.00 54.10 121 LYS B C 1
ATOM 6725 O O . LYS G 2 121 ? 156.204 165.930 133.987 1.00 54.10 121 LYS B O 1
ATOM 6731 N N . PRO G 2 122 ? 156.719 163.763 133.761 1.00 51.62 122 PRO B N 1
ATOM 6732 C CA . PRO G 2 122 ? 157.990 163.971 134.469 1.00 51.62 122 PRO B CA 1
ATOM 6733 C C . PRO G 2 122 ? 159.071 164.643 133.637 1.00 51.62 122 PRO B C 1
ATOM 6734 O O . PRO G 2 122 ? 160.119 164.998 134.195 1.00 51.62 122 PRO B O 1
ATOM 6738 N N . PHE G 2 123 ? 158.861 164.833 132.331 1.00 50.53 123 PHE B N 1
ATOM 6739 C CA . PHE G 2 123 ? 159.905 165.344 131.454 1.00 50.53 123 PHE B CA 1
ATOM 6740 C C . PHE G 2 123 ? 159.542 166.617 130.704 1.00 50.53 123 PHE B C 1
ATOM 6741 O O . PHE G 2 123 ? 160.456 167.339 130.291 1.00 50.53 123 PHE B O 1
ATOM 6749 N N . ILE G 2 124 ? 158.255 166.915 130.512 1.00 49.86 124 ILE B N 1
ATOM 6750 C CA . ILE G 2 124 ? 157.888 168.083 129.716 1.00 49.86 124 ILE B CA 1
ATOM 6751 C C . ILE G 2 124 ? 158.338 169.373 130.395 1.00 49.86 124 ILE B C 1
ATOM 6752 O O . ILE G 2 124 ? 158.722 170.335 129.720 1.00 49.86 124 ILE B O 1
ATOM 6757 N N . ASN G 2 125 ? 158.308 169.420 131.725 1.00 49.75 125 ASN B N 1
ATOM 6758 C CA . ASN G 2 125 ? 158.745 170.592 132.469 1.00 49.75 125 ASN B CA 1
ATOM 6759 C C . ASN G 2 125 ? 160.224 170.545 132.830 1.00 49.75 125 ASN B C 1
ATOM 6760 O O . ASN G 2 125 ? 160.734 171.506 133.415 1.00 49.75 125 ASN B O 1
ATOM 6765 N N . ASN G 2 126 ? 160.920 169.457 132.500 1.00 48.03 126 ASN B N 1
ATOM 6766 C CA . ASN G 2 126 ? 162.341 169.311 132.787 1.00 48.03 126 ASN B CA 1
ATOM 6767 C C . ASN G 2 126 ? 163.186 169.288 131.518 1.00 48.03 126 ASN B C 1
ATOM 6768 O O . ASN G 2 126 ? 164.321 168.802 131.541 1.00 48.03 126 ASN B O 1
ATOM 6773 N N . ILE G 2 127 ? 162.655 169.800 130.411 1.00 45.61 127 ILE B N 1
ATOM 6774 C CA . ILE G 2 127 ? 163.352 169.828 129.132 1.00 45.61 127 ILE B CA 1
ATOM 6775 C C . ILE G 2 127 ? 163.390 171.268 128.641 1.00 45.61 127 ILE B C 1
ATOM 6776 O O . ILE G 2 127 ? 162.352 171.938 128.587 1.00 45.61 127 ILE B O 1
ATOM 6781 N N . GLU G 2 128 ? 164.585 171.740 128.290 1.00 46.54 128 GLU B N 1
ATOM 6782 C CA . GLU G 2 128 ? 164.763 173.096 127.789 1.00 46.54 128 GLU B CA 1
ATOM 6783 C C . GLU G 2 128 ? 164.937 173.158 126.280 1.00 46.54 128 GLU B C 1
ATOM 6784 O O . GLU G 2 128 ? 164.462 174.109 125.651 1.00 46.54 128 GLU B O 1
ATOM 6790 N N . GLU G 2 129 ? 165.592 172.165 125.685 1.00 39.50 129 GLU B N 1
ATOM 6791 C CA . GLU G 2 129 ? 165.883 172.191 124.261 1.00 39.50 129 GLU B CA 1
ATOM 6792 C C . GLU G 2 129 ? 166.169 170.777 123.782 1.00 39.50 129 GLU B C 1
ATOM 6793 O O . GLU G 2 129 ? 166.878 170.022 124.451 1.00 39.50 129 GLU B O 1
ATOM 6799 N N . ILE G 2 130 ? 165.612 170.428 122.627 1.00 37.72 130 ILE B N 1
ATOM 6800 C CA . ILE G 2 130 ? 165.932 169.187 121.934 1.00 37.72 130 ILE B CA 1
ATOM 6801 C C . ILE G 2 130 ? 166.645 169.563 120.645 1.00 37.72 130 ILE B C 1
ATOM 6802 O O . ILE G 2 130 ? 166.075 170.254 119.792 1.00 37.72 130 ILE B O 1
ATOM 6807 N N . ARG G 2 131 ? 167.886 169.111 120.505 1.00 39.53 131 ARG B N 1
ATOM 6808 C CA . ARG G 2 131 ? 168.788 169.575 119.460 1.00 39.53 131 ARG B CA 1
ATOM 6809 C C . ARG G 2 131 ? 168.931 168.498 118.395 1.00 39.53 131 ARG B C 1
ATOM 6810 O O . ARG G 2 131 ? 169.344 167.373 118.696 1.00 39.53 131 ARG B O 1
ATOM 6818 N N . ILE G 2 132 ? 168.593 168.843 117.158 1.00 41.82 132 ILE B N 1
ATOM 6819 C CA . ILE G 2 132 ? 168.928 168.019 116.004 1.00 41.82 132 ILE B CA 1
ATOM 6820 C C . ILE G 2 132 ? 170.272 168.503 115.480 1.00 41.82 132 ILE B C 1
ATOM 6821 O O . ILE G 2 132 ? 170.405 169.659 115.066 1.00 41.82 132 ILE B O 1
ATOM 6826 N N . GLU G 2 133 ? 171.273 167.629 115.510 1.00 43.10 133 GLU B N 1
ATOM 6827 C CA . GLU G 2 133 ? 172.649 168.006 115.215 1.00 43.10 133 GLU B CA 1
ATOM 6828 C C . GLU G 2 133 ? 173.147 167.206 114.022 1.00 43.10 133 GLU B C 1
ATOM 6829 O O . GLU G 2 133 ? 173.185 165.972 114.069 1.00 43.10 133 GLU B O 1
ATOM 6835 N N . GLY G 2 134 ? 173.530 167.908 112.960 1.00 48.38 134 GLY B N 1
ATOM 6836 C CA . GLY G 2 134 ? 174.095 167.269 111.790 1.00 48.38 134 GLY B CA 1
ATOM 6837 C C . GLY G 2 134 ? 175.596 167.445 111.714 1.00 48.38 134 GLY B C 1
ATOM 6838 O O . GLY G 2 134 ? 176.087 168.555 111.492 1.00 48.38 134 GLY B O 1
ATOM 6839 N N . HIS G 2 135 ? 176.335 166.356 111.895 1.00 53.66 135 HIS B N 1
ATOM 6840 C CA . HIS G 2 135 ? 177.790 166.383 111.908 1.00 53.66 135 HIS B CA 1
ATOM 6841 C C . HIS G 2 135 ? 178.329 165.771 110.623 1.00 53.66 135 HIS B C 1
ATOM 6842 O O . HIS G 2 135 ? 177.795 164.775 110.126 1.00 53.66 135 HIS B O 1
ATOM 6849 N N . THR G 2 136 ? 179.385 166.377 110.087 1.00 64.11 136 THR B N 1
ATOM 6850 C CA . THR G 2 136 ? 179.967 165.970 108.818 1.00 64.11 136 THR B CA 1
ATOM 6851 C C . THR G 2 136 ? 181.466 165.772 108.996 1.00 64.11 136 THR B C 1
ATOM 6852 O O . THR G 2 136 ? 182.102 166.443 109.814 1.00 64.11 136 THR B O 1
ATOM 6856 N N . SER G 2 137 ? 182.024 164.833 108.232 1.00 74.90 137 SER B N 1
ATOM 6857 C CA . SER G 2 137 ? 183.451 164.558 108.293 1.00 74.90 137 SER B CA 1
ATOM 6858 C C . SER G 2 137 ? 184.255 165.784 107.865 1.00 74.90 137 SER B C 1
ATOM 6859 O O . SER G 2 137 ? 183.763 166.676 107.169 1.00 74.90 137 SER B O 1
ATOM 6862 N N . SER G 2 138 ? 185.517 165.815 108.293 1.00 78.44 138 SER B N 1
ATOM 6863 C CA . SER G 2 138 ? 186.365 166.985 108.104 1.00 78.44 138 SER B CA 1
ATOM 6864 C C . SER G 2 138 ? 186.819 167.186 106.664 1.00 78.44 138 SER B C 1
ATOM 6865 O O . SER G 2 138 ? 187.370 168.247 106.354 1.00 78.44 138 SER B O 1
ATOM 6868 N N . MET G 2 139 ? 186.610 166.213 105.782 1.00 80.19 139 MET B N 1
ATOM 6869 C CA . MET G 2 139 ? 187.071 166.307 104.404 1.00 80.19 139 MET B CA 1
ATOM 6870 C C . MET G 2 139 ? 185.899 166.611 103.478 1.00 80.19 139 MET B C 1
ATOM 6871 O O . MET G 2 139 ? 184.820 166.026 103.615 1.00 80.19 139 MET B O 1
ATOM 6876 N N . TRP G 2 140 ? 186.111 167.547 102.558 1.00 81.45 140 TRP B N 1
ATOM 6877 C CA . TRP G 2 140 ? 185.134 167.904 101.539 1.00 81.45 140 TRP B CA 1
ATOM 6878 C C . TRP G 2 140 ? 185.743 167.654 100.167 1.00 81.45 140 TRP B C 1
ATOM 6879 O O . TRP G 2 140 ? 186.871 168.080 99.899 1.00 81.45 140 TRP B O 1
ATOM 6890 N N . GLU G 2 141 ? 185.000 166.959 99.309 1.00 84.51 141 GLU B N 1
ATOM 6891 C CA . GLU G 2 141 ? 185.522 166.577 98.004 1.00 84.51 141 GLU B CA 1
ATOM 6892 C C . GLU G 2 141 ? 185.771 167.804 97.134 1.00 84.51 141 GLU B C 1
ATOM 6893 O O . GLU G 2 141 ? 184.977 168.749 97.115 1.00 84.51 141 GLU B O 1
ATOM 6899 N N . GLY G 2 142 ? 186.892 167.787 96.415 1.00 86.36 142 GLY B N 1
ATOM 6900 C CA . GLY G 2 142 ? 187.256 168.876 95.536 1.00 86.36 142 GLY B CA 1
ATOM 6901 C C . GLY G 2 142 ? 187.922 170.058 96.205 1.00 86.36 142 GLY B C 1
ATOM 6902 O O . GLY G 2 142 ? 188.193 171.057 95.527 1.00 86.36 142 GLY B O 1
ATOM 6903 N N . GLU G 2 143 ? 188.197 169.983 97.505 1.00 89.38 143 GLU B N 1
ATOM 6904 C CA . GLU G 2 143 ? 188.826 171.073 98.235 1.00 89.38 143 GLU B CA 1
ATOM 6905 C C . GLU G 2 143 ? 189.958 170.531 99.096 1.00 89.38 143 GLU B C 1
ATOM 6906 O O . GLU G 2 143 ? 189.886 169.414 99.615 1.00 89.38 143 GLU B O 1
ATOM 6912 N N . SER G 2 144 ? 191.009 171.340 99.241 1.00 91.43 144 SER B N 1
ATOM 6913 C CA . SER G 2 144 ? 192.178 170.974 100.034 1.00 91.43 144 SER B CA 1
ATOM 6914 C C . SER G 2 144 ? 192.538 172.074 101.027 1.00 91.43 144 SER B C 1
ATOM 6915 O O . SER G 2 144 ? 193.707 172.232 101.389 1.00 91.43 144 SER B O 1
ATOM 6918 N N . ASP G 2 145 ? 191.548 172.842 101.473 1.00 89.16 145 ASP B N 1
ATOM 6919 C CA . ASP G 2 145 ? 191.751 173.922 102.429 1.00 89.16 145 ASP B CA 1
ATOM 6920 C C . ASP G 2 145 ? 190.992 173.606 103.708 1.00 89.16 145 ASP B C 1
ATOM 6921 O O . ASP G 2 145 ? 189.802 173.278 103.662 1.00 89.16 145 ASP B O 1
ATOM 6926 N N . ARG G 2 146 ? 191.684 173.704 104.846 1.00 85.78 146 ARG B N 1
ATOM 6927 C CA . ARG G 2 146 ? 191.044 173.425 106.128 1.00 85.78 146 ARG B CA 1
ATOM 6928 C C . ARG G 2 146 ? 189.928 174.422 106.420 1.00 85.78 146 ARG B C 1
ATOM 6929 O O . ARG G 2 146 ? 188.867 174.042 106.928 1.00 85.78 146 ARG B O 1
ATOM 6937 N N . GLY G 2 147 ? 190.151 175.701 106.110 1.00 84.29 147 GLY B N 1
ATOM 6938 C CA . GLY G 2 147 ? 189.112 176.694 106.314 1.00 84.29 147 GLY B CA 1
ATOM 6939 C C . GLY G 2 147 ? 187.908 176.491 105.418 1.00 84.29 147 GLY B C 1
ATOM 6940 O O . GLY G 2 147 ? 186.769 176.700 105.848 1.00 84.29 147 GLY B O 1
ATOM 6941 N N . LYS G 2 148 ? 188.134 176.082 104.171 1.00 81.61 148 LYS B N 1
ATOM 6942 C CA . LYS G 2 148 ? 187.049 175.836 103.231 1.00 81.61 148 LYS B CA 1
ATOM 6943 C C . LYS G 2 148 ? 186.425 174.456 103.390 1.00 81.61 148 LYS B C 1
ATOM 6944 O O . LYS G 2 148 ? 185.418 174.169 102.736 1.00 81.61 148 LYS B O 1
ATOM 6950 N N . ALA G 2 149 ? 186.994 173.597 104.229 1.00 77.66 149 ALA B N 1
ATOM 6951 C CA . ALA G 2 149 ? 186.419 172.289 104.506 1.00 77.66 149 ALA B CA 1
ATOM 6952 C C . ALA G 2 149 ? 185.465 172.312 105.691 1.00 77.66 149 ALA B C 1
ATOM 6953 O O . ALA G 2 149 ? 184.980 171.253 106.101 1.00 77.66 149 ALA B O 1
ATOM 6955 N N . TYR G 2 150 ? 185.196 173.487 106.257 1.00 67.74 150 TYR B N 1
ATOM 6956 C CA . TYR G 2 150 ? 184.339 173.609 107.427 1.00 67.74 150 TYR B CA 1
ATOM 6957 C C . TYR G 2 150 ? 183.021 174.318 107.157 1.00 67.74 150 TYR B C 1
ATOM 6958 O O . TYR G 2 150 ? 182.049 174.072 107.873 1.00 67.74 150 TYR B O 1
ATOM 6967 N N . PHE G 2 151 ? 182.952 175.177 106.141 1.00 67.74 151 PHE B N 1
ATOM 6968 C CA . PHE G 2 151 ? 181.748 175.960 105.888 1.00 67.74 151 PHE B CA 1
ATOM 6969 C C . PHE G 2 151 ? 180.818 175.325 104.865 1.00 67.74 151 PHE B C 1
ATOM 6970 O O . PHE G 2 151 ? 179.614 175.225 105.117 1.00 67.74 151 PHE B O 1
ATOM 6978 N N . LYS G 2 152 ? 181.336 174.896 103.713 1.00 72.15 152 LYS B N 1
ATOM 6979 C CA . LYS G 2 152 ? 180.502 174.145 102.782 1.00 72.15 152 LYS B CA 1
ATOM 6980 C C . LYS G 2 152 ? 180.066 172.806 103.359 1.00 72.15 152 LYS B C 1
ATOM 6981 O O . LYS G 2 152 ? 179.062 172.246 102.904 1.00 72.15 152 LYS B O 1
ATOM 6987 N N . ASN G 2 153 ? 180.792 172.282 104.349 1.00 70.68 153 ASN B N 1
ATOM 6988 C CA . ASN G 2 153 ? 180.273 171.163 105.125 1.00 70.68 153 ASN B CA 1
ATOM 6989 C C . ASN G 2 153 ? 179.144 171.606 106.047 1.00 70.68 153 ASN B C 1
ATOM 6990 O O . ASN G 2 153 ? 178.190 170.851 106.264 1.00 70.68 153 ASN B O 1
ATOM 6995 N N . MET G 2 154 ? 179.235 172.820 106.596 1.00 63.32 154 MET B N 1
ATOM 6996 C CA . MET G 2 154 ? 178.163 173.346 107.434 1.00 63.32 154 MET B CA 1
ATOM 6997 C C . MET G 2 154 ? 176.929 173.716 106.622 1.00 63.32 154 MET B C 1
ATOM 6998 O O . MET G 2 154 ? 175.805 173.568 107.116 1.00 63.32 154 MET B O 1
ATOM 7003 N N . THR G 2 155 ? 177.110 174.197 105.390 1.00 65.58 155 THR B N 1
ATOM 7004 C CA . THR G 2 155 ? 175.962 174.483 104.536 1.00 65.58 155 THR B CA 1
ATOM 7005 C C . THR G 2 155 ? 175.156 173.218 104.277 1.00 65.58 155 THR B C 1
ATOM 7006 O O . THR G 2 155 ? 173.927 173.213 104.400 1.00 65.58 155 THR B O 1
ATOM 7010 N N . LEU G 2 156 ? 175.839 172.128 103.921 1.00 65.31 156 LEU B N 1
ATOM 7011 C CA . LEU G 2 156 ? 175.152 170.861 103.699 1.00 65.31 156 LEU B CA 1
ATOM 7012 C C . LEU G 2 156 ? 174.520 170.343 104.984 1.00 65.31 156 LEU B C 1
ATOM 7013 O O . LEU G 2 156 ? 173.377 169.873 104.978 1.00 65.31 156 LEU B O 1
ATOM 7018 N N . SER G 2 157 ? 175.248 170.429 106.099 1.00 59.25 157 SER B N 1
ATOM 7019 C CA . SER G 2 157 ? 174.746 169.892 107.360 1.00 59.25 157 SER B CA 1
ATOM 7020 C C . SER G 2 157 ? 173.535 170.670 107.860 1.00 59.25 157 SER B C 1
ATOM 7021 O O . SER G 2 157 ? 172.597 170.079 108.407 1.00 59.25 157 SER B O 1
ATOM 7024 N N . GLN G 2 158 ? 173.542 171.995 107.698 1.00 56.63 158 GLN B N 1
ATOM 7025 C CA . GLN G 2 158 ? 172.403 172.795 108.139 1.00 56.63 158 GLN B CA 1
ATOM 7026 C C . GLN G 2 158 ? 171.147 172.455 107.347 1.00 56.63 158 GLN B C 1
ATOM 7027 O O . GLN G 2 158 ? 170.054 172.358 107.916 1.00 56.63 158 GLN B O 1
ATOM 7033 N N . GLU G 2 159 ? 171.282 172.273 106.031 1.00 63.91 159 GLU B N 1
ATOM 7034 C CA . GLU G 2 159 ? 170.124 171.915 105.219 1.00 63.91 159 GLU B CA 1
ATOM 7035 C C . GLU G 2 159 ? 169.660 170.492 105.505 1.00 63.91 159 GLU B C 1
ATOM 7036 O O . GLU G 2 159 ? 168.453 170.227 105.545 1.00 63.91 159 GLU B O 1
ATOM 7042 N N . ARG G 2 160 ? 170.598 169.560 105.697 1.00 63.80 160 ARG B N 1
ATOM 7043 C CA . ARG G 2 160 ? 170.210 168.198 106.053 1.00 63.80 160 ARG B CA 1
ATOM 7044 C C . ARG G 2 160 ? 169.499 168.164 107.398 1.00 63.80 160 ARG B C 1
ATOM 7045 O O . ARG G 2 160 ? 168.491 167.468 107.560 1.00 63.80 160 ARG B O 1
ATOM 7053 N N . THR G 2 161 ? 170.014 168.909 108.379 1.00 56.71 161 THR B N 1
ATOM 7054 C CA . THR G 2 161 ? 169.363 168.971 109.683 1.00 56.71 161 THR B CA 1
ATOM 7055 C C . THR G 2 161 ? 167.990 169.625 109.585 1.00 56.71 161 THR B C 1
ATOM 7056 O O . THR G 2 161 ? 167.029 169.164 110.212 1.00 56.71 161 THR B O 1
ATOM 7060 N N . ARG G 2 162 ? 167.878 170.700 108.802 1.00 59.87 162 ARG B N 1
ATOM 7061 C CA . ARG G 2 162 ? 166.582 171.337 108.600 1.00 59.87 162 ARG B CA 1
ATOM 7062 C C . ARG G 2 162 ? 165.635 170.442 107.811 1.00 59.87 162 ARG B C 1
ATOM 7063 O O . ARG G 2 162 ? 164.417 170.499 108.015 1.00 59.87 162 ARG B O 1
ATOM 7071 N N . ALA G 2 163 ? 166.173 169.614 106.911 1.00 62.45 163 ALA B N 1
ATOM 7072 C CA . ALA G 2 163 ? 165.327 168.723 106.123 1.00 62.45 163 ALA B CA 1
ATOM 7073 C C . ALA G 2 163 ? 164.592 167.728 107.011 1.00 62.45 163 ALA B C 1
ATOM 7074 O O . ALA G 2 163 ? 163.410 167.443 106.788 1.00 62.45 163 ALA B O 1
ATOM 7076 N N . THR G 2 164 ? 165.277 167.179 108.018 1.00 60.92 164 THR B N 1
ATOM 7077 C CA . THR G 2 164 ? 164.610 166.281 108.954 1.00 60.92 164 THR B CA 1
ATOM 7078 C C . THR G 2 164 ? 163.520 167.009 109.730 1.00 60.92 164 THR B C 1
ATOM 7079 O O . THR G 2 164 ? 162.409 166.491 109.885 1.00 60.92 164 THR B O 1
ATOM 7083 N N . LEU G 2 165 ? 163.818 168.215 110.218 1.00 59.11 165 LEU B N 1
ATOM 7084 C CA . LEU G 2 165 ? 162.814 168.992 110.940 1.00 59.11 165 LEU B CA 1
ATOM 7085 C C . LEU G 2 165 ? 161.648 169.364 110.034 1.00 59.11 165 LEU B C 1
ATOM 7086 O O . LEU G 2 165 ? 160.488 169.336 110.463 1.00 59.11 165 LEU B O 1
ATOM 7091 N N . GLU G 2 166 ? 161.936 169.723 108.781 1.00 64.83 166 GLU B N 1
ATOM 7092 C CA . GLU G 2 166 ? 160.870 170.047 107.839 1.00 64.83 166 GLU B CA 1
ATOM 7093 C C . GLU G 2 166 ? 159.980 168.839 107.577 1.00 64.83 166 GLU B C 1
ATOM 7094 O O . GLU G 2 166 ? 158.751 168.964 107.524 1.00 64.83 166 GLU B O 1
ATOM 7100 N N . TYR G 2 167 ? 160.583 167.659 107.416 1.00 68.62 167 TYR B N 1
ATOM 7101 C CA . TYR G 2 167 ? 159.804 166.462 107.122 1.00 68.62 167 TYR B CA 1
ATOM 7102 C C . TYR G 2 167 ? 158.918 166.055 108.291 1.00 68.62 167 TYR B C 1
ATOM 7103 O O . TYR G 2 167 ? 157.804 165.566 108.076 1.00 68.62 167 TYR B O 1
ATOM 7112 N N . ILE G 2 168 ? 159.389 166.239 109.526 1.00 64.81 168 ILE B N 1
ATOM 7113 C CA . ILE G 2 168 ? 158.628 165.788 110.690 1.00 64.81 168 ILE B CA 1
ATOM 7114 C C . ILE G 2 168 ? 157.301 166.533 110.790 1.00 64.81 168 ILE B C 1
ATOM 7115 O O . ILE G 2 168 ? 156.241 165.924 110.980 1.00 64.81 168 ILE B O 1
ATOM 7120 N N . MET G 2 169 ? 157.335 167.856 110.655 1.00 65.33 169 MET B N 1
ATOM 7121 C CA . MET G 2 169 ? 156.148 168.678 110.843 1.00 65.33 169 MET B CA 1
ATOM 7122 C C . MET G 2 169 ? 155.388 168.950 109.552 1.00 65.33 169 MET B C 1
ATOM 7123 O O . MET G 2 169 ? 154.371 169.650 109.587 1.00 65.33 169 MET B O 1
ATOM 7128 N N . THR G 2 170 ? 155.846 168.422 108.420 1.00 69.45 170 THR B N 1
ATOM 7129 C CA . THR G 2 170 ? 155.158 168.567 107.138 1.00 69.45 170 THR B CA 1
ATOM 7130 C C . THR G 2 170 ? 155.020 167.211 106.457 1.00 69.45 170 THR B C 1
ATOM 7131 O O . THR G 2 170 ? 155.280 167.055 105.262 1.00 69.45 170 THR B O 1
ATOM 7135 N N . SER G 2 171 ? 154.606 166.206 107.220 1.00 74.36 171 SER B N 1
ATOM 7136 C CA . SER G 2 171 ? 154.415 164.855 106.715 1.00 74.36 171 SER B CA 1
ATOM 7137 C C . SER G 2 171 ? 152.937 164.481 106.765 1.00 74.36 171 SER B C 1
ATOM 7138 O O . SER G 2 171 ? 152.085 165.254 107.211 1.00 74.36 171 SER B O 1
ATOM 7141 N N . ASP G 2 172 ? 152.641 163.268 106.297 1.00 79.05 172 ASP B N 1
ATOM 7142 C CA . ASP G 2 172 ? 151.291 162.729 106.324 1.00 79.05 172 ASP B CA 1
ATOM 7143 C C . ASP G 2 172 ? 151.169 161.436 107.115 1.00 79.05 172 ASP B C 1
ATOM 7144 O O . ASP G 2 172 ? 150.050 160.938 107.279 1.00 79.05 172 ASP B O 1
ATOM 7149 N N . LYS G 2 173 ? 152.277 160.879 107.607 1.00 77.44 173 LYS B N 1
ATOM 7150 C CA . LYS G 2 173 ? 152.251 159.648 108.382 1.00 77.44 173 LYS B CA 1
ATOM 7151 C C . LYS G 2 173 ? 152.583 159.851 109.853 1.00 77.44 173 LYS B C 1
ATOM 7152 O O . LYS G 2 173 ? 152.348 158.939 110.653 1.00 77.44 173 LYS B O 1
ATOM 7158 N N . ILE G 2 174 ? 153.118 161.008 110.230 1.00 71.91 174 ILE B N 1
ATOM 7159 C CA . ILE G 2 174 ? 153.406 161.316 111.626 1.00 71.91 174 ILE B CA 1
ATOM 7160 C C . ILE G 2 174 ? 152.191 162.020 112.217 1.00 71.91 174 ILE B C 1
ATOM 7161 O O . ILE G 2 174 ? 151.744 163.048 111.696 1.00 71.91 174 ILE B O 1
ATOM 7166 N N . ASN G 2 175 ? 151.656 161.468 113.307 1.00 68.80 175 ASN B N 1
ATOM 7167 C CA . ASN G 2 175 ? 150.447 162.000 113.935 1.00 68.80 175 ASN B CA 1
ATOM 7168 C C . ASN G 2 175 ? 150.817 163.174 114.843 1.00 68.80 175 ASN B C 1
ATOM 7169 O O . ASN G 2 175 ? 150.738 163.114 116.072 1.00 68.80 175 ASN B O 1
ATOM 7174 N N . LEU G 2 176 ? 151.231 164.265 114.204 1.00 63.11 176 LEU B N 1
ATOM 7175 C CA . LEU G 2 176 ? 151.558 165.503 114.903 1.00 63.11 176 LEU B CA 1
ATOM 7176 C C . LEU G 2 176 ? 150.296 166.351 115.003 1.00 63.11 176 LEU B C 1
ATOM 7177 O O . LEU G 2 176 ? 149.842 166.921 114.006 1.00 63.11 176 LEU B O 1
ATOM 7182 N N . THR G 2 177 ? 149.732 166.435 116.204 1.00 62.28 177 THR B N 1
ATOM 7183 C CA . THR G 2 177 ? 148.527 167.220 116.408 1.00 62.28 177 THR B CA 1
ATOM 7184 C C . THR G 2 177 ? 148.843 168.711 116.302 1.00 62.28 177 THR B C 1
ATOM 7185 O O . THR G 2 177 ? 150.000 169.137 116.334 1.00 62.28 177 THR B O 1
ATOM 7189 N N . GLY G 2 178 ? 147.783 169.510 116.171 1.00 60.42 178 GLY B N 1
ATOM 7190 C CA . GLY G 2 178 ? 147.946 170.945 116.022 1.00 60.42 178 GLY B CA 1
ATOM 7191 C C . GLY G 2 178 ? 148.573 171.623 117.222 1.00 60.42 178 GLY B C 1
ATOM 7192 O O . GLY G 2 178 ? 149.099 172.732 117.088 1.00 60.42 178 GLY B O 1
ATOM 7193 N N . GLU G 2 179 ? 148.527 170.986 118.392 1.00 60.10 179 GLU B N 1
ATOM 7194 C CA . GLU G 2 179 ? 149.106 171.561 119.599 1.00 60.10 179 GLU B CA 1
ATOM 7195 C C . GLU G 2 179 ? 150.545 171.120 119.832 1.00 60.10 179 GLU B C 1
ATOM 7196 O O . GLU G 2 179 ? 151.322 171.866 120.438 1.00 60.10 179 GLU B O 1
ATOM 7202 N N . GLN G 2 180 ? 150.917 169.925 119.367 1.00 57.95 180 GLN B N 1
ATOM 7203 C CA . GLN G 2 180 ? 152.285 169.451 119.542 1.00 57.95 180 GLN B CA 1
ATOM 7204 C C . GLN G 2 180 ? 153.285 170.230 118.699 1.00 57.95 180 GLN B C 1
ATOM 7205 O O . GLN G 2 180 ? 154.465 170.287 119.060 1.00 57.95 180 GLN B O 1
ATOM 7211 N N . LYS G 2 181 ? 152.844 170.830 117.591 1.00 56.96 181 LYS B N 1
ATOM 7212 C CA . LYS G 2 181 ? 153.770 171.533 116.708 1.00 56.96 181 LYS B CA 1
ATOM 7213 C C . LYS G 2 181 ? 154.390 172.745 117.392 1.00 56.96 181 LYS B C 1
ATOM 7214 O O . LYS G 2 181 ? 155.577 173.030 117.196 1.00 56.96 181 LYS B O 1
ATOM 7220 N N . GLU G 2 182 ? 153.608 173.474 118.192 1.00 56.15 182 GLU B N 1
ATOM 7221 C CA . GLU G 2 182 ? 154.151 174.639 118.887 1.00 56.15 182 GLU B CA 1
ATOM 7222 C C . GLU G 2 182 ? 155.224 174.234 119.889 1.00 56.15 182 GLU B C 1
ATOM 7223 O O . GLU G 2 182 ? 156.168 174.992 120.138 1.00 56.15 182 GLU B O 1
ATOM 7229 N N . TRP G 2 183 ? 155.093 173.044 120.480 1.00 48.70 183 TRP B N 1
ATOM 7230 C CA . TRP G 2 183 ? 156.121 172.559 121.394 1.00 48.70 183 TRP B CA 1
ATOM 7231 C C . TRP G 2 183 ? 157.439 172.310 120.671 1.00 48.70 183 TRP B C 1
ATOM 7232 O O . TRP G 2 183 ? 158.510 172.572 121.229 1.00 48.70 183 TRP B O 1
ATOM 7243 N N . LEU G 2 184 ? 157.383 171.799 119.439 1.00 49.04 184 LEU B N 1
ATOM 7244 C CA . LEU G 2 184 ? 158.602 171.637 118.653 1.00 49.04 184 LEU B CA 1
ATOM 7245 C C . LEU G 2 184 ? 159.199 172.987 118.275 1.00 49.04 184 LEU B C 1
ATOM 7246 O O . LEU G 2 184 ? 160.424 173.146 118.258 1.00 49.04 184 LEU B O 1
ATOM 7251 N N . MET G 2 185 ? 158.351 173.970 117.968 1.00 52.82 185 MET B N 1
ATOM 7252 C CA . MET G 2 185 ? 158.858 175.292 117.616 1.00 52.82 185 MET B CA 1
ATOM 7253 C C . MET G 2 185 ? 159.611 175.923 118.782 1.00 52.82 185 MET B C 1
ATOM 7254 O O . MET G 2 185 ? 160.646 176.570 118.585 1.00 52.82 185 MET B O 1
ATOM 7259 N N . ARG G 2 186 ? 159.107 175.745 120.003 1.00 52.16 186 ARG B N 1
ATOM 7260 C CA . ARG G 2 186 ? 159.728 176.355 121.172 1.00 52.16 186 ARG B CA 1
ATOM 7261 C C . ARG G 2 186 ? 160.852 175.516 121.769 1.00 52.16 186 ARG B C 1
ATOM 7262 O O . ARG G 2 186 ? 161.557 176.006 122.659 1.00 52.16 186 ARG B O 1
ATOM 7270 N N . HIS G 2 187 ? 161.038 174.275 121.321 1.00 45.04 187 HIS B N 1
ATOM 7271 C CA . HIS G 2 187 ? 162.102 173.427 121.853 1.00 45.04 187 HIS B CA 1
ATOM 7272 C C . HIS G 2 187 ? 163.057 172.885 120.802 1.00 45.04 187 HIS B C 1
ATOM 7273 O O . HIS G 2 187 ? 164.264 172.835 121.050 1.00 45.04 187 HIS B O 1
ATOM 7280 N N . PHE G 2 188 ? 162.565 172.477 119.636 1.00 42.22 188 PHE B N 1
ATOM 7281 C CA . PHE G 2 188 ? 163.417 171.811 118.659 1.00 42.22 188 PHE B CA 1
ATOM 7282 C C . PHE G 2 188 ? 164.283 172.825 117.924 1.00 42.22 188 PHE B C 1
ATOM 7283 O O . PHE G 2 188 ? 163.777 173.817 117.388 1.00 42.22 188 PHE B O 1
ATOM 7291 N N . SER G 2 189 ? 165.588 172.569 117.895 1.00 39.67 189 SER B N 1
ATOM 7292 C CA . SER G 2 189 ? 166.552 173.415 117.206 1.00 39.67 189 SER B CA 1
ATOM 7293 C C . SER G 2 189 ? 167.253 172.601 116.131 1.00 39.67 189 SER B C 1
ATOM 7294 O O . SER G 2 189 ? 167.742 171.499 116.402 1.00 39.67 189 SER B O 1
ATOM 7297 N N . ALA G 2 190 ? 167.301 173.143 114.915 1.00 43.54 190 ALA B N 1
ATOM 7298 C CA . ALA G 2 190 ? 168.005 172.506 113.804 1.00 43.54 190 ALA B CA 1
ATOM 7299 C C . ALA G 2 190 ? 169.410 173.097 113.737 1.00 43.54 190 ALA B C 1
ATOM 7300 O O . ALA G 2 190 ? 169.713 173.978 112.933 1.00 43.54 190 ALA B O 1
ATOM 7302 N N . ILE G 2 191 ? 170.278 172.594 114.607 1.00 42.55 191 ILE B N 1
ATOM 7303 C CA . ILE G 2 191 ? 171.645 173.081 114.733 1.00 42.55 191 ILE B CA 1
ATOM 7304 C C . ILE G 2 191 ? 172.509 172.253 113.790 1.00 42.55 191 ILE B C 1
ATOM 7305 O O . ILE G 2 191 ? 172.871 171.114 114.094 1.00 42.55 191 ILE B O 1
ATOM 7310 N N . GLY G 2 192 ? 172.842 172.829 112.639 1.00 49.11 192 GLY B N 1
ATOM 7311 C CA . GLY G 2 192 ? 173.709 172.163 111.691 1.00 49.11 192 GLY B CA 1
ATOM 7312 C C . GLY G 2 192 ? 175.171 172.378 112.013 1.00 49.11 192 GLY B C 1
ATOM 7313 O O . GLY G 2 192 ? 175.713 173.463 111.784 1.00 49.11 192 GLY B O 1
ATOM 7314 N N . PHE G 2 193 ? 175.820 171.349 112.546 1.00 51.60 193 PHE B N 1
ATOM 7315 C CA . PHE G 2 193 ? 177.226 171.437 112.912 1.00 51.60 193 PHE B CA 1
ATOM 7316 C C . PHE G 2 193 ? 178.086 171.261 111.664 1.00 51.60 193 PHE B C 1
ATOM 7317 O O . PHE G 2 193 ? 177.605 171.321 110.530 1.00 51.60 193 PHE B O 1
ATOM 7325 N N . SER G 2 194 ? 179.381 171.054 111.861 1.00 62.59 194 SER B N 1
ATOM 7326 C CA . SER G 2 194 ? 180.322 170.956 110.755 1.00 62.59 194 SER B CA 1
ATOM 7327 C C . SER G 2 194 ? 181.444 170.014 111.177 1.00 62.59 194 SER B C 1
ATOM 7328 O O . SER G 2 194 ? 181.268 169.189 112.079 1.00 62.59 194 SER B O 1
ATOM 7331 N N . SER G 2 195 ? 182.593 170.123 110.505 1.00 68.79 195 SER B N 1
ATOM 7332 C CA . SER G 2 195 ? 183.738 169.260 110.783 1.00 68.79 195 SER B CA 1
ATOM 7333 C C . SER G 2 195 ? 184.138 169.246 112.254 1.00 68.79 195 SER B C 1
ATOM 7334 O O . SER G 2 195 ? 184.880 168.350 112.673 1.00 68.79 195 SER B O 1
ATOM 7337 N N . GLY G 2 196 ? 183.675 170.210 113.046 1.00 66.14 196 GLY B N 1
ATOM 7338 C CA . GLY G 2 196 ? 183.964 170.199 114.463 1.00 66.14 196 GLY B CA 1
ATOM 7339 C C . GLY G 2 196 ? 183.257 169.069 115.187 1.00 66.14 196 GLY B C 1
ATOM 7340 O O . GLY G 2 196 ? 182.307 168.463 114.690 1.00 66.14 196 GLY B O 1
ATOM 7341 N N . HIS G 2 197 ? 183.748 168.786 116.395 1.00 65.41 197 HIS B N 1
ATOM 7342 C CA . HIS G 2 197 ? 183.254 167.714 117.255 1.00 65.41 197 HIS B CA 1
ATOM 7343 C C . HIS G 2 197 ? 183.316 166.362 116.550 1.00 65.41 197 HIS B C 1
ATOM 7344 O O . HIS G 2 197 ? 182.270 165.786 116.226 1.00 65.41 197 HIS B O 1
ATOM 7351 N N . PRO G 2 198 ? 184.506 165.826 116.294 1.00 75.62 198 PRO B N 1
ATOM 7352 C CA . PRO G 2 198 ? 184.608 164.512 115.653 1.00 75.62 198 PRO B CA 1
ATOM 7353 C C . PRO G 2 198 ? 184.496 163.388 116.676 1.00 75.62 198 PRO B C 1
ATOM 7354 O O . PRO G 2 198 ? 184.460 163.606 117.888 1.00 75.62 198 PRO B O 1
ATOM 7358 N N . LEU G 2 199 ? 184.443 162.163 116.158 1.00 79.09 199 LEU B N 1
ATOM 7359 C CA . LEU G 2 199 ? 184.382 160.959 116.975 1.00 79.09 199 LEU B CA 1
ATOM 7360 C C . LEU G 2 199 ? 185.540 160.041 116.611 1.00 79.09 199 LEU B C 1
ATOM 7361 O O . LEU G 2 199 ? 185.848 159.863 115.428 1.00 79.09 199 LEU B O 1
ATOM 7366 N N . THR G 2 200 ? 186.176 159.463 117.627 1.00 87.76 200 THR B N 1
ATOM 7367 C CA . THR G 2 200 ? 187.275 158.530 117.418 1.00 87.76 200 THR B CA 1
ATOM 7368 C C . THR G 2 200 ? 186.710 157.138 117.138 1.00 87.76 200 THR B C 1
ATOM 7369 O O . THR G 2 200 ? 185.497 156.946 117.015 1.00 87.76 200 THR B O 1
ATOM 7373 N N . ASN G 2 201 ? 187.594 156.142 117.034 1.00 88.49 201 ASN B N 1
ATOM 7374 C CA . ASN G 2 201 ? 187.154 154.786 116.719 1.00 88.49 201 ASN B CA 1
ATOM 7375 C C . ASN G 2 201 ? 186.286 154.196 117.823 1.00 88.49 201 ASN B C 1
ATOM 7376 O O . ASN G 2 201 ? 185.475 153.301 117.559 1.00 88.49 201 ASN B O 1
ATOM 7381 N N . LYS G 2 202 ? 186.436 154.676 119.055 1.00 91.55 202 LYS B N 1
ATOM 7382 C CA . LYS G 2 202 ? 185.657 154.183 120.182 1.00 91.55 202 LYS B CA 1
ATOM 7383 C C . LYS G 2 202 ? 184.328 154.907 120.348 1.00 91.55 202 LYS B C 1
ATOM 7384 O O . LYS G 2 202 ? 183.580 154.591 121.280 1.00 91.55 202 LYS B O 1
ATOM 7390 N N . GLY G 2 203 ? 184.015 155.862 119.476 1.00 87.74 203 GLY B N 1
ATOM 7391 C CA . GLY G 2 203 ? 182.797 156.633 119.604 1.00 87.74 203 GLY B CA 1
ATOM 7392 C C . GLY G 2 203 ? 182.851 157.746 120.624 1.00 87.74 203 GLY B C 1
ATOM 7393 O O . GLY G 2 203 ? 181.809 158.336 120.931 1.00 87.74 203 GLY B O 1
ATOM 7394 N N . THR G 2 204 ? 184.029 158.052 121.157 1.00 86.90 204 THR B N 1
ATOM 7395 C CA . THR G 2 204 ? 184.206 159.108 122.141 1.00 86.90 204 THR B CA 1
ATOM 7396 C C . THR G 2 204 ? 184.717 160.370 121.457 1.00 86.90 204 THR B C 1
ATOM 7397 O O . THR G 2 204 ? 185.407 160.307 120.436 1.00 86.90 204 THR B O 1
ATOM 7401 N N . TYR G 2 205 ? 184.360 161.521 122.023 1.00 83.01 205 TYR B N 1
ATOM 7402 C CA . TYR G 2 205 ? 184.801 162.793 121.466 1.00 83.01 205 TYR B CA 1
ATOM 7403 C C . TYR G 2 205 ? 186.320 162.900 121.521 1.00 83.01 205 TYR B C 1
ATOM 7404 O O . TYR G 2 205 ? 186.964 162.398 122.446 1.00 83.01 205 TYR B O 1
ATOM 7413 N N . LEU G 2 206 ? 186.888 163.557 120.513 1.00 89.99 206 LEU B N 1
ATOM 7414 C CA . LEU G 2 206 ? 188.333 163.584 120.338 1.00 89.99 206 LEU B CA 1
ATOM 7415 C C . LEU G 2 206 ? 189.025 164.300 121.492 1.00 89.99 206 LEU B C 1
ATOM 7416 O O . LEU G 2 206 ? 188.497 165.249 122.078 1.00 89.99 206 LEU B O 1
ATOM 7421 N N . VAL G 2 207 ? 190.228 163.827 121.812 1.00 98.47 207 VAL B N 1
ATOM 7422 C CA . VAL G 2 207 ? 191.087 164.457 122.807 1.00 98.47 207 VAL B CA 1
ATOM 7423 C C . VAL G 2 207 ? 192.318 164.998 122.094 1.00 98.47 207 VAL B C 1
ATOM 7424 O O . VAL G 2 207 ? 192.455 164.851 120.874 1.00 98.47 207 VAL B O 1
ATOM 7428 N N . ASP G 2 208 ? 193.218 165.635 122.847 1.00 103.36 208 ASP B N 1
ATOM 7429 C CA . ASP G 2 208 ? 194.392 166.256 122.242 1.00 103.36 208 ASP B CA 1
ATOM 7430 C C . ASP G 2 208 ? 195.306 165.246 121.558 1.00 103.36 208 ASP B C 1
ATOM 7431 O O . ASP G 2 208 ? 196.066 165.626 120.662 1.00 103.36 208 ASP B O 1
ATOM 7436 N N . GLY G 2 209 ? 195.253 163.977 121.955 1.00 103.30 209 GLY B N 1
ATOM 7437 C CA . GLY G 2 209 ? 196.129 162.975 121.379 1.00 103.30 209 GLY B CA 1
ATOM 7438 C C . GLY G 2 209 ? 195.417 161.834 120.680 1.00 103.3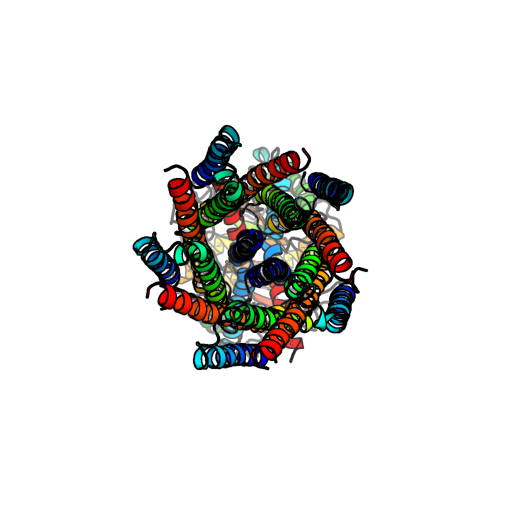0 209 GLY B C 1
ATOM 7439 O O . GLY G 2 209 ? 195.823 160.676 120.814 1.00 103.30 209 GLY B O 1
ATOM 7440 N N . GLU G 2 210 ? 194.358 162.139 119.932 1.00 98.71 210 GLU B N 1
ATOM 7441 C CA . GLU G 2 210 ? 193.596 161.115 119.234 1.00 98.71 210 GLU B CA 1
ATOM 7442 C C . GLU G 2 210 ? 193.188 161.626 117.859 1.00 98.71 210 GLU B C 1
ATOM 7443 O O . GLU G 2 210 ? 193.143 162.833 117.608 1.00 98.71 210 GLU B O 1
ATOM 7449 N N . SER G 2 211 ? 192.891 160.684 116.967 1.00 94.61 211 SER B N 1
ATOM 7450 C CA . SER G 2 211 ? 192.477 160.984 115.607 1.00 94.61 211 SER B CA 1
ATOM 7451 C C . SER G 2 211 ? 190.959 160.864 115.482 1.00 94.61 211 SER B C 1
ATOM 7452 O O . SER G 2 211 ? 190.249 160.556 116.442 1.00 94.61 211 SER B O 1
ATOM 7455 N N . GLU G 2 212 ? 190.459 161.105 114.274 1.00 88.61 212 GLU B N 1
ATOM 7456 C CA . GLU G 2 212 ? 189.033 161.108 113.983 1.00 88.61 212 GLU B CA 1
ATOM 7457 C C . GLU G 2 212 ? 188.697 160.015 112.972 1.00 88.61 212 GLU B C 1
ATOM 7458 O O . GLU G 2 212 ? 189.553 159.229 112.554 1.00 88.61 212 GLU B O 1
ATOM 7464 N N . ASP G 2 213 ? 187.424 159.976 112.577 1.00 86.27 213 ASP B N 1
ATOM 7465 C CA . ASP G 2 213 ? 186.950 159.029 111.576 1.00 86.27 213 ASP B CA 1
ATOM 7466 C C . ASP G 2 213 ? 186.176 159.754 110.482 1.00 86.27 213 ASP B C 1
ATOM 7467 O O . ASP G 2 213 ? 186.051 160.982 110.513 1.00 86.27 213 ASP B O 1
ATOM 7472 N N . SER G 2 214 ? 185.653 159.007 109.514 1.00 82.34 214 SER B N 1
ATOM 7473 C CA . SER G 2 214 ? 184.871 159.583 108.426 1.00 82.34 214 SER B CA 1
ATOM 7474 C C . SER G 2 214 ? 183.456 159.037 108.345 1.00 82.34 214 SER B C 1
ATOM 7475 O O . SER G 2 214 ? 182.513 159.812 108.168 1.00 82.34 214 SER B O 1
ATOM 7478 N N . GLN G 2 215 ? 183.279 157.722 108.467 1.00 82.63 215 GLN B N 1
ATOM 7479 C CA . GLN G 2 215 ? 181.949 157.130 108.442 1.00 82.63 215 GLN B CA 1
ATOM 7480 C C . GLN G 2 215 ? 181.273 157.135 109.804 1.00 82.63 215 GLN B C 1
ATOM 7481 O O . GLN G 2 215 ? 180.058 156.917 109.880 1.00 82.63 215 GLN B O 1
ATOM 7487 N N . LEU G 2 216 ? 182.026 157.375 110.876 1.00 78.14 216 LEU B N 1
ATOM 7488 C CA . LEU G 2 216 ? 181.464 157.451 112.217 1.00 78.14 216 LEU B CA 1
ATOM 7489 C C . LEU G 2 216 ? 181.288 158.881 112.706 1.00 78.14 216 LEU B C 1
ATOM 7490 O O . LEU G 2 216 ? 180.379 159.146 113.499 1.00 78.14 216 LEU B O 1
ATOM 7495 N N . SER G 2 217 ? 182.128 159.808 112.244 1.00 73.07 217 SER B N 1
ATOM 7496 C CA . SER G 2 217 ? 181.980 161.214 112.593 1.00 73.07 217 SER B CA 1
ATOM 7497 C C . SER G 2 217 ? 180.853 161.899 111.833 1.00 73.07 217 SER B C 1
ATOM 7498 O O . SER G 2 217 ? 180.392 162.959 112.268 1.00 73.07 217 SER B O 1
ATOM 7501 N N . GLN G 2 218 ? 180.400 161.327 110.719 1.00 67.76 218 GLN B N 1
ATOM 7502 C CA . GLN G 2 218 ? 179.268 161.863 109.970 1.00 67.76 218 GLN B CA 1
ATOM 7503 C C . GLN G 2 218 ? 177.998 161.244 110.542 1.00 67.76 218 GLN B C 1
ATOM 7504 O O . GLN G 2 218 ? 177.766 160.040 110.398 1.00 67.76 218 GLN B O 1
ATOM 7510 N N . ARG G 2 219 ? 177.176 162.067 111.189 1.00 57.04 219 ARG B N 1
ATOM 7511 C CA . ARG G 2 219 ? 176.100 161.553 112.021 1.00 57.04 219 ARG B CA 1
ATOM 7512 C C . ARG G 2 219 ? 174.993 162.588 112.146 1.00 57.04 219 ARG B C 1
ATOM 7513 O O . ARG G 2 219 ? 175.185 163.774 111.863 1.00 57.04 219 ARG B O 1
ATOM 7521 N N . VAL G 2 220 ? 173.826 162.116 112.576 1.00 51.33 220 VAL B N 1
ATOM 7522 C CA . VAL G 2 220 ? 172.694 162.965 112.928 1.00 51.33 220 VAL B CA 1
ATOM 7523 C C . VAL G 2 220 ? 172.246 162.566 114.327 1.00 51.33 220 VAL B C 1
ATOM 7524 O O . VAL G 2 220 ? 171.977 161.386 114.584 1.00 51.33 220 VAL B O 1
ATOM 7528 N N . GLU G 2 221 ? 172.165 163.542 115.227 1.00 47.36 221 GLU B N 1
ATOM 7529 C CA . GLU G 2 221 ? 171.854 163.292 116.625 1.00 47.36 221 GLU B CA 1
ATOM 7530 C C . GLU G 2 221 ? 170.548 163.970 117.014 1.00 47.36 221 GLU B C 1
ATOM 7531 O O . GLU G 2 221 ? 170.150 164.979 116.425 1.00 47.36 221 GLU B O 1
ATOM 7537 N N . PHE G 2 222 ? 169.884 163.397 118.014 1.00 43.48 222 PHE B N 1
ATOM 7538 C CA . PHE G 2 222 ? 168.693 163.971 118.636 1.00 43.48 222 PHE B CA 1
ATOM 7539 C C . PHE G 2 222 ? 169.009 164.112 120.122 1.00 43.48 222 PHE B C 1
ATOM 7540 O O . PHE G 2 222 ? 168.673 163.237 120.923 1.00 43.48 222 PHE B O 1
ATOM 7548 N N . ARG G 2 223 ? 169.645 165.219 120.489 1.00 43.63 223 ARG B N 1
ATOM 7549 C CA . ARG G 2 223 ? 170.123 165.433 121.847 1.00 43.63 223 ARG B CA 1
ATOM 7550 C C . ARG G 2 223 ? 169.117 166.257 122.638 1.00 43.63 223 ARG B C 1
ATOM 7551 O O . ARG G 2 223 ? 168.529 167.208 122.117 1.00 43.63 223 ARG B O 1
ATOM 7559 N N . VAL G 2 224 ? 168.927 165.885 123.901 1.00 41.24 224 VAL B N 1
ATOM 7560 C CA . VAL G 2 224 ? 167.978 166.539 124.793 1.00 41.24 224 VAL B CA 1
ATOM 7561 C C . VAL G 2 224 ? 168.760 167.325 125.834 1.00 41.24 224 VAL B C 1
ATOM 7562 O O . VAL G 2 224 ? 169.687 166.794 126.456 1.00 41.24 224 VAL B O 1
ATOM 7566 N N . ARG G 2 225 ? 168.388 168.587 126.019 1.00 41.69 225 ARG B N 1
ATOM 7567 C CA . ARG G 2 225 ? 168.995 169.455 127.018 1.00 41.69 225 ARG B CA 1
ATOM 7568 C C . ARG G 2 225 ? 167.978 169.716 128.119 1.00 41.69 225 ARG B C 1
ATOM 7569 O O . ARG G 2 225 ? 166.944 170.346 127.876 1.00 41.69 225 ARG B O 1
ATOM 7577 N N . THR G 2 226 ? 168.271 169.234 129.322 1.00 43.63 226 THR B N 1
ATOM 7578 C CA . THR G 2 226 ? 167.401 169.477 130.460 1.00 43.63 226 THR B CA 1
ATOM 7579 C C . THR G 2 226 ? 167.571 170.907 130.957 1.00 43.63 226 THR B C 1
ATOM 7580 O O . THR G 2 226 ? 168.645 171.505 130.840 1.00 43.63 226 THR B O 1
ATOM 7584 N N . ASN G 2 227 ? 166.495 171.456 131.517 1.00 46.17 227 ASN B N 1
ATOM 7585 C CA . ASN G 2 227 ? 166.522 172.833 131.996 1.00 46.17 227 ASN B CA 1
ATOM 7586 C C . ASN G 2 227 ? 167.097 172.934 133.403 1.00 46.17 227 ASN B C 1
ATOM 7587 O O . ASN G 2 227 ? 166.509 173.575 134.280 1.00 46.17 227 ASN B O 1
ATOM 7592 N N . ILE G 2 228 ? 168.266 172.329 133.621 1.00 48.08 228 ILE B N 1
ATOM 7593 C CA . ILE G 2 228 ? 168.918 172.441 134.920 1.00 48.08 228 ILE B CA 1
ATOM 7594 C C . ILE G 2 228 ? 169.627 173.778 135.079 1.00 48.08 228 ILE B C 1
ATOM 7595 O O . ILE G 2 228 ? 169.820 174.235 136.212 1.00 48.08 228 ILE B O 1
ATOM 7600 N N . GLU G 2 229 ? 170.013 174.426 133.977 1.00 51.79 229 GLU B N 1
ATOM 7601 C CA . GLU G 2 229 ? 170.594 175.760 134.074 1.00 51.79 229 GLU B CA 1
ATOM 7602 C C . GLU G 2 229 ? 169.570 176.764 134.584 1.00 51.79 229 GLU B C 1
ATOM 7603 O O . GLU G 2 229 ? 169.903 177.649 135.379 1.00 51.79 229 GLU B O 1
ATOM 7609 N N . ARG G 2 230 ? 168.320 176.643 134.132 1.00 53.98 230 ARG B N 1
ATOM 7610 C CA . ARG G 2 230 ? 167.260 177.500 134.652 1.00 53.98 230 ARG B CA 1
ATOM 7611 C C . ARG G 2 230 ? 167.011 177.231 136.130 1.00 53.98 230 ARG B C 1
ATOM 7612 O O . ARG G 2 230 ? 166.830 178.170 136.914 1.00 53.98 230 ARG B O 1
ATOM 7620 N N . LYS G 2 231 ? 167.000 175.957 136.530 1.00 51.11 231 LYS B N 1
ATOM 7621 C CA . LYS G 2 231 ? 166.806 175.627 137.939 1.00 51.11 231 LYS B CA 1
ATOM 7622 C C . LYS G 2 231 ? 167.960 176.144 138.787 1.00 51.11 231 LYS B C 1
ATOM 7623 O O . LYS G 2 231 ? 167.751 176.626 139.906 1.00 51.11 231 LYS B O 1
ATOM 7629 N N . VAL G 2 232 ? 169.189 176.039 138.277 1.00 50.76 232 VAL B N 1
ATOM 7630 C CA . VAL G 2 232 ? 170.323 176.664 138.951 1.00 50.76 232 VAL B CA 1
ATOM 7631 C C . VAL G 2 232 ? 170.155 178.177 138.962 1.00 50.76 232 VAL B C 1
ATOM 7632 O O . VAL G 2 232 ? 170.420 178.841 139.972 1.00 50.76 232 VAL B O 1
ATOM 7636 N N . ALA G 2 233 ? 169.707 178.746 137.839 1.00 52.90 233 ALA B N 1
ATOM 7637 C CA . ALA G 2 233 ? 169.517 180.191 137.767 1.00 52.90 233 ALA B CA 1
ATOM 7638 C C . ALA G 2 233 ? 168.439 180.654 138.738 1.00 52.90 233 ALA B C 1
ATOM 7639 O O . ALA G 2 233 ? 168.628 181.640 139.455 1.00 52.90 233 ALA B O 1
ATOM 7641 N N . ASP G 2 234 ? 167.311 179.934 138.801 1.00 56.76 234 ASP B N 1
ATOM 7642 C CA . ASP G 2 234 ? 166.198 180.359 139.650 1.00 56.76 234 ASP B CA 1
ATOM 7643 C C . ASP G 2 234 ? 166.582 180.460 141.119 1.00 56.76 234 ASP B C 1
ATOM 7644 O O . ASP G 2 234 ? 165.928 181.193 141.869 1.00 56.76 234 ASP B O 1
ATOM 7649 N N . ILE G 2 235 ? 167.611 179.727 141.548 1.00 55.76 235 ILE B N 1
ATOM 7650 C CA . ILE G 2 235 ? 168.162 179.922 142.885 1.00 55.76 235 ILE B CA 1
ATOM 7651 C C . ILE G 2 235 ? 168.809 181.297 142.998 1.00 55.76 235 ILE B C 1
ATOM 7652 O O . ILE G 2 235 ? 168.733 181.949 144.046 1.00 55.76 235 ILE B O 1
ATOM 7657 N N . VAL G 2 236 ? 169.446 181.766 141.921 1.00 58.38 236 VAL B N 1
ATOM 7658 C CA . VAL G 2 236 ? 170.213 183.008 141.985 1.00 58.38 236 VAL B CA 1
ATOM 7659 C C . VAL G 2 236 ? 169.295 184.202 142.229 1.00 58.38 236 VAL B C 1
ATOM 7660 O O . VAL G 2 236 ? 169.548 185.019 143.123 1.00 58.38 236 VAL B O 1
ATOM 7664 N N . GLU G 2 237 ? 168.212 184.326 141.451 1.00 62.07 237 GLU B N 1
ATOM 7665 C CA . GLU G 2 237 ? 167.289 185.434 141.691 1.00 62.07 237 GLU B CA 1
ATOM 7666 C C . GLU G 2 237 ? 166.541 185.269 143.007 1.00 62.07 237 GLU B C 1
ATOM 7667 O O . GLU G 2 237 ? 166.237 186.267 143.669 1.00 62.07 237 GLU B O 1
ATOM 7673 N N . LYS G 2 238 ? 166.230 184.032 143.402 1.00 63.55 238 LYS B N 1
ATOM 7674 C CA . LYS G 2 238 ? 165.594 183.819 144.699 1.00 63.55 238 LYS B CA 1
ATOM 7675 C C . LYS G 2 238 ? 166.510 184.258 145.833 1.00 63.55 238 LYS B C 1
ATOM 7676 O O . LYS G 2 238 ? 166.059 184.881 146.802 1.00 63.55 238 LYS B O 1
ATOM 7682 N N . GLU G 2 239 ? 167.802 183.937 145.733 1.00 66.99 239 GLU B N 1
ATOM 7683 C CA . GLU G 2 239 ? 168.762 184.431 146.713 1.00 66.99 239 GLU B CA 1
ATOM 7684 C C . GLU G 2 239 ? 168.894 185.947 146.636 1.00 66.99 239 GLU B C 1
ATOM 7685 O O . GLU G 2 239 ? 168.972 186.625 147.668 1.00 66.99 239 GLU B O 1
ATOM 7691 N N . ASN G 2 240 ? 168.929 186.498 145.420 1.00 69.71 240 ASN B N 1
ATOM 7692 C CA . ASN G 2 240 ? 168.990 187.948 145.264 1.00 69.71 240 ASN B CA 1
ATOM 7693 C C . ASN G 2 240 ? 167.718 188.614 145.773 1.00 69.71 240 ASN B C 1
ATOM 7694 O O . ASN G 2 240 ? 167.778 189.668 146.416 1.00 69.71 240 ASN B O 1
ATOM 7699 N N . LEU G 2 241 ? 166.556 188.020 145.487 1.00 73.11 241 LEU B N 1
ATOM 7700 C CA . LEU G 2 241 ? 165.303 188.571 145.994 1.00 73.11 241 LEU B CA 1
ATOM 7701 C C . LEU G 2 241 ? 165.252 188.508 147.515 1.00 73.11 241 LEU B C 1
ATOM 7702 O O . LEU G 2 241 ? 164.789 189.451 148.167 1.00 73.11 241 LEU B O 1
ATOM 7707 N N . TYR G 2 242 ? 165.716 187.400 148.096 1.00 72.60 242 TYR B N 1
ATOM 7708 C CA . TYR G 2 242 ? 165.777 187.296 149.550 1.00 72.60 242 TYR B CA 1
ATOM 7709 C C . TYR G 2 242 ? 166.735 188.327 150.133 1.00 72.60 242 TYR B C 1
ATOM 7710 O O . TYR G 2 242 ? 166.439 188.952 151.158 1.00 72.60 242 TYR B O 1
ATOM 7719 N N . PHE G 2 243 ? 167.893 188.515 149.494 1.00 79.83 243 PHE B N 1
ATOM 7720 C CA . PHE G 2 243 ? 168.827 189.543 149.942 1.00 79.83 243 PHE B CA 1
ATOM 7721 C C . PHE G 2 243 ? 168.232 190.936 149.778 1.00 79.83 243 PHE B C 1
ATOM 7722 O O . PHE G 2 243 ? 168.383 191.791 150.658 1.00 79.83 243 PHE B O 1
ATOM 7730 N N . GLN G 2 244 ? 167.553 191.183 148.655 1.00 81.97 244 GLN B N 1
ATOM 7731 C CA . GLN G 2 244 ? 166.913 192.475 148.439 1.00 81.97 244 GLN B CA 1
ATOM 7732 C C . GLN G 2 244 ? 165.684 192.664 149.318 1.00 81.97 244 GLN B C 1
ATOM 7733 O O . GLN G 2 244 ? 165.267 193.805 149.541 1.00 81.97 244 GLN B O 1
ATOM 7739 N N . GLY G 2 245 ? 165.097 191.575 149.822 1.00 82.35 245 GLY B N 1
ATOM 7740 C CA . GLY G 2 245 ? 163.931 191.686 150.679 1.00 82.35 245 GLY B CA 1
ATOM 7741 C C . GLY G 2 245 ? 164.232 192.204 152.069 1.00 82.35 245 GLY B C 1
ATOM 7742 O O . GLY G 2 245 ? 163.324 192.697 152.745 1.00 82.35 245 GLY B O 1
ATOM 7743 N N . GLN G 2 246 ? 165.483 192.102 152.511 1.00 82.40 246 GLN B N 1
ATOM 7744 C CA . GLN G 2 246 ? 165.890 192.592 153.821 1.00 82.40 246 GLN B CA 1
ATOM 7745 C C . GLN G 2 246 ? 166.284 194.062 153.807 1.00 82.40 246 GLN B C 1
ATOM 7746 O O . GLN G 2 246 ? 166.594 194.616 154.867 1.00 82.40 246 GLN B O 1
ATOM 7752 N N . PHE G 2 247 ? 166.280 194.704 152.643 1.00 85.97 247 PHE B N 1
ATOM 7753 C CA . PHE G 2 247 ? 166.645 196.112 152.541 1.00 85.97 247 PHE B CA 1
ATOM 7754 C C . PHE G 2 247 ? 165.409 196.986 152.363 1.00 85.97 247 PHE B C 1
ATOM 7755 O O . PHE G 2 247 ? 164.778 196.978 151.306 1.00 85.97 247 PHE B O 1
#